Protein AF-0000000066466755 (afdb_homodimer)

Secondary structure (DSSP, 8-state):
--HHHHHHHTTB-------HHHHHHHHHHHHHSHHHHHHHHHHH-HHHHHHHT--GGGHHHHHHHHHHHHHHHHHHHHHHHHHTTS-THHHHHHTTHHHHHHHHH---SS--EE--HHHHHHHHHHHHHHHHHHHH-TTTSTT--HHHHHHHHHHHHHHHHHHHHHTTTHHHHTTS-HHHHHHHHHHHHHHHHHHHHHHHHT--------SSSHHHHHHHHHHHHGGG--HHHHHHHHHHHHHHHHIIIIIHHHHHSSTTTTTS---HHHHHHHHHHHHHHHHTHHHHH---B------SPPPP-PPPSTTHHHHHHHHHHHHHHHHHHHHHHHHHHHHHTT----HHHHHHHHHHHHHHHTTSS----EE-HHHHHHHHHTT--STHHHHHHHHHHHHIIIIIGGGGTT-BHHHHHHHHHHHHHHHHGGGGHHHHHHHH-HHHHHHHHHHHHHHHHS-HHHHHHHHHHHHHHHHHHHHH--EEEEEEEEETTEEEETTTBTTPBPPSSEEEEEES-B-TTTHHHHHHHHHHHHHHHHHHHHHH--SSS----EEEEEE-TT---B-HHHHHHHHHHHHHHHHTTEEEEEES--HHHHHHHHHTT-BSTTSB-GGGEESSHHHHHHHHHHHHHTHHHHHHHTTSS-------/--HHHHHHHTTB-------HHHHHHHHHHHHHSHHHHHHHHHHH-HHHHHHHT--GGGHHHHHHHHHHHHHHHHHHHHHHHHHTTS-THHHHHHTTHHHHHHHHH---SS--EE--HHHHHHHHHHHHHHHHHHHH-TTTSTT--HHHHHHHHHHHHHHHHHHHHHTTTHHHHTTS-HHHHHHHHHHHHHHHHHHHHHHHHT---PPP--SSSHHHHHHHHHHHHGGG--HHHHHHHHHHHHHHHHIIIIIHHHHHSSTTSTTS---HHHHHHHHHHHHHHHHTHHHHH---B------SPPPP-PPPSTTHHHHHHHHHHHHHHHHHHHHHHHHHHHHHTT----HHHHHHHHHHHHHHHTTSS----EE-HHHHHHHHHTT--STHHHHHHHHHHHHIIIIIGGGGTT-BHHHHHHHHHHHHHHHHGGGGHHHHHHHH-HHHHHHHHHHHHHHHHS-HHHHHHHHHHHHHHHHHHHHH--EEEEEEEEETTEEEETTTBTTPBPPSSEEEEEES-B-TTTHHHHHHHHHHHHHHHHHHHHHH--SSS----EEEEEE-TT---B-HHHHHHHHHHHHHHHHTTEEEEEES--HHHHHHHHHTT-BSTTSB-GGGEESSHHHHHHHHHHHHHTHHHHHHHHHSS-------

Foldseek 3Di:
DFPVVVCVVVVPDDDPPDDPVRVVVVLVVCCPDPVNVVVVCCQQWVLVVCVVVPDPVQVVLLLLLLVLLLLQQLLVLQLLCVLLVHGSLQSLLQLFQLLVLCQGQPDFFLFRKGGDNLLSNLNNLLLVVVVVVCVVVCPVCVDDDSLLSQLLLLLLLLVLLQVCLVVVVLVLLPLLDPLLLLLLLQLSLLVLLLVLVCLLQVHDFDDDPDQWLSSVVSNVRCVVCSVVGFPVSNVLLVVLLCQLVVCVVPVQVVQCPPPVRVLRGDSSLSVSLVVQLVVCVVVVCCPPRVFDFSQAFDADFDAFDDRDDVCCVVCVLSSNLSSSSQLSVQVVLSVVVCVVVVHDGDSSSNSNSQSVSSNVSSSGSHGRMHTDNVSSSSSVSSPRDGSSSSNSSSVSSNVCRRPVRGSRRSGGSSSSSSVSSVVSVVSNCSCVCLVVCVVPPVLSNVLSVQLNVQCSGGNSSRSSVSSSVSSVVSVLVVLLDKDKFKWFQQDQQDIDGCVVDVNGHHAPAIEIETQHAQEPSHLVVVLVVVVVSVVVVVVVQVVPPPDDPDSFAAEYEYECQNHPDYDPSSLVSQQVSQVVCVVSRYHYAYECDDPVVVVVNVVVVQEDQPHDYSLRYRHGPNRNSVSRVVCRVPVVPPVVVSVPDPPPPPDD/DFPVVVCVVVVPDDPPPDDPVRVVVVLVVCCPDPVNVVVVCCQQWVLVVCVVVPDPVQVVLLLLLLVLLLLQQLLVLQLLLVLLVHGSLQSLLQLFQLLVLCQGQPDFFLFRKGGDNLLSNLNNLLLVVVVVVCVVVVPVCVDDDSLLSQLLLLLLLLVLLQVCLVVVVLVLLPLLDPLLLLLLLLLSLLVLLLVLVCLLQVHDFDDDNDQWLSSVVSNVRCVVCSVVGQPLSNVLLVVLLCQLVVCVVPVQVVQCPPPVRVLRGDSSLSVSLVVQLVCCVVVVCCVPRVFDFSQAFDADFDAFDDRDDSCCVVCVLSSNLSSSSQLSVQVVLSVVVCVVVVHDGDSSSNSNSQSVSSNVSSSGSHGRMHTDNVSSSSSVSSPRDGSSSSNSSSVSSNVCRHPVRGSRRSGGSSSSSSVSSVVSVVSNCSCVCLVVCVVPPVLSNVLSVQLNVQCSGGNSSVSSVSSSVSSVVSVLVVLLDKDKFKWFQQDVQDIDGCVVDVNGHHAPAIEIETQHAQEPSHLVVVLVVVVVSVVVVVVVQVVPPPDPPDLFAAEYEYECQNHPDYDPSSLVSQQVSQVVCVVSRYHYAYECDDPVVVVVNVVVVQEDQPHDYSLRYRHGPNRNSVSRVVCRVPVCPPVVVSVPDPPPPPDD

Radius of gyration: 36.03 Å; Cα contacts (8 Å, |Δi|>4): 2179; chains: 2; bounding box: 86×99×81 Å

Solvent-accessible surface area (backbone atoms only — not comparable to full-atom values): 65191 Å² total; per-residue (Å²): 93,43,32,68,59,48,35,62,73,38,47,56,42,72,77,76,73,68,51,68,65,54,48,50,49,49,52,51,51,46,41,71,34,74,70,28,42,54,50,45,46,49,64,61,31,30,34,62,53,52,64,72,66,58,57,75,84,48,47,64,35,11,45,52,8,4,48,52,39,26,59,58,41,51,49,50,20,28,23,38,16,46,52,30,71,40,64,38,64,38,17,47,46,24,37,23,48,33,16,43,43,31,43,39,28,33,61,51,41,48,61,37,45,16,66,34,67,62,51,20,43,53,46,23,51,51,44,54,51,51,53,49,50,24,70,75,37,45,84,84,41,70,82,73,46,69,64,47,49,36,10,23,41,8,28,48,19,7,50,51,27,35,51,35,30,74,69,52,44,53,60,71,51,36,43,52,32,69,48,29,51,49,18,45,50,34,35,44,37,53,52,51,48,62,66,32,48,40,50,30,30,49,39,87,73,85,88,77,88,52,72,65,38,38,56,59,53,52,52,51,50,48,65,73,49,54,84,58,46,32,69,57,33,35,50,52,24,50,50,50,41,49,49,53,54,45,38,56,67,60,46,41,58,58,45,47,68,36,81,89,42,47,50,57,79,76,61,56,61,49,49,49,49,52,51,47,19,51,48,25,58,76,66,36,36,46,84,76,59,64,34,60,48,52,68,72,38,75,69,48,79,73,68,76,43,84,50,56,68,88,57,45,85,81,45,45,69,58,22,50,38,46,37,51,51,33,43,48,48,30,48,54,50,37,50,54,51,24,56,74,69,69,51,81,66,54,64,50,44,42,36,33,22,50,8,50,23,20,41,63,29,13,32,29,70,15,55,61,57,23,39,32,66,70,56,18,48,49,20,40,55,35,44,32,73,40,42,57,13,38,42,39,15,17,52,48,37,50,48,42,37,59,65,49,26,63,70,49,15,43,24,45,50,25,55,37,37,38,52,46,46,60,59,37,51,66,47,52,55,56,65,68,48,47,66,54,28,53,50,39,17,56,67,50,34,48,32,20,50,52,12,23,51,45,19,49,41,37,36,65,56,56,12,51,53,42,19,35,49,46,42,39,48,52,53,41,55,55,52,42,60,54,51,73,40,52,40,8,40,68,50,92,86,35,71,42,43,35,80,37,21,71,61,29,37,78,55,98,47,56,33,40,34,47,52,39,45,43,23,58,56,30,38,66,62,51,53,50,49,53,49,54,53,46,55,54,51,51,53,51,49,58,68,68,49,82,74,93,78,78,84,73,61,48,50,40,37,37,40,30,70,36,39,78,54,64,34,60,54,21,52,51,48,52,53,48,51,47,54,56,32,48,75,72,41,30,44,65,31,38,12,33,63,42,70,70,56,53,49,33,36,40,57,58,61,43,46,44,94,92,57,49,47,74,89,28,38,14,64,33,64,55,32,40,54,56,46,47,55,52,49,49,72,44,39,72,60,64,62,55,52,68,71,66,62,69,82,71,79,76,74,131,94,43,34,69,57,48,35,61,73,38,47,56,42,73,76,75,74,66,51,70,65,54,48,49,48,50,53,51,52,46,42,70,34,74,70,27,42,52,50,45,46,48,63,61,30,30,34,61,54,53,64,73,66,58,57,75,83,49,46,62,36,10,45,51,9,4,49,53,38,27,57,58,39,51,49,50,18,28,24,37,15,45,53,30,71,41,65,38,65,37,18,48,46,22,36,24,48,32,16,43,45,32,42,39,28,32,61,50,43,47,60,35,46,16,66,33,67,63,52,20,43,52,45,24,52,50,44,55,53,50,53,50,50,24,71,74,37,45,85,86,41,70,79,72,47,68,63,47,50,35,11,23,42,7,29,50,18,7,49,50,27,37,52,33,31,75,70,52,45,54,60,70,52,36,43,54,32,69,48,28,52,48,18,44,50,33,33,43,36,53,53,51,46,61,67,32,47,39,49,28,29,51,38,86,72,86,89,76,89,52,72,64,37,38,56,59,53,51,52,52,49,48,66,73,48,54,84,58,46,34,68,58,33,35,50,52,24,49,52,49,41,48,49,53,52,44,38,56,69,58,46,40,56,58,44,49,69,36,79,92,40,48,49,55,80,76,60,55,62,49,50,48,51,51,51,46,20,51,48,26,57,76,66,37,37,46,84,74,59,64,35,59,48,54,69,72,38,74,68,50,80,72,69,77,43,83,51,57,68,88,56,45,84,81,44,43,70,58,23,50,40,45,37,51,51,32,44,49,48,30,48,54,49,36,50,54,52,23,56,75,69,68,50,81,66,53,64,50,44,42,36,32,23,52,7,49,24,20,40,64,28,12,32,29,72,16,55,61,55,22,39,31,65,69,56,18,47,50,20,41,55,34,43,31,70,38,40,58,12,39,43,40,16,14,52,49,37,50,49,42,38,59,66,48,25,63,69,50,14,42,24,46,52,24,56,35,37,38,52,46,47,58,60,38,51,65,47,52,55,56,65,66,49,48,67,55,29,53,50,39,17,56,67,52,33,48,31,21,50,54,13,23,51,44,20,48,41,36,36,65,56,59,13,51,54,44,19,35,49,45,42,39,47,50,52,41,58,55,53,42,60,55,51,74,42,52,40,9,41,66,48,93,85,36,71,41,44,36,79,37,20,70,60,28,36,78,55,96,47,55,32,40,35,47,53,40,46,42,22,57,55,28,36,66,62,49,53,50,48,54,50,52,52,46,52,54,52,50,53,52,50,57,69,67,49,84,72,94,79,77,86,73,61,47,48,40,36,37,40,29,70,37,39,78,54,63,34,59,54,21,52,51,47,52,54,48,50,48,55,56,32,49,75,72,42,30,44,66,30,38,13,31,64,42,70,71,55,53,51,32,36,41,58,58,60,41,46,43,94,94,58,48,47,73,88,28,38,13,64,33,63,57,33,39,55,56,46,47,54,52,50,49,70,44,41,71,58,62,63,56,51,68,70,66,61,70,81,72,78,76,72,130

GO terms:
  GO:0097730 non-motile cilium (C, IDA)
  GO:0016323 basolateral plasma membrane (C, IDA)
  GO:0015116 sulfate transmembrane transporter activity (F, IDA)

Organism: Caenorhabditis elegans (NCBI:txid6239)

Nearest PDB structures (foldseek):
  7v75-assembly1_A-2  TM=9.084E-01  e=9.089E-46  Homo sapiens
  8sh3-assembly1_C  TM=8.910E-01  e=5.020E-41  Sus scrofa
  7wl8-assembly1_A  TM=8.763E-01  e=9.442E-41  Mus musculus
  7xuj-assembly1_B  TM=8.787E-01  e=3.650E-39  Homo sapiens
  7xul-assembly1_A  TM=8.651E-01  e=3.995E-39  Homo sapiens

Structure (mmCIF, N/CA/C/O backbone):
data_AF-0000000066466755-model_v1
#
loop_
_entity.id
_entity.type
_entity.pdbx_description
1 polymer 'Anion transporter SULP-2'
#
loop_
_atom_site.group_PDB
_atom_site.id
_atom_site.type_symbol
_atom_site.label_atom_id
_atom_site.label_alt_id
_atom_site.label_comp_id
_atom_site.label_asym_id
_atom_site.label_entity_id
_atom_site.label_seq_id
_atom_site.pdbx_PDB_ins_code
_atom_site.Cartn_x
_atom_site.Cartn_y
_atom_site.Cartn_z
_atom_site.occupancy
_atom_site.B_iso_or_equiv
_atom_site.auth_seq_id
_atom_site.auth_comp_id
_atom_site.auth_asym_id
_atom_site.auth_atom_id
_atom_site.pdbx_PDB_model_num
ATOM 1 N N . MET A 1 1 ? -37.188 -0.025 17.578 1 76.5 1 MET A N 1
ATOM 2 C CA . MET A 1 1 ? -36.438 -0.7 18.609 1 76.5 1 MET A CA 1
ATOM 3 C C . MET A 1 1 ? -34.969 -0.252 18.594 1 76.5 1 MET A C 1
ATOM 5 O O . MET A 1 1 ? -34.344 -0.186 17.516 1 76.5 1 MET A O 1
ATOM 9 N N . LYS A 1 2 ? -34.594 0.162 19.734 1 78.94 2 LYS A N 1
ATOM 10 C CA . LYS A 1 2 ? -33.219 0.621 19.891 1 78.94 2 LYS A CA 1
ATOM 11 C C . LYS A 1 2 ? -32.219 -0.554 19.891 1 78.94 2 LYS A C 1
ATOM 13 O O . LYS A 1 2 ? -32.625 -1.688 20.188 1 78.94 2 LYS A O 1
ATOM 18 N N . GLN A 1 3 ? -31.047 -0.286 19.531 1 81.56 3 GLN A N 1
ATOM 19 C CA . GLN A 1 3 ? -30.031 -1.325 19.406 1 81.56 3 GLN A CA 1
ATOM 20 C C . GLN A 1 3 ? -29.828 -2.057 20.734 1 81.56 3 GLN A C 1
ATOM 22 O O . GLN A 1 3 ? -29.703 -3.283 20.766 1 81.56 3 GLN A O 1
ATOM 27 N N . GLU A 1 4 ? -29.75 -1.317 21.797 1 78.38 4 GLU A N 1
ATOM 28 C CA . GLU A 1 4 ? -29.547 -1.926 23.109 1 78.38 4 GLU A CA 1
ATOM 29 C C . GLU A 1 4 ? -30.688 -2.871 23.469 1 78.38 4 GLU A C 1
ATOM 31 O O . GLU A 1 4 ? -30.453 -3.941 24.031 1 78.38 4 GLU A O 1
ATOM 36 N N . GLU A 1 5 ? -31.891 -2.416 23.234 1 79.75 5 GLU A N 1
ATOM 37 C CA . GLU A 1 5 ? -33.062 -3.246 23.469 1 79.75 5 GLU A CA 1
ATOM 38 C C . GLU A 1 5 ? -33.031 -4.504 22.609 1 79.75 5 GLU A C 1
ATOM 40 O O . GLU A 1 5 ? -33.406 -5.59 23.078 1 79.75 5 GLU A O 1
ATOM 45 N N . TYR A 1 6 ? -32.656 -4.289 21.438 1 84.12 6 TYR A N 1
ATOM 46 C CA . TYR A 1 6 ? -32.562 -5.41 20.516 1 84.12 6 TYR A CA 1
ATOM 47 C C . TYR A 1 6 ? -31.531 -6.43 21.016 1 84.12 6 TYR A C 1
ATOM 49 O O . TYR A 1 6 ? -31.797 -7.637 20.984 1 84.12 6 TYR A O 1
ATOM 57 N N . ASP A 1 7 ? -30.406 -6.016 21.453 1 83.81 7 ASP A N 1
ATOM 58 C CA . ASP A 1 7 ? -29.344 -6.887 21.938 1 83.81 7 ASP A CA 1
ATOM 59 C C . ASP A 1 7 ? -29.781 -7.66 23.188 1 83.81 7 ASP A C 1
ATOM 61 O O . ASP A 1 7 ? -29.438 -8.828 23.344 1 83.81 7 ASP A O 1
ATOM 65 N N . GLN A 1 8 ? -30.484 -6.957 23.953 1 79.44 8 GLN A N 1
ATOM 66 C CA . GLN A 1 8 ? -31 -7.621 25.156 1 79.44 8 GLN A CA 1
ATOM 67 C C . GLN A 1 8 ? -32.062 -8.648 24.797 1 79.44 8 GLN A C 1
ATOM 69 O O . GLN A 1 8 ? -32.062 -9.766 25.328 1 79.44 8 GLN A O 1
ATOM 74 N N . MET A 1 9 ? -32.906 -8.25 23.922 1 77.56 9 MET A N 1
ATOM 75 C CA . MET A 1 9 ? -34.031 -9.102 23.547 1 77.56 9 MET A CA 1
ATOM 76 C C . MET A 1 9 ? -33.562 -10.375 22.859 1 77.56 9 MET A C 1
ATOM 78 O O . MET A 1 9 ? -34.125 -11.453 23.062 1 77.56 9 MET A O 1
ATOM 82 N N . TYR A 1 10 ? -32.562 -10.25 22.156 1 80.19 10 TYR A N 1
ATOM 83 C CA . TYR A 1 10 ? -32.125 -11.406 21.375 1 80.19 10 TYR A CA 1
ATOM 84 C C . TYR A 1 10 ? -30.812 -11.953 21.875 1 80.19 10 TYR A C 1
ATOM 86 O O . TYR A 1 10 ? -30.109 -12.656 21.156 1 80.19 10 TYR A O 1
ATOM 94 N N . SER A 1 11 ? -30.344 -11.664 23.031 1 76.75 11 SER A N 1
ATOM 95 C CA . SER A 1 11 ? -29.234 -12.234 23.781 1 76.75 11 SER A CA 1
ATOM 96 C C . SER A 1 11 ? -27.922 -12.102 23.016 1 76.75 11 SER A C 1
ATOM 98 O O . SER A 1 11 ? -27.266 -13.102 22.719 1 76.75 11 SER A O 1
ATOM 100 N N . PHE A 1 12 ? -27.641 -10.883 22.859 1 82.81 12 PHE A N 1
ATOM 101 C CA . PHE A 1 12 ? -26.359 -10.594 22.219 1 82.81 12 PHE A CA 1
ATOM 102 C C . PHE A 1 12 ? -25.203 -10.914 23.156 1 82.81 12 PHE A C 1
ATOM 104 O O . PHE A 1 12 ? -25.234 -10.547 24.344 1 82.81 12 PHE A O 1
ATOM 111 N N . ASN A 1 13 ? -24.344 -11.922 22.766 1 73.94 13 ASN A N 1
ATOM 112 C CA . ASN A 1 13 ? -23.141 -12.242 23.531 1 73.94 13 ASN A CA 1
ATOM 113 C C . ASN A 1 13 ? -21.891 -12.203 22.656 1 73.94 13 ASN A C 1
ATOM 115 O O . ASN A 1 13 ? -21.812 -12.906 21.641 1 73.94 13 ASN A O 1
ATOM 119 N N . ARG A 1 14 ? -21.203 -11.211 22.891 1 68.06 14 ARG A N 1
ATOM 120 C CA . ARG A 1 14 ? -19.969 -11.172 22.125 1 68.06 14 ARG A CA 1
ATOM 121 C C . ARG A 1 14 ? -18.844 -11.906 22.859 1 68.06 14 ARG A C 1
ATOM 123 O O . ARG A 1 14 ? -18.578 -11.633 24.031 1 68.06 14 ARG A O 1
ATOM 130 N N . GLU A 1 15 ? -18.531 -13.086 22.438 1 59.16 15 GLU A N 1
ATOM 131 C CA . GLU A 1 15 ? -17.422 -13.805 23.047 1 59.16 15 GLU A CA 1
ATOM 132 C C . GLU A 1 15 ? -16.188 -12.906 23.188 1 59.16 15 GLU A C 1
ATOM 134 O O . GLU A 1 15 ? -15.883 -12.117 22.297 1 59.16 15 GLU A O 1
ATOM 139 N N . GLY A 1 16 ? -15.969 -12.508 24.406 1 53.44 16 GLY A N 1
ATOM 140 C CA . GLY A 1 16 ? -14.844 -11.664 24.781 1 53.44 16 GLY A CA 1
ATOM 141 C C . GLY A 1 16 ? -13.57 -12.008 24.031 1 53.44 16 GLY A C 1
ATOM 142 O O . GLY A 1 16 ? -13.242 -13.188 23.859 1 53.44 16 GLY A O 1
ATOM 143 N N . ASN A 1 17 ? -13.188 -11.312 23.062 1 52.94 17 ASN A N 1
ATOM 144 C CA . ASN A 1 17 ? -11.984 -11.461 22.25 1 52.94 17 ASN A CA 1
ATOM 145 C C . ASN A 1 17 ? -10.742 -11.656 23.125 1 52.94 17 ASN A C 1
ATOM 147 O O . ASN A 1 17 ? -10.438 -10.828 23.969 1 52.94 17 ASN A O 1
ATOM 151 N N . GLU A 1 18 ? -10.406 -12.836 23.5 1 54.81 18 GLU A N 1
ATOM 152 C CA . GLU A 1 18 ? -9.07 -12.992 24.078 1 54.81 18 GLU A CA 1
ATOM 153 C C . GLU A 1 18 ? -8.07 -12.086 23.375 1 54.81 18 GLU A C 1
ATOM 155 O O . GLU A 1 18 ? -8.18 -11.852 22.156 1 54.81 18 GLU A O 1
ATOM 160 N N . THR A 1 19 ? -7.414 -11.258 24.109 1 56.84 19 THR A N 1
ATOM 161 C CA . THR A 1 19 ? -6.375 -10.383 23.578 1 56.84 19 THR A CA 1
ATOM 162 C C . THR A 1 19 ? -5.473 -11.141 22.609 1 56.84 19 THR A C 1
ATOM 164 O O . THR A 1 19 ? -5.25 -12.344 22.766 1 56.84 19 THR A O 1
ATOM 167 N N . TRP A 1 20 ? -5.273 -10.641 21.531 1 57.06 20 TRP A N 1
ATOM 168 C CA . TRP A 1 20 ? -4.395 -11.219 20.516 1 57.06 20 TRP A CA 1
ATOM 169 C C . TRP A 1 20 ? -3.164 -11.852 21.172 1 57.06 20 TRP A C 1
ATOM 171 O O . TRP A 1 20 ? -2.758 -12.953 20.797 1 57.06 20 TRP A O 1
ATOM 181 N N . VAL A 1 21 ? -2.641 -11.148 22.219 1 56.88 21 VAL A N 1
ATOM 182 C CA . VAL A 1 21 ? -1.437 -11.625 22.891 1 56.88 21 VAL A CA 1
ATOM 183 C C . VAL A 1 21 ? -1.743 -12.914 23.641 1 56.88 21 VAL A C 1
ATOM 185 O O . VAL A 1 21 ? -0.971 -13.875 23.578 1 56.88 21 VAL A O 1
ATOM 188 N N . LYS A 1 22 ? -2.865 -12.891 24.219 1 60.19 22 LYS A N 1
ATOM 189 C CA . LYS A 1 22 ? -3.199 -14.07 25.016 1 60.19 22 LYS A CA 1
ATOM 190 C C . LYS A 1 22 ? -3.492 -15.273 24.109 1 60.19 22 LYS A C 1
ATOM 192 O O . LYS A 1 22 ? -3.098 -16.391 24.422 1 60.19 22 LYS A O 1
ATOM 197 N N . LYS A 1 23 ? -4.09 -14.898 23.047 1 63.84 23 LYS A N 1
ATOM 198 C CA . LYS A 1 23 ? -4.387 -15.984 22.125 1 63.84 23 LYS A CA 1
ATOM 199 C C . LYS A 1 23 ? -3.105 -16.562 21.531 1 63.84 23 LYS A C 1
ATOM 201 O O . LYS A 1 23 ? -2.979 -17.781 21.406 1 63.84 23 LYS A O 1
ATOM 206 N N . LYS A 1 24 ? -2.213 -15.68 21.266 1 62 24 LYS A N 1
ATOM 207 C CA . LYS A 1 24 ? -0.943 -16.141 20.719 1 62 24 LYS A CA 1
ATOM 208 C C . LYS A 1 24 ? -0.149 -16.922 21.766 1 62 24 LYS A C 1
ATOM 210 O O . LYS A 1 24 ? 0.46 -17.953 21.453 1 62 24 LYS A O 1
ATOM 215 N N . ILE A 1 25 ? -0.161 -16.438 22.969 1 60.25 25 ILE A N 1
ATOM 216 C CA . ILE A 1 25 ? 0.548 -17.094 24.062 1 60.25 25 ILE A CA 1
ATOM 217 C C . ILE A 1 25 ? -0.091 -18.453 24.344 1 60.25 25 ILE A C 1
ATOM 219 O O . ILE A 1 25 ? 0.61 -19.453 24.531 1 60.25 25 ILE A O 1
ATOM 223 N N . ASN A 1 26 ? -1.36 -18.422 24.266 1 63.22 26 ASN A N 1
ATOM 224 C CA . ASN A 1 26 ? -2.043 -19.688 24.531 1 63.22 26 ASN A CA 1
ATOM 225 C C . ASN A 1 26 ? -1.781 -20.703 23.422 1 63.22 26 ASN A C 1
ATOM 227 O O . ASN A 1 26 ? -1.608 -21.891 23.688 1 63.22 26 ASN A O 1
ATOM 231 N N . ASN A 1 27 ? -1.704 -20.125 22.266 1 63.69 27 ASN A N 1
ATOM 232 C CA . ASN A 1 27 ? -1.403 -21 21.141 1 63.69 27 ASN A CA 1
ATOM 233 C C . ASN A 1 27 ? 0.024 -21.531 21.219 1 63.69 27 ASN A C 1
ATOM 235 O O . ASN A 1 27 ? 0.273 -22.703 20.906 1 63.69 27 ASN A O 1
ATOM 239 N N . TYR A 1 28 ? 0.863 -20.641 21.672 1 60.59 28 TYR A N 1
ATOM 240 C CA . TYR A 1 28 ? 2.248 -21.062 21.828 1 60.59 28 TYR A CA 1
ATOM 241 C C . TYR A 1 28 ? 2.377 -22.078 22.953 1 60.59 28 TYR A C 1
ATOM 243 O O . TYR A 1 28 ? 3.158 -23.031 22.859 1 60.59 28 TYR A O 1
ATOM 251 N N . CYS A 1 29 ? 1.654 -21.875 23.984 1 60.56 29 CYS A N 1
ATOM 252 C CA . CYS A 1 29 ? 1.677 -22.812 25.109 1 60.56 29 CYS A CA 1
ATOM 253 C C . CYS A 1 29 ? 1.122 -24.172 24.688 1 60.56 29 CYS A C 1
ATOM 255 O O . CYS A 1 29 ? 1.614 -25.219 25.125 1 60.56 29 CYS A O 1
ATOM 257 N N . THR A 1 30 ? 0.188 -24.141 23.953 1 63.16 30 THR A N 1
ATOM 258 C CA . THR A 1 30 ? -0.344 -25.422 23.453 1 63.16 30 THR A CA 1
ATOM 259 C C . THR A 1 30 ? 0.684 -26.141 22.594 1 63.16 30 THR A C 1
ATOM 261 O O . THR A 1 30 ? 0.718 -27.359 22.547 1 63.16 30 THR A O 1
ATOM 264 N N . PHE A 1 31 ? 1.537 -25.344 22.047 1 63 31 PHE A N 1
ATOM 265 C CA . PHE A 1 31 ? 2.605 -25.906 21.219 1 63 31 PHE A CA 1
ATOM 266 C C . PHE A 1 31 ? 3.602 -26.672 22.078 1 63 31 PHE A C 1
ATOM 268 O O . PHE A 1 31 ? 4.191 -27.656 21.625 1 63 31 PHE A O 1
ATOM 275 N N . LEU A 1 32 ? 3.725 -26.234 23.375 1 61.78 32 LEU A N 1
ATOM 276 C CA . LEU A 1 32 ? 4.73 -26.859 24.234 1 61.78 32 LEU A CA 1
ATOM 277 C C . LEU A 1 32 ? 4.18 -28.109 24.891 1 61.78 32 LEU A C 1
ATOM 279 O O . LEU A 1 32 ? 4.922 -28.859 25.531 1 61.78 32 LEU A O 1
ATOM 283 N N . SER A 1 33 ? 2.996 -28.406 24.641 1 65.19 33 SER A N 1
ATOM 284 C CA . SER A 1 33 ? 2.465 -29.656 25.172 1 65.19 33 SER A CA 1
ATOM 285 C C . SER A 1 33 ? 2.785 -30.828 24.234 1 65.19 33 SER A C 1
ATOM 287 O O . SER A 1 33 ? 3.076 -30.625 23.062 1 65.19 33 SER A O 1
ATOM 289 N N . LYS A 1 34 ? 3.078 -32.094 24.781 1 67.12 34 LYS A N 1
ATOM 290 C CA . LYS A 1 34 ? 3.41 -33.281 24.016 1 67.12 34 LYS A CA 1
ATOM 291 C C . LYS A 1 34 ? 2.467 -33.438 22.828 1 67.12 34 LYS A C 1
ATOM 293 O O . LYS A 1 34 ? 2.904 -33.781 21.719 1 67.12 34 LYS A O 1
ATOM 298 N N . ASP A 1 35 ? 1.254 -33.25 23.031 1 74.44 35 ASP A N 1
ATOM 299 C CA . ASP A 1 35 ? 0.279 -33.375 21.938 1 74.44 35 ASP A CA 1
ATOM 300 C C . ASP A 1 35 ? 0.447 -32.219 20.938 1 74.44 35 ASP A C 1
ATOM 302 O O . ASP A 1 35 ? 0.244 -32.406 19.75 1 74.44 35 ASP A O 1
ATOM 306 N N . GLY A 1 36 ? 0.898 -31.172 21.469 1 73.25 36 GLY A N 1
ATOM 307 C CA . GLY A 1 36 ? 1.131 -30.016 20.609 1 73.25 36 GLY A CA 1
ATOM 308 C C . GLY A 1 36 ? 2.318 -30.188 19.688 1 73.25 36 GLY A C 1
ATOM 309 O O . GLY A 1 36 ? 2.25 -29.844 18.5 1 73.25 36 GLY A O 1
ATOM 310 N N . ILE A 1 37 ? 3.332 -30.875 20.266 1 76.69 37 ILE A N 1
ATOM 311 C CA . ILE A 1 37 ? 4.535 -31.125 19.484 1 76.69 37 ILE A CA 1
ATOM 312 C C . ILE A 1 37 ? 4.227 -32.125 18.375 1 76.69 37 ILE A C 1
ATOM 314 O O . ILE A 1 37 ? 4.695 -31.969 17.234 1 76.69 37 ILE A O 1
ATOM 318 N N . ARG A 1 38 ? 3.531 -33.188 18.688 1 78.75 38 ARG A N 1
ATOM 319 C CA . ARG A 1 38 ? 3.152 -34.156 17.688 1 78.75 38 ARG A CA 1
ATOM 320 C C . ARG A 1 38 ? 2.336 -33.531 16.562 1 78.75 38 ARG A C 1
ATOM 322 O O . ARG A 1 38 ? 2.553 -33.812 15.391 1 78.75 38 ARG A O 1
ATOM 329 N N . LYS A 1 39 ? 1.496 -32.688 16.938 1 79.31 39 LYS A N 1
ATOM 330 C CA . LYS A 1 39 ? 0.658 -32.031 15.938 1 79.31 39 LYS A CA 1
ATOM 331 C C . LYS A 1 39 ? 1.485 -31.094 15.062 1 79.31 39 LYS A C 1
ATOM 333 O O . LYS A 1 39 ? 1.232 -30.969 13.867 1 79.31 39 LYS A O 1
ATOM 338 N N . ILE A 1 40 ? 2.445 -30.578 15.68 1 79.81 40 ILE A N 1
ATOM 339 C CA . ILE A 1 40 ? 3.309 -29.656 14.938 1 79.81 40 ILE A CA 1
ATOM 340 C C . ILE A 1 40 ? 4.164 -30.453 13.945 1 79.81 40 ILE A C 1
ATOM 342 O O . ILE A 1 40 ? 4.34 -30.031 12.797 1 79.81 40 ILE A O 1
ATOM 346 N N . ILE A 1 41 ? 4.637 -31.609 14.414 1 80.62 41 ILE A N 1
ATOM 347 C CA . ILE A 1 41 ? 5.48 -32.406 13.555 1 80.62 41 ILE A CA 1
ATOM 348 C C . 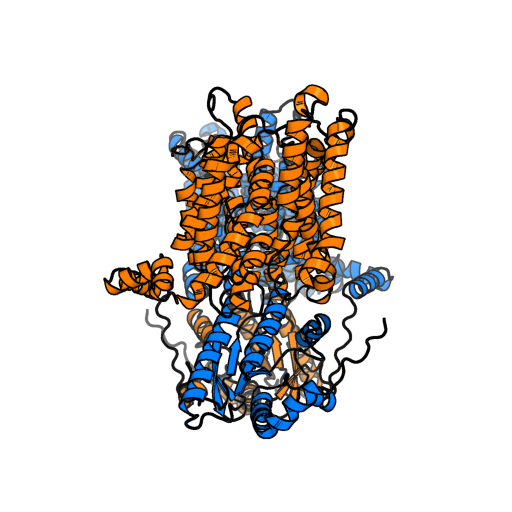ILE A 1 41 ? 4.656 -32.938 12.375 1 80.62 41 ILE A C 1
ATOM 350 O O . ILE A 1 41 ? 5.129 -32.969 11.234 1 80.62 41 ILE A O 1
ATOM 354 N N . LEU A 1 42 ? 3.496 -33.281 12.648 1 80.31 42 LEU A N 1
ATOM 355 C CA . LEU A 1 42 ? 2.635 -33.812 11.594 1 80.31 42 LEU A CA 1
ATOM 356 C C . LEU A 1 42 ? 2.264 -32.719 10.602 1 80.31 42 LEU A C 1
ATOM 358 O O . LEU A 1 42 ? 2.098 -32.969 9.414 1 80.31 42 LEU A O 1
ATOM 362 N N . ARG A 1 43 ? 2.268 -31.547 11.141 1 81.06 43 ARG A N 1
ATOM 363 C CA . ARG A 1 43 ? 1.904 -30.438 10.281 1 81.06 43 ARG A CA 1
ATOM 364 C C . ARG A 1 43 ? 3.107 -29.953 9.477 1 81.06 43 ARG A C 1
ATOM 366 O O . ARG A 1 43 ? 2.969 -29.547 8.32 1 81.06 43 ARG A O 1
ATOM 373 N N . ARG A 1 44 ? 4.262 -30.109 10.133 1 86.62 44 ARG A N 1
ATOM 374 C CA . ARG A 1 44 ? 5.449 -29.531 9.508 1 86.62 44 ARG A CA 1
ATOM 375 C C . ARG A 1 44 ? 6.184 -30.578 8.656 1 86.62 44 ARG A C 1
ATOM 377 O O . ARG A 1 44 ? 7.016 -30.219 7.82 1 86.62 44 ARG A O 1
ATOM 384 N N . VAL A 1 45 ? 5.824 -31.859 8.859 1 90.25 45 VAL A N 1
ATOM 385 C CA . VAL A 1 45 ? 6.395 -32.938 8.047 1 90.25 45 VAL A CA 1
ATOM 386 C C . VAL A 1 45 ? 5.273 -33.75 7.414 1 90.25 45 VAL A C 1
ATOM 388 O O . VAL A 1 45 ? 5.023 -34.875 7.812 1 90.25 45 VAL A O 1
ATOM 391 N N . PRO A 1 46 ? 4.766 -33.25 6.344 1 87.38 46 PRO A N 1
ATOM 392 C CA . PRO A 1 46 ? 3.568 -33.844 5.73 1 87.38 46 PRO A CA 1
ATOM 393 C C . PRO A 1 46 ? 3.799 -35.25 5.23 1 87.38 46 PRO A C 1
ATOM 395 O O . PRO A 1 46 ? 2.84 -36 5.027 1 87.38 46 PRO A O 1
ATOM 398 N N . VAL A 1 47 ? 5.035 -35.688 5.035 1 87.25 47 VAL A N 1
ATOM 399 C CA . VAL A 1 47 ? 5.332 -37 4.531 1 87.25 47 VAL A CA 1
ATOM 400 C C . VAL A 1 47 ? 4.773 -38.062 5.492 1 87.25 47 VAL A C 1
ATOM 402 O O . VAL A 1 47 ? 4.328 -39.125 5.066 1 87.25 47 VAL A O 1
ATOM 405 N N . ILE A 1 48 ? 4.746 -37.75 6.738 1 85.81 48 ILE A N 1
ATOM 406 C CA . ILE A 1 48 ? 4.273 -38.688 7.75 1 85.81 48 ILE A CA 1
ATOM 407 C C . ILE A 1 48 ? 2.773 -38.938 7.578 1 85.81 48 ILE A C 1
ATOM 409 O O . ILE A 1 48 ? 2.293 -40.062 7.723 1 85.81 48 ILE A O 1
ATOM 413 N N . ASP A 1 49 ? 2.1 -37.938 7.191 1 82.31 49 ASP A N 1
ATOM 414 C CA . ASP A 1 49 ? 0.65 -38 7.039 1 82.31 49 ASP A CA 1
ATOM 415 C C . ASP A 1 49 ? 0.274 -38.781 5.777 1 82.31 49 ASP A C 1
ATOM 417 O O . ASP A 1 49 ? -0.54 -39.688 5.828 1 82.31 49 ASP A O 1
ATOM 421 N N . TRP A 1 50 ? 0.878 -38.438 4.629 1 81.75 50 TRP A N 1
ATOM 422 C CA . TRP A 1 50 ? 0.404 -39.062 3.393 1 81.75 50 TRP A CA 1
ATOM 423 C C . TRP A 1 50 ? 0.994 -40.469 3.217 1 81.75 50 TRP A C 1
ATOM 425 O O . TRP A 1 50 ? 0.375 -41.344 2.598 1 81.75 50 TRP A O 1
ATOM 435 N N . ILE A 1 51 ? 2.197 -40.781 3.785 1 84.5 51 ILE A N 1
ATOM 436 C CA . ILE A 1 51 ? 2.748 -42.125 3.691 1 84.5 51 ILE A CA 1
ATOM 437 C C . ILE A 1 51 ? 1.899 -43.094 4.52 1 84.5 51 ILE A C 1
ATOM 439 O O . ILE A 1 51 ? 1.701 -44.25 4.129 1 84.5 51 ILE A O 1
ATOM 443 N N . GLY A 1 52 ? 1.467 -42.562 5.676 1 82.38 52 GLY A N 1
ATOM 444 C CA . GLY A 1 52 ? 0.62 -43.375 6.531 1 82.38 52 GLY A CA 1
ATOM 445 C C . GLY A 1 52 ? -0.727 -43.688 5.91 1 82.38 52 GLY A C 1
ATOM 446 O O . GLY A 1 52 ? -1.29 -44.75 6.148 1 82.38 52 GLY A O 1
ATOM 447 N N . SER A 1 53 ? -1.188 -42.812 5.051 1 83.38 53 SER A N 1
ATOM 448 C CA . SER A 1 53 ? -2.51 -43 4.461 1 83.38 53 SER A CA 1
ATOM 449 C C . SER A 1 53 ? -2.412 -43.375 2.984 1 83.38 53 SER A C 1
ATOM 451 O O . SER A 1 53 ? -3.391 -43.25 2.244 1 83.38 53 SER A O 1
ATOM 453 N N . TYR A 1 54 ? -1.255 -43.844 2.604 1 89 54 TYR A N 1
ATOM 454 C CA . TYR A 1 54 ? -1.046 -44.094 1.184 1 89 54 TYR A CA 1
ATOM 455 C C . TYR A 1 54 ? -1.807 -45.344 0.737 1 89 54 TYR A C 1
ATOM 457 O O . TYR A 1 54 ? -1.738 -46.406 1.39 1 89 54 TYR A O 1
ATOM 465 N N . GLN A 1 55 ? -2.521 -45.219 -0.283 1 88.56 55 GLN A N 1
ATOM 466 C CA . GLN A 1 55 ? -3.242 -46.344 -0.883 1 88.56 55 GLN A CA 1
ATOM 467 C C . GLN A 1 55 ? -2.404 -47.031 -1.965 1 88.56 55 GLN A C 1
ATOM 469 O O . GLN A 1 55 ? -1.99 -46.375 -2.93 1 88.56 55 GLN A O 1
ATOM 474 N N . ILE A 1 56 ? -2.238 -48.25 -1.947 1 88.69 56 ILE A N 1
ATOM 475 C CA . ILE A 1 56 ? -1.38 -49.031 -2.836 1 88.69 56 ILE A CA 1
ATOM 476 C C . ILE A 1 56 ? -1.912 -48.938 -4.266 1 88.69 56 ILE A C 1
ATOM 478 O O . ILE A 1 56 ? -1.145 -49.031 -5.227 1 88.69 56 ILE A O 1
ATOM 482 N N . ASN A 1 57 ? -3.193 -48.688 -4.359 1 87.94 57 ASN A N 1
ATOM 483 C CA . ASN A 1 57 ? -3.82 -48.594 -5.672 1 87.94 57 ASN A CA 1
ATOM 484 C C . ASN A 1 57 ? -3.307 -47.375 -6.449 1 87.94 57 ASN A C 1
ATOM 486 O O . ASN A 1 57 ? -3.406 -47.344 -7.676 1 87.94 57 ASN A O 1
ATOM 490 N N . ASN A 1 58 ? -2.705 -46.469 -5.715 1 91.31 58 ASN A N 1
ATOM 491 C CA . ASN A 1 58 ? -2.207 -45.25 -6.348 1 91.31 58 ASN A CA 1
ATOM 492 C C . ASN A 1 58 ? -0.766 -45.406 -6.82 1 91.31 58 ASN A C 1
ATOM 494 O O . ASN A 1 58 ? -0.239 -44.562 -7.527 1 91.31 58 ASN A O 1
ATOM 498 N N . PHE A 1 59 ? -0.141 -46.531 -6.578 1 93.12 59 PHE A N 1
ATOM 499 C CA . PHE A 1 59 ? 1.283 -46.719 -6.836 1 93.12 59 PHE A CA 1
ATOM 500 C C . PHE A 1 59 ? 1.565 -46.719 -8.328 1 93.12 59 PHE A C 1
ATOM 502 O O . PHE A 1 59 ? 2.502 -46.094 -8.805 1 93.12 59 PHE A O 1
ATOM 509 N N . ALA A 1 60 ? 0.81 -47.438 -9.07 1 92.31 60 ALA A N 1
ATOM 510 C CA . ALA A 1 60 ? 1.022 -47.531 -10.508 1 92.31 60 ALA A CA 1
ATOM 511 C C . ALA A 1 60 ? 0.874 -46.156 -11.18 1 92.31 60 ALA A C 1
ATOM 513 O O . ALA A 1 60 ? 1.686 -45.781 -12.031 1 92.31 60 ALA A O 1
ATOM 514 N N . SER A 1 61 ? -0.12 -45.5 -10.758 1 91.25 61 SER A N 1
ATOM 515 C CA . SER A 1 61 ? -0.379 -44.188 -11.328 1 91.25 61 SER A CA 1
ATOM 516 C C . SER A 1 61 ? 0.73 -43.219 -10.977 1 91.25 61 SER A C 1
ATOM 518 O O . SER A 1 61 ? 1.206 -42.469 -11.836 1 91.25 61 SER A O 1
ATOM 520 N N . ASP A 1 62 ? 1.115 -43.25 -9.766 1 94.12 62 ASP A N 1
ATOM 521 C CA . ASP A 1 62 ? 2.176 -42.344 -9.32 1 94.12 62 ASP A CA 1
ATOM 522 C C . ASP A 1 62 ? 3.51 -42.688 -9.969 1 94.12 62 ASP A C 1
ATOM 524 O O . ASP A 1 62 ? 4.301 -41.812 -10.305 1 94.12 62 ASP A O 1
ATOM 528 N N . PHE A 1 63 ? 3.742 -43.938 -10.164 1 93.94 63 PHE A N 1
ATOM 529 C CA . PHE A 1 63 ? 4.988 -44.406 -10.773 1 93.94 63 PHE A CA 1
ATOM 530 C C . PHE A 1 63 ? 5.059 -44 -12.234 1 93.94 63 PHE A C 1
ATOM 532 O O . PHE A 1 63 ? 6.082 -43.469 -12.688 1 93.94 63 PHE A O 1
ATOM 539 N N . ILE A 1 64 ? 4.039 -44.156 -12.93 1 91.44 64 ILE A N 1
ATOM 540 C CA . ILE A 1 64 ? 3.99 -43.812 -14.344 1 91.44 64 ILE A CA 1
ATOM 541 C C . ILE A 1 64 ? 4.105 -42.281 -14.492 1 91.44 64 ILE A C 1
ATOM 543 O O . ILE A 1 64 ? 4.809 -41.812 -15.375 1 91.44 64 ILE A O 1
ATOM 547 N N . ALA A 1 65 ? 3.396 -41.625 -13.625 1 93 65 ALA A N 1
ATOM 548 C CA . ALA A 1 65 ? 3.463 -40.188 -13.648 1 93 65 ALA A CA 1
ATOM 549 C C . ALA A 1 65 ? 4.879 -39.688 -13.367 1 93 65 ALA A C 1
ATOM 551 O O . ALA A 1 65 ? 5.371 -38.781 -14.031 1 93 65 ALA A O 1
ATOM 552 N N . GLY A 1 66 ? 5.512 -40.281 -12.43 1 93.5 66 GLY A N 1
ATOM 553 C CA . GLY A 1 66 ? 6.879 -39.906 -12.086 1 93.5 66 GLY A CA 1
ATOM 554 C C . GLY A 1 66 ? 7.867 -40.188 -13.203 1 93.5 66 GLY A C 1
ATOM 555 O O . GLY A 1 66 ? 8.75 -39.375 -13.469 1 93.5 66 GLY A O 1
ATOM 556 N N . LEU A 1 67 ? 7.715 -41.281 -13.859 1 91.81 67 LEU A N 1
ATOM 557 C CA . LEU A 1 67 ? 8.594 -41.625 -14.969 1 91.81 67 LEU A CA 1
ATOM 558 C C . LEU A 1 67 ? 8.383 -40.688 -16.156 1 91.81 67 LEU A C 1
ATOM 560 O O . LEU A 1 67 ? 9.344 -40.219 -16.766 1 91.81 67 LEU A O 1
ATOM 564 N N . THR A 1 68 ? 7.141 -40.469 -16.375 1 89.69 68 THR A N 1
ATOM 565 C CA . THR A 1 68 ? 6.812 -39.531 -17.438 1 89.69 68 THR A CA 1
ATOM 566 C C . THR A 1 68 ? 7.387 -38.156 -17.156 1 89.69 68 THR A C 1
ATOM 568 O O . THR A 1 68 ? 7.98 -37.531 -18.031 1 89.69 68 THR A O 1
ATOM 571 N N . MET A 1 69 ? 7.23 -37.781 -15.977 1 89.94 69 MET A N 1
ATOM 572 C CA . MET A 1 69 ? 7.734 -36.5 -15.555 1 89.94 69 MET A CA 1
ATOM 573 C C . MET A 1 69 ? 9.258 -36.438 -15.609 1 89.94 69 MET A C 1
ATOM 575 O O . MET A 1 69 ? 9.844 -35.438 -15.961 1 89.94 69 MET A O 1
ATOM 579 N N . GLY A 1 70 ? 9.867 -37.469 -15.219 1 90.31 70 GLY A N 1
ATOM 580 C CA . GLY A 1 70 ? 11.32 -37.562 -15.297 1 90.31 70 GLY A CA 1
ATOM 581 C C . GLY A 1 70 ? 11.852 -37.406 -16.703 1 90.31 70 GLY A C 1
ATOM 582 O O . GLY A 1 70 ? 12.773 -36.625 -16.953 1 90.31 70 GLY A O 1
ATOM 583 N N . VAL A 1 71 ? 11.258 -38.062 -17.562 1 87.94 71 VAL A N 1
ATOM 584 C CA . VAL A 1 71 ? 11.648 -38 -18.969 1 87.94 71 VAL A CA 1
ATOM 585 C C . VAL A 1 71 ? 11.43 -36.594 -19.516 1 87.94 71 VAL A C 1
ATOM 587 O O . VAL A 1 71 ? 12.266 -36.062 -20.25 1 87.94 71 VAL A O 1
ATOM 590 N N . TYR A 1 72 ? 10.375 -36.062 -19.109 1 86.88 72 TYR A N 1
ATOM 591 C CA . TYR A 1 72 ? 10.016 -34.719 -19.531 1 86.88 72 TYR A CA 1
ATOM 592 C C . TYR A 1 72 ? 10.977 -33.688 -18.953 1 86.88 72 TYR A C 1
ATOM 594 O O . TYR A 1 72 ? 11.312 -32.719 -19.609 1 86.88 72 TYR A O 1
ATOM 602 N N . ASN A 1 73 ? 11.477 -33.969 -17.812 1 91.75 73 ASN A N 1
ATOM 603 C CA . ASN A 1 73 ? 12.234 -32.969 -17.031 1 91.75 73 ASN A CA 1
ATOM 604 C C . ASN A 1 73 ? 13.711 -32.969 -17.438 1 91.75 73 ASN A C 1
ATOM 606 O O . ASN A 1 73 ? 14.406 -31.969 -17.219 1 91.75 73 ASN A O 1
ATOM 610 N N . VAL A 1 74 ? 14.242 -34 -18 1 90.94 74 VAL A N 1
ATOM 611 C CA . VAL A 1 74 ? 15.672 -34.125 -18.266 1 90.94 74 VAL A CA 1
ATOM 612 C C . VAL A 1 74 ? 16.125 -33.031 -19.219 1 90.94 74 VAL A C 1
ATOM 614 O O . VAL A 1 74 ? 17.016 -32.219 -18.906 1 90.94 74 VAL A O 1
ATOM 617 N N . PRO A 1 75 ? 15.484 -32.938 -20.359 1 89.81 75 PRO A N 1
ATOM 618 C CA . PRO A 1 75 ? 15.906 -31.875 -21.281 1 89.81 75 PRO A CA 1
ATOM 619 C C . PRO A 1 75 ? 15.703 -30.469 -20.703 1 89.81 75 PRO A C 1
ATOM 621 O O . PRO A 1 75 ? 16.531 -29.578 -20.906 1 89.81 75 PRO A O 1
ATOM 624 N N . GLN A 1 76 ? 14.641 -30.281 -20 1 89.56 76 GLN A N 1
ATOM 625 C CA . GLN A 1 76 ? 14.344 -28.984 -19.406 1 89.56 76 GLN A CA 1
ATOM 626 C C . GLN A 1 76 ? 15.375 -28.625 -18.344 1 89.56 76 GLN A C 1
ATOM 628 O O . GLN A 1 76 ? 15.812 -27.469 -18.281 1 89.56 76 GLN A O 1
ATOM 633 N N . ALA A 1 77 ? 15.648 -29.594 -17.562 1 93 77 ALA A N 1
ATOM 634 C CA . ALA A 1 77 ? 16.641 -29.359 -16.5 1 93 77 ALA A CA 1
ATOM 635 C C . ALA A 1 77 ? 17.969 -28.922 -17.094 1 93 77 ALA A C 1
ATOM 637 O O . ALA A 1 77 ? 18.578 -27.969 -16.609 1 93 77 ALA A O 1
ATOM 638 N N . MET A 1 78 ? 18.391 -29.531 -18.109 1 91.38 78 MET A N 1
ATOM 639 C CA . MET A 1 78 ? 19.672 -29.219 -18.75 1 91.38 78 MET A CA 1
ATOM 640 C C . MET A 1 78 ? 19.609 -27.844 -19.422 1 91.38 78 MET A C 1
ATOM 642 O O . MET A 1 78 ? 20.531 -27.047 -19.281 1 91.38 78 MET A O 1
ATOM 646 N N . SER A 1 79 ? 18.562 -27.625 -20.062 1 90.69 79 SER A N 1
ATOM 647 C CA . SER A 1 79 ? 18.406 -26.359 -20.781 1 90.69 79 SER A CA 1
ATOM 648 C C . SER A 1 79 ? 18.312 -25.188 -19.828 1 90.69 79 SER A C 1
ATOM 650 O O . SER A 1 79 ? 18.891 -24.125 -20.094 1 90.69 79 SER A O 1
ATOM 652 N N . TYR A 1 80 ? 17.641 -25.344 -18.719 1 91.69 80 TYR A N 1
ATOM 653 C CA . TYR A 1 80 ? 17.469 -24.25 -17.766 1 91.69 80 TYR A CA 1
ATOM 654 C C . TYR A 1 80 ? 18.75 -23.984 -16.984 1 91.69 80 TYR A C 1
ATOM 656 O O . TYR A 1 80 ? 19 -22.859 -16.562 1 91.69 80 TYR A O 1
ATOM 664 N N . SER A 1 81 ? 19.531 -25 -16.891 1 91.75 81 SER A N 1
ATOM 665 C CA . SER A 1 81 ? 20.844 -24.781 -16.297 1 91.75 81 SER A CA 1
ATOM 666 C C . SER A 1 81 ? 21.688 -23.828 -17.141 1 91.75 81 SER A C 1
ATOM 668 O O . SER A 1 81 ? 22.406 -22.984 -16.594 1 91.75 81 SER A O 1
ATOM 670 N N . ILE A 1 82 ? 21.562 -23.984 -18.406 1 88.06 82 ILE A N 1
ATOM 671 C CA . ILE A 1 82 ? 22.281 -23.094 -19.297 1 88.06 82 ILE A CA 1
ATOM 672 C C . ILE A 1 82 ? 21.719 -21.672 -19.172 1 88.06 82 ILE A C 1
ATOM 674 O O . ILE A 1 82 ? 22.453 -20.688 -19.25 1 88.06 82 ILE A O 1
ATOM 678 N N . LEU A 1 83 ? 20.5 -21.625 -18.953 1 87.81 83 LEU A N 1
ATOM 679 C CA . LEU A 1 83 ? 19.859 -20.344 -18.719 1 87.81 83 LEU A CA 1
ATOM 680 C C . LEU A 1 83 ? 20.406 -19.672 -17.469 1 87.81 83 LEU A C 1
ATOM 682 O O . LEU A 1 83 ? 20.469 -18.453 -17.391 1 87.81 83 LEU A O 1
ATOM 686 N N . ALA A 1 84 ? 20.797 -20.469 -16.562 1 91.38 84 ALA A N 1
ATOM 687 C CA . ALA A 1 84 ? 21.375 -19.984 -15.312 1 91.38 84 ALA A CA 1
ATOM 688 C C . ALA A 1 84 ? 22.859 -19.688 -15.477 1 91.38 84 ALA A C 1
ATOM 690 O O . ALA A 1 84 ? 23.531 -19.297 -14.523 1 91.38 84 ALA A O 1
ATOM 691 N N . GLY A 1 85 ? 23.375 -19.922 -16.672 1 87.88 85 GLY A N 1
ATOM 692 C CA . GLY A 1 85 ? 24.781 -19.688 -16.938 1 87.88 85 GLY A CA 1
ATOM 693 C C . GLY A 1 85 ? 25.688 -20.781 -16.406 1 87.88 85 GLY A C 1
ATOM 694 O O . GLY A 1 85 ? 26.875 -20.547 -16.141 1 87.88 85 GLY A O 1
ATOM 695 N N . LEU A 1 86 ? 25.172 -21.969 -16.25 1 90.88 86 LEU A N 1
ATOM 696 C CA . LEU A 1 86 ? 25.906 -23.078 -15.664 1 90.88 86 LEU A CA 1
ATOM 697 C C . LEU A 1 86 ? 25.938 -24.281 -16.609 1 90.88 86 LEU A C 1
ATOM 699 O O . LEU A 1 86 ? 25.109 -24.359 -17.531 1 90.88 86 LEU A O 1
ATOM 703 N N . PRO A 1 87 ? 26.859 -25.156 -16.375 1 90.19 87 PRO A N 1
ATOM 704 C CA . PRO A 1 87 ? 26.828 -26.406 -17.141 1 90.19 87 PRO A CA 1
ATOM 705 C C . PRO A 1 87 ? 25.547 -27.203 -16.906 1 90.19 87 PRO A C 1
ATOM 707 O O . PRO A 1 87 ? 24.984 -27.188 -15.812 1 90.19 87 PRO A O 1
ATOM 710 N N . PRO A 1 88 ? 25.062 -27.922 -17.844 1 90.81 88 PRO A N 1
ATOM 711 C CA . PRO A 1 88 ? 23.781 -28.609 -17.828 1 90.81 88 PRO A CA 1
ATOM 712 C C . PRO A 1 88 ? 23.641 -29.594 -16.656 1 90.81 88 PRO A C 1
ATOM 714 O O . PRO A 1 88 ? 22.531 -29.844 -16.172 1 90.81 88 PRO A O 1
ATOM 717 N N . VAL A 1 89 ? 24.766 -30.109 -16.141 1 90.5 89 VAL A N 1
ATOM 718 C CA . VAL A 1 89 ? 24.719 -31.141 -15.117 1 90.5 89 VAL A CA 1
ATOM 719 C C . VAL A 1 89 ? 24.078 -30.578 -13.852 1 90.5 89 VAL A C 1
ATOM 721 O O . VAL A 1 89 ? 23.406 -31.297 -13.109 1 90.5 89 VAL A O 1
ATOM 724 N N . TYR A 1 90 ? 24.234 -29.344 -13.617 1 92.38 90 TYR A N 1
ATOM 725 C CA . TYR A 1 90 ? 23.703 -28.719 -12.406 1 92.38 90 TYR A CA 1
ATOM 726 C C . TYR A 1 90 ? 22.188 -28.672 -12.445 1 92.38 90 TYR A C 1
ATOM 728 O O . TYR A 1 90 ? 21.531 -28.672 -11.398 1 92.38 90 TYR A O 1
ATOM 736 N N . GLY A 1 91 ? 21.641 -28.594 -13.633 1 93.38 91 GLY A N 1
ATOM 737 C CA . GLY A 1 91 ? 20.188 -28.688 -13.758 1 93.38 91 GLY A CA 1
ATOM 738 C C . GLY A 1 91 ? 19.656 -30.047 -13.359 1 93.38 91 GLY A C 1
ATOM 739 O O . GLY A 1 91 ? 18.547 -30.141 -12.805 1 93.38 91 GLY A O 1
ATOM 740 N N . LEU A 1 92 ? 20.438 -31.031 -13.656 1 92.38 92 LEU A N 1
ATOM 741 C CA . LEU A 1 92 ? 20.047 -32.375 -13.273 1 92.38 92 LEU A CA 1
ATOM 742 C C . LEU A 1 92 ? 20.078 -32.562 -11.758 1 92.38 92 LEU A C 1
ATOM 744 O O . LEU A 1 92 ? 19.172 -33.156 -11.188 1 92.38 92 LEU A O 1
ATOM 748 N N . TYR A 1 93 ? 21.125 -31.953 -11.164 1 94.06 93 TYR A N 1
ATOM 749 C CA . TYR A 1 93 ? 21.188 -32 -9.703 1 94.06 93 TYR A CA 1
ATOM 750 C C . TYR A 1 93 ? 20 -31.297 -9.078 1 94.06 93 TYR A C 1
ATOM 752 O O . TYR A 1 93 ? 19.422 -31.781 -8.102 1 94.06 93 TYR A O 1
ATOM 760 N N . ALA A 1 94 ? 19.625 -30.188 -9.688 1 95 94 ALA A N 1
ATOM 761 C CA . ALA A 1 94 ? 18.516 -29.375 -9.18 1 95 94 ALA A CA 1
ATOM 762 C C . ALA A 1 94 ? 17.188 -30.094 -9.391 1 95 94 ALA A C 1
ATOM 764 O O . ALA A 1 94 ? 16.172 -29.719 -8.781 1 95 94 ALA A O 1
ATOM 765 N N . SER A 1 95 ? 17.188 -31.078 -10.188 1 94.44 95 SER A N 1
ATOM 766 C CA . SER A 1 95 ? 15.977 -31.844 -10.445 1 94.44 95 SER A CA 1
ATOM 767 C C . SER A 1 95 ? 15.969 -33.156 -9.672 1 94.44 95 SER A C 1
ATOM 769 O O . SER A 1 95 ? 15.055 -33.969 -9.828 1 94.44 95 SER A O 1
ATOM 771 N N . PHE A 1 96 ? 16.953 -33.375 -8.898 1 94.31 96 PHE A N 1
ATOM 772 C CA . PHE A 1 96 ? 17.016 -34.594 -8.078 1 94.31 96 PHE A CA 1
ATOM 773 C C . PHE A 1 96 ? 16.797 -34.25 -6.609 1 94.31 96 PHE A C 1
ATOM 775 O O . PHE A 1 96 ? 15.867 -34.75 -5.98 1 94.31 96 PHE A O 1
ATOM 782 N N . PHE A 1 97 ? 17.547 -33.375 -6.027 1 94.44 97 PHE A N 1
ATOM 783 C CA . PHE A 1 97 ? 17.578 -33.156 -4.59 1 94.44 97 PHE A CA 1
ATOM 784 C C . PHE A 1 97 ? 16.312 -32.438 -4.141 1 94.44 97 PHE A C 1
ATOM 786 O O . PHE A 1 97 ? 15.625 -32.875 -3.223 1 94.44 97 PHE A O 1
ATOM 793 N N . PRO A 1 98 ? 15.977 -31.359 -4.836 1 95.12 98 PRO A N 1
ATOM 794 C CA . PRO A 1 98 ? 14.828 -30.578 -4.355 1 95.12 98 PRO A CA 1
ATOM 795 C C . PRO A 1 98 ? 13.531 -31.391 -4.383 1 95.12 98 PRO A C 1
ATOM 797 O O . PRO A 1 98 ? 12.781 -31.391 -3.402 1 95.12 98 PRO A O 1
ATOM 800 N N . PRO A 1 99 ? 13.219 -32.094 -5.508 1 94.19 99 PRO A N 1
ATOM 801 C CA . PRO A 1 99 ? 11.984 -32.875 -5.488 1 94.19 99 PRO A CA 1
ATOM 802 C C . PRO A 1 99 ? 11.969 -33.906 -4.375 1 94.19 99 PRO A C 1
ATOM 804 O O . PRO A 1 99 ? 10.906 -34.188 -3.807 1 94.19 99 PRO A O 1
ATOM 807 N N . PHE A 1 100 ? 13.102 -34.438 -4.113 1 92.25 100 PHE A N 1
ATOM 808 C CA . PHE A 1 100 ? 13.203 -35.406 -3.039 1 92.25 100 PHE A CA 1
ATOM 809 C C . PHE A 1 100 ? 12.883 -34.781 -1.692 1 92.25 100 PHE A C 1
ATOM 811 O O . PHE A 1 100 ? 12.094 -35.312 -0.915 1 92.25 100 PHE A O 1
ATOM 818 N N . LEU A 1 101 ? 13.422 -33.719 -1.426 1 94 101 LEU A N 1
ATOM 819 C CA . LEU A 1 101 ? 13.172 -33 -0.173 1 94 101 LEU A CA 1
ATOM 820 C C . LEU A 1 101 ? 11.75 -32.469 -0.115 1 94 101 LEU A C 1
ATOM 822 O O . LEU A 1 101 ? 11.141 -32.438 0.958 1 94 101 LEU A O 1
ATOM 826 N N . TYR A 1 102 ? 11.242 -32.062 -1.253 1 94.75 102 TYR A N 1
ATOM 827 C CA . TYR A 1 102 ? 9.875 -31.531 -1.295 1 94.75 102 TYR A CA 1
ATOM 828 C C . TYR A 1 102 ? 8.875 -32.625 -0.933 1 94.75 102 TYR A C 1
ATOM 830 O O . TYR A 1 102 ? 7.84 -32.344 -0.317 1 94.75 102 TYR A O 1
ATOM 838 N N . SER A 1 103 ? 9.133 -33.812 -1.304 1 92.75 103 SER A N 1
ATOM 839 C CA . SER A 1 103 ? 8.234 -34.938 -0.988 1 92.75 103 SER A CA 1
ATOM 840 C C . SER A 1 103 ? 8.109 -35.125 0.519 1 92.75 103 SER A C 1
ATOM 842 O O . SER A 1 103 ? 7.102 -35.656 1.001 1 92.75 103 SER A O 1
ATOM 844 N N . ILE A 1 104 ? 9.086 -34.625 1.216 1 92.44 104 ILE A N 1
ATOM 845 C CA . ILE A 1 104 ? 9.086 -34.781 2.668 1 92.44 104 ILE A CA 1
ATOM 846 C C . ILE A 1 104 ? 8.328 -33.625 3.303 1 92.44 104 ILE A C 1
ATOM 848 O O . ILE A 1 104 ? 7.531 -33.812 4.223 1 92.44 104 ILE A O 1
ATOM 852 N N . PHE A 1 105 ? 8.57 -32.438 2.764 1 93.75 105 PHE A N 1
ATOM 853 C CA . PHE A 1 105 ? 8.102 -31.266 3.484 1 93.75 105 PHE A CA 1
ATOM 854 C C . PHE A 1 105 ? 6.934 -30.609 2.756 1 93.75 105 PHE A C 1
ATOM 856 O O . PHE A 1 105 ? 6.211 -29.781 3.332 1 93.75 105 PHE A O 1
ATOM 863 N N . GLY A 1 106 ? 6.734 -30.891 1.529 1 91.38 106 GLY A N 1
ATOM 864 C CA . GLY A 1 106 ? 5.719 -30.219 0.731 1 91.38 106 GLY A CA 1
ATOM 865 C C . GLY A 1 106 ? 4.309 -30.672 1.06 1 91.38 106 GLY A C 1
ATOM 866 O O . GLY A 1 106 ? 4.098 -31.812 1.47 1 91.38 106 GLY A O 1
ATOM 867 N N . SER A 1 107 ? 3.344 -29.75 0.84 1 88.56 107 SER A N 1
ATOM 868 C CA . SER A 1 107 ? 1.952 -30.078 1.133 1 88.56 107 SER A CA 1
ATOM 869 C C . SER A 1 107 ? 1.147 -30.266 -0.149 1 88.56 107 SER A C 1
ATOM 871 O O . SER A 1 107 ? 0.069 -30.859 -0.129 1 88.56 107 SER A O 1
ATOM 873 N N . ALA A 1 108 ? 1.657 -29.812 -1.253 1 89.75 108 ALA A N 1
ATOM 874 C CA . ALA A 1 108 ? 0.948 -29.953 -2.523 1 89.75 108 ALA A CA 1
ATOM 875 C C . ALA A 1 108 ? 1.196 -31.312 -3.148 1 89.75 108 ALA A C 1
ATOM 877 O O . ALA A 1 108 ? 2.346 -31.719 -3.354 1 89.75 108 ALA A O 1
ATOM 878 N N . LYS A 1 109 ? 0.195 -31.922 -3.529 1 89 109 LYS A N 1
ATOM 879 C CA . LYS A 1 109 ? 0.288 -33.312 -3.98 1 89 109 LYS A CA 1
ATOM 880 C C . LYS A 1 109 ? 0.776 -33.375 -5.426 1 89 109 LYS A C 1
ATOM 882 O O . LYS A 1 109 ? 1.43 -34.344 -5.816 1 89 109 LYS A O 1
ATOM 887 N N . HIS A 1 110 ? 0.505 -32.438 -6.188 1 89.75 110 HIS A N 1
ATOM 888 C CA . HIS A 1 110 ? 0.736 -32.531 -7.625 1 89.75 110 HIS A CA 1
ATOM 889 C C . HIS A 1 110 ? 1.889 -31.641 -8.055 1 89.75 110 HIS A C 1
ATOM 891 O O . HIS A 1 110 ? 2.373 -31.734 -9.188 1 89.75 110 HIS A O 1
ATOM 897 N N . SER A 1 111 ? 2.404 -30.812 -7.125 1 91 111 SER A N 1
ATOM 898 C CA . SER A 1 111 ? 3.42 -29.828 -7.492 1 91 111 SER A CA 1
ATOM 899 C C . SER A 1 111 ? 4.75 -30.5 -7.809 1 91 111 SER A C 1
ATOM 901 O O . SER A 1 111 ? 5.199 -31.391 -7.07 1 91 111 SER A O 1
ATOM 903 N N . SER A 1 112 ? 5.289 -30.141 -8.922 1 92.31 112 SER A N 1
ATOM 904 C CA . SER A 1 112 ? 6.621 -30.594 -9.297 1 92.31 112 SER A CA 1
ATOM 905 C C . SER A 1 112 ? 7.664 -29.516 -9.062 1 92.31 112 SER A C 1
ATOM 907 O O . SER A 1 112 ? 7.664 -28.484 -9.734 1 92.31 112 SER A O 1
ATOM 909 N N . ILE A 1 113 ? 8.562 -29.766 -8.125 1 93.44 113 ILE A N 1
ATOM 910 C CA . ILE A 1 113 ? 9.602 -28.797 -7.773 1 93.44 113 ILE A CA 1
ATOM 911 C C . ILE A 1 113 ? 10.875 -29.109 -8.57 1 93.44 113 ILE A C 1
ATOM 913 O O . ILE A 1 113 ? 11.219 -30.266 -8.773 1 93.44 113 ILE A O 1
ATOM 917 N N . GLY A 1 114 ? 11.5 -28.141 -9.062 1 92.94 114 GLY A N 1
ATOM 918 C CA . GLY A 1 114 ? 12.727 -28.25 -9.844 1 92.94 114 GLY A CA 1
ATOM 919 C C . GLY A 1 114 ? 13.164 -26.922 -10.438 1 92.94 114 GLY A C 1
ATOM 920 O O . GLY A 1 114 ? 13.016 -25.875 -9.812 1 92.94 114 GLY A O 1
ATOM 921 N N . VAL A 1 115 ? 13.672 -27.062 -11.609 1 92.19 115 VAL A N 1
ATOM 922 C CA . VAL A 1 115 ? 14.211 -25.891 -12.297 1 92.19 115 VAL A CA 1
ATOM 923 C C . VAL A 1 115 ? 13.07 -25.062 -12.891 1 92.19 115 VAL A C 1
ATOM 925 O O . VAL A 1 115 ? 12.062 -25.609 -13.328 1 92.19 115 VAL A O 1
ATOM 928 N N . PHE A 1 116 ? 13.234 -23.828 -12.82 1 90.06 116 PHE A N 1
ATOM 929 C CA . PHE A 1 116 ? 12.273 -22.875 -13.375 1 90.06 116 PHE A CA 1
ATOM 930 C C . PHE A 1 116 ? 12.984 -21.75 -14.102 1 90.06 116 PHE A C 1
ATOM 932 O O . PHE A 1 116 ? 14 -21.234 -13.625 1 90.06 116 PHE A O 1
ATOM 939 N N . SER A 1 117 ? 12.484 -21.422 -15.211 1 86.75 117 SER A N 1
ATOM 940 C CA . SER A 1 117 ? 13.148 -20.5 -16.141 1 86.75 117 SER A CA 1
ATOM 941 C C . SER A 1 117 ? 13.445 -19.156 -15.477 1 86.75 117 SER A C 1
ATOM 943 O O . SER A 1 117 ? 14.555 -18.641 -15.57 1 86.75 117 SER A O 1
ATOM 945 N N . ILE A 1 118 ?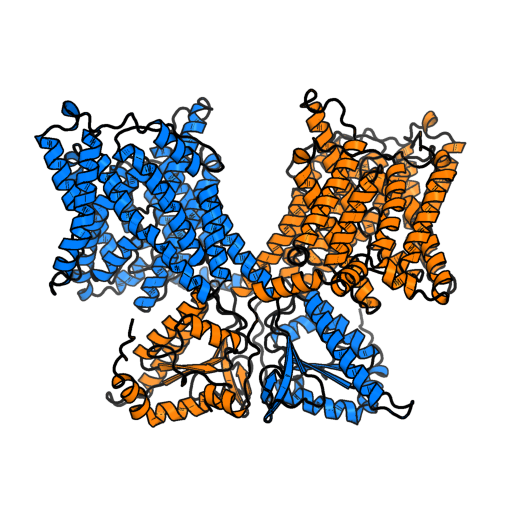 12.477 -18.609 -14.758 1 86.81 118 ILE A N 1
ATOM 946 C CA . ILE A 1 118 ? 12.609 -17.266 -14.203 1 86.81 118 ILE A CA 1
ATOM 947 C C . ILE A 1 118 ? 13.672 -17.25 -13.109 1 86.81 118 ILE A C 1
ATOM 949 O O . ILE A 1 118 ? 14.516 -16.359 -13.055 1 86.81 118 ILE A O 1
ATOM 953 N N . THR A 1 119 ? 13.617 -18.203 -12.281 1 92.06 119 THR A N 1
ATOM 954 C CA . THR A 1 119 ? 14.609 -18.25 -11.211 1 92.06 119 THR A CA 1
ATOM 955 C C . THR A 1 119 ? 16.016 -18.453 -11.781 1 92.06 119 THR A C 1
ATOM 957 O O . THR A 1 119 ? 16.984 -17.938 -11.25 1 92.06 119 THR A O 1
ATOM 960 N N . CYS A 1 120 ? 16.109 -19.172 -12.867 1 93.25 120 CYS A N 1
ATOM 961 C CA . CYS A 1 120 ? 17.391 -19.406 -13.508 1 93.25 120 CYS A CA 1
ATOM 962 C C . CYS A 1 120 ? 17.969 -18.109 -14.07 1 93.25 120 CYS A C 1
ATOM 964 O O . CYS A 1 120 ? 19.156 -17.844 -13.953 1 93.25 120 CYS A O 1
ATOM 966 N N . LEU A 1 121 ? 17.156 -17.391 -14.625 1 88.44 121 LEU A N 1
ATOM 967 C CA . LEU A 1 121 ? 17.594 -16.094 -15.156 1 88.44 121 LEU A CA 1
ATOM 968 C C . LEU A 1 121 ? 18.078 -15.188 -14.031 1 88.44 121 LEU A C 1
ATOM 970 O O . LEU A 1 121 ? 19.062 -14.461 -14.195 1 88.44 121 LEU A O 1
ATOM 974 N N . MET A 1 122 ? 17.328 -15.227 -12.953 1 91.25 122 MET A N 1
ATOM 975 C CA . MET A 1 122 ? 17.703 -14.406 -11.805 1 91.25 122 MET A CA 1
ATOM 976 C C . MET A 1 122 ? 19.047 -14.867 -11.227 1 91.25 122 MET A C 1
ATOM 978 O O . MET A 1 122 ? 19.859 -14.047 -10.789 1 91.25 122 MET A O 1
ATOM 982 N N . VAL A 1 123 ? 19.25 -16.125 -11.273 1 94.5 123 VAL A N 1
ATOM 983 C CA . VAL A 1 123 ? 20.516 -16.703 -10.797 1 94.5 123 VAL A CA 1
ATOM 984 C C . VAL A 1 123 ? 21.656 -16.25 -11.703 1 94.5 123 VAL A C 1
ATOM 986 O O . VAL A 1 123 ? 22.719 -15.844 -11.219 1 94.5 123 VAL A O 1
ATOM 989 N N . ASP A 1 124 ? 21.406 -16.375 -12.953 1 91.25 124 ASP A N 1
ATOM 990 C CA . ASP A 1 124 ? 22.422 -15.961 -13.922 1 91.25 124 ASP A CA 1
ATOM 991 C C . ASP A 1 124 ? 22.844 -14.508 -13.703 1 91.25 124 ASP A C 1
ATOM 993 O O . ASP A 1 124 ? 24.031 -14.195 -13.734 1 91.25 124 ASP A O 1
ATOM 997 N N . LYS A 1 125 ? 21.922 -13.711 -13.492 1 87.44 125 LYS A N 1
ATOM 998 C CA . LYS A 1 125 ? 22.203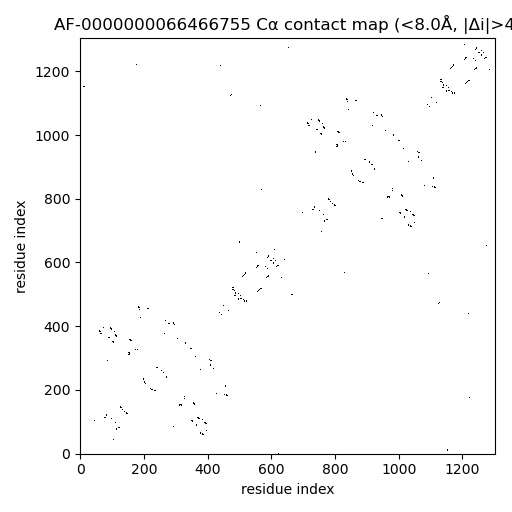 -12.297 -13.273 1 87.44 125 LYS A CA 1
ATOM 999 C C . LYS A 1 125 ? 23.047 -12.094 -12.008 1 87.44 125 LYS A C 1
ATOM 1001 O O . LYS A 1 125 ? 23.953 -11.273 -11.984 1 87.44 125 LYS A O 1
ATOM 1006 N N . CYS A 1 126 ? 22.672 -12.719 -10.977 1 91.88 126 CYS A N 1
ATOM 1007 C CA . CYS A 1 126 ? 23.391 -12.609 -9.719 1 91.88 126 CYS A CA 1
ATOM 1008 C C . CYS A 1 126 ? 24.828 -13.07 -9.875 1 91.88 126 CYS A C 1
ATOM 1010 O O . CYS A 1 126 ? 25.75 -12.43 -9.375 1 91.88 126 CYS A O 1
ATOM 1012 N N . VAL A 1 127 ? 25.031 -14.172 -10.594 1 92.56 127 VAL A N 1
ATOM 1013 C CA . VAL A 1 127 ? 26.359 -14.75 -10.797 1 92.56 127 VAL A CA 1
ATOM 1014 C C . VAL A 1 127 ? 27.219 -13.773 -11.602 1 92.56 127 VAL A C 1
ATOM 1016 O O . VAL A 1 127 ? 28.375 -13.508 -11.234 1 92.56 127 VAL A O 1
ATOM 1019 N N . LYS A 1 128 ? 26.672 -13.266 -12.625 1 88.38 128 LYS A N 1
ATOM 1020 C CA . LYS A 1 128 ? 27.406 -12.328 -13.469 1 88.38 128 LYS A CA 1
ATOM 1021 C C . LYS A 1 128 ? 27.781 -11.07 -12.695 1 88.38 128 LYS A C 1
ATOM 1023 O O . LYS A 1 128 ? 28.891 -10.555 -12.836 1 88.38 128 LYS A O 1
ATOM 1028 N N . LYS A 1 129 ? 26.859 -10.617 -11.922 1 87.25 129 LYS A N 1
ATOM 1029 C CA . LYS A 1 129 ? 27.109 -9.438 -11.094 1 87.25 129 LYS A CA 1
ATOM 1030 C C . LYS A 1 129 ? 28.234 -9.688 -10.102 1 87.25 129 LYS A C 1
ATOM 1032 O O . LYS A 1 129 ? 29.125 -8.844 -9.945 1 87.25 129 LYS A O 1
ATOM 1037 N N . MET A 1 130 ? 28.234 -10.797 -9.461 1 89.25 130 MET A N 1
ATOM 1038 C CA . MET A 1 130 ? 29.219 -11.125 -8.43 1 89.25 130 MET A CA 1
ATOM 1039 C C . MET A 1 130 ? 30.578 -11.383 -9.047 1 89.25 130 MET A C 1
ATOM 1041 O O . MET A 1 130 ? 31.609 -11.047 -8.461 1 89.25 130 MET A O 1
ATOM 1045 N N . LEU A 1 131 ? 30.609 -12.039 -10.18 1 87.94 131 LEU A N 1
ATOM 1046 C CA . LEU A 1 131 ? 31.875 -12.297 -10.859 1 87.94 131 LEU A CA 1
ATOM 1047 C C . LEU A 1 131 ? 32.531 -11 -11.312 1 87.94 131 LEU A C 1
ATOM 1049 O O . LEU A 1 131 ? 33.75 -10.859 -11.25 1 87.94 131 LEU A O 1
ATOM 1053 N N . LYS A 1 132 ? 31.719 -10.117 -11.695 1 84.06 132 LYS A N 1
ATOM 1054 C CA . LYS A 1 132 ? 32.25 -8.805 -12.055 1 84.06 132 LYS A CA 1
ATOM 1055 C C . LYS A 1 132 ? 32.812 -8.078 -10.836 1 84.06 132 LYS A C 1
ATOM 1057 O O . LYS A 1 132 ? 33.844 -7.441 -10.914 1 84.06 132 LYS A O 1
ATOM 1062 N N . PHE A 1 133 ? 32.031 -8.141 -9.828 1 83 133 PHE A N 1
ATOM 1063 C CA . PHE A 1 133 ? 32.469 -7.52 -8.586 1 83 133 PHE A CA 1
ATOM 1064 C C . PHE A 1 133 ? 33.781 -8.117 -8.117 1 83 133 PHE A C 1
ATOM 1066 O O . PHE A 1 133 ? 34.656 -7.402 -7.609 1 83 133 PHE A O 1
ATOM 1073 N N . ARG A 1 134 ? 33.938 -9.375 -8.32 1 81.06 134 ARG A N 1
ATOM 1074 C CA . ARG A 1 134 ? 35.188 -10.062 -7.988 1 81.06 134 ARG A CA 1
ATOM 1075 C C . ARG A 1 134 ? 36.344 -9.547 -8.828 1 81.06 134 ARG A C 1
ATOM 1077 O O . ARG A 1 134 ? 37.469 -9.344 -8.32 1 81.06 134 ARG A O 1
ATOM 1084 N N . ASN A 1 135 ? 36.062 -9.406 -10.07 1 81.31 135 ASN A N 1
ATOM 1085 C CA . ASN A 1 135 ? 37.094 -8.93 -10.977 1 81.31 135 ASN A CA 1
ATOM 1086 C C . ASN A 1 135 ? 37.531 -7.504 -10.633 1 81.31 135 ASN A C 1
ATOM 1088 O O . ASN A 1 135 ? 38.688 -7.125 -10.859 1 81.31 135 ASN A O 1
ATOM 1092 N N . GLU A 1 136 ? 36.625 -6.793 -10.086 1 80.19 136 GLU A N 1
ATOM 1093 C CA . GLU A 1 136 ? 36.906 -5.41 -9.719 1 80.19 136 GLU A CA 1
ATOM 1094 C C . GLU A 1 136 ? 37.594 -5.34 -8.352 1 80.19 136 GLU A C 1
ATOM 1096 O O . GLU A 1 136 ? 38.281 -4.375 -8.047 1 80.19 136 GLU A O 1
ATOM 1101 N N . ASN A 1 137 ? 37.25 -6.367 -7.504 1 82.06 137 ASN A N 1
ATOM 1102 C CA . ASN A 1 137 ? 37.844 -6.441 -6.176 1 82.06 137 ASN A CA 1
ATOM 1103 C C . ASN A 1 137 ? 38.531 -7.785 -5.945 1 82.06 137 ASN A C 1
ATOM 1105 O O . ASN A 1 137 ? 38.156 -8.547 -5.059 1 82.06 137 ASN A O 1
ATOM 1109 N N . PRO A 1 138 ? 39.625 -8.078 -6.613 1 78 138 PRO A N 1
ATOM 1110 C CA . PRO A 1 138 ? 40.281 -9.391 -6.543 1 78 138 PRO A CA 1
ATOM 1111 C C . PRO A 1 138 ? 40.812 -9.711 -5.156 1 78 138 PRO A C 1
ATOM 1113 O O . PRO A 1 138 ? 40.938 -10.875 -4.781 1 78 138 PRO A O 1
ATOM 1116 N N . GLU A 1 139 ? 41.156 -8.781 -4.414 1 73.44 139 GLU A N 1
ATOM 1117 C CA . GLU A 1 139 ? 41.75 -8.984 -3.102 1 73.44 139 GLU A CA 1
ATOM 1118 C C . GLU A 1 139 ? 40.75 -9.555 -2.111 1 73.44 139 GLU A C 1
ATOM 1120 O O . GLU A 1 139 ? 41.062 -10.391 -1.278 1 73.44 139 GLU A O 1
ATOM 1125 N N . LYS A 1 140 ? 39.562 -9.109 -2.158 1 72.38 140 LYS A N 1
ATOM 1126 C CA . LYS A 1 140 ? 38.562 -9.477 -1.182 1 72.38 140 LYS A CA 1
ATOM 1127 C C . LYS A 1 140 ? 37.906 -10.812 -1.539 1 72.38 140 LYS A C 1
ATOM 1129 O O . LYS A 1 140 ? 37.531 -11.586 -0.654 1 72.38 140 LYS A O 1
ATOM 1134 N N . PHE A 1 141 ? 37.875 -11.18 -2.922 1 75.19 141 PHE A N 1
ATOM 1135 C CA . PHE A 1 141 ? 37.094 -12.328 -3.344 1 75.19 141 PHE A CA 1
ATOM 1136 C C . PHE A 1 141 ? 37.875 -13.195 -4.32 1 75.19 141 PHE A C 1
ATOM 1138 O O . PHE A 1 141 ? 37.312 -13.664 -5.324 1 75.19 141 PHE A O 1
ATOM 1145 N N . THR A 1 142 ? 39.156 -13.383 -4.188 1 67.56 142 THR A N 1
ATOM 1146 C CA . THR A 1 142 ? 40.062 -13.984 -5.148 1 67.56 142 THR A CA 1
ATOM 1147 C C . THR A 1 142 ? 39.562 -15.352 -5.598 1 67.56 142 THR A C 1
ATOM 1149 O O . THR A 1 142 ? 39.719 -15.727 -6.762 1 67.56 142 THR A O 1
ATOM 1152 N N . SER A 1 143 ? 38.812 -16.125 -4.812 1 80.31 143 SER A N 1
ATOM 1153 C CA . SER A 1 143 ? 38.625 -17.516 -5.191 1 80.31 143 SER A CA 1
ATOM 1154 C C . SER A 1 143 ? 37.125 -17.859 -5.344 1 80.31 143 SER A C 1
ATOM 1156 O O . SER A 1 143 ? 36.781 -19.047 -5.363 1 80.31 143 SER A O 1
ATOM 1158 N N . VAL A 1 144 ? 36.438 -16.906 -5.738 1 86.38 144 VAL A N 1
ATOM 1159 C CA . VAL A 1 144 ? 35.031 -17.25 -5.766 1 86.38 144 VAL A CA 1
ATOM 1160 C C . VAL A 1 144 ? 34.625 -17.75 -7.156 1 86.38 144 VAL A C 1
ATOM 1162 O O . VAL A 1 144 ? 34.875 -17.062 -8.156 1 86.38 144 VAL A O 1
ATOM 1165 N N . GLN A 1 145 ? 34.125 -19 -7.238 1 88.94 145 GLN A N 1
ATOM 1166 C CA . GLN A 1 145 ? 33.656 -19.594 -8.484 1 88.94 145 GLN A CA 1
ATOM 1167 C C . GLN A 1 145 ? 32.156 -19.469 -8.641 1 88.94 145 GLN A C 1
ATOM 1169 O O . GLN A 1 145 ? 31.438 -19.188 -7.668 1 88.94 145 GLN A O 1
ATOM 1174 N N . ALA A 1 146 ? 31.688 -19.672 -9.844 1 91.56 146 ALA A N 1
ATOM 1175 C CA . ALA A 1 146 ? 30.266 -19.531 -10.172 1 91.56 146 ALA A CA 1
ATOM 1176 C C . ALA A 1 146 ? 29.422 -20.469 -9.328 1 91.56 146 ALA A C 1
ATOM 1178 O O . ALA A 1 146 ? 28.375 -20.078 -8.812 1 91.56 146 ALA A O 1
ATOM 1179 N N . ILE A 1 147 ? 29.938 -21.641 -9.133 1 91.5 147 ILE A N 1
ATOM 1180 C CA . ILE A 1 147 ? 29.156 -22.656 -8.43 1 91.5 147 ILE A CA 1
ATOM 1181 C C . ILE A 1 147 ? 29.047 -22.297 -6.953 1 91.5 147 ILE A C 1
ATOM 1183 O O . ILE A 1 147 ? 28.031 -22.562 -6.312 1 91.5 147 ILE A O 1
ATOM 1187 N N . GLU A 1 148 ? 30.062 -21.672 -6.465 1 93.44 148 GLU A N 1
ATOM 1188 C CA . GLU A 1 148 ? 30.031 -21.25 -5.066 1 93.44 148 GLU A CA 1
ATOM 1189 C C . GLU A 1 148 ? 29.031 -20.125 -4.844 1 93.44 148 GLU A C 1
ATOM 1191 O O . GLU A 1 148 ? 28.375 -20.078 -3.801 1 93.44 148 GLU A O 1
ATOM 1196 N N . ILE A 1 149 ? 28.938 -19.297 -5.836 1 94.94 149 ILE A N 1
ATOM 1197 C CA . ILE A 1 149 ? 27.953 -18.219 -5.766 1 94.94 149 ILE A CA 1
ATOM 1198 C C . ILE A 1 149 ? 26.547 -18.812 -5.793 1 94.94 149 ILE A C 1
ATOM 1200 O O . ILE A 1 149 ? 25.672 -18.391 -5.023 1 94.94 149 ILE A O 1
ATOM 1204 N N . VAL A 1 150 ? 26.438 -19.797 -6.594 1 95.94 150 VAL A N 1
ATOM 1205 C CA . VAL A 1 150 ? 25.125 -20.406 -6.805 1 95.94 150 VAL A CA 1
ATOM 1206 C C . VAL A 1 150 ? 24.688 -21.141 -5.543 1 95.94 150 VAL A C 1
ATOM 1208 O O . VAL A 1 150 ? 23.531 -21.016 -5.109 1 95.94 150 VAL A O 1
ATOM 1211 N N . THR A 1 151 ? 25.578 -21.891 -4.945 1 95.62 151 THR A N 1
ATOM 1212 C CA . THR A 1 151 ? 25.25 -22.625 -3.732 1 95.62 151 THR A CA 1
ATOM 1213 C C . THR A 1 151 ? 25 -21.672 -2.568 1 95.62 151 THR A C 1
ATOM 1215 O O . THR A 1 151 ? 24.125 -21.906 -1.737 1 95.62 151 THR A O 1
ATOM 1218 N N . SER A 1 152 ? 25.75 -20.625 -2.541 1 96.56 152 SER A N 1
ATOM 1219 C CA . SER A 1 152 ? 25.547 -19.609 -1.521 1 96.56 152 SER A CA 1
ATOM 1220 C C . SER A 1 152 ? 24.188 -18.922 -1.684 1 96.56 152 SER A C 1
ATOM 1222 O O . SER A 1 152 ? 23.5 -18.656 -0.698 1 96.56 152 SER A O 1
ATOM 1224 N N . LEU A 1 153 ? 23.891 -18.656 -2.895 1 97.12 153 LEU A N 1
ATOM 1225 C CA . LEU A 1 153 ? 22.594 -18.047 -3.203 1 97.12 153 LEU A CA 1
ATOM 1226 C C . LEU A 1 153 ? 21.453 -18.984 -2.811 1 97.12 153 LEU A C 1
ATOM 1228 O O . LEU A 1 153 ? 20.422 -18.531 -2.301 1 97.12 153 LEU A O 1
ATOM 1232 N N . CYS A 1 154 ? 21.641 -20.188 -3.029 1 97.31 154 CYS A N 1
ATOM 1233 C CA . CYS A 1 154 ? 20.625 -21.203 -2.742 1 97.31 154 CYS A CA 1
ATOM 1234 C C . CYS A 1 154 ? 20.344 -21.281 -1.246 1 97.31 154 CYS A C 1
ATOM 1236 O O . CYS A 1 154 ? 19.188 -21.25 -0.824 1 97.31 154 CYS A O 1
ATOM 1238 N N . ILE A 1 155 ? 21.375 -21.312 -0.485 1 97.56 155 ILE A N 1
ATOM 1239 C CA . ILE A 1 155 ? 21.172 -21.453 0.955 1 97.56 155 ILE A CA 1
ATOM 1240 C C . ILE A 1 155 ? 20.578 -20.156 1.517 1 97.56 155 ILE A C 1
ATOM 1242 O O . ILE A 1 155 ? 19.719 -20.203 2.4 1 97.56 155 ILE A O 1
ATOM 1246 N N . LEU A 1 156 ? 21.094 -19.078 1.044 1 97.69 156 LEU A N 1
ATOM 1247 C CA . LEU A 1 156 ? 20.578 -17.797 1.521 1 97.69 156 LEU A CA 1
ATOM 1248 C C . LEU A 1 156 ? 19.094 -17.656 1.181 1 97.69 156 LEU A C 1
ATOM 1250 O O . LEU A 1 156 ? 18.312 -17.172 2 1 97.69 156 LEU A O 1
ATOM 1254 N N . THR A 1 157 ? 18.719 -18.016 -0.012 1 97.5 157 THR A N 1
ATOM 1255 C CA . THR A 1 157 ? 17.312 -18 -0.413 1 97.5 157 THR A CA 1
ATOM 1256 C C . THR A 1 157 ? 16.484 -18.891 0.507 1 97.5 157 THR A C 1
ATOM 1258 O O . THR A 1 157 ? 15.383 -18.5 0.927 1 97.5 157 THR A O 1
ATOM 1261 N N . GLY A 1 158 ? 17.078 -20 0.824 1 97.69 158 GLY A N 1
ATOM 1262 C CA . GLY A 1 158 ? 16.391 -20.906 1.725 1 97.69 158 GLY A CA 1
ATOM 1263 C C . GLY A 1 158 ? 16.219 -20.359 3.125 1 97.69 158 GLY A C 1
ATOM 1264 O O . GLY A 1 158 ? 15.148 -20.469 3.723 1 97.69 158 GLY A O 1
ATOM 1265 N N . ILE A 1 159 ? 17.234 -19.75 3.598 1 97.5 159 ILE A N 1
ATOM 1266 C CA . ILE A 1 159 ? 17.188 -19.156 4.934 1 97.5 159 ILE A CA 1
ATOM 1267 C C . ILE A 1 159 ? 16.156 -18.031 4.965 1 97.5 159 ILE A C 1
ATOM 1269 O O . ILE A 1 159 ? 15.375 -17.922 5.914 1 97.5 159 ILE A O 1
ATOM 1273 N N . ILE A 1 160 ? 16.219 -17.266 3.959 1 97.06 160 ILE A N 1
ATOM 1274 C CA . ILE A 1 160 ? 15.258 -16.156 3.869 1 97.06 160 ILE A CA 1
ATOM 1275 C C . ILE A 1 160 ? 13.836 -16.703 3.869 1 97.06 160 ILE A C 1
ATOM 1277 O O . ILE A 1 160 ? 12.969 -16.203 4.59 1 97.06 160 ILE A O 1
ATOM 1281 N N . GLN A 1 161 ? 13.609 -17.703 3.158 1 97.31 161 GLN A N 1
ATOM 1282 C CA . GLN A 1 161 ? 12.281 -18.297 3.09 1 97.31 161 GLN A CA 1
ATOM 1283 C C . GLN A 1 161 ? 11.891 -18.906 4.43 1 97.31 161 GLN A C 1
ATOM 1285 O O . GLN A 1 161 ? 10.727 -18.828 4.844 1 97.31 161 GLN A O 1
ATOM 1290 N N . ALA A 1 162 ? 12.844 -19.516 5.07 1 96.44 162 ALA A N 1
ATOM 1291 C CA . ALA A 1 162 ? 12.57 -20.094 6.383 1 96.44 162 ALA A CA 1
ATOM 1292 C C . ALA A 1 162 ? 12.219 -19.016 7.398 1 96.44 162 ALA A C 1
ATOM 1294 O O . ALA A 1 162 ? 11.281 -19.172 8.18 1 96.44 162 ALA A O 1
ATOM 1295 N N . VAL A 1 163 ? 12.953 -17.969 7.32 1 95.69 163 VAL A N 1
ATOM 1296 C CA . VAL A 1 163 ? 12.695 -16.844 8.219 1 95.69 163 VAL A CA 1
ATOM 1297 C C . VAL A 1 163 ? 11.336 -16.234 7.898 1 95.69 163 VAL A C 1
ATOM 1299 O O . VAL A 1 163 ? 10.57 -15.891 8.805 1 95.69 163 VAL A O 1
ATOM 1302 N N . MET A 1 164 ? 11.07 -16.125 6.656 1 94.19 164 MET A N 1
ATOM 1303 C CA . MET A 1 164 ? 9.773 -15.602 6.234 1 94.19 164 MET A CA 1
ATOM 1304 C C . MET A 1 164 ? 8.633 -16.484 6.727 1 94.19 164 MET A C 1
ATOM 1306 O O . MET A 1 164 ? 7.57 -16 7.098 1 94.19 164 MET A O 1
ATOM 1310 N N . ALA A 1 165 ? 8.859 -17.734 6.723 1 93.62 165 ALA A N 1
ATOM 1311 C CA . ALA A 1 165 ? 7.844 -18.688 7.191 1 93.62 165 ALA A CA 1
ATOM 1312 C C . ALA A 1 165 ? 7.602 -18.531 8.688 1 93.62 165 ALA A C 1
ATOM 1314 O O . ALA A 1 165 ? 6.461 -18.594 9.148 1 93.62 165 ALA A O 1
ATOM 1315 N N . ILE A 1 166 ? 8.672 -18.312 9.406 1 91.19 166 ILE A N 1
ATOM 1316 C CA . ILE A 1 166 ? 8.578 -18.156 10.852 1 91.19 166 ILE A CA 1
ATOM 1317 C C . ILE A 1 166 ? 7.789 -16.906 11.188 1 91.19 166 ILE A C 1
ATOM 1319 O O . ILE A 1 166 ? 6.969 -16.906 12.109 1 91.19 166 ILE A O 1
ATOM 1323 N N . PHE A 1 167 ? 7.938 -15.914 10.352 1 88.94 167 PHE A N 1
ATOM 1324 C CA . PHE A 1 167 ? 7.254 -14.648 10.609 1 88.94 167 PHE A CA 1
ATOM 1325 C C . PHE A 1 167 ? 5.926 -14.586 9.867 1 88.94 167 PHE A C 1
ATOM 1327 O O . PHE A 1 167 ? 5.27 -13.547 9.844 1 88.94 167 PHE A O 1
ATOM 1334 N N . ARG A 1 168 ? 5.535 -15.648 9.211 1 88.25 168 ARG A N 1
ATOM 1335 C CA . ARG A 1 168 ? 4.27 -15.781 8.492 1 88.25 168 ARG A CA 1
ATOM 1336 C C . ARG A 1 168 ? 4.145 -14.719 7.406 1 88.25 168 ARG A C 1
ATOM 1338 O O . ARG A 1 168 ? 3.1 -14.078 7.277 1 88.25 168 ARG A O 1
ATOM 1345 N N . CYS A 1 169 ? 5.25 -14.539 6.746 1 88.12 169 CYS A N 1
ATOM 1346 C CA . CYS A 1 169 ? 5.254 -13.594 5.637 1 88.12 169 CYS A CA 1
ATOM 1347 C C . CYS A 1 169 ? 4.5 -14.156 4.438 1 88.12 169 CYS A C 1
ATOM 1349 O O . CYS A 1 169 ? 4.477 -13.547 3.369 1 88.12 169 CYS A O 1
ATOM 1351 N N . ASP A 1 170 ? 3.875 -15.289 4.621 1 85.81 170 ASP A N 1
ATOM 1352 C CA . ASP A 1 170 ? 3.018 -15.82 3.568 1 85.81 170 ASP A CA 1
ATOM 1353 C C . ASP A 1 170 ? 1.825 -14.898 3.312 1 85.81 170 ASP A C 1
ATOM 1355 O O . ASP A 1 170 ? 1.301 -14.852 2.199 1 85.81 170 ASP A O 1
ATOM 1359 N N . LYS A 1 171 ? 1.505 -14.109 4.254 1 84.75 171 LYS A N 1
ATOM 1360 C CA . LYS A 1 171 ? 0.356 -13.211 4.145 1 84.75 171 LYS A CA 1
ATOM 1361 C C . LYS A 1 171 ? 0.658 -12.039 3.215 1 84.75 171 LYS A C 1
ATOM 1363 O O . LYS A 1 171 ? -0.062 -11.812 2.24 1 84.75 171 LYS A O 1
ATOM 1368 N N . PRO A 1 172 ? 1.762 -11.336 3.469 1 83.31 172 PRO A N 1
ATOM 1369 C CA . PRO A 1 172 ? 2.053 -10.242 2.543 1 83.31 172 PRO A CA 1
ATOM 1370 C C . PRO A 1 172 ? 2.383 -10.727 1.134 1 83.31 172 PRO A C 1
ATOM 1372 O O . PRO A 1 172 ? 2.195 -9.992 0.162 1 83.31 172 PRO A O 1
ATOM 1375 N N . MET A 1 173 ? 2.793 -11.969 1.02 1 85.19 173 MET A N 1
ATOM 1376 C CA . MET A 1 173 ? 3.16 -12.492 -0.295 1 85.19 173 MET A CA 1
ATOM 1377 C C . MET A 1 173 ? 1.921 -12.727 -1.151 1 85.19 173 MET A C 1
ATOM 1379 O O . MET A 1 173 ? 2.02 -12.844 -2.375 1 85.19 173 MET A O 1
ATOM 1383 N N . LYS A 1 174 ? 0.801 -12.695 -0.505 1 86 174 LYS A N 1
ATOM 1384 C CA . LYS A 1 174 ? -0.459 -12.883 -1.217 1 86 174 LYS A CA 1
ATOM 1385 C C . LYS A 1 174 ? -0.812 -11.656 -2.053 1 86 174 LYS A C 1
ATOM 1387 O O . LYS A 1 174 ? -1.666 -11.727 -2.939 1 86 174 LYS A O 1
ATOM 1392 N N . PHE A 1 175 ? -0.115 -10.648 -1.846 1 88.38 175 PHE A N 1
ATOM 1393 C CA . PHE A 1 175 ? -0.396 -9.438 -2.609 1 88.38 175 PHE A CA 1
ATOM 1394 C C . PHE A 1 175 ? 0.176 -9.539 -4.016 1 88.38 175 PHE A C 1
ATOM 1396 O O . PHE A 1 175 ? -0.169 -8.742 -4.895 1 88.38 175 PHE A O 1
ATOM 1403 N N . LEU A 1 176 ? 0.997 -10.5 -4.164 1 87.19 176 LEU A N 1
ATOM 1404 C CA . LEU A 1 176 ? 1.428 -10.789 -5.527 1 87.19 176 LEU A CA 1
ATOM 1405 C C . LEU A 1 176 ? 0.409 -11.672 -6.246 1 87.19 176 LEU A C 1
ATOM 1407 O O . LEU A 1 176 ? 0.54 -12.898 -6.258 1 87.19 176 LEU A O 1
ATOM 1411 N N . GLY A 1 177 ? -0.555 -11.047 -6.832 1 86.75 177 GLY A N 1
ATOM 1412 C CA . GLY A 1 177 ? -1.665 -11.75 -7.457 1 86.75 177 GLY A CA 1
ATOM 1413 C C . GLY A 1 177 ? -1.308 -12.352 -8.805 1 86.75 177 GLY A C 1
ATOM 1414 O O . GLY A 1 177 ? -0.183 -12.188 -9.281 1 86.75 177 GLY A O 1
ATOM 1415 N N . ALA A 1 178 ? -2.246 -12.984 -9.398 1 87.06 178 ALA A N 1
ATOM 1416 C CA . ALA A 1 178 ? -2.055 -13.703 -10.664 1 87.06 178 ALA A CA 1
ATOM 1417 C C . ALA A 1 178 ? -1.65 -12.75 -11.781 1 87.06 178 ALA A C 1
ATOM 1419 O O . ALA A 1 178 ? -0.729 -13.031 -12.547 1 87.06 178 ALA A O 1
ATOM 1420 N N . PRO A 1 179 ? -2.248 -11.57 -11.836 1 90.25 179 PRO A N 1
ATOM 1421 C CA . PRO A 1 179 ? -1.848 -10.648 -12.906 1 90.25 179 PRO A CA 1
ATOM 1422 C C . PRO A 1 179 ? -0.391 -10.211 -12.789 1 90.25 179 PRO A C 1
ATOM 1424 O O . PRO A 1 179 ? 0.312 -10.109 -13.797 1 90.25 179 PRO A O 1
ATOM 1427 N N . ALA A 1 180 ? 0.023 -9.961 -11.578 1 90.69 180 ALA A N 1
ATOM 1428 C CA . ALA A 1 180 ? 1.409 -9.547 -11.367 1 90.69 180 ALA A CA 1
ATOM 1429 C C . ALA A 1 180 ? 2.377 -10.664 -11.734 1 90.69 180 ALA A C 1
ATOM 1431 O O . ALA A 1 180 ? 3.406 -10.422 -12.375 1 90.69 180 ALA A O 1
ATOM 1432 N N . ILE A 1 181 ? 2.043 -11.859 -11.352 1 85.56 181 ILE A N 1
ATOM 1433 C CA . ILE A 1 181 ? 2.885 -13.008 -11.664 1 85.56 181 ILE A CA 1
ATOM 1434 C C . ILE A 1 181 ? 2.941 -13.219 -13.172 1 85.56 181 ILE A C 1
ATOM 1436 O O . ILE A 1 181 ? 4.008 -13.5 -13.727 1 85.56 181 ILE A O 1
ATOM 1440 N N . SER A 1 182 ? 1.791 -13.086 -13.805 1 88.5 182 SER A N 1
ATOM 1441 C CA . SER A 1 182 ? 1.724 -13.219 -15.258 1 88.5 182 SER A CA 1
ATOM 1442 C C . SER A 1 182 ? 2.602 -12.18 -15.945 1 88.5 182 SER A C 1
ATOM 1444 O O . SER A 1 182 ? 3.283 -12.484 -16.922 1 88.5 182 SER A O 1
ATOM 1446 N N . ALA A 1 183 ? 2.588 -10.984 -15.445 1 92.25 183 ALA A N 1
ATOM 1447 C CA . ALA A 1 183 ? 3.387 -9.906 -16.031 1 92.25 183 ALA A CA 1
ATOM 1448 C C . ALA A 1 183 ? 4.879 -10.18 -15.852 1 92.25 183 ALA A C 1
ATOM 1450 O O . ALA A 1 183 ? 5.664 -9.969 -16.781 1 92.25 183 ALA A O 1
ATOM 1451 N N . ILE A 1 184 ? 5.25 -10.602 -14.703 1 87.88 184 ILE A N 1
ATOM 1452 C CA . ILE A 1 184 ? 6.648 -10.906 -14.422 1 87.88 184 ILE A CA 1
ATOM 1453 C C . ILE A 1 184 ? 7.117 -12.055 -15.312 1 87.88 184 ILE A C 1
ATOM 1455 O O . ILE A 1 184 ? 8.219 -12.016 -15.859 1 87.88 184 ILE A O 1
ATOM 1459 N N . THR A 1 185 ? 6.273 -13.078 -15.414 1 84.12 185 THR A N 1
ATOM 1460 C CA . THR A 1 185 ? 6.586 -14.219 -16.266 1 84.12 185 THR A CA 1
ATOM 1461 C C . THR A 1 185 ? 6.777 -13.773 -17.719 1 84.12 185 THR A C 1
ATOM 1463 O O . THR A 1 185 ? 7.75 -14.164 -18.375 1 84.12 185 THR A O 1
ATOM 1466 N N . PHE A 1 186 ? 5.898 -12.984 -18.172 1 89.19 186 PHE A N 1
ATOM 1467 C CA . PHE A 1 186 ? 5.984 -12.453 -19.516 1 89.19 186 PHE A CA 1
ATOM 1468 C C . PHE A 1 186 ? 7.293 -11.703 -19.734 1 89.19 186 PHE A C 1
ATOM 1470 O O . PHE A 1 186 ? 8.016 -11.953 -20.688 1 89.19 186 PHE A O 1
ATOM 1477 N N . SER A 1 1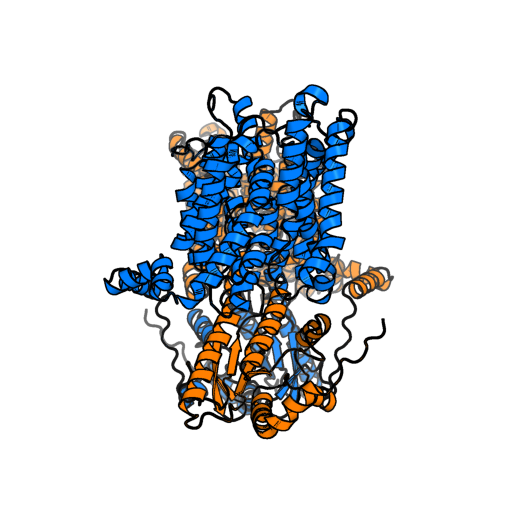87 ? 7.574 -10.773 -18.891 1 90.62 187 SER A N 1
ATOM 1478 C CA . SER A 1 187 ? 8.766 -9.945 -19.016 1 90.62 187 SER A CA 1
ATOM 1479 C C . SER A 1 187 ? 10.039 -10.766 -18.875 1 90.62 187 SER A C 1
ATOM 1481 O O . SER A 1 187 ? 11.016 -10.547 -19.578 1 90.62 187 SER A O 1
ATOM 1483 N N . ALA A 1 188 ? 10.016 -11.695 -17.922 1 84.94 188 ALA A N 1
ATOM 1484 C CA . ALA A 1 188 ? 11.172 -12.57 -17.719 1 84.94 188 ALA A CA 1
ATOM 1485 C C . ALA A 1 188 ? 11.445 -13.414 -18.953 1 84.94 188 ALA A C 1
ATOM 1487 O O . ALA A 1 188 ? 12.602 -13.703 -19.266 1 84.94 188 ALA A O 1
ATOM 1488 N N . CYS A 1 189 ? 10.43 -13.875 -19.609 1 86.69 189 CYS A N 1
ATOM 1489 C CA . CYS A 1 189 ? 10.586 -14.664 -20.828 1 86.69 189 CYS A CA 1
ATOM 1490 C C . CYS A 1 189 ? 11.305 -13.867 -21.906 1 86.69 189 CYS A C 1
ATOM 1492 O O . CYS A 1 189 ? 12.102 -14.422 -22.672 1 86.69 189 CYS A O 1
ATOM 1494 N N . PHE A 1 190 ? 11.07 -12.586 -21.984 1 88.12 190 PHE A N 1
ATOM 1495 C CA . PHE A 1 190 ? 11.789 -11.75 -22.938 1 88.12 190 PHE A CA 1
ATOM 1496 C C . PHE A 1 190 ? 13.273 -11.711 -22.625 1 88.12 190 PHE A C 1
ATOM 1498 O O . PHE A 1 190 ? 14.109 -11.789 -23.531 1 88.12 190 PHE A O 1
ATOM 1505 N N . PHE A 1 191 ? 13.531 -11.625 -21.406 1 86.62 191 PHE A N 1
ATOM 1506 C CA . PHE A 1 191 ? 14.93 -11.68 -21 1 86.62 191 PHE A CA 1
ATOM 1507 C C . PHE A 1 191 ? 15.562 -13.008 -21.391 1 86.62 191 PHE A C 1
ATOM 1509 O O . PHE A 1 191 ? 16.703 -13.039 -21.859 1 86.62 191 PHE A O 1
ATOM 1516 N N . GLY A 1 192 ? 14.82 -14.062 -21.172 1 86.62 192 GLY A N 1
ATOM 1517 C CA . GLY A 1 192 ? 15.312 -15.383 -21.5 1 86.62 192 GLY A CA 1
ATOM 1518 C C . GLY A 1 192 ? 15.57 -15.57 -22.984 1 86.62 192 GLY A C 1
ATOM 1519 O O . GLY A 1 192 ? 16.625 -16.078 -23.375 1 86.62 192 GLY A O 1
ATOM 1520 N N . VAL A 1 193 ? 14.672 -15.086 -23.797 1 89 193 VAL A N 1
ATOM 1521 C CA . VAL A 1 193 ? 14.797 -15.219 -25.234 1 89 193 VAL A CA 1
ATOM 1522 C C . VAL A 1 193 ? 16.016 -14.445 -25.719 1 89 193 VAL A C 1
ATOM 1524 O O . VAL A 1 193 ? 16.828 -14.961 -26.5 1 89 193 VAL A O 1
ATOM 1527 N N . VAL A 1 194 ? 16.156 -13.266 -25.234 1 88.38 194 VAL A N 1
ATOM 1528 C CA . VAL A 1 194 ? 17.25 -12.406 -25.656 1 88.38 194 VAL A CA 1
ATOM 1529 C C . VAL A 1 194 ? 18.578 -13.023 -25.219 1 88.38 194 VAL A C 1
ATOM 1531 O O . VAL A 1 194 ? 19.562 -12.969 -25.953 1 88.38 194 VAL A O 1
ATOM 1534 N N . SER A 1 195 ? 18.578 -13.641 -24.125 1 86.69 195 SER A N 1
ATOM 1535 C CA . SER A 1 195 ? 19.812 -14.227 -23.594 1 86.69 195 SER A CA 1
ATOM 1536 C C . SER A 1 195 ? 20.234 -15.461 -24.375 1 86.69 195 SER A C 1
ATOM 1538 O O . SER A 1 195 ? 21.406 -15.844 -24.375 1 86.69 195 SER A O 1
ATOM 1540 N N . GLN A 1 196 ? 19.281 -16.078 -25.062 1 88.75 196 GLN A N 1
ATOM 1541 C CA . GLN A 1 196 ? 19.562 -17.328 -25.766 1 88.75 196 GLN A CA 1
ATOM 1542 C C . GLN A 1 196 ? 19.938 -17.078 -27.219 1 88.75 196 GLN A C 1
ATOM 1544 O O . GLN A 1 196 ? 20.516 -17.938 -27.875 1 88.75 196 GLN A O 1
ATOM 1549 N N . ILE A 1 197 ? 19.734 -15.914 -27.766 1 91 197 ILE A N 1
ATOM 1550 C CA . ILE A 1 197 ? 19.938 -15.609 -29.188 1 91 197 ILE A CA 1
ATOM 1551 C C . ILE A 1 197 ? 21.406 -15.773 -29.547 1 91 197 ILE A C 1
ATOM 1553 O O . ILE A 1 197 ? 21.734 -16.422 -30.531 1 91 197 ILE A O 1
ATOM 1557 N N . PRO A 1 198 ? 22.344 -15.266 -28.766 1 91.12 198 PRO A N 1
ATOM 1558 C CA . PRO A 1 198 ? 23.75 -15.445 -29.109 1 91.12 198 PRO A CA 1
ATOM 1559 C C . PRO A 1 198 ? 24.172 -16.922 -29.141 1 91.12 198 PRO A C 1
ATOM 1561 O O . PRO A 1 198 ? 24.953 -17.328 -30 1 91.12 198 PRO A O 1
ATOM 1564 N N . LYS A 1 199 ? 23.641 -17.719 -28.297 1 89.44 199 LYS A N 1
ATOM 1565 C CA . LYS A 1 199 ? 23.969 -19.141 -28.25 1 89.44 199 LYS A CA 1
ATOM 1566 C C . LYS A 1 199 ? 23.391 -19.891 -29.438 1 89.44 199 LYS A C 1
ATOM 1568 O O 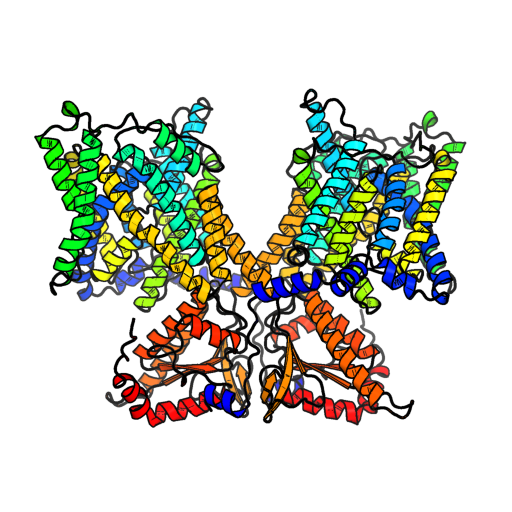. LYS A 1 199 ? 23.969 -20.859 -29.906 1 89.44 199 LYS A O 1
ATOM 1573 N N . LEU A 1 200 ? 22.266 -19.438 -29.875 1 92.25 200 LEU A N 1
ATOM 1574 C CA . LEU A 1 200 ? 21.625 -20.031 -31.047 1 92.25 200 LEU A CA 1
ATOM 1575 C C . LEU A 1 200 ? 22.406 -19.703 -32.312 1 92.25 200 LEU A C 1
ATOM 1577 O O . LEU A 1 200 ? 22.391 -20.484 -33.281 1 92.25 200 LEU A O 1
ATOM 1581 N N . CYS A 1 201 ? 23.062 -18.531 -32.25 1 92.19 201 CYS A N 1
ATOM 1582 C CA . CYS A 1 201 ? 23.797 -18.078 -33.438 1 92.19 201 CYS A CA 1
ATOM 1583 C C . CYS A 1 201 ? 25.266 -18.438 -33.344 1 92.19 201 CYS A C 1
ATOM 1585 O O . CYS A 1 201 ? 26 -18.375 -34.312 1 92.19 201 CYS A O 1
ATOM 1587 N N . GLY A 1 202 ? 25.703 -18.844 -32.188 1 89.56 202 GLY A N 1
ATOM 1588 C CA . GLY A 1 202 ? 27.062 -19.328 -32.031 1 89.56 202 GLY A CA 1
ATOM 1589 C C . GLY A 1 202 ? 28.078 -18.219 -31.797 1 89.56 202 GLY A C 1
ATOM 1590 O O . GLY A 1 202 ? 29.188 -18.281 -32.312 1 89.56 202 GLY A O 1
ATOM 1591 N N . PHE A 1 203 ? 27.641 -17.109 -31.203 1 87 203 PHE A N 1
ATOM 1592 C CA . PHE A 1 203 ? 28.594 -16.047 -30.875 1 87 203 PHE A CA 1
ATOM 1593 C C . PHE A 1 203 ? 28.422 -15.609 -29.422 1 87 203 PHE A C 1
ATOM 1595 O O . PHE A 1 203 ? 27.484 -16.047 -28.75 1 87 203 PHE A O 1
ATOM 1602 N N . SER A 1 204 ? 29.406 -14.922 -28.891 1 83.25 204 SER A N 1
ATOM 1603 C CA . SER A 1 204 ? 29.375 -14.469 -27.5 1 83.25 204 SER A CA 1
ATOM 1604 C C . SER A 1 204 ? 29.25 -12.953 -27.422 1 83.25 204 SER A C 1
ATOM 1606 O O . SER A 1 204 ? 29.75 -12.234 -28.297 1 83.25 204 SER A O 1
ATOM 1608 N N . VAL A 1 205 ? 28.359 -12.523 -26.531 1 81 205 VAL A N 1
ATOM 1609 C CA . VAL A 1 205 ? 28.188 -11.094 -26.312 1 81 205 VAL A CA 1
ATOM 1610 C C . VAL A 1 205 ? 28.734 -10.703 -24.938 1 81 205 VAL A C 1
ATOM 1612 O O . VAL A 1 205 ? 28.641 -11.477 -23.984 1 81 205 VAL A O 1
ATOM 1615 N N . PRO A 1 206 ? 29.312 -9.523 -24.875 1 74.5 206 PRO A N 1
ATOM 1616 C CA . PRO A 1 206 ? 29.844 -9.07 -23.594 1 74.5 206 PRO A CA 1
ATOM 1617 C C . PRO A 1 206 ? 28.75 -8.805 -22.562 1 74.5 206 PRO A C 1
ATOM 1619 O O . PRO A 1 206 ? 27.656 -8.383 -22.922 1 74.5 206 PRO A O 1
ATOM 1622 N N . SER A 1 207 ? 28.969 -9.258 -21.344 1 68.81 207 SER A N 1
ATOM 1623 C CA . SER A 1 207 ? 28 -9.062 -20.266 1 68.81 207 SER A CA 1
ATOM 1624 C C . SER A 1 207 ? 28.016 -7.621 -19.766 1 68.81 207 SER A C 1
ATOM 1626 O O . SER A 1 207 ? 29.094 -7.051 -19.547 1 68.81 207 SER A O 1
ATOM 1628 N N . ARG A 1 208 ? 26.844 -6.844 -19.969 1 65.31 208 ARG A N 1
ATOM 1629 C CA . ARG A 1 208 ? 26.766 -5.484 -19.453 1 65.31 208 ARG A CA 1
ATOM 1630 C C . ARG A 1 208 ? 25.969 -5.438 -18.156 1 65.31 208 ARG A C 1
ATOM 1632 O O . ARG A 1 208 ? 25.047 -6.23 -17.969 1 65.31 208 ARG A O 1
ATOM 1639 N N . ASN A 1 209 ? 26.5 -4.836 -17.109 1 60.72 209 ASN A N 1
ATOM 1640 C CA . ASN A 1 209 ? 25.812 -4.742 -15.828 1 60.72 209 ASN A CA 1
ATOM 1641 C C . ASN A 1 209 ? 25.094 -3.412 -15.68 1 60.72 209 ASN A C 1
ATOM 1643 O O . ASN A 1 209 ? 25.531 -2.539 -14.93 1 60.72 209 ASN A O 1
ATOM 1647 N N . GLU A 1 210 ? 24.375 -3.076 -16.641 1 65.19 210 GLU A N 1
ATOM 1648 C CA . GLU A 1 210 ? 23.672 -1.818 -16.422 1 65.19 210 GLU A CA 1
ATOM 1649 C C . GLU A 1 210 ? 22.344 -2.047 -15.703 1 65.19 210 GLU A C 1
ATOM 1651 O O . GLU A 1 210 ? 21.719 -3.107 -15.844 1 65.19 210 GLU A O 1
ATOM 1656 N N . HIS A 1 211 ? 22.078 -1.205 -14.75 1 64.12 211 HIS A N 1
ATOM 1657 C CA . HIS A 1 211 ? 20.906 -1.309 -13.875 1 64.12 211 HIS A CA 1
ATOM 1658 C C . HIS A 1 211 ? 19.625 -0.985 -14.633 1 64.12 211 HIS A C 1
ATOM 1660 O O . HIS A 1 211 ? 18.609 -1.663 -14.461 1 64.12 211 HIS A O 1
ATOM 1666 N N . TRP A 1 212 ? 19.719 -0.078 -15.547 1 77.12 212 TRP A N 1
ATOM 1667 C CA . TRP A 1 212 ? 18.5 0.348 -16.234 1 77.12 212 TRP A CA 1
ATOM 1668 C C . TRP A 1 212 ? 18.578 0.052 -17.719 1 77.12 212 TRP A C 1
ATOM 1670 O O . TRP A 1 212 ? 19.625 0.249 -18.344 1 77.12 212 TRP A O 1
ATOM 1680 N N . PHE A 1 213 ? 17.562 -0.61 -18.312 1 83.25 213 PHE A N 1
ATOM 1681 C CA . PHE A 1 213 ? 17.391 -0.877 -19.734 1 83.25 213 PHE A CA 1
ATOM 1682 C C . PHE A 1 213 ? 18.406 -1.899 -20.219 1 83.25 213 PHE A C 1
ATOM 1684 O O . PHE A 1 213 ? 18.984 -1.746 -21.297 1 83.25 213 PHE A O 1
ATOM 1691 N N . SER A 1 214 ? 18.75 -2.793 -19.375 1 81.88 214 SER A N 1
ATOM 1692 C CA . SER A 1 214 ? 19.688 -3.854 -19.703 1 81.88 214 SER A CA 1
ATOM 1693 C C . SER A 1 214 ? 19.234 -4.664 -20.906 1 81.88 214 SER A C 1
ATOM 1695 O O . SER A 1 214 ? 20.047 -5.129 -21.703 1 81.88 214 SER A O 1
ATOM 1697 N N . LEU A 1 215 ? 17.969 -4.805 -21.016 1 86.31 215 LEU A N 1
ATOM 1698 C CA . LEU A 1 215 ? 17.406 -5.59 -22.109 1 86.31 215 LEU A CA 1
ATOM 1699 C C . LEU A 1 215 ? 17.672 -4.906 -23.453 1 86.31 215 LEU A C 1
ATOM 1701 O O . LEU A 1 215 ? 18.062 -5.559 -24.422 1 86.31 215 LEU A O 1
ATOM 1705 N N . VAL A 1 216 ? 17.484 -3.617 -23.469 1 86.69 216 VAL A N 1
ATOM 1706 C CA . VAL A 1 216 ? 17.672 -2.861 -24.703 1 86.69 216 VAL A CA 1
ATOM 1707 C C . VAL A 1 216 ? 19.125 -2.896 -25.125 1 86.69 216 VAL A C 1
ATOM 1709 O O . VAL A 1 216 ? 19.438 -3.09 -26.297 1 86.69 216 VAL A O 1
ATOM 1712 N N . HIS A 1 217 ? 19.984 -2.756 -24.219 1 87.19 217 HIS A N 1
ATOM 1713 C CA . HIS A 1 217 ? 21.406 -2.799 -24.5 1 87.19 217 HIS A CA 1
ATOM 1714 C C . HIS A 1 217 ? 21.828 -4.184 -25 1 87.19 217 HIS A C 1
ATOM 1716 O O . HIS A 1 217 ? 22.672 -4.301 -25.875 1 87.19 217 HIS A O 1
ATOM 1722 N N . SER A 1 218 ? 21.266 -5.219 -24.406 1 87.06 218 SER A N 1
ATOM 1723 C CA . SER A 1 218 ? 21.578 -6.578 -24.844 1 87.06 218 SER A CA 1
ATOM 1724 C C . SER A 1 218 ? 21.141 -6.816 -26.281 1 87.06 218 SER A C 1
ATOM 1726 O O . SER A 1 218 ? 21.844 -7.473 -27.047 1 87.06 218 SER A O 1
ATOM 1728 N N . ILE A 1 219 ? 20.016 -6.25 -26.625 1 90.12 219 ILE A N 1
ATOM 1729 C CA . ILE A 1 219 ? 19.516 -6.398 -27.984 1 90.12 219 ILE A CA 1
ATOM 1730 C C . ILE A 1 219 ? 20.406 -5.656 -28.969 1 90.12 219 ILE A C 1
ATOM 1732 O O . ILE A 1 219 ? 20.719 -6.164 -30.047 1 90.12 219 ILE A O 1
ATOM 1736 N N . LEU A 1 220 ? 20.859 -4.492 -28.516 1 88.88 220 LEU A N 1
ATOM 1737 C CA . LEU A 1 220 ? 21.75 -3.715 -29.375 1 88.88 220 LEU A CA 1
ATOM 1738 C C . LEU A 1 220 ? 23.094 -4.434 -29.547 1 88.88 220 LEU A C 1
ATOM 1740 O O . LEU A 1 220 ? 23.641 -4.445 -30.656 1 88.88 220 LEU A O 1
ATOM 1744 N N . ASP A 1 221 ? 23.531 -5.023 -28.516 1 88.81 221 ASP A N 1
ATOM 1745 C CA . ASP A 1 221 ? 24.781 -5.777 -28.594 1 88.81 221 ASP A CA 1
ATOM 1746 C C . ASP A 1 221 ? 24.641 -6.977 -29.531 1 88.81 221 ASP A C 1
ATOM 1748 O O . ASP A 1 221 ? 25.578 -7.32 -30.25 1 88.81 221 ASP A O 1
ATOM 1752 N N . ILE A 1 222 ? 23.594 -7.621 -29.516 1 90.94 222 ILE A N 1
ATOM 1753 C CA . ILE A 1 222 ? 23.344 -8.773 -30.375 1 90.94 222 ILE A CA 1
ATOM 1754 C C . ILE A 1 222 ? 23.328 -8.336 -31.828 1 90.94 222 ILE A C 1
ATOM 1756 O O . ILE A 1 222 ? 23.922 -9 -32.688 1 90.94 222 ILE A O 1
ATOM 1760 N N . PHE A 1 223 ? 22.719 -7.203 -32.031 1 90.5 223 PHE A N 1
ATOM 1761 C CA . PHE A 1 223 ? 22.656 -6.688 -33.406 1 90.5 223 PHE A CA 1
ATOM 1762 C C . PHE A 1 223 ? 24.031 -6.309 -33.906 1 90.5 223 PHE A C 1
ATOM 1764 O O . PHE A 1 223 ? 24.359 -6.508 -35.094 1 90.5 223 PHE A O 1
ATOM 1771 N N . GLU A 1 224 ? 24.859 -5.84 -33.062 1 89.94 224 GLU A N 1
ATOM 1772 C CA . GLU A 1 224 ? 26.203 -5.406 -33.438 1 89.94 224 GLU A CA 1
ATOM 1773 C C . GLU A 1 224 ? 27.109 -6.602 -33.688 1 89.94 224 GLU A C 1
ATOM 1775 O O . GLU A 1 224 ? 28.062 -6.52 -34.469 1 89.94 224 GLU A O 1
ATOM 1780 N N . ASN A 1 225 ? 26.844 -7.727 -33.094 1 90.06 225 ASN A N 1
ATOM 1781 C CA . ASN A 1 225 ? 27.734 -8.875 -33.219 1 90.06 225 ASN A CA 1
ATOM 1782 C C . ASN A 1 225 ? 27.125 -9.977 -34.062 1 90.06 225 ASN A C 1
ATOM 1784 O O . ASN A 1 225 ? 27.672 -11.078 -34.156 1 90.06 225 ASN A O 1
ATOM 1788 N N . CYS A 1 226 ? 26.062 -9.727 -34.656 1 88.25 226 CYS A N 1
ATOM 1789 C CA . CYS A 1 226 ? 25.344 -10.719 -35.438 1 88.25 226 CYS A CA 1
ATOM 1790 C C . CYS A 1 226 ? 26.203 -11.195 -36.625 1 88.25 226 CYS A C 1
ATOM 1792 O O . CYS A 1 226 ? 26.047 -12.328 -37.094 1 88.25 226 CYS A O 1
ATOM 1794 N N . HIS A 1 227 ? 27.219 -10.453 -36.969 1 88.69 227 HIS A N 1
ATOM 1795 C CA . HIS A 1 227 ? 28.094 -10.812 -38.094 1 88.69 227 HIS A CA 1
ATOM 1796 C C . HIS A 1 227 ? 29.062 -11.922 -37.719 1 88.69 227 HIS A C 1
ATOM 1798 O O . HIS A 1 227 ? 29.594 -12.609 -38.594 1 88.69 227 HIS A O 1
ATOM 1804 N N . LYS A 1 228 ? 29.203 -12.211 -36.469 1 89.44 228 LYS A N 1
ATOM 1805 C CA . LYS A 1 228 ? 30.125 -13.242 -36 1 89.44 228 LYS A CA 1
ATOM 1806 C C . LYS A 1 228 ? 29.422 -14.586 -35.844 1 89.44 228 LYS A C 1
ATOM 1808 O O . LYS A 1 228 ? 29.969 -15.523 -35.281 1 89.44 228 LYS A O 1
ATOM 1813 N N . SER A 1 229 ? 28.328 -14.758 -36.5 1 91.88 229 SER A N 1
ATOM 1814 C CA . SER A 1 229 ? 27.531 -15.969 -36.344 1 91.88 229 SER A CA 1
ATOM 1815 C C . SER A 1 229 ? 28.172 -17.141 -37.094 1 91.88 229 SER A C 1
ATOM 1817 O O . SER A 1 229 ? 28.797 -16.953 -38.125 1 91.88 229 SER A O 1
ATOM 1819 N N . ASN A 1 230 ? 28.094 -18.266 -36.438 1 92.94 230 ASN A N 1
ATOM 1820 C CA . ASN A 1 230 ? 28.531 -19.516 -37.031 1 92.94 230 ASN A CA 1
ATOM 1821 C C . ASN A 1 230 ? 27.422 -20.156 -37.875 1 92.94 230 ASN A C 1
ATOM 1823 O O . ASN A 1 230 ? 26.391 -20.547 -37.344 1 92.94 230 ASN A O 1
ATOM 1827 N N . THR A 1 231 ? 27.609 -20.391 -39.094 1 92.44 231 THR A N 1
ATOM 1828 C CA . THR A 1 231 ? 26.594 -20.875 -40.031 1 92.44 231 THR A CA 1
ATOM 1829 C C . THR A 1 231 ? 26.156 -22.281 -39.656 1 92.44 231 THR A C 1
ATOM 1831 O O . THR A 1 231 ? 24.984 -22.625 -39.812 1 92.44 231 THR A O 1
ATOM 1834 N N . ALA A 1 232 ? 27.125 -23.031 -39.219 1 93 232 ALA A N 1
ATOM 1835 C CA . ALA A 1 232 ? 26.781 -24.406 -38.844 1 93 232 ALA A CA 1
ATOM 1836 C C . ALA A 1 232 ? 25.844 -24.422 -37.625 1 93 232 ALA A C 1
ATOM 1838 O O . ALA A 1 232 ? 24.859 -25.156 -37.594 1 93 232 ALA A O 1
ATOM 1839 N N . THR A 1 233 ? 26.203 -23.609 -36.688 1 94.31 233 THR A N 1
ATOM 1840 C CA . THR A 1 233 ? 25.391 -23.516 -35.469 1 94.31 233 THR A CA 1
ATOM 1841 C C . THR A 1 233 ? 23.984 -23 -35.812 1 94.31 233 THR A C 1
ATOM 1843 O O . THR A 1 233 ? 23 -23.484 -35.25 1 94.31 233 THR A O 1
ATOM 1846 N N . LEU A 1 234 ? 23.891 -22.125 -36.719 1 94.38 234 LEU A N 1
ATOM 1847 C CA . LEU A 1 234 ? 22.609 -21.562 -37.125 1 94.38 234 LEU A CA 1
ATOM 1848 C C . LEU A 1 234 ? 21.734 -22.625 -37.781 1 94.38 234 LEU A C 1
ATOM 1850 O O . LEU A 1 234 ? 20.531 -22.672 -37.562 1 94.38 234 LEU A O 1
ATOM 1854 N N . CYS A 1 235 ? 22.359 -23.406 -38.531 1 94.31 235 CYS A N 1
ATOM 1855 C CA . CYS A 1 235 ? 21.641 -24.453 -39.219 1 94.31 235 CYS A CA 1
ATOM 1856 C C . CYS A 1 235 ? 21.141 -25.516 -38.25 1 94.31 235 CYS A C 1
ATOM 1858 O O . CYS A 1 235 ? 20 -25.984 -38.375 1 94.31 235 CYS A O 1
ATOM 1860 N N . ILE A 1 236 ? 22 -25.828 -37.406 1 94.62 236 ILE A N 1
ATOM 1861 C CA . ILE A 1 236 ? 21.625 -26.828 -36.406 1 94.62 236 ILE A CA 1
ATOM 1862 C C . ILE A 1 236 ? 20.484 -26.297 -35.531 1 94.62 236 ILE A C 1
ATOM 1864 O O . ILE A 1 236 ? 19.516 -27.016 -35.281 1 94.62 236 ILE A O 1
ATOM 1868 N N . SER A 1 237 ? 20.609 -25.078 -35.125 1 95.88 237 SER A N 1
ATOM 1869 C CA . SER A 1 237 ? 19.578 -24.453 -34.312 1 95.88 237 SER A CA 1
ATOM 1870 C C . SER A 1 237 ? 18.266 -24.359 -35.062 1 95.88 237 SER A C 1
ATOM 1872 O O . SER A 1 237 ? 17.203 -24.641 -34.5 1 95.88 237 SER A O 1
ATOM 1874 N N . ALA A 1 238 ? 18.297 -23.969 -36.25 1 95.31 238 ALA A N 1
ATOM 1875 C CA . ALA A 1 238 ? 17.094 -23.844 -37.062 1 95.31 238 ALA A CA 1
ATOM 1876 C C . ALA A 1 238 ? 16.422 -25.203 -37.25 1 95.31 238 ALA A C 1
ATOM 1878 O O . ALA A 1 238 ? 15.188 -25.312 -37.188 1 95.31 238 ALA A O 1
ATOM 1879 N N . SER A 1 239 ? 17.266 -26.156 -37.531 1 95.19 239 SER A N 1
ATOM 1880 C CA . SER A 1 239 ? 16.734 -27.5 -37.688 1 95.19 239 SER A CA 1
ATOM 1881 C C . SER A 1 239 ? 16.062 -28.016 -36.406 1 95.19 239 SER A C 1
ATOM 1883 O O . SER A 1 239 ? 15.016 -28.656 -36.469 1 95.19 239 SER A O 1
ATOM 1885 N N . ALA A 1 240 ? 16.734 -27.719 -35.344 1 95.25 240 ALA A N 1
ATOM 1886 C CA . ALA A 1 240 ? 16.172 -28.125 -34.062 1 95.25 240 ALA A CA 1
ATOM 1887 C C . ALA A 1 240 ? 14.844 -27.406 -33.781 1 95.25 240 ALA A C 1
ATOM 1889 O O . ALA A 1 240 ? 13.883 -28.016 -33.312 1 95.25 240 ALA A O 1
ATOM 1890 N N . LEU A 1 241 ? 14.758 -26.125 -34.062 1 94.69 241 LEU A N 1
ATOM 1891 C CA . LEU A 1 241 ? 13.539 -25.344 -33.844 1 94.69 241 LEU A CA 1
ATOM 1892 C C . LEU A 1 241 ? 12.414 -25.859 -34.75 1 94.69 241 LEU A C 1
ATOM 1894 O O . LEU A 1 241 ? 11.266 -25.969 -34.281 1 94.69 241 LEU A O 1
ATOM 1898 N N . VAL A 1 242 ? 12.742 -26.094 -35.938 1 94.06 242 VAL A N 1
ATOM 1899 C CA . VAL A 1 242 ? 11.75 -26.594 -36.875 1 94.06 242 VAL A CA 1
ATOM 1900 C C . VAL A 1 242 ? 11.203 -27.938 -36.375 1 94.06 242 VAL A C 1
ATOM 1902 O O . VAL A 1 242 ? 10 -28.188 -36.469 1 94.06 242 VAL A O 1
ATOM 1905 N N . PHE A 1 243 ? 12.094 -28.766 -35.969 1 93.81 243 PHE A N 1
ATOM 1906 C CA . PHE A 1 243 ? 11.68 -30.062 -35.469 1 93.81 243 PHE A CA 1
ATOM 1907 C C . PHE A 1 243 ? 10.797 -29.922 -34.219 1 93.81 243 PHE A C 1
ATOM 1909 O O . PHE A 1 243 ? 9.758 -30.578 -34.125 1 93.81 243 PHE A O 1
ATOM 1916 N N . LEU A 1 244 ? 11.188 -29.156 -33.281 1 92.81 244 LEU A N 1
ATOM 1917 C CA . LEU A 1 244 ? 10.461 -28.984 -32.031 1 92.81 244 LEU A CA 1
ATOM 1918 C C . LEU A 1 244 ? 9.086 -28.375 -32.281 1 92.81 244 LEU A C 1
ATOM 1920 O O . LEU A 1 244 ? 8.078 -28.875 -31.766 1 92.81 244 LEU A O 1
ATOM 1924 N N . ILE A 1 245 ? 9.047 -27.328 -33.094 1 90.81 245 ILE A N 1
ATOM 1925 C CA . ILE A 1 245 ? 7.781 -26.672 -33.375 1 90.81 245 ILE A CA 1
ATOM 1926 C C . ILE A 1 245 ? 6.922 -27.562 -34.281 1 90.81 245 ILE A C 1
ATOM 1928 O O . ILE A 1 245 ? 5.707 -27.656 -34.062 1 90.81 245 ILE A O 1
ATOM 1932 N N . GLY A 1 246 ? 7.562 -28.172 -35.25 1 89.75 246 GLY A N 1
ATOM 1933 C CA . GLY A 1 246 ? 6.852 -29.094 -36.125 1 89.75 246 GLY A CA 1
ATOM 1934 C C . GLY A 1 246 ? 6.238 -30.266 -35.375 1 89.75 246 GLY A C 1
ATOM 1935 O O . GLY A 1 246 ? 5.105 -30.672 -35.656 1 89.75 246 GLY A O 1
ATOM 1936 N N . SER A 1 247 ? 6.941 -30.828 -34.5 1 88.56 247 SER A N 1
ATOM 1937 C CA . SER A 1 247 ? 6.43 -31.953 -33.719 1 88.56 247 SER A CA 1
ATOM 1938 C C . SER A 1 247 ? 5.238 -31.531 -32.875 1 88.56 247 SER A C 1
ATOM 1940 O O . SER A 1 247 ? 4.309 -32.312 -32.656 1 88.56 247 SER A O 1
ATOM 1942 N N . ARG A 1 248 ? 5.305 -30.391 -32.438 1 84.38 248 ARG A N 1
ATOM 1943 C CA . ARG A 1 248 ? 4.207 -29.859 -31.625 1 84.38 248 ARG A CA 1
ATOM 1944 C C . ARG A 1 248 ? 2.938 -29.719 -32.469 1 84.38 248 ARG A C 1
ATOM 1946 O O . ARG A 1 248 ? 1.841 -30.016 -31.984 1 84.38 248 ARG A O 1
ATOM 1953 N N . ILE A 1 249 ? 3.07 -29.328 -33.656 1 83.44 249 ILE A N 1
ATOM 1954 C CA . ILE A 1 249 ? 1.926 -29.031 -34.5 1 83.44 249 ILE A CA 1
ATOM 1955 C C . ILE A 1 249 ? 1.428 -30.312 -35.188 1 83.44 249 ILE A C 1
ATOM 1957 O O . ILE A 1 249 ? 0.22 -30.531 -35.281 1 83.44 249 ILE A O 1
ATOM 1961 N N . PHE A 1 250 ? 2.311 -31.141 -35.5 1 84.12 250 PHE A N 1
ATOM 1962 C CA . PHE A 1 250 ? 1.92 -32.25 -36.375 1 84.12 250 PHE A CA 1
ATOM 1963 C C . PHE A 1 250 ? 1.868 -33.562 -35.562 1 84.12 250 PHE A C 1
ATOM 1965 O O . PHE A 1 250 ? 0.961 -34.375 -35.75 1 84.12 250 PHE A O 1
ATOM 1972 N N . ILE A 1 251 ? 2.775 -33.75 -34.719 1 82 251 ILE A N 1
ATOM 1973 C CA . ILE A 1 251 ? 2.922 -35.062 -34.094 1 82 251 ILE A CA 1
ATOM 1974 C C . ILE A 1 251 ? 2.084 -35.125 -32.812 1 82 251 ILE A C 1
ATOM 1976 O O . ILE A 1 251 ? 1.427 -36.125 -32.562 1 82 251 ILE A O 1
ATOM 1980 N N . GLU A 1 252 ? 2.129 -34.094 -32.062 1 80.31 252 GLU A N 1
ATOM 1981 C CA . GLU A 1 252 ? 1.461 -34.094 -30.766 1 80.31 252 GLU A CA 1
ATOM 1982 C C . GLU A 1 252 ? -0.039 -34.312 -30.906 1 80.31 252 GLU A C 1
ATOM 1984 O O . GLU A 1 252 ? -0.629 -35.094 -30.156 1 80.31 252 GLU A O 1
ATOM 1989 N N . PRO A 1 253 ? -0.672 -33.594 -31.875 1 77.31 253 PRO A N 1
ATOM 1990 C CA . PRO A 1 253 ? -2.104 -33.875 -32.031 1 77.31 253 PRO A CA 1
ATOM 1991 C C . PRO A 1 253 ? -2.389 -35.312 -32.438 1 77.31 253 PRO A C 1
ATOM 1993 O O . PRO A 1 253 ? -3.416 -35.875 -32.031 1 77.31 253 PRO A O 1
ATOM 1996 N N . PHE A 1 254 ? -1.533 -35.875 -33.125 1 74 254 PHE A N 1
ATOM 1997 C CA . PHE A 1 254 ? -1.699 -37.25 -33.531 1 74 254 PHE A CA 1
ATOM 1998 C C . PHE A 1 254 ? -1.538 -38.188 -32.344 1 74 254 PHE A C 1
ATOM 2000 O O . PHE A 1 254 ? -2.225 -39.219 -32.25 1 74 254 PHE A O 1
ATOM 2007 N N . PHE A 1 255 ? -0.633 -37.875 -31.5 1 71.94 255 PHE A N 1
ATOM 2008 C CA . PHE A 1 255 ? -0.401 -38.656 -30.297 1 71.94 255 PHE A CA 1
ATOM 2009 C C . PHE A 1 255 ? -1.56 -38.531 -29.312 1 71.94 255 PHE A C 1
ATOM 2011 O O . PHE A 1 255 ? -1.922 -39.469 -28.625 1 71.94 255 PHE A O 1
ATOM 2018 N N . LYS A 1 256 ? -2.186 -37.344 -29.203 1 71.19 256 LYS A N 1
ATOM 2019 C CA . LYS A 1 256 ? -3.311 -37.062 -28.312 1 71.19 256 LYS A CA 1
ATOM 2020 C C . LYS A 1 256 ? -4.562 -37.812 -28.75 1 71.19 256 LYS A C 1
ATOM 2022 O O . LYS A 1 256 ? -5.402 -38.156 -27.922 1 71.19 256 LYS A O 1
ATOM 2027 N N . ASN A 1 257 ? -4.762 -37.969 -29.984 1 65.25 257 ASN A N 1
ATOM 2028 C CA . ASN A 1 257 ? -5.934 -38.656 -30.531 1 65.25 257 ASN A CA 1
ATOM 2029 C C . ASN A 1 257 ? -5.883 -40.156 -30.266 1 65.25 257 ASN A C 1
ATOM 2031 O O . ASN A 1 257 ? -6.906 -40.844 -30.328 1 65.25 257 ASN A O 1
ATOM 2035 N N . HIS A 1 258 ? -4.863 -40.625 -29.953 1 62.47 258 HIS A N 1
ATOM 2036 C CA . HIS A 1 258 ? -4.832 -42.031 -29.609 1 62.47 258 HIS A CA 1
ATOM 2037 C C . HIS A 1 258 ? -5.152 -42.25 -28.125 1 62.47 258 HIS A C 1
ATOM 2039 O O . HIS A 1 258 ? -4.602 -41.562 -27.266 1 62.47 258 HIS A O 1
ATOM 2045 N N . LYS A 1 259 ? -6.258 -42.812 -27.734 1 58.44 259 LYS A N 1
ATOM 2046 C CA . LYS A 1 259 ? -6.969 -43 -26.484 1 58.44 259 LYS A CA 1
ATOM 2047 C C . LYS A 1 259 ? -6.004 -43.375 -25.359 1 58.44 259 LYS A C 1
ATOM 2049 O O . LYS A 1 259 ? -6.172 -42.938 -24.219 1 58.44 259 LYS A O 1
ATOM 2054 N N . LYS A 1 260 ? -5.062 -44.312 -25.734 1 55.09 260 LYS A N 1
ATOM 2055 C CA . LYS A 1 260 ? -4.23 -44.938 -24.703 1 55.09 260 LYS A CA 1
ATOM 2056 C C . LYS A 1 260 ? -3.074 -44.031 -24.297 1 55.09 260 LYS A C 1
ATOM 2058 O O . LYS A 1 260 ? -2.496 -44.188 -23.219 1 55.09 260 LYS A O 1
ATOM 2063 N N . LEU A 1 261 ? -2.676 -43.156 -25.188 1 58.91 261 LEU A N 1
ATOM 2064 C CA . LEU A 1 261 ? -1.494 -42.312 -24.969 1 58.91 261 LEU A CA 1
ATOM 2065 C C . LEU A 1 261 ? -1.886 -40.875 -24.703 1 58.91 261 LEU A C 1
ATOM 2067 O O . LEU A 1 261 ? -1.024 -40 -24.656 1 58.91 261 LEU A O 1
ATOM 2071 N N . GLN A 1 262 ? -2.994 -40.594 -24.594 1 59.81 262 GLN A N 1
ATOM 2072 C CA . GLN A 1 262 ? -3.551 -39.25 -24.5 1 59.81 262 GLN A CA 1
ATOM 2073 C C . GLN A 1 262 ? -3.025 -38.5 -23.266 1 59.81 262 GLN A C 1
ATOM 2075 O O . GLN A 1 262 ? -2.891 -37.281 -23.281 1 59.81 262 GLN A O 1
ATOM 2080 N N . SER A 1 263 ? -2.555 -39.281 -22.328 1 66.12 263 SER A N 1
ATOM 2081 C CA . SER A 1 263 ? -2.182 -38.656 -21.078 1 66.12 263 SER A CA 1
ATOM 2082 C C . SER A 1 263 ? -0.682 -38.375 -21.016 1 66.12 263 SER A C 1
ATOM 2084 O O . SER A 1 263 ? -0.205 -37.688 -20.125 1 66.12 263 SER A O 1
ATOM 2086 N N . ILE A 1 264 ? 0.1 -38.906 -22.062 1 69.62 264 ILE A N 1
ATOM 2087 C CA . ILE A 1 264 ? 1.551 -38.75 -22.016 1 69.62 264 ILE A CA 1
ATOM 2088 C C . ILE A 1 264 ? 2.012 -37.812 -23.125 1 69.62 264 ILE A C 1
ATOM 2090 O O . ILE A 1 264 ? 1.739 -38.062 -24.297 1 69.62 264 ILE A O 1
ATOM 2094 N N . PRO A 1 265 ? 2.65 -36.719 -22.734 1 76.56 265 PRO A N 1
ATOM 2095 C CA . PRO A 1 265 ? 3.168 -35.844 -23.766 1 76.56 265 PRO A CA 1
ATOM 2096 C C . PRO A 1 265 ? 4.293 -36.469 -24.578 1 76.56 265 PRO A C 1
ATOM 2098 O O . PRO A 1 265 ? 5.082 -37.25 -24.047 1 76.56 265 PRO A O 1
ATOM 2101 N N . PHE A 1 266 ? 4.281 -36.312 -25.875 1 80.62 266 PHE A N 1
ATOM 2102 C CA . PHE A 1 266 ? 5.355 -36.781 -26.75 1 80.62 266 PHE A CA 1
ATOM 2103 C C . PHE A 1 266 ? 6.684 -36.156 -26.344 1 80.62 266 PHE A C 1
ATOM 2105 O O . PHE A 1 266 ? 6.793 -34.938 -26.234 1 80.62 266 PHE A O 1
ATOM 2112 N N . PRO A 1 267 ? 7.707 -36.938 -25.984 1 84.94 267 PRO A N 1
ATOM 2113 C CA . PRO A 1 267 ? 8.992 -36.406 -25.531 1 84.94 267 PRO A CA 1
ATOM 2114 C C . PRO A 1 267 ? 9.828 -35.844 -26.672 1 84.94 267 PRO A C 1
ATOM 2116 O O . PRO A 1 267 ? 10.922 -36.312 -26.938 1 84.94 267 PRO A O 1
ATOM 2119 N N . LYS A 1 268 ? 9.398 -34.812 -27.297 1 87.38 268 LYS A N 1
ATOM 2120 C CA . LYS A 1 268 ? 10.07 -34.188 -28.453 1 87.38 268 LYS A CA 1
ATOM 2121 C C . LYS A 1 268 ? 11.422 -33.625 -28.047 1 87.38 268 LYS A C 1
ATOM 2123 O O . LYS A 1 268 ? 12.383 -33.688 -28.828 1 87.38 268 LYS A O 1
ATOM 2128 N N . GLU A 1 269 ? 11.539 -33.094 -26.906 1 89.56 269 GLU A N 1
ATOM 2129 C CA . GLU A 1 269 ? 12.789 -32.5 -26.469 1 89.56 269 GLU A CA 1
ATOM 2130 C C . GLU A 1 269 ? 13.875 -33.562 -26.25 1 89.56 269 GLU A C 1
ATOM 2132 O O . GLU A 1 269 ? 15.023 -33.344 -26.641 1 89.56 269 GLU A O 1
ATOM 2137 N N . LEU A 1 270 ? 13.461 -34.656 -25.688 1 88.5 270 LEU A N 1
ATOM 2138 C CA . LEU A 1 270 ? 14.414 -35.75 -25.453 1 88.5 270 LEU A CA 1
ATOM 2139 C C . LEU A 1 270 ? 14.891 -36.344 -26.766 1 88.5 270 LEU A C 1
ATOM 2141 O O . LEU A 1 270 ? 16.078 -36.625 -26.938 1 88.5 270 LEU A O 1
ATOM 2145 N N . ILE A 1 271 ? 14.023 -36.469 -27.641 1 90.81 271 ILE A N 1
ATOM 2146 C CA . ILE A 1 271 ? 14.359 -37 -28.953 1 90.81 271 ILE A CA 1
ATOM 2147 C C . ILE A 1 271 ? 15.328 -36.062 -29.656 1 90.81 271 ILE A C 1
ATOM 2149 O O . ILE A 1 271 ? 16.281 -36.5 -30.297 1 90.81 271 ILE A O 1
ATOM 2153 N N . THR A 1 272 ? 15.008 -34.844 -29.562 1 92.69 272 THR A N 1
ATOM 2154 C CA . THR A 1 272 ? 15.883 -33.844 -30.172 1 92.69 272 THR A CA 1
ATOM 2155 C C . THR A 1 272 ? 17.297 -33.938 -29.609 1 92.69 272 THR A C 1
ATOM 2157 O O . THR A 1 272 ? 18.266 -33.875 -30.344 1 92.69 272 THR A O 1
ATOM 2160 N N . ILE A 1 273 ? 17.422 -34.094 -28.359 1 91.62 273 ILE A N 1
ATOM 2161 C CA . ILE A 1 273 ? 18.719 -34.188 -27.703 1 91.62 273 ILE A CA 1
ATOM 2162 C C . ILE A 1 273 ? 19.453 -35.469 -28.172 1 91.62 273 ILE A C 1
ATOM 2164 O O . ILE A 1 273 ? 20.641 -35.406 -28.516 1 91.62 273 ILE A O 1
ATOM 2168 N N . VAL A 1 274 ? 18.781 -36.562 -28.281 1 91.19 274 VAL A N 1
ATOM 2169 C CA . VAL A 1 274 ? 19.375 -37.844 -28.672 1 91.19 274 VAL A CA 1
ATOM 2170 C C . VAL A 1 274 ? 19.859 -37.75 -30.125 1 91.19 274 VAL A C 1
ATOM 2172 O O . VAL A 1 274 ? 20.984 -38.125 -30.438 1 91.19 274 VAL A O 1
ATOM 2175 N N . ILE A 1 275 ? 19 -37.219 -30.922 1 93.44 275 ILE A N 1
ATOM 2176 C CA . ILE A 1 275 ? 19.328 -37.125 -32.344 1 93.44 275 ILE A CA 1
ATOM 2177 C C . ILE A 1 275 ? 20.516 -36.188 -32.531 1 93.44 275 ILE A C 1
ATOM 2179 O O . ILE A 1 275 ? 21.453 -36.469 -33.281 1 93.44 275 ILE A O 1
ATOM 2183 N N . ALA A 1 276 ? 20.422 -35.094 -31.906 1 94.12 276 ALA A N 1
ATOM 2184 C CA . ALA A 1 276 ? 21.469 -34.094 -32.062 1 94.12 276 ALA A CA 1
ATOM 2185 C C . ALA A 1 276 ? 22.797 -34.562 -31.5 1 94.12 276 ALA A C 1
ATOM 2187 O O . ALA A 1 276 ? 23.859 -34.312 -32.062 1 94.12 276 ALA A O 1
ATOM 2188 N N . THR A 1 277 ? 22.734 -35.219 -30.391 1 92.5 277 THR A N 1
ATOM 2189 C CA . THR A 1 277 ? 23.953 -35.781 -29.766 1 92.5 277 THR A CA 1
ATOM 2190 C C . THR A 1 277 ? 24.578 -36.844 -30.672 1 92.5 277 THR A C 1
ATOM 2192 O O . THR A 1 277 ? 25.797 -36.844 -30.859 1 92.5 277 THR A O 1
ATOM 2195 N N . SER A 1 278 ? 23.766 -37.719 -31.203 1 93.19 278 SER A N 1
ATOM 2196 C CA . SER A 1 278 ? 24.25 -38.75 -32.094 1 93.19 278 SER A CA 1
ATOM 2197 C C . SER A 1 278 ? 24.859 -38.156 -33.375 1 93.19 278 SER A C 1
ATOM 2199 O O . SER A 1 278 ? 25.922 -38.594 -33.812 1 93.19 278 SER A O 1
ATOM 2201 N N . ALA A 1 279 ? 24.172 -37.25 -33.875 1 93.94 279 ALA A N 1
ATOM 2202 C CA . ALA A 1 279 ? 24.672 -36.594 -35.062 1 93.94 279 ALA A CA 1
ATOM 2203 C C . ALA A 1 279 ? 26 -35.875 -34.812 1 93.94 279 ALA A C 1
ATOM 2205 O O . ALA A 1 279 ? 26.922 -35.938 -35.625 1 93.94 279 ALA A O 1
ATOM 2206 N N . SER A 1 280 ? 26.062 -35.219 -33.75 1 93.75 280 SER A N 1
ATOM 2207 C CA . SER A 1 280 ? 27.266 -34.5 -33.375 1 93.75 280 SER A CA 1
ATOM 2208 C C . SER A 1 280 ? 28.438 -35.438 -33.125 1 93.75 280 SER A C 1
ATOM 2210 O O . SER A 1 280 ? 29.578 -35.125 -33.438 1 93.75 280 SER A O 1
ATOM 2212 N N . TYR A 1 281 ? 28.078 -36.562 -32.531 1 90 281 TYR A N 1
ATOM 2213 C CA . TYR A 1 281 ? 29.094 -37.562 -32.25 1 90 281 TYR A CA 1
ATOM 2214 C C . TYR A 1 281 ? 29.641 -38.188 -33.531 1 90 281 TYR A C 1
ATOM 2216 O O . TYR A 1 281 ? 30.859 -38.312 -33.719 1 90 281 TYR A O 1
ATOM 2224 N N . PHE A 1 282 ? 28.828 -38.5 -34.5 1 92.06 282 PHE A N 1
ATOM 2225 C CA . PHE A 1 282 ? 29.234 -39.188 -35.719 1 92.06 282 PHE A CA 1
ATOM 2226 C C . PHE A 1 282 ? 29.844 -38.25 -36.719 1 92.06 282 PHE A C 1
ATOM 2228 O O . PHE A 1 282 ? 30.781 -38.594 -37.438 1 92.06 282 PHE A O 1
ATOM 2235 N N . PHE A 1 283 ? 29.406 -37 -36.75 1 91.81 283 PHE A N 1
ATOM 2236 C CA . PHE A 1 283 ? 29.875 -36.062 -37.75 1 91.81 283 PHE A CA 1
ATOM 2237 C C . PHE A 1 283 ? 30.891 -35.094 -37.156 1 91.81 283 PHE A C 1
ATOM 2239 O O . PHE A 1 283 ? 31.422 -34.219 -37.875 1 91.81 283 PHE A O 1
ATOM 2246 N N . ASP A 1 284 ? 31.188 -35.125 -35.875 1 89.12 284 ASP A N 1
ATOM 2247 C CA . ASP A 1 284 ? 32.188 -34.312 -35.188 1 89.12 284 ASP A CA 1
ATOM 2248 C C . ASP A 1 284 ? 31.938 -32.844 -35.438 1 89.12 284 ASP A C 1
ATOM 2250 O O . ASP A 1 284 ? 32.812 -32.125 -35.938 1 89.12 284 ASP A O 1
ATOM 2254 N N . PHE A 1 285 ? 30.891 -32.406 -35.031 1 89.94 285 PHE A N 1
ATOM 2255 C CA . PHE A 1 285 ? 30.484 -31.016 -35.281 1 89.94 285 PHE A CA 1
ATOM 2256 C C . PHE A 1 285 ? 31.469 -30.047 -34.656 1 89.94 285 PHE A C 1
ATOM 2258 O O . PHE A 1 285 ? 31.672 -28.938 -35.188 1 89.94 285 PHE A O 1
ATOM 2265 N N . GLU A 1 286 ? 32.094 -30.344 -33.562 1 88.62 286 GLU A N 1
ATOM 2266 C CA . GLU A 1 286 ? 32.969 -29.438 -32.875 1 88.62 286 GLU A CA 1
ATOM 2267 C C . GLU A 1 286 ? 34.25 -29.156 -33.688 1 88.62 286 GLU A C 1
ATOM 2269 O O . GLU A 1 286 ? 34.594 -28 -33.906 1 88.62 286 GLU A O 1
ATOM 2274 N N . HIS A 1 287 ? 34.875 -30.141 -34.156 1 87.88 287 HIS A N 1
ATOM 2275 C CA . HIS A 1 287 ? 36.156 -29.984 -34.812 1 87.88 287 HIS A CA 1
ATOM 2276 C C . HIS A 1 287 ? 36 -29.578 -36.281 1 87.88 287 HIS A C 1
ATOM 2278 O O . HIS A 1 287 ? 36.781 -28.797 -36.812 1 87.88 287 HIS A O 1
ATOM 2284 N N . ARG A 1 288 ? 34.969 -30.031 -36.844 1 88.25 288 ARG A N 1
ATOM 2285 C CA . ARG A 1 288 ? 34.781 -29.812 -38.281 1 88.25 288 ARG A CA 1
ATOM 2286 C C . ARG A 1 288 ? 34.094 -28.484 -38.531 1 88.25 288 ARG A C 1
ATOM 2288 O O . ARG A 1 288 ? 34.375 -27.781 -39.5 1 88.25 288 ARG A O 1
ATOM 2295 N N . PHE A 1 289 ? 33.219 -28.125 -37.688 1 89.5 289 PHE A N 1
ATOM 2296 C CA . PHE A 1 289 ? 32.344 -27 -38 1 89.5 289 PHE A CA 1
ATOM 2297 C C . PHE A 1 289 ? 32.438 -25.922 -36.938 1 89.5 289 PHE A C 1
ATOM 2299 O O . PHE A 1 289 ? 31.812 -24.875 -37.062 1 89.5 289 PHE A O 1
ATOM 2306 N N . GLY A 1 290 ? 33.094 -26.156 -35.844 1 88.75 290 GLY A N 1
ATOM 2307 C CA . GLY A 1 290 ? 33.281 -25.172 -34.812 1 88.75 290 GLY A CA 1
ATOM 2308 C C . GLY A 1 290 ? 32.062 -24.984 -33.938 1 88.75 290 GLY A C 1
ATOM 2309 O O . GLY A 1 290 ? 31.844 -23.891 -33.406 1 88.75 290 GLY A O 1
ATOM 2310 N N . VAL A 1 291 ? 31.281 -25.984 -33.906 1 90.62 291 VAL A N 1
ATOM 2311 C CA . VAL A 1 291 ? 30.078 -25.922 -33.094 1 90.62 291 VAL A CA 1
ATOM 2312 C C . VAL A 1 291 ? 30.438 -26.172 -31.609 1 90.62 291 VAL A C 1
ATOM 2314 O O . VAL A 1 291 ? 31.188 -27.094 -31.312 1 90.62 291 VAL A O 1
ATOM 2317 N N . LYS A 1 292 ? 29.953 -25.344 -30.781 1 89.69 292 LYS A N 1
ATOM 2318 C CA . LYS A 1 292 ? 30.234 -25.5 -29.359 1 89.69 292 LYS A CA 1
ATOM 2319 C C . LYS A 1 292 ? 29.438 -26.641 -28.75 1 89.69 292 LYS A C 1
ATOM 2321 O O . LYS A 1 292 ? 28.203 -26.672 -28.844 1 89.69 292 LYS A O 1
ATOM 2326 N N . THR A 1 293 ? 30.094 -27.562 -28.141 1 89.88 293 THR A N 1
ATOM 2327 C CA . THR A 1 293 ? 29.453 -28.688 -27.469 1 89.88 293 THR A CA 1
ATOM 2328 C C . THR A 1 293 ? 29.672 -28.625 -25.969 1 89.88 293 THR A C 1
ATOM 2330 O O . THR A 1 293 ? 30.328 -27.703 -25.469 1 89.88 293 THR A O 1
ATOM 2333 N N . LEU A 1 294 ? 29.094 -29.531 -25.156 1 87.31 294 LEU A N 1
ATOM 2334 C CA . LEU A 1 294 ? 29.141 -29.516 -23.703 1 87.31 294 LEU A CA 1
ATOM 2335 C C . LEU A 1 294 ? 30.5 -30 -23.203 1 87.31 294 LEU A C 1
ATOM 2337 O O . LEU A 1 294 ? 30.922 -29.656 -22.094 1 87.31 294 LEU A O 1
ATOM 2341 N N . HIS A 1 295 ? 31.281 -30.703 -24.016 1 78.06 295 HIS A N 1
ATOM 2342 C CA . HIS A 1 295 ? 32.625 -31.219 -23.797 1 78.06 295 HIS A CA 1
ATOM 2343 C C . HIS A 1 295 ? 32.656 -32.25 -22.672 1 78.06 295 HIS A C 1
ATOM 2345 O O . HIS A 1 295 ? 32.969 -33.438 -22.906 1 78.06 295 HIS A O 1
ATOM 2351 N N . THR A 1 296 ? 32.438 -31.719 -21.328 1 76.5 296 THR A N 1
ATOM 2352 C CA . THR A 1 296 ? 32.5 -32.688 -20.234 1 76.5 296 THR A CA 1
ATOM 2353 C C . THR A 1 296 ? 31.266 -32.562 -19.328 1 76.5 296 THR A C 1
ATOM 2355 O O . THR A 1 296 ? 30.891 -31.469 -18.922 1 76.5 296 THR A O 1
ATOM 2358 N N . VAL A 1 297 ? 30.641 -33.719 -19.234 1 74.94 297 VAL A N 1
ATOM 2359 C CA . VAL A 1 297 ? 29.562 -33.844 -18.25 1 74.94 297 VAL A CA 1
ATOM 2360 C C . VAL A 1 297 ? 29.969 -34.844 -17.172 1 74.94 297 VAL A C 1
ATOM 2362 O O . VAL A 1 297 ? 30.141 -36.031 -17.469 1 74.94 297 VAL A O 1
ATOM 2365 N N . PRO A 1 298 ? 30.297 -34.344 -15.984 1 77.5 298 PRO A N 1
ATOM 2366 C CA . PRO A 1 298 ? 30.766 -35.281 -14.938 1 77.5 298 PRO A CA 1
ATOM 2367 C C . PRO A 1 298 ? 29.734 -36.344 -14.609 1 77.5 298 PRO A C 1
ATOM 2369 O O . PRO A 1 298 ? 28.531 -36.125 -14.719 1 77.5 298 PRO A O 1
ATOM 2372 N N . ARG A 1 299 ? 30.312 -37.531 -14.328 1 79.06 299 ARG A N 1
ATOM 2373 C CA . ARG A 1 299 ? 29.469 -38.625 -13.914 1 79.06 299 ARG A CA 1
ATOM 2374 C C . ARG A 1 299 ? 29.328 -38.688 -12.398 1 79.06 299 ARG A C 1
ATOM 2376 O O . ARG A 1 299 ? 30.297 -38.5 -11.664 1 79.06 299 ARG A O 1
ATOM 2383 N N . GLY A 1 300 ? 28.109 -38.812 -12 1 83 300 GLY A N 1
ATOM 2384 C CA . GLY A 1 300 ? 27.891 -39.031 -10.578 1 83 300 GLY A CA 1
ATOM 2385 C C . GLY A 1 300 ? 27.391 -37.812 -9.844 1 83 300 GLY A C 1
ATOM 2386 O O . GLY A 1 300 ? 27.062 -36.781 -10.469 1 83 300 GLY A O 1
ATOM 2387 N N . PHE A 1 301 ? 27.328 -37.969 -8.531 1 87 301 PHE A N 1
ATOM 2388 C CA . PHE A 1 301 ? 26.781 -36.938 -7.656 1 87 301 PHE A CA 1
ATOM 2389 C C . PHE A 1 301 ? 27.891 -36 -7.176 1 87 301 PHE A C 1
ATOM 2391 O O . PHE A 1 301 ? 29.031 -36.406 -7.004 1 87 301 PHE A O 1
ATOM 2398 N N . PRO A 1 302 ? 27.531 -34.781 -7.094 1 86.69 302 PRO A N 1
ATOM 2399 C CA . PRO A 1 302 ? 28.531 -33.844 -6.555 1 86.69 302 PRO A CA 1
ATOM 2400 C C . PRO A 1 302 ? 28.828 -34.094 -5.078 1 86.69 302 PRO A C 1
ATOM 2402 O O . PRO A 1 302 ? 27.969 -34.594 -4.344 1 86.69 302 PRO A O 1
ATOM 2405 N N . TYR A 1 303 ? 29.953 -33.812 -4.691 1 88.31 303 TYR A N 1
ATOM 2406 C CA . TYR A 1 303 ? 30.328 -33.875 -3.283 1 88.31 303 TYR A CA 1
ATOM 2407 C C . TYR A 1 303 ? 29.719 -32.75 -2.488 1 88.31 303 TYR A C 1
ATOM 2409 O O . TYR A 1 303 ? 29.625 -31.609 -2.977 1 88.31 303 TYR A O 1
ATOM 2417 N N . PRO A 1 304 ? 29.219 -33.156 -1.338 1 92.12 304 PRO A N 1
ATOM 2418 C CA . PRO A 1 304 ? 28.656 -32.062 -0.502 1 92.12 304 PRO A CA 1
ATOM 2419 C C . PRO A 1 304 ? 29.703 -31.031 -0.108 1 92.12 304 PRO A C 1
ATOM 2421 O O . PRO A 1 304 ? 30.859 -31.375 0.132 1 92.12 304 PRO A O 1
ATOM 2424 N N . ASP A 1 305 ? 29.344 -29.828 -0.219 1 91.62 305 ASP A N 1
ATOM 2425 C CA . ASP A 1 305 ? 30.219 -28.719 0.155 1 91.62 305 ASP A CA 1
ATOM 2426 C C . ASP A 1 305 ? 29.438 -27.641 0.921 1 91.62 305 ASP A C 1
ATOM 2428 O O . ASP A 1 305 ? 28.219 -27.516 0.753 1 91.62 305 ASP A O 1
ATOM 2432 N N . VAL A 1 306 ? 30.188 -26.984 1.794 1 93.06 306 VAL A N 1
ATOM 2433 C CA . VAL A 1 306 ? 29.531 -25.938 2.576 1 93.06 306 VAL A CA 1
ATOM 2434 C C . VAL A 1 306 ? 29.562 -24.625 1.798 1 93.06 306 VAL A C 1
ATOM 2436 O O . VAL A 1 306 ? 30.625 -24.141 1.391 1 93.06 306 VAL A O 1
ATOM 2439 N N . PRO A 1 307 ? 28.422 -24.125 1.552 1 94.56 307 PRO A N 1
ATOM 2440 C CA . PRO A 1 307 ? 28.359 -22.875 0.796 1 94.56 307 PRO A CA 1
ATOM 2441 C C . PRO A 1 307 ? 29.031 -21.703 1.525 1 94.56 307 PRO A C 1
ATOM 2443 O O . PRO A 1 307 ? 28.984 -21.641 2.756 1 94.56 307 PRO A O 1
ATOM 2446 N N . ARG A 1 308 ? 29.516 -20.812 0.822 1 92.62 308 ARG A N 1
ATOM 2447 C CA . ARG A 1 308 ? 30.219 -19.656 1.349 1 92.62 308 ARG A CA 1
ATOM 2448 C C . ARG A 1 308 ? 29.25 -18.656 1.966 1 92.62 308 ARG A C 1
ATOM 2450 O O . ARG A 1 308 ? 28.203 -18.375 1.396 1 92.62 308 ARG A O 1
ATOM 2457 N N . ILE A 1 309 ? 29.656 -18.062 3.121 1 93.56 309 ILE A N 1
ATOM 2458 C CA . ILE A 1 309 ? 28.797 -17.141 3.85 1 93.56 309 ILE A CA 1
ATOM 2459 C C . ILE A 1 309 ? 29.297 -15.711 3.674 1 93.56 309 ILE A C 1
ATOM 2461 O O . ILE A 1 309 ? 28.547 -14.75 3.832 1 93.56 309 ILE A O 1
ATOM 2465 N N . ASP A 1 310 ? 30.5 -15.484 3.256 1 91 310 ASP A N 1
ATOM 2466 C CA . ASP A 1 310 ? 31.156 -14.18 3.203 1 91 310 ASP A CA 1
ATOM 2467 C C . ASP A 1 310 ? 30.531 -13.297 2.121 1 91 310 ASP A C 1
ATOM 2469 O O . ASP A 1 310 ? 30.641 -12.07 2.178 1 91 310 ASP A O 1
ATOM 2473 N N . ILE A 1 311 ? 29.875 -13.945 1.183 1 93.25 311 ILE A N 1
ATOM 2474 C CA . ILE A 1 311 ? 29.391 -13.148 0.062 1 93.25 311 ILE A CA 1
ATOM 2475 C C . ILE A 1 311 ? 27.922 -12.789 0.292 1 93.25 311 ILE A C 1
ATOM 2477 O O . ILE A 1 311 ? 27.312 -12.102 -0.526 1 93.25 311 ILE A O 1
ATOM 2481 N N . TRP A 1 312 ? 27.297 -13.102 1.365 1 94.75 312 TRP A N 1
ATOM 2482 C CA . TRP A 1 312 ? 25.875 -12.961 1.65 1 94.75 312 TRP A CA 1
ATOM 2483 C C . TRP A 1 312 ? 25.453 -11.5 1.553 1 94.75 312 TRP A C 1
ATOM 2485 O O . TRP A 1 312 ? 24.406 -11.188 0.978 1 94.75 312 TRP A O 1
ATOM 2495 N N . PRO A 1 313 ? 26.25 -10.547 2.053 1 92 313 PRO A N 1
ATOM 2496 C CA . PRO A 1 313 ? 25.812 -9.156 1.988 1 92 313 PRO A CA 1
ATOM 2497 C C . PRO A 1 313 ? 25.703 -8.633 0.556 1 92 313 PRO A C 1
ATOM 2499 O O . PRO A 1 313 ? 24.922 -7.727 0.282 1 92 313 PRO A O 1
ATOM 2502 N N . TYR A 1 314 ? 26.438 -9.242 -0.288 1 90.25 314 TYR A N 1
ATOM 2503 C CA . TYR A 1 314 ? 26.484 -8.75 -1.659 1 90.25 314 TYR A CA 1
ATOM 2504 C C . TYR A 1 314 ? 25.391 -9.383 -2.508 1 90.25 314 TYR A C 1
ATOM 2506 O O . TYR A 1 314 ? 25.016 -8.844 -3.553 1 90.25 314 TYR A O 1
ATOM 2514 N N . ILE A 1 315 ? 24.875 -10.516 -2.059 1 94.06 315 ILE A N 1
ATOM 2515 C CA . ILE A 1 315 ? 23.891 -11.211 -2.893 1 94.06 315 ILE A CA 1
ATOM 2516 C C . ILE A 1 315 ? 22.547 -11.242 -2.182 1 94.06 315 ILE A C 1
ATOM 2518 O O . ILE A 1 315 ? 21.609 -11.914 -2.639 1 94.06 315 ILE A O 1
ATOM 2522 N N . PHE A 1 316 ? 22.328 -10.539 -1.133 1 94.06 316 PHE A N 1
ATOM 2523 C CA . PHE A 1 316 ? 21.125 -10.594 -0.301 1 94.06 316 PHE A CA 1
ATOM 2524 C C . PHE A 1 316 ? 19.906 -10.141 -1.084 1 94.06 316 PHE A C 1
ATOM 2526 O O . PHE A 1 316 ? 18.844 -10.773 -1.013 1 94.06 316 PHE A O 1
ATOM 2533 N N . GLN A 1 317 ? 20.031 -9.078 -1.805 1 89.12 317 GLN A N 1
ATOM 2534 C CA . GLN A 1 317 ? 18.906 -8.547 -2.557 1 89.12 317 GLN A CA 1
ATOM 2535 C C . GLN A 1 317 ? 18.438 -9.539 -3.615 1 89.12 317 GLN A C 1
ATOM 2537 O O . GLN A 1 317 ? 17.234 -9.703 -3.828 1 89.12 317 GLN A O 1
ATOM 2542 N N . ASP A 1 318 ? 19.359 -10.156 -4.25 1 92 318 ASP A N 1
ATOM 2543 C CA . ASP A 1 318 ? 19.016 -11.164 -5.25 1 92 318 ASP A CA 1
ATOM 2544 C C . ASP A 1 318 ? 18.344 -12.367 -4.609 1 92 318 ASP A C 1
ATOM 2546 O O . ASP A 1 318 ? 17.344 -12.875 -5.129 1 92 318 ASP A O 1
ATOM 2550 N N . ALA A 1 319 ? 18.922 -12.734 -3.492 1 96.25 319 ALA A N 1
ATOM 2551 C CA . ALA A 1 319 ? 18.359 -13.883 -2.787 1 96.25 319 ALA A CA 1
ATOM 2552 C C . ALA A 1 319 ? 16.922 -13.609 -2.344 1 96.25 319 ALA A C 1
ATOM 2554 O O . ALA A 1 319 ? 16.062 -14.484 -2.436 1 96.25 319 ALA A O 1
ATOM 2555 N N . LEU A 1 320 ? 16.672 -12.438 -1.929 1 93.56 320 LEU A N 1
ATOM 2556 C CA . LEU A 1 320 ? 15.336 -12.055 -1.478 1 93.56 320 LEU A CA 1
ATOM 2557 C C . LEU A 1 320 ? 14.336 -12.086 -2.633 1 93.56 320 LEU A C 1
ATOM 2559 O O . LEU A 1 320 ? 13.227 -12.602 -2.486 1 93.56 320 LEU A O 1
ATOM 2563 N N . SER A 1 321 ? 14.734 -11.578 -3.699 1 90.38 321 SER A N 1
ATOM 2564 C CA . SER A 1 321 ? 13.859 -11.531 -4.867 1 90.38 321 SER A CA 1
ATOM 2565 C C . SER A 1 321 ? 13.539 -12.93 -5.371 1 90.38 321 SER A C 1
ATOM 2567 O O . SER A 1 321 ? 12.391 -13.219 -5.727 1 90.38 321 SER A O 1
ATOM 2569 N N . ILE A 1 322 ? 14.539 -13.789 -5.367 1 94.81 322 ILE A N 1
ATOM 2570 C CA . ILE A 1 322 ? 14.344 -15.164 -5.812 1 94.81 322 ILE A CA 1
ATOM 2571 C C . ILE A 1 322 ? 13.406 -15.891 -4.844 1 94.81 322 ILE A C 1
ATOM 2573 O O . ILE A 1 322 ? 12.523 -16.641 -5.266 1 94.81 322 ILE A O 1
ATOM 2577 N N . ALA A 1 323 ? 13.625 -15.602 -3.574 1 95.69 323 ALA A N 1
ATOM 2578 C CA . ALA A 1 323 ? 12.797 -16.234 -2.549 1 95.69 323 ALA A CA 1
ATOM 2579 C C . ALA A 1 323 ? 11.32 -15.898 -2.754 1 95.69 323 ALA A C 1
ATOM 2581 O O . ALA A 1 323 ? 10.469 -16.781 -2.689 1 95.69 323 ALA A O 1
ATOM 2582 N N . VAL A 1 324 ? 11.062 -14.719 -3.078 1 91.38 324 VAL A N 1
ATOM 2583 C CA . VAL A 1 324 ? 9.688 -14.242 -3.211 1 91.38 324 VAL A CA 1
ATOM 2584 C C . VAL A 1 324 ? 9.07 -14.805 -4.492 1 91.38 324 VAL A C 1
ATOM 2586 O O . VAL A 1 324 ? 7.949 -15.32 -4.473 1 91.38 324 VAL A O 1
ATOM 2589 N N . VAL A 1 325 ? 9.773 -14.766 -5.535 1 88.06 325 VAL A N 1
ATOM 2590 C CA . VAL A 1 325 ? 9.266 -15.211 -6.828 1 88.06 325 VAL A CA 1
ATOM 2591 C C . VAL A 1 325 ? 9.023 -16.719 -6.801 1 88.06 325 VAL A C 1
ATOM 2593 O O . VAL A 1 325 ? 7.988 -17.203 -7.266 1 88.06 325 VAL A O 1
ATOM 2596 N N . ALA A 1 326 ? 10.031 -17.375 -6.277 1 93.69 326 ALA A N 1
ATOM 2597 C CA . ALA A 1 326 ? 9.922 -18.828 -6.199 1 93.69 326 ALA A CA 1
ATOM 2598 C C . ALA A 1 326 ? 8.695 -19.25 -5.391 1 93.69 326 ALA A C 1
ATOM 2600 O O . ALA A 1 326 ? 7.969 -20.172 -5.777 1 93.69 326 ALA A O 1
ATOM 2601 N N . TYR A 1 327 ? 8.453 -18.531 -4.379 1 93.62 327 TYR A N 1
ATOM 2602 C CA . TYR A 1 327 ? 7.293 -18.844 -3.547 1 93.62 327 TYR A CA 1
ATOM 2603 C C . TYR A 1 327 ? 5.996 -18.516 -4.27 1 93.62 327 TYR A C 1
ATOM 2605 O O . TYR A 1 327 ? 5.051 -19.312 -4.258 1 93.62 327 TYR A O 1
ATOM 2613 N N . ALA A 1 328 ? 5.945 -17.391 -4.805 1 85.88 328 ALA A N 1
ATOM 2614 C CA . ALA A 1 328 ? 4.723 -16.922 -5.457 1 85.88 328 ALA A CA 1
ATOM 2615 C C . ALA A 1 328 ? 4.305 -17.875 -6.574 1 85.88 328 ALA A C 1
ATOM 2617 O O . ALA A 1 328 ? 3.125 -18.219 -6.691 1 85.88 328 ALA A O 1
ATOM 2618 N N . VAL A 1 329 ? 5.219 -18.344 -7.32 1 85.62 329 VAL A N 1
ATOM 2619 C CA . VAL A 1 329 ? 4.926 -19.234 -8.438 1 85.62 329 VAL A CA 1
ATOM 2620 C C . VAL A 1 329 ? 4.5 -20.609 -7.898 1 85.62 329 VAL A C 1
ATOM 2622 O O . VAL A 1 329 ? 3.537 -21.203 -8.391 1 85.62 329 VAL A O 1
ATOM 2625 N N . THR A 1 330 ? 5.254 -21.016 -6.926 1 91.75 330 THR A N 1
ATOM 2626 C CA . THR A 1 330 ? 4.934 -22.312 -6.332 1 91.75 330 THR A CA 1
ATOM 2627 C C . THR A 1 330 ? 3.527 -22.297 -5.738 1 91.75 330 THR A C 1
ATOM 2629 O O . THR A 1 330 ? 2.766 -23.25 -5.918 1 91.75 330 THR A O 1
ATOM 2632 N N . MET A 1 331 ? 3.199 -21.25 -5.129 1 87 331 MET A N 1
ATOM 2633 C CA . MET A 1 331 ? 1.889 -21.141 -4.492 1 87 331 MET A CA 1
ATOM 2634 C C . MET A 1 331 ? 0.783 -21.031 -5.535 1 87 331 MET A C 1
ATOM 2636 O O . MET A 1 331 ? -0.29 -21.609 -5.371 1 87 331 MET A O 1
ATOM 2640 N N . ALA A 1 332 ? 1.016 -20.328 -6.543 1 77.12 332 ALA A N 1
ATOM 2641 C CA . ALA A 1 332 ? 0.029 -20.172 -7.609 1 77.12 332 ALA A CA 1
ATOM 2642 C C . ALA A 1 332 ? -0.3 -21.5 -8.258 1 77.12 332 ALA A C 1
ATOM 2644 O O . ALA A 1 332 ? -1.471 -21.828 -8.469 1 77.12 332 ALA A O 1
ATOM 2645 N N . MET A 1 333 ? 0.685 -22.297 -8.461 1 81.56 333 MET A N 1
ATOM 2646 C CA . MET A 1 333 ? 0.492 -23.609 -9.086 1 81.56 333 MET A CA 1
ATOM 2647 C C . MET A 1 333 ? -0.154 -24.578 -8.109 1 81.56 333 MET A C 1
ATOM 2649 O O . MET A 1 333 ? -1.066 -25.328 -8.477 1 81.56 333 MET A O 1
ATOM 2653 N N . GLY A 1 334 ? 0.384 -24.5 -6.945 1 82.38 334 GLY A N 1
ATOM 2654 C CA . GLY A 1 334 ? -0.196 -25.359 -5.93 1 82.38 334 GLY A CA 1
ATOM 2655 C C . GLY A 1 334 ? -1.676 -25.109 -5.703 1 82.38 334 GLY A C 1
ATOM 2656 O O . GLY A 1 334 ? -2.465 -26.047 -5.625 1 82.38 334 GLY A O 1
ATOM 2657 N N . GLN A 1 335 ? -2.012 -23.938 -5.672 1 76.62 335 GLN A N 1
ATOM 2658 C CA . GLN A 1 335 ? -3.4 -23.578 -5.418 1 76.62 335 GLN A CA 1
ATOM 2659 C C . GLN A 1 335 ? -4.293 -23.969 -6.594 1 76.62 335 GLN A C 1
ATOM 2661 O O . GLN A 1 335 ? -5.441 -24.375 -6.402 1 76.62 335 GLN A O 1
ATOM 2666 N N . GLU A 1 336 ? -3.812 -23.812 -7.762 1 72.12 336 GLU A N 1
ATOM 2667 C CA . GLU A 1 336 ? -4.574 -24.156 -8.961 1 72.12 336 GLU A CA 1
ATOM 2668 C C . GLU A 1 336 ? -4.969 -25.625 -8.961 1 72.12 336 GLU A C 1
ATOM 2670 O O . GLU A 1 336 ? -6.133 -25.969 -9.195 1 72.12 336 GLU A O 1
ATOM 2675 N N . PHE A 1 337 ? -4.043 -26.422 -8.641 1 80.75 337 PHE A N 1
ATOM 2676 C CA . PHE A 1 337 ? -4.312 -27.844 -8.734 1 80.75 337 PHE A CA 1
ATOM 2677 C C . PHE A 1 337 ? -4.98 -28.359 -7.457 1 80.75 337 PHE A C 1
ATOM 2679 O O . PHE A 1 337 ? -5.711 -29.344 -7.484 1 80.75 337 PHE A O 1
ATOM 2686 N N . ALA A 1 338 ? -4.699 -27.656 -6.344 1 80.62 338 ALA A N 1
ATOM 2687 C CA . ALA A 1 338 ? -5.426 -27.984 -5.121 1 80.62 338 ALA A CA 1
ATOM 2688 C C . ALA A 1 338 ? -6.922 -27.734 -5.289 1 80.62 338 ALA A C 1
ATOM 2690 O O . ALA A 1 338 ? -7.746 -28.516 -4.812 1 80.62 338 ALA A O 1
ATOM 2691 N N . THR A 1 339 ? -7.164 -26.781 -5.91 1 68.75 339 THR A N 1
ATOM 2692 C CA . THR A 1 339 ? -8.555 -26.438 -6.188 1 68.75 339 THR A CA 1
ATOM 2693 C C . THR A 1 339 ? -9.188 -27.453 -7.133 1 68.75 339 THR A C 1
ATOM 2695 O O . THR A 1 339 ? -10.305 -27.922 -6.898 1 68.75 339 THR A O 1
ATOM 2698 N N . LYS A 1 340 ? -8.492 -27.781 -8.156 1 71.94 340 LYS A N 1
ATOM 2699 C CA . LYS A 1 340 ? -8.969 -28.734 -9.148 1 71.94 340 LYS A CA 1
ATOM 2700 C C . LYS A 1 340 ? -9.266 -30.094 -8.5 1 71.94 340 LYS A C 1
ATOM 2702 O O . LYS A 1 340 ? -10.234 -30.766 -8.867 1 71.94 340 LYS A O 1
ATOM 2707 N N . HIS A 1 341 ? -8.477 -30.406 -7.621 1 79.69 341 HIS A N 1
ATOM 2708 C CA . HIS A 1 341 ? -8.609 -31.734 -7.016 1 79.69 341 HIS A CA 1
ATOM 2709 C C . HIS A 1 341 ? -9.234 -31.641 -5.629 1 79.69 341 HIS A C 1
ATOM 2711 O O . HIS A 1 341 ? -9.219 -32.625 -4.875 1 79.69 341 HIS A O 1
ATOM 2717 N N . ARG A 1 342 ? -9.57 -30.5 -5.164 1 73.5 342 ARG A N 1
ATOM 2718 C CA . ARG A 1 342 ? -10.414 -30.25 -4.004 1 73.5 342 ARG A CA 1
ATOM 2719 C C . ARG A 1 342 ? -9.68 -30.578 -2.709 1 73.5 342 ARG A C 1
ATOM 2721 O O . ARG A 1 342 ? -10.203 -31.312 -1.863 1 73.5 342 ARG A O 1
ATOM 2728 N N . TYR A 1 343 ? -8.539 -30.141 -2.619 1 77.88 343 TYR A N 1
ATOM 2729 C CA . TYR A 1 343 ? -7.832 -30.234 -1.345 1 77.88 343 TYR A CA 1
ATOM 2730 C C . TYR A 1 343 ? -7.215 -28.891 -0.971 1 77.88 343 TYR A C 1
ATOM 2732 O O . TYR A 1 343 ? -7.277 -27.938 -1.749 1 77.88 343 TYR A O 1
ATOM 2740 N N . ARG A 1 344 ? -6.77 -28.812 0.241 1 79.94 344 ARG A N 1
ATOM 2741 C CA . ARG A 1 344 ? -6.25 -27.547 0.733 1 79.94 344 ARG A CA 1
ATOM 2742 C C . ARG A 1 344 ? -4.734 -27.594 0.888 1 79.94 344 ARG A C 1
ATOM 2744 O O . ARG A 1 344 ? -4.172 -28.641 1.206 1 79.94 344 ARG A O 1
ATOM 2751 N N . ILE A 1 345 ? -4.152 -26.531 0.557 1 85.38 345 ILE A N 1
ATOM 2752 C CA . ILE A 1 345 ? -2.713 -26.391 0.749 1 85.38 345 ILE A CA 1
ATOM 2753 C C . ILE A 1 345 ? -2.434 -25.375 1.845 1 85.38 345 ILE A C 1
ATOM 2755 O O . ILE A 1 345 ? -3.162 -24.391 1.983 1 85.38 345 ILE A O 1
ATOM 2759 N N . ASP A 1 346 ? -1.496 -25.625 2.584 1 87.5 346 ASP A N 1
ATOM 2760 C CA . ASP A 1 346 ? -1.047 -24.688 3.604 1 87.5 346 ASP A CA 1
ATOM 2761 C C . ASP A 1 346 ? 0.04 -23.766 3.059 1 87.5 346 ASP A C 1
ATOM 2763 O O . ASP A 1 346 ? 1.178 -24.188 2.85 1 87.5 346 ASP A O 1
ATOM 2767 N N . SER A 1 347 ? -0.314 -22.578 2.965 1 88.69 347 SER A N 1
ATOM 2768 C CA . SER A 1 347 ? 0.593 -21.609 2.342 1 88.69 347 SER A CA 1
ATOM 2769 C C . SER A 1 347 ? 1.881 -21.469 3.146 1 88.69 347 SER A C 1
ATOM 2771 O O . SER A 1 347 ? 2.967 -21.344 2.574 1 88.69 347 SER A O 1
ATOM 2773 N N . ASN A 1 348 ? 1.782 -21.438 4.473 1 91.12 348 ASN A N 1
ATOM 2774 C CA . ASN A 1 348 ? 2.977 -21.297 5.297 1 91.12 348 ASN A CA 1
ATOM 2775 C C . ASN A 1 348 ? 3.861 -22.531 5.23 1 91.12 348 ASN A C 1
ATOM 2777 O O . ASN A 1 348 ? 5.086 -22.438 5.305 1 91.12 348 ASN A O 1
ATOM 2781 N N . GLN A 1 349 ? 3.262 -23.656 5.125 1 92.12 349 GLN A N 1
ATOM 2782 C CA . GLN A 1 349 ? 4.02 -24.891 5 1 92.12 349 GLN A CA 1
ATOM 2783 C C . GLN A 1 349 ? 4.773 -24.953 3.676 1 92.12 349 GLN A C 1
ATOM 2785 O O . GLN A 1 349 ? 5.902 -25.453 3.617 1 92.12 349 GLN A O 1
ATOM 2790 N N . GLU A 1 350 ? 4.148 -24.5 2.709 1 93.44 350 GLU A N 1
ATOM 2791 C CA . GLU A 1 350 ? 4.82 -24.453 1.413 1 93.44 350 GLU A CA 1
ATOM 2792 C C . GLU A 1 350 ? 6.039 -23.547 1.444 1 93.44 350 GLU A C 1
ATOM 2794 O O . GLU A 1 350 ? 7.07 -23.859 0.846 1 93.44 350 GLU A O 1
ATOM 2799 N N . LEU A 1 351 ? 5.832 -22.406 2.105 1 94.38 351 LEU A N 1
ATOM 2800 C CA . LEU A 1 351 ? 6.945 -21.469 2.25 1 94.38 351 LEU A CA 1
ATOM 2801 C C . LEU A 1 351 ? 8.094 -22.109 3.027 1 94.38 351 LEU A C 1
ATOM 2803 O O . LEU A 1 351 ? 9.258 -22 2.641 1 94.38 351 LEU A O 1
ATOM 2807 N N . LEU A 1 352 ? 7.801 -22.812 4.055 1 95.12 352 LEU A N 1
ATOM 2808 C CA . LEU A 1 352 ? 8.797 -23.5 4.867 1 95.12 352 LEU A CA 1
ATOM 2809 C C . LEU A 1 352 ? 9.445 -24.641 4.082 1 95.12 352 LEU A C 1
ATOM 2811 O O . LEU A 1 352 ? 10.648 -24.859 4.184 1 95.12 352 LEU A O 1
ATOM 2815 N N . ALA A 1 353 ? 8.641 -25.328 3.393 1 95.38 353 ALA A N 1
ATOM 2816 C CA . ALA A 1 353 ? 9.148 -26.422 2.568 1 95.38 353 ALA A CA 1
ATOM 2817 C C . ALA A 1 353 ? 10.18 -25.922 1.561 1 95.38 353 ALA A C 1
ATOM 2819 O O . ALA A 1 353 ? 11.242 -26.516 1.399 1 95.38 353 ALA A O 1
ATOM 2820 N N . LEU A 1 354 ? 9.891 -24.828 0.917 1 96.19 354 LEU A N 1
ATOM 2821 C CA . LEU A 1 354 ? 10.836 -24.25 -0.036 1 96.19 354 LEU A CA 1
ATOM 2822 C C . LEU A 1 354 ? 12.133 -23.844 0.66 1 96.19 354 LEU A C 1
ATOM 2824 O O . LEU A 1 354 ? 13.219 -24 0.1 1 96.19 354 LEU A O 1
ATOM 2828 N N . GLY A 1 355 ? 11.961 -23.266 1.836 1 96.81 355 GLY A N 1
ATOM 2829 C CA . GLY A 1 355 ? 13.141 -22.922 2.607 1 96.81 355 GLY A CA 1
ATOM 2830 C C . GLY A 1 355 ? 14.031 -24.109 2.912 1 96.81 355 GLY A C 1
ATOM 2831 O O . GLY A 1 355 ? 15.234 -24.078 2.658 1 96.81 355 GLY A O 1
ATOM 2832 N N . PHE A 1 356 ? 13.461 -25.172 3.332 1 96 356 PHE A N 1
ATOM 2833 C CA . PHE A 1 356 ? 14.203 -26.375 3.693 1 96 356 PHE A CA 1
ATOM 2834 C C . PHE A 1 356 ? 14.805 -27.047 2.457 1 96 356 PHE A C 1
ATOM 2836 O O . PHE A 1 356 ? 15.906 -27.594 2.51 1 96 356 PHE A O 1
ATOM 2843 N N . ILE A 1 357 ? 14.07 -27.031 1.411 1 96.25 357 ILE A N 1
ATOM 2844 C CA . ILE A 1 357 ? 14.531 -27.609 0.154 1 96.25 357 ILE A CA 1
ATOM 2845 C C . ILE A 1 357 ? 15.797 -26.891 -0.312 1 96.25 357 ILE A C 1
ATOM 2847 O O . ILE A 1 357 ? 16.781 -27.531 -0.673 1 96.25 357 ILE A O 1
ATOM 2851 N N . ASN A 1 358 ? 15.734 -25.594 -0.264 1 97.31 358 ASN A N 1
ATOM 2852 C CA . ASN A 1 358 ? 16.891 -24.828 -0.719 1 97.31 358 ASN A CA 1
ATOM 2853 C C . ASN A 1 358 ? 18.062 -24.938 0.25 1 97.31 358 ASN A C 1
ATOM 2855 O O . ASN A 1 358 ? 19.203 -25.031 -0.174 1 97.31 358 ASN A O 1
ATOM 2859 N N . ILE A 1 359 ? 17.781 -24.969 1.54 1 96.75 359 ILE A N 1
ATOM 2860 C CA . ILE A 1 359 ? 18.828 -25.125 2.529 1 96.75 359 ILE A CA 1
ATOM 2861 C C . ILE A 1 359 ? 19.484 -26.5 2.369 1 96.75 359 ILE A C 1
ATOM 2863 O O . ILE A 1 359 ? 20.703 -26.609 2.281 1 96.75 359 ILE A O 1
ATOM 2867 N N . GLY A 1 360 ? 18.766 -27.5 2.299 1 95.56 360 GLY A N 1
ATOM 2868 C CA . GLY A 1 360 ? 19.266 -28.859 2.184 1 95.56 360 GLY A CA 1
ATOM 2869 C C . GLY A 1 360 ? 20 -29.109 0.875 1 95.56 360 GLY A C 1
ATOM 2870 O O . GLY A 1 360 ? 21.016 -29.797 0.851 1 95.56 360 GLY A O 1
ATOM 2871 N N . SER A 1 361 ? 19.469 -28.609 -0.201 1 95.69 361 SER A N 1
ATOM 2872 C CA . SER A 1 361 ? 20.031 -28.859 -1.523 1 95.69 361 SER A CA 1
ATOM 2873 C C . SER A 1 361 ? 21.281 -28.031 -1.765 1 95.69 361 SER A C 1
ATOM 2875 O O . SER A 1 361 ? 22.109 -28.375 -2.617 1 95.69 361 SER A O 1
ATOM 2877 N N . SER A 1 362 ? 21.391 -26.938 -0.984 1 96 362 SER A N 1
ATOM 2878 C CA . SER A 1 362 ? 22.484 -26.016 -1.203 1 96 362 SER A CA 1
ATOM 2879 C C . SER A 1 362 ? 23.828 -26.672 -0.896 1 96 362 SER A C 1
ATOM 2881 O O . SER A 1 362 ? 24.875 -26.188 -1.343 1 96 362 SER A O 1
ATOM 2883 N N . PHE A 1 363 ? 23.797 -27.734 -0.171 1 95.44 363 PHE A N 1
ATOM 2884 C CA . PHE A 1 363 ? 25.031 -28.438 0.14 1 95.44 363 PHE A CA 1
ATOM 2885 C C . PHE A 1 363 ? 25.516 -29.25 -1.061 1 95.44 363 PHE A C 1
ATOM 2887 O O . PHE A 1 363 ? 26.656 -29.719 -1.084 1 95.44 363 PHE A O 1
ATOM 2894 N N . PHE A 1 364 ? 24.516 -29.203 -1.958 1 91.06 364 PHE A N 1
ATOM 2895 C CA . PHE A 1 364 ? 24.828 -29.844 -3.23 1 91.06 364 PHE A CA 1
ATOM 2896 C C . PHE A 1 364 ? 24.781 -28.828 -4.371 1 91.06 364 PHE A C 1
ATOM 2898 O O . PHE A 1 364 ? 24.359 -27.688 -4.176 1 91.06 364 PHE A O 1
ATOM 2905 N N . SER A 1 365 ? 25.688 -28.875 -5.348 1 92.31 365 SER A N 1
ATOM 2906 C CA . SER A 1 365 ? 25.828 -27.938 -6.457 1 92.31 365 SER A CA 1
ATOM 2907 C C . SER A 1 365 ? 24.469 -27.672 -7.125 1 92.31 365 SER A C 1
ATOM 2909 O O . SER A 1 365 ? 24.281 -27.984 -8.305 1 92.31 365 SER A O 1
ATOM 2911 N N . VAL A 1 366 ? 23.5 -27.078 -6.246 1 94.44 366 VAL A N 1
ATOM 2912 C CA . VAL A 1 366 ? 22.141 -26.844 -6.719 1 94.44 366 VAL A CA 1
ATOM 2913 C C . VAL A 1 366 ? 21.781 -25.375 -6.574 1 94.44 366 VAL A C 1
ATOM 2915 O O . VAL A 1 366 ? 22.172 -24.719 -5.598 1 94.44 366 VAL A O 1
ATOM 2918 N N . PHE A 1 367 ? 21.172 -24.828 -7.562 1 94.38 367 PHE A N 1
ATOM 2919 C CA . PHE A 1 367 ? 20.672 -23.469 -7.492 1 94.38 367 PHE A CA 1
ATOM 2920 C C . PHE A 1 367 ? 19.219 -23.453 -7.012 1 94.38 367 PHE A C 1
ATOM 2922 O O . PHE A 1 367 ? 18.594 -24.5 -6.902 1 94.38 367 PHE A O 1
ATOM 2929 N N . PRO A 1 368 ? 18.688 -22.312 -6.621 1 95 368 PRO A N 1
ATOM 2930 C CA . PRO A 1 368 ? 17.328 -22.234 -6.078 1 95 368 PRO A CA 1
ATOM 2931 C C . PRO A 1 368 ? 16.281 -22.766 -7.047 1 95 368 PRO A C 1
ATOM 2933 O O . PRO A 1 368 ? 16.375 -22.547 -8.258 1 95 368 PRO A O 1
ATOM 2936 N N . THR A 1 369 ? 15.344 -23.453 -6.445 1 93.88 369 THR A N 1
ATOM 2937 C CA . THR A 1 369 ? 14.352 -24.125 -7.273 1 93.88 369 THR A CA 1
ATOM 2938 C C . THR A 1 369 ? 12.938 -23.656 -6.918 1 93.88 369 THR A C 1
ATOM 2940 O O . THR A 1 369 ? 12.742 -22.969 -5.918 1 93.88 369 THR A O 1
ATOM 2943 N N . SER A 1 370 ? 12.039 -23.906 -7.785 1 92.38 370 SER A N 1
ATOM 2944 C CA . SER A 1 370 ? 10.617 -23.594 -7.613 1 92.38 370 SER A CA 1
ATOM 2945 C C . SER A 1 370 ? 9.742 -24.562 -8.406 1 92.38 370 SER A C 1
ATOM 2947 O O . SER A 1 370 ? 10.258 -25.469 -9.078 1 92.38 370 SER A O 1
ATOM 2949 N N . ALA A 1 371 ? 8.477 -24.391 -8.242 1 90.94 371 ALA A N 1
ATOM 2950 C CA . ALA A 1 371 ? 7.535 -25.188 -9.039 1 90.94 371 ALA A CA 1
ATOM 2951 C C . ALA A 1 371 ? 7.414 -24.641 -10.453 1 90.94 371 ALA A C 1
ATOM 2953 O O . ALA A 1 371 ? 7.777 -23.484 -10.711 1 90.94 371 ALA A O 1
ATOM 2954 N N . SER A 1 372 ? 7.055 -25.547 -11.336 1 86.44 372 SER A N 1
ATOM 2955 C CA . SER A 1 372 ? 6.812 -25.172 -12.734 1 86.44 372 SER A CA 1
ATOM 2956 C C . SER A 1 372 ? 5.422 -25.609 -13.18 1 86.44 372 SER A C 1
ATOM 2958 O O . SER A 1 372 ? 4.957 -26.688 -12.836 1 86.44 372 SER A O 1
ATOM 2960 N N . PHE A 1 373 ? 4.793 -24.75 -13.906 1 76.75 373 PHE A N 1
ATOM 2961 C CA . PHE A 1 373 ? 3.439 -25.047 -14.367 1 76.75 373 PHE A CA 1
ATOM 2962 C C . PHE A 1 373 ? 3.441 -26.219 -15.336 1 76.75 373 PHE A C 1
ATOM 2964 O O . PHE A 1 373 ? 2.617 -27.125 -15.219 1 76.75 373 PHE A O 1
ATOM 2971 N N . SER A 1 374 ? 4.363 -26.188 -16.297 1 77.38 374 SER A N 1
ATOM 2972 C CA . SER A 1 374 ? 4.41 -27.219 -17.328 1 77.38 374 SER A CA 1
ATOM 2973 C C . SER A 1 374 ? 4.664 -28.594 -16.719 1 77.38 374 SER A C 1
ATOM 2975 O O . SER A 1 374 ? 3.951 -29.547 -17.031 1 77.38 374 SER A O 1
ATOM 2977 N N . ARG A 1 375 ? 5.605 -28.656 -15.836 1 87.5 375 ARG A N 1
ATOM 2978 C CA . ARG A 1 375 ? 5.93 -29.938 -15.227 1 87.5 375 ARG A CA 1
ATOM 2979 C C . ARG A 1 375 ? 4.805 -30.406 -14.312 1 87.5 375 ARG A C 1
ATOM 2981 O O . ARG A 1 375 ? 4.484 -31.609 -14.273 1 87.5 375 ARG A O 1
ATOM 2988 N N . THR A 1 376 ? 4.215 -29.5 -13.594 1 88.75 376 THR A N 1
ATOM 2989 C CA . THR A 1 376 ? 3.119 -29.859 -12.703 1 88.75 376 THR A CA 1
ATOM 2990 C C . THR A 1 376 ? 1.911 -30.344 -13.5 1 88.75 376 THR A C 1
ATOM 2992 O O . THR A 1 376 ? 1.235 -31.297 -13.094 1 88.75 376 THR A O 1
ATOM 2995 N N . LEU A 1 377 ? 1.681 -29.719 -14.602 1 82.12 377 LEU A N 1
ATOM 2996 C CA . LEU A 1 377 ? 0.585 -30.125 -15.477 1 82.12 377 LEU A CA 1
ATOM 2997 C C . LEU A 1 377 ? 0.821 -31.531 -16.031 1 82.12 377 LEU A C 1
ATOM 2999 O O . LEU A 1 377 ? -0.102 -32.344 -16.078 1 82.12 377 LEU A O 1
ATOM 3003 N N . VAL A 1 378 ? 2.006 -31.75 -16.484 1 84.31 378 VAL A N 1
ATOM 3004 C CA . VAL A 1 378 ? 2.352 -33.062 -17 1 84.31 378 VAL A CA 1
ATOM 3005 C C . VAL A 1 378 ? 2.217 -34.125 -15.891 1 84.31 378 VAL A C 1
ATOM 3007 O O . VAL A 1 378 ? 1.706 -35.219 -16.125 1 84.31 378 VAL A O 1
ATOM 3010 N N . ASN A 1 379 ? 2.693 -33.781 -14.727 1 90.81 379 ASN A N 1
ATOM 3011 C CA . ASN A 1 379 ? 2.58 -34.688 -13.578 1 90.81 379 ASN A CA 1
ATOM 3012 C C . ASN A 1 379 ? 1.124 -35.031 -13.273 1 90.81 379 ASN A C 1
ATOM 3014 O O . ASN A 1 379 ? 0.782 -36.188 -13.086 1 90.81 379 ASN A O 1
ATOM 3018 N N . GLU A 1 380 ? 0.285 -34.062 -13.289 1 88.38 380 GLU A N 1
ATOM 3019 C CA . GLU A 1 380 ? -1.134 -34.219 -12.992 1 88.38 380 GLU A CA 1
ATOM 3020 C C . GLU A 1 380 ? -1.84 -35 -14.102 1 88.38 380 GLU A C 1
ATOM 3022 O O . GLU A 1 380 ? -2.623 -35.906 -13.828 1 88.38 380 GLU A O 1
ATOM 3027 N N . ARG A 1 381 ? -1.58 -34.656 -15.297 1 83 381 ARG A N 1
ATOM 3028 C CA . ARG A 1 381 ? -2.238 -35.281 -16.438 1 83 381 ARG A CA 1
ATOM 3029 C C . ARG A 1 381 ? -1.832 -36.75 -16.562 1 83 381 ARG A C 1
ATOM 3031 O O . ARG A 1 381 ? -2.598 -37.562 -17.078 1 83 381 ARG A O 1
ATOM 3038 N N . SER A 1 382 ? -0.667 -36.969 -16.109 1 88.75 382 SER A N 1
ATOM 3039 C CA . SER A 1 382 ? -0.175 -38.344 -16.172 1 88.75 382 SER A CA 1
ATOM 3040 C C . SER A 1 382 ? -0.767 -39.219 -15.047 1 88.75 382 SER A C 1
ATOM 3042 O O . SER A 1 382 ? -0.492 -40.406 -14.961 1 88.75 382 SER A O 1
ATOM 3044 N N . GLY A 1 383 ? -1.471 -38.469 -14.125 1 86.75 383 GLY A N 1
ATOM 3045 C CA . GLY A 1 383 ? -2.246 -39.219 -13.156 1 86.75 383 GLY A CA 1
ATOM 3046 C C . GLY A 1 383 ? -1.649 -39.188 -11.758 1 86.75 383 GLY A C 1
ATOM 3047 O O . GLY A 1 383 ? -1.976 -40.031 -10.914 1 86.75 383 GLY A O 1
ATOM 3048 N N . ALA A 1 384 ? -0.822 -38.344 -11.5 1 92 384 ALA A N 1
ATOM 3049 C CA . ALA A 1 384 ? -0.203 -38.25 -10.18 1 92 384 ALA A CA 1
ATOM 3050 C C . ALA A 1 384 ? -1.251 -38 -9.094 1 92 384 ALA A C 1
ATOM 3052 O O . ALA A 1 384 ? -2.166 -37.219 -9.273 1 92 384 ALA A O 1
ATOM 3053 N N . LYS A 1 385 ? -1.125 -38.719 -7.996 1 89.69 385 LYS A N 1
ATOM 3054 C CA . LYS A 1 385 ? -2.084 -38.594 -6.902 1 89.69 385 LYS A CA 1
ATOM 3055 C C . LYS A 1 385 ? -1.394 -38.156 -5.617 1 89.69 385 LYS A C 1
ATOM 3057 O O . LYS A 1 385 ? -2.029 -37.562 -4.734 1 89.69 385 LYS A O 1
ATOM 3062 N N . THR A 1 386 ? -0.171 -38.531 -5.523 1 91.06 386 THR A N 1
ATOM 3063 C CA . THR A 1 386 ? 0.596 -38.188 -4.336 1 91.06 386 THR A CA 1
ATOM 3064 C C . THR A 1 386 ? 2.004 -37.719 -4.723 1 91.06 386 THR A C 1
ATOM 3066 O O . THR A 1 386 ? 2.359 -37.719 -5.902 1 91.06 386 THR A O 1
ATOM 3069 N N . GLN A 1 387 ? 2.814 -37.375 -3.713 1 91.19 387 GLN A N 1
ATOM 3070 C CA . GLN A 1 387 ? 4.168 -36.875 -3.953 1 91.19 387 GLN A CA 1
ATOM 3071 C C . GLN A 1 387 ? 5.125 -38.031 -4.258 1 91.19 387 GLN A C 1
ATOM 3073 O O . GLN A 1 387 ? 6.309 -37.812 -4.516 1 91.19 387 GLN A O 1
ATOM 3078 N N . LEU A 1 388 ? 4.609 -39.219 -4.32 1 92.19 388 LEU A N 1
ATOM 3079 C CA . LEU A 1 388 ? 5.438 -40.344 -4.73 1 92.19 388 LEU A CA 1
ATOM 3080 C C . LEU A 1 388 ? 5.895 -40.156 -6.18 1 92.19 388 LEU A C 1
ATOM 3082 O O . LEU A 1 388 ? 6.961 -40.656 -6.555 1 92.19 388 LEU A O 1
ATOM 3086 N N . SER A 1 389 ? 5.117 -39.531 -6.949 1 92.56 389 SER A N 1
ATOM 3087 C CA . SER A 1 389 ? 5.531 -39.25 -8.32 1 92.56 389 SER A CA 1
ATOM 3088 C C . SER A 1 389 ? 6.812 -38.406 -8.336 1 92.56 389 SER A C 1
ATOM 3090 O O . SER A 1 389 ? 7.672 -38.625 -9.195 1 92.56 389 SER A O 1
ATOM 3092 N N . GLY A 1 390 ? 6.938 -37.5 -7.402 1 92.25 390 GLY A N 1
ATOM 3093 C CA . GLY A 1 390 ? 8.148 -36.719 -7.293 1 92.25 390 GLY A CA 1
ATOM 3094 C C . GLY A 1 390 ? 9.375 -37.531 -6.938 1 92.25 390 GLY A C 1
ATOM 3095 O O . GLY A 1 390 ? 10.453 -37.312 -7.477 1 92.25 390 GLY A O 1
ATOM 3096 N N . ILE A 1 391 ? 9.18 -38.5 -6.09 1 93.94 391 ILE A N 1
ATOM 3097 C CA . ILE A 1 391 ? 10.266 -39.375 -5.684 1 93.94 391 ILE A CA 1
ATOM 3098 C C . ILE A 1 391 ? 10.695 -40.25 -6.867 1 93.94 391 ILE A C 1
ATOM 3100 O O . ILE A 1 391 ? 11.891 -40.438 -7.105 1 93.94 391 ILE A O 1
ATOM 3104 N N . THR A 1 392 ? 9.727 -40.75 -7.547 1 94.88 392 THR A N 1
ATOM 3105 C CA . THR A 1 392 ? 10.016 -41.562 -8.711 1 94.88 392 THR A CA 1
ATOM 3106 C C . THR A 1 392 ? 10.766 -40.75 -9.773 1 94.88 392 THR A C 1
ATOM 3108 O O . THR A 1 392 ? 11.719 -41.25 -10.383 1 94.88 392 THR A O 1
ATOM 3111 N N . SER A 1 393 ? 10.305 -39.594 -9.984 1 94.19 393 SER A N 1
ATOM 3112 C CA . SER A 1 393 ? 10.984 -38.719 -10.938 1 94.19 393 SER A CA 1
ATOM 3113 C C . SER A 1 393 ? 12.422 -38.438 -10.508 1 94.19 393 SER A C 1
ATOM 3115 O O . SER A 1 393 ? 13.336 -38.438 -11.336 1 94.19 393 SER A O 1
ATOM 3117 N N . ALA A 1 394 ? 12.602 -38.219 -9.227 1 94.25 394 ALA A N 1
ATOM 3118 C CA . ALA A 1 394 ? 13.938 -37.969 -8.688 1 94.25 394 ALA A CA 1
ATOM 3119 C C . ALA A 1 394 ? 14.828 -39.219 -8.883 1 94.25 394 ALA A C 1
ATOM 3121 O O . ALA A 1 394 ? 16.016 -39.094 -9.203 1 94.25 394 ALA A O 1
ATOM 3122 N N . CYS A 1 395 ? 14.312 -40.344 -8.719 1 94.25 395 CYS A N 1
ATOM 3123 C CA . CYS A 1 395 ? 15.07 -41.562 -8.914 1 94.25 395 CYS A CA 1
ATOM 3124 C C . CYS A 1 395 ? 15.469 -41.75 -10.375 1 94.25 395 CYS A C 1
ATOM 3126 O O . CYS A 1 395 ? 16.578 -42.188 -10.672 1 94.25 395 CYS A O 1
ATOM 3128 N N . PHE A 1 396 ? 14.562 -41.438 -11.172 1 93.44 396 PHE A N 1
ATOM 3129 C CA . PHE A 1 396 ? 14.891 -41.469 -12.594 1 93.44 396 PHE A CA 1
ATOM 3130 C C . PHE A 1 396 ? 16.016 -40.5 -12.922 1 93.44 396 PHE A C 1
ATOM 3132 O O . PHE A 1 396 ? 16.922 -40.844 -13.688 1 93.44 396 PHE A O 1
ATOM 3139 N N . MET A 1 397 ? 15.945 -39.344 -12.375 1 93.06 397 MET A N 1
ATOM 3140 C CA . MET A 1 397 ? 17 -38.344 -12.586 1 93.06 397 MET A CA 1
ATOM 3141 C C . MET A 1 397 ? 18.344 -38.875 -12.078 1 93.06 397 MET A C 1
ATOM 3143 O O . MET A 1 397 ? 19.375 -38.594 -12.68 1 93.06 397 MET A O 1
ATOM 3147 N N . ALA A 1 398 ? 18.297 -39.562 -10.969 1 92.94 398 ALA A N 1
ATOM 3148 C CA . ALA A 1 398 ? 19.516 -40.156 -10.43 1 92.94 398 ALA A CA 1
ATOM 3149 C C . ALA A 1 398 ? 20.125 -41.156 -11.414 1 92.94 398 ALA A C 1
ATOM 3151 O O . ALA A 1 398 ? 21.359 -41.219 -11.562 1 92.94 398 ALA A O 1
ATOM 3152 N N . LEU A 1 399 ? 19.312 -41.812 -12.07 1 91 399 LEU A N 1
ATOM 3153 C CA . LEU A 1 399 ? 19.781 -42.75 -13.078 1 91 399 LEU A CA 1
ATOM 3154 C C . LEU A 1 399 ? 20.422 -42.031 -14.25 1 91 399 LEU A C 1
ATOM 3156 O O . LEU A 1 399 ? 21.453 -42.5 -14.773 1 91 399 LEU A O 1
ATOM 3160 N N . VAL A 1 400 ? 19.828 -41 -14.594 1 89.81 400 VAL A N 1
ATOM 3161 C CA . VAL A 1 400 ? 20.359 -40.219 -15.703 1 89.81 400 VAL A CA 1
ATOM 3162 C C . VAL A 1 400 ? 21.719 -39.625 -15.312 1 89.81 400 VAL A C 1
ATOM 3164 O O . VAL A 1 400 ? 22.672 -39.688 -16.109 1 89.81 400 VAL A O 1
ATOM 3167 N N . ILE A 1 401 ? 21.875 -39.125 -14.164 1 90.5 401 ILE A N 1
ATOM 3168 C CA . ILE A 1 401 ? 23.094 -38.531 -13.672 1 90.5 401 ILE A CA 1
ATOM 3169 C C . ILE A 1 401 ? 24.219 -39.562 -13.625 1 90.5 401 ILE A C 1
ATOM 3171 O O . ILE A 1 401 ? 25.359 -39.25 -13.961 1 90.5 401 ILE A O 1
ATOM 3175 N N . THR A 1 402 ? 23.938 -40.781 -13.281 1 89.81 402 THR A N 1
ATOM 3176 C CA . THR A 1 402 ? 24.984 -41.781 -13.047 1 89.81 402 THR A CA 1
ATOM 3177 C C . THR A 1 402 ? 25.297 -42.562 -14.328 1 89.81 402 THR A C 1
ATOM 3179 O O . THR A 1 402 ? 26.422 -43.062 -14.492 1 89.81 402 THR A O 1
ATOM 3182 N N . THR A 1 403 ? 24.406 -42.594 -15.312 1 88 403 THR A N 1
ATOM 3183 C CA . THR A 1 403 ? 24.625 -43.469 -16.453 1 88 403 THR A CA 1
ATOM 3184 C C . THR A 1 403 ? 24.719 -42.688 -17.75 1 88 403 THR A C 1
ATOM 3186 O O . THR A 1 403 ? 25.578 -42.938 -18.594 1 88 403 THR A O 1
ATOM 3189 N N . ILE A 1 404 ? 23.938 -41.719 -17.969 1 83.62 404 ILE A N 1
ATOM 3190 C CA . ILE A 1 404 ? 23.766 -41.062 -19.266 1 83.62 404 ILE A CA 1
ATOM 3191 C C . ILE A 1 404 ? 24.688 -39.875 -19.359 1 83.62 404 ILE A C 1
ATOM 3193 O O . ILE A 1 404 ? 25.047 -39.438 -20.469 1 83.62 404 ILE A O 1
ATOM 3197 N N . GLY A 1 405 ? 25.234 -39.375 -18.359 1 77.5 405 GLY A N 1
ATOM 3198 C CA . GLY A 1 405 ? 26.016 -38.125 -18.297 1 77.5 405 GLY A CA 1
ATOM 3199 C C . GLY A 1 405 ? 27.125 -38.094 -19.328 1 77.5 405 GLY A C 1
ATOM 3200 O O . GLY A 1 405 ? 27.141 -37.188 -20.172 1 77.5 405 GLY A O 1
ATOM 3201 N N . PRO A 1 406 ? 27.938 -39.031 -19.438 1 79.25 406 PRO A N 1
ATOM 3202 C CA . PRO A 1 406 ? 29.094 -38.969 -20.328 1 79.25 406 PRO A CA 1
ATOM 3203 C C . PRO A 1 406 ? 28.688 -39 -21.812 1 79.25 406 PRO A C 1
ATOM 3205 O O . PRO A 1 406 ? 29.406 -38.469 -22.656 1 79.25 406 PRO A O 1
ATOM 3208 N N . TYR A 1 407 ? 27.547 -39.469 -22.062 1 83.62 407 TYR A N 1
ATOM 3209 C CA . TYR A 1 407 ? 27.109 -39.594 -23.453 1 83.62 407 TYR A CA 1
ATOM 3210 C C . TYR A 1 407 ? 26.578 -38.281 -23.969 1 83.62 407 TYR A C 1
ATOM 3212 O O . TYR A 1 407 ? 26.391 -38.094 -25.172 1 83.62 407 TYR A O 1
ATOM 3220 N N . LEU A 1 408 ? 26.422 -37.344 -23.125 1 86.38 408 LEU A N 1
ATOM 3221 C CA . LEU A 1 408 ? 25.859 -36.062 -23.516 1 86.38 408 LEU A CA 1
ATOM 3222 C C . LEU A 1 408 ? 26.969 -35.031 -23.781 1 86.38 408 LEU A C 1
ATOM 3224 O O . LEU A 1 408 ? 26.703 -33.875 -24.094 1 86.38 408 LEU A O 1
ATOM 3228 N N . ALA A 1 409 ? 28.172 -35.406 -23.781 1 85.94 409 ALA A N 1
ATOM 3229 C CA . ALA A 1 409 ? 29.328 -34.531 -23.969 1 85.94 409 ALA A CA 1
ATOM 3230 C C . ALA A 1 409 ? 29.328 -33.906 -25.359 1 85.94 409 ALA A C 1
ATOM 3232 O O . ALA A 1 409 ? 29.766 -32.781 -25.547 1 85.94 409 ALA A O 1
ATOM 3233 N N . SER A 1 410 ? 28.797 -34.656 -26.344 1 89.56 410 SER A N 1
ATOM 3234 C CA . SER A 1 410 ? 28.844 -34.219 -27.719 1 89.56 410 SER A CA 1
ATOM 3235 C C . SER A 1 410 ? 27.609 -33.375 -28.078 1 89.56 410 SER A C 1
ATOM 3237 O O . SER A 1 410 ? 27.469 -32.938 -29.219 1 89.56 410 SER A O 1
ATOM 3239 N N . LEU A 1 411 ? 26.844 -33.125 -27.156 1 92.06 411 LEU A N 1
ATOM 3240 C CA . LEU A 1 411 ? 25.609 -32.375 -27.406 1 92.06 411 LEU A CA 1
ATOM 3241 C C . LEU A 1 411 ? 25.922 -30.906 -27.688 1 92.06 411 LEU A C 1
ATOM 3243 O O . LEU A 1 411 ? 26.578 -30.25 -26.891 1 92.06 411 LEU A O 1
ATOM 3247 N N . PRO A 1 412 ? 25.531 -30.453 -28.859 1 92.62 412 PRO A N 1
ATOM 3248 C CA . PRO A 1 412 ? 25.703 -29.031 -29.125 1 92.62 412 PRO A CA 1
ATOM 3249 C C . PRO A 1 412 ? 24.906 -28.141 -28.188 1 92.62 412 PRO A C 1
ATOM 3251 O O . PRO A 1 412 ? 23.719 -28.391 -27.953 1 92.62 412 PRO A O 1
ATOM 3254 N N . SER A 1 413 ? 25.5 -27.125 -27.703 1 91.25 413 SER A N 1
ATOM 3255 C CA . SER A 1 413 ? 24.875 -26.234 -26.734 1 91.25 413 SER A CA 1
ATOM 3256 C C . SER A 1 413 ? 23.672 -25.5 -27.344 1 91.25 413 SER A C 1
ATOM 3258 O O . SER A 1 413 ? 22.734 -25.156 -26.641 1 91.25 413 SER A O 1
ATOM 3260 N N . CYS A 1 414 ? 23.656 -25.297 -28.594 1 93.75 414 CYS A N 1
ATOM 3261 C CA . CYS A 1 414 ? 22.594 -24.578 -29.266 1 93.75 414 CYS A CA 1
ATOM 3262 C C . CYS A 1 414 ? 21.281 -25.344 -29.203 1 93.75 414 CYS A C 1
ATOM 3264 O O . CYS A 1 414 ? 20.203 -24.766 -29.297 1 93.75 414 CYS A O 1
ATOM 3266 N N . ILE A 1 415 ? 21.391 -26.656 -29.047 1 93.94 415 ILE A N 1
ATOM 3267 C CA . ILE A 1 415 ? 20.188 -27.484 -28.953 1 93.94 415 ILE A CA 1
ATOM 3268 C C . ILE A 1 415 ? 19.438 -27.156 -27.656 1 93.94 415 ILE A C 1
ATOM 3270 O O . ILE A 1 415 ? 18.219 -27.031 -27.656 1 93.94 415 ILE A O 1
ATOM 3274 N N . LEU A 1 416 ? 20.141 -27.016 -26.625 1 90.31 416 LEU A N 1
ATOM 3275 C CA . LEU A 1 416 ? 19.531 -26.672 -25.344 1 90.31 416 LEU A CA 1
ATOM 3276 C C . LEU A 1 416 ? 18.906 -25.281 -25.391 1 90.31 416 LEU A C 1
ATOM 3278 O O . LEU A 1 416 ? 17.828 -25.062 -24.828 1 90.31 416 LEU A O 1
ATOM 3282 N N . SER A 1 417 ? 19.547 -24.391 -26.047 1 92.06 417 SER A N 1
ATOM 3283 C CA . SER A 1 417 ? 19 -23.047 -26.219 1 92.06 417 SER A CA 1
ATOM 3284 C C . SER A 1 417 ? 17.719 -23.078 -27.031 1 92.06 417 SER A C 1
ATOM 3286 O O . SER A 1 417 ? 16.766 -22.344 -26.75 1 92.06 417 SER A O 1
ATOM 3288 N N . ALA A 1 418 ? 17.719 -23.906 -28.016 1 93.19 418 ALA A N 1
ATOM 3289 C CA . ALA A 1 418 ? 16.516 -24.047 -28.828 1 93.19 418 ALA A CA 1
ATOM 3290 C C . ALA A 1 418 ? 15.344 -24.578 -28.016 1 93.19 418 ALA A C 1
ATOM 3292 O O . ALA A 1 418 ? 14.211 -24.109 -28.172 1 93.19 418 ALA A O 1
ATOM 3293 N N . ILE A 1 419 ? 15.648 -25.453 -27.203 1 89.69 419 ILE A N 1
ATOM 3294 C CA . ILE A 1 419 ? 14.617 -26 -26.344 1 89.69 419 ILE A CA 1
ATOM 3295 C C . ILE A 1 419 ? 14.07 -24.922 -25.422 1 89.69 419 ILE A C 1
ATOM 3297 O O . ILE A 1 419 ? 12.852 -24.797 -25.25 1 89.69 419 ILE A O 1
ATOM 3301 N N . VAL A 1 420 ? 14.891 -24.094 -24.906 1 87.62 420 VAL A N 1
ATOM 3302 C CA . VAL A 1 420 ? 14.492 -23.016 -24.016 1 87.62 420 VAL A CA 1
ATOM 3303 C C . VAL A 1 420 ? 13.555 -22.062 -24.734 1 87.62 420 VAL A C 1
ATOM 3305 O O . VAL A 1 420 ? 12.523 -21.656 -24.188 1 87.62 420 VAL A O 1
ATOM 3308 N N . ILE A 1 421 ? 13.883 -21.75 -25.922 1 89.31 421 ILE A N 1
ATOM 3309 C CA . ILE A 1 421 ? 13.102 -20.781 -26.688 1 89.31 421 ILE A CA 1
ATOM 3310 C C . ILE A 1 421 ? 11.688 -21.312 -26.906 1 89.31 421 ILE A C 1
ATOM 3312 O O . ILE A 1 421 ? 10.719 -20.562 -26.797 1 89.31 421 ILE A O 1
ATOM 3316 N N . VAL A 1 422 ? 11.594 -22.562 -27.188 1 86.94 422 VAL A N 1
ATOM 3317 C CA . VAL A 1 422 ? 10.289 -23.156 -27.469 1 86.94 422 VAL A CA 1
ATOM 3318 C C . VAL A 1 422 ? 9.453 -23.172 -26.188 1 86.94 422 VAL A C 1
ATOM 3320 O O . VAL A 1 422 ? 8.242 -22.906 -26.234 1 86.94 422 VAL A O 1
ATOM 3323 N N . VAL A 1 423 ? 10.055 -23.453 -25.141 1 78.81 423 VAL A N 1
ATOM 3324 C CA . VAL A 1 423 ? 9.344 -23.5 -23.875 1 78.81 423 VAL A CA 1
ATOM 3325 C C . VAL A 1 423 ? 8.906 -22.094 -23.484 1 78.81 423 VAL A C 1
ATOM 3327 O O . VAL A 1 423 ? 7.793 -21.906 -22.984 1 78.81 423 VAL A O 1
ATOM 3330 N N . LEU A 1 424 ? 9.734 -21.109 -23.703 1 82.81 424 LEU A N 1
ATOM 3331 C CA . LEU A 1 424 ? 9.445 -19.734 -23.312 1 82.81 424 LEU A CA 1
ATOM 3332 C C . LEU A 1 424 ? 8.344 -19.141 -24.188 1 82.81 424 LEU A C 1
ATOM 3334 O O . LEU A 1 424 ? 7.629 -18.234 -23.766 1 82.81 424 LEU A O 1
ATOM 3338 N N . GLU A 1 425 ? 8.234 -19.672 -25.391 1 83.38 425 GLU A N 1
ATOM 3339 C CA . GLU A 1 425 ? 7.219 -19.172 -26.297 1 83.38 425 GLU A CA 1
ATOM 3340 C C . GLU A 1 425 ? 5.816 -19.359 -25.719 1 83.38 425 GLU A C 1
ATOM 3342 O O . GLU A 1 425 ? 4.965 -18.469 -25.859 1 83.38 425 GLU A O 1
ATOM 3347 N N . SER A 1 426 ? 5.586 -20.438 -25.078 1 77.81 426 SER A N 1
ATOM 3348 C CA . SER A 1 426 ? 4.273 -20.703 -24.5 1 77.81 426 SER A CA 1
ATOM 3349 C C . SER A 1 426 ? 3.969 -19.734 -23.359 1 77.81 426 SER A C 1
ATOM 3351 O O . SER A 1 426 ? 2.811 -19.375 -23.141 1 77.81 426 SER A O 1
ATOM 3353 N N . MET A 1 427 ? 4.984 -19.281 -22.766 1 78.56 427 MET A N 1
ATOM 3354 C CA . MET A 1 427 ? 4.805 -18.375 -21.625 1 78.56 427 MET A CA 1
ATOM 3355 C C . MET A 1 427 ? 4.594 -16.938 -22.109 1 78.56 427 MET A C 1
ATOM 3357 O O . MET A 1 427 ? 3.926 -16.156 -21.438 1 78.56 427 MET A O 1
ATOM 3361 N N . LEU A 1 428 ? 5.066 -16.641 -23.281 1 83.12 428 LEU A N 1
ATOM 3362 C CA . LEU A 1 428 ? 4.879 -15.32 -23.859 1 83.12 428 LEU A CA 1
ATOM 3363 C C . LEU A 1 428 ? 3.424 -15.102 -24.25 1 83.12 428 LEU A C 1
ATOM 3365 O O . LEU A 1 428 ? 2.953 -13.961 -24.297 1 83.12 428 LEU A O 1
ATOM 3369 N N . ARG A 1 429 ? 2.703 -16.188 -24.391 1 79.06 429 ARG A N 1
ATOM 3370 C CA . ARG A 1 429 ? 1.295 -16.109 -24.766 1 79.06 429 ARG A CA 1
ATOM 3371 C C . ARG A 1 429 ? 0.439 -15.664 -23.594 1 79.06 429 ARG A C 1
ATOM 3373 O O . ARG A 1 429 ? -0.737 -15.336 -23.75 1 79.06 429 ARG A O 1
ATOM 3380 N N . LYS A 1 430 ? 1.02 -15.531 -22.484 1 78.12 430 LYS A N 1
ATOM 3381 C CA . LYS A 1 430 ? 0.294 -15.078 -21.297 1 78.12 430 LYS A CA 1
ATOM 3382 C C . LYS A 1 430 ? -0.186 -13.641 -21.453 1 78.12 430 LYS A C 1
ATOM 3384 O O . LYS A 1 430 ? -1.086 -13.195 -20.75 1 78.12 430 LYS A O 1
ATOM 3389 N N . CYS A 1 431 ? 0.364 -12.891 -22.406 1 83.88 431 CYS A N 1
ATOM 3390 C CA . CYS A 1 431 ? -0.069 -11.516 -22.656 1 83.88 431 CYS A CA 1
ATOM 3391 C C . CYS A 1 431 ? -1.485 -11.484 -23.219 1 83.88 431 CYS A C 1
ATOM 3393 O O . CYS A 1 431 ? -2.139 -10.445 -23.219 1 83.88 431 CYS A O 1
ATOM 3395 N N . THR A 1 432 ? -2.047 -12.688 -23.594 1 86.38 432 THR A N 1
ATOM 3396 C CA . THR A 1 432 ? -3.383 -12.766 -24.172 1 86.38 432 THR A CA 1
ATOM 3397 C C . THR A 1 432 ? -4.449 -12.578 -23.109 1 86.38 432 THR A C 1
ATOM 3399 O O . THR A 1 432 ? -5.633 -12.43 -23.406 1 86.38 432 THR A O 1
ATOM 3402 N N . VAL A 1 433 ? -4.039 -12.523 -21.922 1 87.94 433 VAL A N 1
ATOM 3403 C CA . VAL A 1 433 ? -4.988 -12.359 -20.828 1 87.94 433 VAL A CA 1
ATOM 3404 C C . VAL A 1 433 ? -5.41 -10.898 -20.734 1 87.94 433 VAL A C 1
ATOM 3406 O O . VAL A 1 433 ? -6.43 -10.578 -20.125 1 87.94 433 VAL A O 1
ATOM 3409 N N . LEU A 1 434 ? -4.672 -9.969 -21.375 1 91.88 434 LEU A N 1
ATOM 3410 C CA . LEU A 1 434 ? -4.816 -8.531 -21.188 1 91.88 434 LEU A CA 1
ATOM 3411 C C . LEU A 1 434 ? -6.207 -8.07 -21.609 1 91.88 434 LEU A C 1
ATOM 3413 O O . LEU A 1 434 ? -6.859 -7.316 -20.875 1 91.88 434 LEU A O 1
ATOM 3417 N N . PRO A 1 435 ? -6.727 -8.609 -22.75 1 90.75 435 PRO A N 1
ATOM 3418 C CA . PRO A 1 435 ? -8.078 -8.172 -23.094 1 90.75 435 PRO A CA 1
ATOM 3419 C C . PRO A 1 435 ? -9.133 -8.656 -22.094 1 90.75 435 PRO A C 1
ATOM 3421 O O . PRO A 1 435 ? -10.102 -7.949 -21.828 1 90.75 435 PRO A O 1
ATOM 3424 N N . GLY A 1 436 ? -8.938 -9.797 -21.609 1 89.12 436 GLY A N 1
ATOM 3425 C CA . GLY A 1 436 ? -9.836 -10.297 -20.578 1 89.12 436 GLY A CA 1
ATOM 3426 C C . GLY A 1 436 ? -9.773 -9.492 -19.297 1 89.12 436 GLY A C 1
ATOM 3427 O O . GLY A 1 436 ? -10.805 -9.227 -18.672 1 89.12 436 GLY A O 1
ATOM 3428 N N . LEU A 1 437 ? -8.578 -9.102 -18.953 1 91.69 437 LEU A N 1
ATOM 3429 C CA . LEU A 1 437 ? -8.406 -8.297 -17.75 1 91.69 437 LEU A CA 1
ATOM 3430 C C . LEU A 1 437 ? -9.055 -6.922 -17.906 1 91.69 437 LEU A C 1
ATOM 3432 O O . LEU A 1 437 ? -9.648 -6.398 -16.969 1 91.69 437 LEU A O 1
ATOM 3436 N N . TRP A 1 438 ? -8.93 -6.391 -19.109 1 90.06 438 TRP A N 1
ATOM 3437 C CA . TRP A 1 438 ? -9.508 -5.078 -19.375 1 90.06 438 TRP A CA 1
ATOM 3438 C C . TRP A 1 438 ? -11.031 -5.117 -19.25 1 90.06 438 TRP A C 1
ATOM 3440 O O . TRP A 1 438 ? -11.641 -4.152 -18.781 1 90.06 438 TRP A O 1
ATOM 3450 N N . ARG A 1 439 ? -11.586 -6.258 -19.562 1 86.75 439 ARG A N 1
ATOM 3451 C CA . ARG A 1 439 ? -13.039 -6.406 -19.5 1 86.75 439 ARG A CA 1
ATOM 3452 C C . ARG A 1 439 ? -13.5 -6.676 -18.078 1 86.75 439 ARG A C 1
ATOM 3454 O O . ARG A 1 439 ? -14.562 -6.195 -17.656 1 86.75 439 ARG A O 1
ATOM 3461 N N . CYS A 1 440 ? -12.68 -7.316 -17.375 1 87.25 440 CYS A N 1
ATOM 3462 C CA . CYS A 1 440 ? -13.117 -7.781 -16.062 1 87.25 440 CYS A CA 1
ATOM 3463 C C . CYS A 1 440 ? -12.688 -6.816 -14.977 1 87.25 440 CYS A C 1
ATOM 3465 O O . CYS A 1 440 ? -13.438 -6.559 -14.031 1 87.25 440 CYS A O 1
ATOM 3467 N N . SER A 1 441 ? -11.461 -6.398 -15.047 1 90.88 441 SER A N 1
ATOM 3468 C CA . SER A 1 441 ? -10.922 -5.539 -13.992 1 90.88 441 SER A CA 1
ATOM 3469 C C . SER A 1 441 ? -9.836 -4.617 -14.531 1 90.88 441 SER A C 1
ATOM 3471 O O . SER A 1 441 ? -8.688 -5.039 -14.703 1 90.88 441 SER A O 1
ATOM 3473 N N . LYS A 1 442 ? -10.094 -3.408 -14.625 1 90.25 442 LYS A N 1
ATOM 3474 C CA . LYS A 1 442 ? -9.148 -2.43 -15.156 1 90.25 442 LYS A CA 1
ATOM 3475 C C . LYS A 1 442 ? -7.957 -2.25 -14.219 1 90.25 442 LYS A C 1
ATOM 3477 O O . LYS A 1 442 ? -6.844 -1.975 -14.664 1 90.25 442 LYS A O 1
ATOM 3482 N N . HIS A 1 443 ? -8.219 -2.393 -12.984 1 91.69 443 HIS A N 1
ATOM 3483 C CA . HIS A 1 443 ? -7.129 -2.293 -12.023 1 91.69 443 HIS A CA 1
ATOM 3484 C C . HIS A 1 443 ? -6.105 -3.408 -12.227 1 91.69 443 HIS A C 1
ATOM 3486 O O . HIS A 1 443 ? -4.898 -3.166 -12.18 1 91.69 443 HIS A O 1
ATOM 3492 N N . ASP A 1 444 ? -6.613 -4.617 -12.477 1 93.44 444 ASP A N 1
ATOM 3493 C CA . ASP A 1 444 ? -5.711 -5.734 -12.727 1 93.44 444 ASP A CA 1
ATOM 3494 C C . ASP A 1 444 ? -4.945 -5.543 -14.031 1 93.44 444 ASP A C 1
ATOM 3496 O O . ASP A 1 444 ? -3.795 -5.965 -14.148 1 93.44 444 ASP A O 1
ATOM 3500 N N . PHE A 1 445 ? -5.613 -4.934 -14.969 1 94.62 445 PHE A N 1
ATOM 3501 C CA . PHE A 1 445 ? -4.965 -4.609 -16.234 1 94.62 445 PHE A CA 1
ATOM 3502 C C . PHE A 1 445 ? -3.758 -3.705 -16.016 1 94.62 445 PHE A C 1
ATOM 3504 O O . PHE A 1 445 ? -2.678 -3.955 -16.547 1 94.62 445 PHE A O 1
ATOM 3511 N N . TRP A 1 446 ? -3.906 -2.77 -15.203 1 93.06 446 TRP A N 1
ATOM 3512 C CA . TRP A 1 446 ? -2.826 -1.822 -14.953 1 93.06 446 TRP A CA 1
ATOM 3513 C C . TRP A 1 446 ? -1.736 -2.457 -14.094 1 93.06 446 TRP A C 1
ATOM 3515 O O . TRP A 1 446 ? -0.554 -2.143 -14.25 1 93.06 446 TRP A O 1
ATOM 3525 N N . ILE A 1 447 ? -2.123 -3.318 -13.156 1 94.69 447 ILE A N 1
ATOM 3526 C CA . ILE A 1 447 ? -1.12 -4.059 -12.398 1 94.69 447 ILE A CA 1
ATOM 3527 C C . ILE A 1 447 ? -0.224 -4.84 -13.352 1 94.69 447 ILE A C 1
ATOM 3529 O O . ILE A 1 447 ? 1.003 -4.812 -13.227 1 94.69 447 ILE A O 1
ATOM 3533 N N . TRP A 1 448 ? -0.882 -5.445 -14.344 1 94.56 448 TRP A N 1
ATOM 3534 C CA . TRP A 1 448 ? -0.148 -6.242 -15.32 1 94.56 448 TRP A CA 1
ATOM 3535 C C . TRP A 1 448 ? 0.789 -5.367 -16.141 1 94.56 448 TRP A C 1
ATOM 3537 O O . TRP A 1 448 ? 1.978 -5.672 -16.281 1 94.56 448 TRP A O 1
ATOM 3547 N N . ILE A 1 449 ? 0.373 -4.238 -16.609 1 95.88 449 ILE A N 1
ATOM 3548 C CA . ILE A 1 449 ? 1.126 -3.375 -17.5 1 95.88 449 ILE A CA 1
ATOM 3549 C C . ILE A 1 449 ? 2.291 -2.736 -16.75 1 95.88 449 ILE A C 1
ATOM 3551 O O . ILE A 1 449 ? 3.428 -2.75 -17.234 1 95.88 449 ILE A O 1
ATOM 3555 N N . ILE A 1 450 ? 2.023 -2.203 -15.609 1 95.62 450 ILE A N 1
ATOM 3556 C CA . ILE A 1 450 ? 3.053 -1.506 -14.844 1 95.62 450 ILE A CA 1
ATOM 3557 C C . ILE A 1 450 ? 4.137 -2.494 -14.422 1 95.62 450 ILE A C 1
ATOM 3559 O O . ILE A 1 450 ? 5.328 -2.203 -14.531 1 95.62 450 ILE A O 1
ATOM 3563 N N . THR A 1 451 ? 3.717 -3.631 -13.953 1 93.94 451 THR A N 1
ATOM 3564 C CA . THR A 1 451 ? 4.672 -4.652 -13.547 1 93.94 451 THR A CA 1
ATOM 3565 C C . THR A 1 451 ? 5.531 -5.094 -14.727 1 93.94 451 THR A C 1
ATOM 3567 O O . THR A 1 451 ? 6.754 -5.219 -14.602 1 93.94 451 THR A O 1
ATOM 3570 N N . ALA A 1 452 ? 4.922 -5.266 -15.852 1 94.69 452 ALA A N 1
ATOM 3571 C CA . ALA A 1 452 ? 5.641 -5.699 -17.047 1 94.69 452 ALA A CA 1
ATOM 3572 C C . ALA A 1 452 ? 6.629 -4.633 -17.516 1 94.69 452 ALA A C 1
ATOM 3574 O O . ALA A 1 452 ? 7.789 -4.934 -17.797 1 94.69 452 ALA A O 1
ATOM 3575 N N . VAL A 1 453 ? 6.203 -3.42 -17.516 1 95.25 453 VAL A N 1
ATOM 3576 C CA . VAL A 1 453 ? 7.02 -2.318 -18.016 1 95.25 453 VAL A CA 1
ATOM 3577 C C . VAL A 1 453 ? 8.211 -2.1 -17.094 1 95.25 453 VAL A C 1
ATOM 3579 O O . VAL A 1 453 ? 9.336 -1.908 -17.547 1 95.25 453 VAL A O 1
ATOM 3582 N N . VAL A 1 454 ? 7.961 -2.129 -15.82 1 93.81 454 VAL A N 1
ATOM 3583 C CA . VAL A 1 454 ? 9.047 -1.93 -14.859 1 93.81 454 VAL A CA 1
ATOM 3584 C C . VAL A 1 454 ? 10.031 -3.092 -14.945 1 93.81 454 VAL A C 1
ATOM 3586 O O . VAL A 1 454 ? 11.242 -2.891 -14.875 1 93.81 454 VAL A O 1
ATOM 3589 N N . THR A 1 455 ? 9.523 -4.281 -15.07 1 90.88 455 THR A N 1
ATOM 3590 C CA . THR A 1 455 ? 10.398 -5.445 -15.188 1 90.88 455 THR A CA 1
ATOM 3591 C C . THR A 1 455 ? 11.242 -5.363 -16.453 1 90.88 455 THR A C 1
ATOM 3593 O O . THR A 1 455 ? 12.453 -5.586 -16.422 1 90.88 455 THR A O 1
ATOM 3596 N N . LEU A 1 456 ? 10.68 -4.957 -17.562 1 92.25 456 LEU A N 1
ATOM 3597 C CA . LEU A 1 456 ? 11.375 -4.879 -18.844 1 92.25 456 LEU A CA 1
ATOM 3598 C C . LEU A 1 456 ? 12.391 -3.746 -18.844 1 92.25 456 LEU A C 1
ATOM 3600 O O . LEU A 1 456 ? 13.43 -3.84 -19.5 1 92.25 456 LEU A O 1
ATOM 3604 N N . SER A 1 457 ? 12.086 -2.719 -18.078 1 92.25 457 SER A N 1
ATOM 3605 C CA . SER A 1 457 ? 12.953 -1.547 -18.078 1 92.25 457 SER A CA 1
ATOM 3606 C C . SER A 1 457 ? 14.07 -1.686 -17.047 1 92.25 457 SER A C 1
ATOM 3608 O O . SER A 1 457 ? 15.086 -0.996 -17.125 1 92.25 457 SER A O 1
ATOM 3610 N N . SER A 1 458 ? 13.898 -2.498 -16.109 1 89.06 458 SER A N 1
ATOM 3611 C CA . SER A 1 458 ? 14.898 -2.662 -15.07 1 89.06 458 SER A CA 1
ATOM 3612 C C . SER A 1 458 ? 15.312 -4.121 -14.93 1 89.06 458 SER A C 1
ATOM 3614 O O . SER A 1 458 ? 16.047 -4.648 -15.766 1 89.06 458 SER A O 1
ATOM 3616 N N . ASP A 1 459 ? 14.836 -4.812 -13.875 1 85.75 459 ASP A N 1
ATOM 3617 C CA . ASP A 1 459 ? 15.125 -6.219 -13.609 1 85.75 459 ASP A CA 1
ATOM 3618 C C . ASP A 1 459 ? 13.922 -6.918 -12.984 1 85.75 459 ASP A C 1
ATOM 3620 O O . ASP A 1 459 ? 12.945 -6.27 -12.617 1 85.75 459 ASP A O 1
ATOM 3624 N N . ILE A 1 460 ? 14.086 -8.188 -12.914 1 85.38 460 ILE A N 1
ATOM 3625 C CA . ILE A 1 460 ? 12.992 -9.023 -12.414 1 85.38 460 ILE A CA 1
ATOM 3626 C C . ILE A 1 460 ? 12.727 -8.695 -10.945 1 85.38 460 ILE A C 1
ATOM 3628 O O . ILE A 1 460 ? 11.57 -8.617 -10.523 1 85.38 460 ILE A O 1
ATOM 3632 N N . ALA A 1 461 ? 13.812 -8.477 -10.211 1 84.62 461 ALA A N 1
ATOM 3633 C CA . ALA A 1 461 ? 13.664 -8.172 -8.789 1 84.62 461 ALA A CA 1
ATOM 3634 C C . ALA A 1 461 ? 12.844 -6.902 -8.586 1 84.62 461 ALA A C 1
ATOM 3636 O O . ALA A 1 461 ? 11.93 -6.867 -7.75 1 84.62 461 ALA A O 1
ATOM 3637 N N . GLN A 1 462 ? 13.133 -5.875 -9.375 1 88.5 462 GLN A N 1
ATOM 3638 C CA . GLN A 1 462 ? 12.383 -4.625 -9.297 1 88.5 462 GLN A CA 1
ATOM 3639 C C . GLN A 1 462 ? 10.953 -4.809 -9.789 1 88.5 462 GLN A C 1
ATOM 3641 O O . GLN A 1 462 ? 10.031 -4.16 -9.297 1 88.5 462 GLN A O 1
ATOM 3646 N N . GLY A 1 463 ? 10.828 -5.684 -10.734 1 89.44 463 GLY A N 1
ATOM 3647 C CA . GLY A 1 463 ? 9.492 -5.988 -11.219 1 89.44 463 GLY A CA 1
ATOM 3648 C C . GLY A 1 463 ? 8.602 -6.598 -10.148 1 89.44 463 GLY A C 1
ATOM 3649 O O . GLY A 1 463 ? 7.426 -6.234 -10.031 1 89.44 463 GLY A O 1
ATOM 3650 N N . VAL A 1 464 ? 9.148 -7.445 -9.383 1 87.38 464 VAL A N 1
ATOM 3651 C CA . VAL A 1 464 ? 8.406 -8.078 -8.297 1 87.38 464 VAL A CA 1
ATOM 3652 C C . VAL A 1 464 ? 7.984 -7.031 -7.273 1 87.38 464 VAL A C 1
ATOM 3654 O O . VAL A 1 464 ? 6.82 -6.988 -6.867 1 87.38 464 VAL A O 1
ATOM 3657 N N . ALA A 1 465 ? 8.891 -6.223 -6.922 1 88.69 465 ALA A N 1
ATOM 3658 C CA . ALA A 1 465 ? 8.586 -5.152 -5.977 1 88.69 465 ALA A CA 1
ATOM 3659 C C . ALA A 1 465 ? 7.492 -4.238 -6.516 1 88.69 465 ALA A C 1
ATOM 3661 O O . ALA A 1 465 ? 6.566 -3.871 -5.789 1 88.69 465 ALA A O 1
ATOM 3662 N N . ALA A 1 466 ? 7.602 -3.953 -7.754 1 92.31 466 ALA A N 1
ATOM 3663 C CA . ALA A 1 466 ? 6.617 -3.086 -8.391 1 92.31 466 ALA A CA 1
ATOM 3664 C C . ALA A 1 466 ? 5.246 -3.754 -8.438 1 92.31 466 ALA A C 1
ATOM 3666 O O . ALA A 1 466 ? 4.219 -3.09 -8.258 1 92.31 466 ALA A O 1
ATOM 3667 N N . GLY A 1 467 ? 5.297 -4.984 -8.734 1 92.56 467 GLY A N 1
ATOM 3668 C CA . GLY A 1 467 ? 4.039 -5.711 -8.75 1 92.56 467 GLY A CA 1
ATOM 3669 C C . GLY A 1 467 ? 3.326 -5.695 -7.406 1 92.56 467 GLY A C 1
ATOM 3670 O O . GLY A 1 467 ? 2.127 -5.418 -7.34 1 92.56 467 GLY A O 1
ATOM 3671 N N . ILE A 1 468 ? 4.016 -5.934 -6.344 1 90.19 468 ILE A N 1
ATOM 3672 C CA . ILE A 1 468 ? 3.453 -5.941 -5 1 90.19 468 ILE A CA 1
ATOM 3673 C C . ILE A 1 468 ? 2.967 -4.539 -4.637 1 90.19 468 ILE A C 1
ATOM 3675 O O . ILE A 1 468 ? 1.842 -4.367 -4.164 1 90.19 468 ILE A O 1
ATOM 3679 N N . PHE A 1 469 ? 3.773 -3.566 -4.953 1 90.94 469 PHE A N 1
ATOM 3680 C CA . PHE A 1 469 ? 3.445 -2.188 -4.605 1 90.94 469 PHE A CA 1
ATOM 3681 C C . PHE A 1 469 ? 2.213 -1.717 -5.367 1 90.94 469 PHE A C 1
ATOM 3683 O O . PHE A 1 469 ? 1.336 -1.064 -4.797 1 90.94 469 PHE A O 1
ATOM 3690 N N . THR A 1 470 ? 2.186 -2.023 -6.609 1 92.88 470 THR A N 1
ATOM 3691 C CA . THR A 1 470 ? 1.048 -1.599 -7.418 1 92.88 470 THR A CA 1
ATOM 3692 C C . THR A 1 470 ? -0.236 -2.271 -6.938 1 92.88 470 THR A C 1
ATOM 3694 O O . THR A 1 470 ? -1.3 -1.648 -6.918 1 92.88 470 THR A O 1
ATOM 3697 N N . ALA A 1 471 ? -0.106 -3.506 -6.605 1 93.12 471 ALA A N 1
ATOM 3698 C CA . ALA A 1 471 ? -1.269 -4.227 -6.094 1 93.12 471 ALA A CA 1
ATOM 3699 C C . ALA A 1 471 ? -1.784 -3.588 -4.809 1 93.12 471 ALA A C 1
ATOM 3701 O O . ALA A 1 471 ? -2.984 -3.336 -4.668 1 93.12 471 ALA A O 1
ATOM 3702 N N . ILE A 1 472 ? -0.908 -3.32 -3.906 1 91.88 472 ILE A N 1
ATOM 3703 C CA . ILE A 1 472 ? -1.269 -2.707 -2.633 1 91.88 472 ILE A CA 1
ATOM 3704 C C . ILE A 1 472 ? -1.851 -1.315 -2.877 1 91.88 472 ILE A C 1
ATOM 3706 O O . ILE A 1 472 ? -2.848 -0.937 -2.258 1 91.88 472 ILE A O 1
ATOM 3710 N N . PHE A 1 473 ? -1.244 -0.631 -3.768 1 91 473 PHE A N 1
ATOM 3711 C CA . PHE A 1 473 ? -1.678 0.724 -4.086 1 91 473 PHE A CA 1
ATOM 3712 C C . PHE A 1 473 ? -3.086 0.72 -4.668 1 91 473 PHE A C 1
ATOM 3714 O O . PHE A 1 473 ? -3.873 1.634 -4.41 1 91 473 PHE A O 1
ATOM 3721 N N . THR A 1 474 ? -3.387 -0.263 -5.453 1 90.44 474 THR A N 1
ATOM 3722 C CA . THR A 1 474 ? -4.719 -0.357 -6.039 1 90.44 474 THR A CA 1
ATOM 3723 C C . THR A 1 474 ? -5.777 -0.56 -4.957 1 90.44 474 THR A C 1
ATOM 3725 O O . THR A 1 474 ? -6.879 -0.015 -5.051 1 90.44 474 THR A O 1
ATOM 3728 N N . ILE A 1 475 ? -5.477 -1.309 -3.971 1 90.31 475 ILE A N 1
ATOM 3729 C CA . ILE A 1 475 ? -6.398 -1.509 -2.857 1 90.31 475 ILE A CA 1
ATOM 3730 C C . ILE A 1 475 ? -6.637 -0.182 -2.141 1 90.31 475 ILE A C 1
ATOM 3732 O O . ILE A 1 475 ? -7.777 0.16 -1.814 1 90.31 475 ILE A O 1
ATOM 3736 N N . ALA A 1 476 ? -5.586 0.531 -2.006 1 89.94 476 ALA A N 1
ATOM 3737 C CA . ALA A 1 476 ? -5.664 1.801 -1.289 1 89.94 476 ALA A CA 1
ATOM 3738 C C . ALA A 1 476 ? -6.48 2.824 -2.072 1 89.94 476 ALA A C 1
ATOM 3740 O O . ALA A 1 476 ? -7.289 3.553 -1.496 1 89.94 476 ALA A O 1
ATOM 3741 N N . ILE A 1 477 ? -6.297 2.896 -3.33 1 87.06 477 ILE A N 1
ATOM 3742 C CA . ILE A 1 477 ? -6.977 3.896 -4.148 1 87.06 477 ILE A CA 1
ATOM 3743 C C . ILE A 1 477 ? -8.469 3.586 -4.203 1 87.06 477 ILE A C 1
ATOM 3745 O O . ILE A 1 477 ? -9.297 4.5 -4.246 1 87.06 477 ILE A O 1
ATOM 3749 N N . GLN A 1 478 ? -8.797 2.338 -4.188 1 86.56 478 GLN A N 1
ATOM 3750 C CA . GLN A 1 478 ? -10.203 1.954 -4.199 1 86.56 478 GLN A CA 1
ATOM 3751 C C . GLN A 1 478 ? -10.891 2.32 -2.885 1 86.56 478 GLN A C 1
ATOM 3753 O O . GLN A 1 478 ? -12.086 2.602 -2.859 1 86.56 478 GLN A O 1
ATOM 3758 N N . SER A 1 479 ? -10.164 2.299 -1.891 1 86.38 479 SER A N 1
ATOM 3759 C CA . SER A 1 479 ? -10.711 2.676 -0.591 1 86.38 479 SER A CA 1
ATOM 3760 C C . SER A 1 479 ? -10.977 4.176 -0.519 1 86.38 479 SER A C 1
ATOM 3762 O O . SER A 1 479 ? -11.773 4.629 0.311 1 86.38 479 SER A O 1
ATOM 3764 N N . GLN A 1 480 ? -10.344 4.945 -1.362 1 85.62 480 GLN A N 1
ATOM 3765 C CA . GLN A 1 480 ? -10.508 6.395 -1.378 1 85.62 480 GLN A CA 1
ATOM 3766 C C . GLN A 1 480 ? -11.773 6.801 -2.123 1 85.62 480 GLN A C 1
ATOM 3768 O O . GLN A 1 480 ? -12.273 7.914 -1.955 1 85.62 480 GLN A O 1
ATOM 3773 N N . GLN A 1 481 ? -12.32 5.848 -2.914 1 82.69 481 GLN A N 1
ATOM 3774 C CA . GLN A 1 481 ? -13.461 6.191 -3.758 1 82.69 481 GLN A CA 1
ATOM 3775 C C . GLN A 1 481 ? -14.719 5.449 -3.312 1 82.69 481 GLN A C 1
ATOM 3777 O O . GLN A 1 481 ? -15.234 4.602 -4.039 1 82.69 481 GLN A O 1
ATOM 3782 N N . PRO A 1 482 ? -15.242 5.973 -2.205 1 86 482 PRO A N 1
ATOM 3783 C CA . PRO A 1 482 ? -16.469 5.324 -1.743 1 86 482 PRO A CA 1
ATOM 3784 C C . PRO A 1 482 ? -17.688 5.707 -2.58 1 86 482 PRO A C 1
ATOM 3786 O O . PRO A 1 482 ? -17.734 6.793 -3.166 1 86 482 PRO A O 1
ATOM 3789 N N . THR A 1 483 ? -18.562 4.816 -2.723 1 87.44 483 THR A N 1
ATOM 3790 C CA . THR A 1 483 ? -19.859 5.109 -3.338 1 87.44 483 THR A CA 1
ATOM 3791 C C . THR A 1 483 ? -20.859 5.57 -2.287 1 87.44 483 THR A C 1
ATOM 3793 O O . THR A 1 483 ? -21.047 4.906 -1.267 1 87.44 483 THR A O 1
ATOM 3796 N N . ILE A 1 484 ? -21.359 6.734 -2.514 1 91.12 484 ILE A N 1
ATOM 3797 C CA . ILE A 1 484 ? -22.375 7.289 -1.619 1 91.12 484 ILE A CA 1
ATOM 3798 C C . ILE A 1 484 ? -23.719 7.363 -2.342 1 91.12 484 ILE A C 1
ATOM 3800 O O . ILE A 1 484 ? -23.812 7.922 -3.439 1 91.12 484 ILE A O 1
ATOM 3804 N N . LYS A 1 485 ? -24.734 6.734 -1.759 1 91.88 485 LYS A N 1
ATOM 3805 C CA . LYS A 1 485 ? -26.047 6.688 -2.393 1 91.88 485 LYS A CA 1
ATOM 3806 C C . LYS A 1 485 ? -27.141 7.145 -1.428 1 91.88 485 LYS A C 1
ATOM 3808 O O . LYS A 1 485 ? -27.062 6.906 -0.222 1 91.88 485 LYS A O 1
ATOM 3813 N N . LEU A 1 486 ? -28.078 7.797 -1.989 1 93.44 486 LEU A N 1
ATOM 3814 C CA . LEU A 1 486 ? -29.297 8.133 -1.264 1 93.44 486 LEU A CA 1
ATOM 3815 C C . LEU A 1 486 ? -30.359 7.051 -1.451 1 93.44 486 LEU A C 1
ATOM 3817 O O . LEU A 1 486 ? -30.656 6.664 -2.582 1 93.44 486 LEU A O 1
ATOM 3821 N N . LEU A 1 487 ? -30.812 6.566 -0.309 1 94.38 487 LEU A N 1
ATOM 3822 C CA . LEU A 1 487 ? -31.719 5.434 -0.373 1 94.38 487 LEU A CA 1
ATOM 3823 C C . LEU A 1 487 ? -33.156 5.898 -0.296 1 94.38 487 LEU A C 1
ATOM 3825 O O . LEU A 1 487 ? -33.469 6.91 0.347 1 94.38 487 LEU A O 1
ATOM 3829 N N . GLY A 1 488 ? -33.969 5.234 -1.063 1 93.19 488 GLY A N 1
ATOM 3830 C CA . GLY A 1 488 ? -35.438 5.359 -0.992 1 93.19 488 GLY A CA 1
ATOM 3831 C C . GLY A 1 488 ? -36.125 4.059 -0.637 1 93.19 488 GLY A C 1
ATOM 3832 O O . GLY A 1 488 ? -35.5 3.006 -0.58 1 93.19 488 GLY A O 1
ATOM 3833 N N . GLN A 1 489 ? -37.375 4.156 -0.334 1 93.06 489 GLN A N 1
ATOM 3834 C CA . GLN A 1 489 ? -38.125 2.971 0.093 1 93.06 489 GLN A CA 1
ATOM 3835 C C . GLN A 1 489 ? -38.969 2.416 -1.043 1 93.06 489 GLN A C 1
ATOM 3837 O O . GLN A 1 489 ? -39.688 3.166 -1.718 1 93.06 489 GLN A O 1
ATOM 3842 N N . ILE A 1 490 ? -38.812 1.166 -1.309 1 88 490 ILE A N 1
ATOM 3843 C CA . ILE A 1 490 ? -39.656 0.485 -2.307 1 88 490 ILE A CA 1
ATOM 3844 C C . ILE A 1 490 ? -40.781 -0.265 -1.617 1 88 490 ILE A C 1
ATOM 3846 O O . ILE A 1 490 ? -41.938 -0.112 -1.987 1 88 490 ILE A O 1
ATOM 3850 N N . ARG A 1 491 ? -40.375 -1.159 -0.693 1 82.06 491 ARG A N 1
ATOM 3851 C CA . ARG A 1 491 ? -41.25 -1.912 0.183 1 82.06 491 ARG A CA 1
ATOM 3852 C C . ARG A 1 491 ? -40.844 -1.752 1.645 1 82.06 491 ARG A C 1
ATOM 3854 O O . ARG A 1 491 ? -39.812 -1.179 1.944 1 82.06 491 ARG A O 1
ATOM 3861 N N . PRO A 1 492 ? -41.75 -2.201 2.5 1 81.06 492 PRO A N 1
ATOM 3862 C CA . PRO A 1 492 ? -41.344 -2.139 3.904 1 81.06 492 PRO A CA 1
ATOM 3863 C C . PRO A 1 492 ? -40.062 -2.922 4.176 1 81.06 492 PRO A C 1
ATOM 3865 O O . PRO A 1 492 ? -39.938 -4.07 3.75 1 81.06 492 PRO A O 1
ATOM 3868 N N . ASN A 1 493 ? -39.094 -2.318 4.711 1 84 493 ASN A N 1
ATOM 3869 C CA . ASN A 1 493 ? -37.812 -2.906 5.086 1 84 493 ASN A CA 1
ATOM 3870 C C . ASN A 1 493 ? -36.906 -3.107 3.871 1 84 493 ASN A C 1
ATOM 3872 O O . ASN A 1 493 ? -36.031 -3.963 3.887 1 84 493 ASN A O 1
ATOM 3876 N N . ASP A 1 494 ? -37.344 -2.445 2.791 1 88.12 494 ASP A N 1
ATOM 3877 C CA . ASP A 1 494 ? -36.531 -2.545 1.57 1 88.12 494 ASP A CA 1
ATOM 3878 C C . ASP A 1 494 ? -36.156 -1.163 1.057 1 88.12 494 ASP A C 1
ATOM 3880 O O . ASP A 1 494 ? -37 -0.425 0.536 1 88.12 494 ASP A O 1
ATOM 3884 N N . PHE A 1 495 ? -34.938 -0.9 1.23 1 91.56 495 PHE A N 1
ATOM 3885 C CA . PHE A 1 495 ? -34.406 0.41 0.86 1 91.56 495 PHE A CA 1
ATOM 3886 C C . PHE A 1 495 ? -33.375 0.284 -0.241 1 91.56 495 PHE A C 1
ATOM 3888 O O . PHE A 1 495 ? -32.406 -0.494 -0.118 1 91.56 495 PHE A O 1
ATOM 3895 N N . ARG A 1 496 ? -33.562 1.02 -1.317 1 90.81 496 ARG A N 1
ATOM 3896 C CA . ARG A 1 496 ? -32.688 0.946 -2.477 1 90.81 496 ARG A CA 1
ATOM 3897 C C . ARG A 1 496 ? -32.281 2.34 -2.951 1 90.81 496 ARG A C 1
ATOM 3899 O O . ARG A 1 496 ? -32.938 3.326 -2.621 1 90.81 496 ARG A O 1
ATOM 3906 N N . PRO A 1 497 ? -31.188 2.4 -3.676 1 89.94 497 PRO A N 1
ATOM 3907 C CA . PRO A 1 497 ? -30.75 3.703 -4.188 1 89.94 497 PRO A CA 1
ATOM 3908 C C . PRO A 1 497 ? -31.766 4.328 -5.145 1 89.94 497 PRO A C 1
ATOM 3910 O O . PRO A 1 497 ? -32.219 3.676 -6.094 1 89.94 497 PRO A O 1
ATOM 3913 N N . MET A 1 498 ? -31.969 5.527 -4.895 1 89.25 498 MET A N 1
ATOM 3914 C CA . MET A 1 498 ? -33 6.234 -5.668 1 89.25 498 MET A CA 1
ATOM 3915 C C . MET A 1 498 ? -32.5 6.48 -7.098 1 89.25 498 MET A C 1
ATOM 3917 O O . MET A 1 498 ? -33.312 6.566 -8.023 1 89.25 498 MET A O 1
ATOM 3921 N N . ASN A 1 499 ? -31.25 6.512 -7.27 1 85.31 499 ASN A N 1
ATOM 3922 C CA . ASN A 1 499 ? -30.703 6.754 -8.602 1 85.31 499 ASN A CA 1
ATOM 3923 C C . ASN A 1 499 ? -30.812 5.516 -9.484 1 85.31 499 ASN A C 1
ATOM 3925 O O . ASN A 1 499 ? -30.766 5.621 -10.711 1 85.31 499 ASN A O 1
ATOM 3929 N N . HIS A 1 500 ? -30.984 4.363 -8.898 1 86 500 HIS A N 1
ATOM 3930 C CA . HIS A 1 500 ? -31.047 3.123 -9.664 1 86 500 HIS A CA 1
ATOM 3931 C C . HIS A 1 500 ? -32.5 2.656 -9.828 1 86 500 HIS A C 1
ATOM 3933 O O . HIS A 1 500 ? -32.844 2.049 -10.844 1 86 500 HIS A O 1
ATOM 3939 N N . TYR A 1 501 ? -33.219 2.906 -8.852 1 88.56 501 TYR A N 1
ATOM 3940 C CA . TYR A 1 501 ? -34.625 2.479 -8.867 1 88.56 501 TYR A CA 1
ATOM 3941 C C . TYR A 1 501 ? -35.562 3.682 -8.867 1 88.56 501 TYR A C 1
ATOM 3943 O O . TYR A 1 501 ? -35.719 4.348 -7.844 1 88.56 501 TYR A O 1
ATOM 3951 N N . SER A 1 502 ? -36.25 3.867 -9.859 1 85.19 502 SER A N 1
ATOM 3952 C CA . SER A 1 502 ? -37.094 5.039 -10.023 1 85.19 502 SER A CA 1
ATOM 3953 C C . SER A 1 502 ? -38.344 4.957 -9.125 1 85.19 502 SER A C 1
ATOM 3955 O O . SER A 1 502 ? -38.906 5.984 -8.773 1 85.19 502 SER A O 1
ATOM 3957 N N . LEU A 1 503 ? -38.625 3.768 -8.711 1 85.12 503 LEU A N 1
ATOM 3958 C CA . LEU A 1 503 ? -39.844 3.607 -7.914 1 85.12 503 LEU A CA 1
ATOM 3959 C C . LEU A 1 503 ? -39.531 3.689 -6.422 1 85.12 503 LEU A C 1
ATOM 3961 O O . LEU A 1 503 ? -40.438 3.625 -5.59 1 85.12 503 LEU A O 1
ATOM 3965 N N . ALA A 1 504 ? -38.312 3.891 -6.172 1 89.56 504 ALA A N 1
ATOM 3966 C CA . ALA A 1 504 ? -37.969 4.121 -4.773 1 89.56 504 ALA A CA 1
ATOM 3967 C C . ALA A 1 504 ? -38.438 5.492 -4.309 1 89.56 504 ALA A C 1
ATOM 3969 O O . ALA A 1 504 ? -38.031 6.52 -4.855 1 89.56 504 ALA A O 1
ATOM 3970 N N . LYS A 1 505 ? -39.25 5.465 -3.301 1 90 505 LYS A N 1
ATOM 3971 C CA . LYS A 1 505 ? -39.844 6.707 -2.811 1 90 505 LYS A CA 1
ATOM 3972 C C . LYS A 1 505 ? -38.969 7.328 -1.714 1 90 505 LYS A C 1
ATOM 3974 O O . LYS A 1 505 ? -38.438 6.617 -0.869 1 90 505 LYS A O 1
ATOM 3979 N N . GLU A 1 506 ? -38.906 8.555 -1.811 1 89.56 506 GLU A N 1
ATOM 3980 C CA . GLU A 1 506 ? -38.156 9.289 -0.8 1 89.56 506 GLU A CA 1
ATOM 3981 C C . GLU A 1 506 ? -38.812 9.172 0.574 1 89.56 506 GLU A C 1
ATOM 3983 O O . GLU A 1 506 ? -40.031 9.211 0.689 1 89.56 506 GLU A O 1
ATOM 3988 N N . THR A 1 507 ? -38.031 8.922 1.542 1 90.88 507 THR A N 1
ATOM 3989 C CA . THR A 1 507 ? -38.531 8.797 2.91 1 90.88 507 THR A CA 1
ATOM 3990 C C . THR A 1 507 ? -38.562 10.164 3.592 1 90.88 507 THR A C 1
ATOM 3992 O O . THR A 1 507 ? -38.094 11.156 3.049 1 90.88 507 THR A O 1
ATOM 3995 N N . SER A 1 508 ? -39.219 10.156 4.781 1 87.19 508 SER A N 1
ATOM 3996 C CA . SER A 1 508 ? -39.344 11.391 5.543 1 87.19 508 SER A CA 1
ATOM 3997 C C . SER A 1 508 ? -37.969 11.953 5.918 1 87.19 508 SER A C 1
ATOM 3999 O O . SER A 1 508 ? -37.812 13.172 6.043 1 87.19 508 SER A O 1
ATOM 4001 N N . PHE A 1 509 ? -37.188 11.031 6.18 1 91.81 509 PHE A N 1
ATOM 4002 C CA . PHE A 1 509 ? -35.812 11.414 6.535 1 91.81 509 PHE A CA 1
ATOM 4003 C C . PHE A 1 509 ? -34.812 10.852 5.531 1 91.81 509 PHE A C 1
ATOM 4005 O O . PHE A 1 509 ? -35 9.742 5.02 1 91.81 509 PHE A O 1
ATOM 4012 N N . ARG A 1 510 ? -33.812 11.633 5.289 1 93.25 510 ARG A N 1
ATOM 4013 C CA . ARG A 1 510 ? -32.812 11.219 4.309 1 93.25 510 ARG A CA 1
ATOM 4014 C C . ARG A 1 510 ? -31.969 10.055 4.828 1 93.25 510 ARG A C 1
ATOM 4016 O O . ARG A 1 510 ? -31.562 10.047 5.984 1 93.25 510 ARG A O 1
ATOM 4023 N N . ILE A 1 511 ? -31.812 9.047 3.986 1 95.31 511 ILE A N 1
ATOM 4024 C CA . ILE A 1 511 ? -31.016 7.871 4.301 1 95.31 511 ILE A CA 1
ATOM 4025 C C . ILE A 1 511 ? -29.781 7.832 3.396 1 95.31 511 ILE A C 1
ATOM 4027 O O . ILE A 1 511 ? -29.906 7.758 2.172 1 95.31 511 ILE A O 1
ATOM 4031 N N . ILE A 1 512 ? -28.641 7.941 4.016 1 95.31 512 ILE A N 1
ATOM 4032 C CA . ILE A 1 512 ? -27.375 7.957 3.275 1 95.31 512 ILE A CA 1
ATOM 4033 C C . ILE A 1 512 ? -26.641 6.637 3.482 1 95.31 512 ILE A C 1
ATOM 4035 O O . ILE A 1 512 ? -26.453 6.195 4.617 1 95.31 512 ILE A O 1
ATOM 4039 N N . ARG A 1 513 ? -26.328 6.004 2.453 1 93.94 513 ARG A N 1
ATOM 4040 C CA . ARG A 1 513 ? -25.5 4.801 2.52 1 93.94 513 ARG A CA 1
ATOM 4041 C C . ARG A 1 513 ? -24.078 5.086 2.066 1 93.94 513 ARG A C 1
ATOM 4043 O O . ARG A 1 513 ? -23.859 5.559 0.95 1 93.94 513 ARG A O 1
ATOM 4050 N N . PHE A 1 514 ? -23.172 4.895 2.92 1 92.12 514 PHE A N 1
ATOM 4051 C CA . PHE A 1 514 ? -21.75 5.055 2.641 1 92.12 514 PHE A CA 1
ATOM 4052 C C . PHE A 1 514 ? -21.078 3.701 2.463 1 92.12 514 PHE A C 1
ATOM 4054 O O . PHE A 1 514 ? -20.859 2.98 3.438 1 92.12 514 PHE A O 1
ATOM 4061 N N . ASP A 1 515 ? -20.656 3.375 1.168 1 90.44 515 ASP A N 1
ATOM 4062 C CA . ASP A 1 515 ? -20.156 2.041 0.85 1 90.44 515 ASP A CA 1
ATOM 4063 C C . ASP A 1 515 ? -18.625 1.991 0.933 1 90.44 515 ASP A C 1
ATOM 4065 O O . ASP A 1 515 ? -17.953 1.856 -0.088 1 90.44 515 ASP A O 1
ATOM 4069 N N . ALA A 1 516 ? -18.094 2.041 2.049 1 89.75 516 ALA A N 1
ATOM 4070 C CA . ALA A 1 516 ? -16.672 1.911 2.342 1 89.75 516 ALA A CA 1
ATOM 4071 C C . ALA A 1 516 ? -16.406 2.029 3.84 1 89.75 516 ALA A C 1
ATOM 4073 O O . ALA A 1 516 ? -17.219 2.613 4.574 1 89.75 516 ALA A O 1
ATOM 4074 N N . PRO A 1 517 ? -15.344 1.385 4.246 1 90.44 517 PRO A N 1
ATOM 4075 C CA . PRO A 1 517 ? -14.961 1.677 5.629 1 90.44 517 PRO A CA 1
ATOM 4076 C C . PRO A 1 517 ? -14.562 3.137 5.832 1 90.44 517 PRO A C 1
ATOM 4078 O O . PRO A 1 517 ? -13.93 3.736 4.957 1 90.44 517 PRO A O 1
ATOM 4081 N N . LEU A 1 518 ? -15 3.695 6.852 1 92.56 518 LEU A N 1
ATOM 4082 C CA . LEU A 1 518 ? -14.688 5.094 7.133 1 92.56 518 LEU A CA 1
ATOM 4083 C C . LEU A 1 518 ? -13.281 5.23 7.711 1 92.56 518 LEU A C 1
ATOM 4085 O O . LEU A 1 518 ? -13.055 4.938 8.883 1 92.56 518 LEU A O 1
ATOM 4089 N N . ILE A 1 519 ? -12.375 5.656 6.871 1 92.38 519 ILE A N 1
ATOM 4090 C CA . ILE A 1 519 ? -10.977 5.738 7.273 1 92.38 519 ILE A CA 1
ATOM 4091 C C . ILE A 1 519 ? -10.383 7.062 6.793 1 92.38 519 ILE A C 1
ATOM 4093 O O . ILE A 1 519 ? -11.07 7.867 6.164 1 92.38 519 ILE A O 1
ATOM 4097 N N . PHE A 1 520 ? -9.18 7.277 7.062 1 88.12 520 PHE A N 1
ATOM 4098 C CA . PHE A 1 520 ? -8.484 8.531 6.785 1 88.12 520 PHE A CA 1
ATOM 4099 C C . PHE A 1 520 ? -8.523 8.859 5.297 1 88.12 520 PHE A C 1
ATOM 4101 O O . PHE A 1 520 ? -8.547 10.023 4.914 1 88.12 520 PHE A O 1
ATOM 4108 N N . ALA A 1 521 ? -8.617 7.832 4.457 1 87.06 521 ALA A N 1
ATOM 4109 C CA . ALA A 1 521 ? -8.516 8.008 3.01 1 87.06 521 ALA A CA 1
ATOM 4110 C C . ALA A 1 521 ? -9.797 8.602 2.438 1 87.06 521 ALA A C 1
ATOM 4112 O O . ALA A 1 521 ? -9.789 9.188 1.352 1 87.06 521 ALA A O 1
ATOM 4113 N N . ASN A 1 522 ? -10.938 8.492 3.158 1 90.81 522 ASN A N 1
ATOM 4114 C CA . ASN A 1 522 ? -12.195 8.914 2.549 1 90.81 522 ASN A CA 1
ATOM 4115 C C . ASN A 1 522 ? -13.023 9.766 3.502 1 90.81 522 ASN A C 1
ATOM 4117 O O . ASN A 1 522 ? -14.203 10.023 3.246 1 90.81 522 ASN A O 1
ATOM 4121 N N . VAL A 1 523 ? -12.5 10.195 4.598 1 89.06 523 VAL A N 1
ATOM 4122 C CA . VAL A 1 523 ? -13.203 10.961 5.621 1 89.06 523 VAL A CA 1
ATOM 4123 C C . VAL A 1 523 ? -13.711 12.273 5.031 1 89.06 523 VAL A C 1
ATOM 4125 O O . VAL A 1 523 ? -14.828 12.711 5.328 1 89.06 523 VAL A O 1
ATOM 4128 N N . GLU A 1 524 ? -12.93 12.914 4.23 1 84.19 524 GLU A N 1
ATOM 4129 C CA . GLU A 1 524 ? -13.32 14.203 3.654 1 84.19 524 GLU A CA 1
ATOM 4130 C C . GLU A 1 524 ? -14.539 14.055 2.748 1 84.19 524 GLU A C 1
ATOM 4132 O O . GLU A 1 524 ? -15.445 14.891 2.783 1 84.19 524 GLU A O 1
ATOM 4137 N N . LYS A 1 525 ? -14.516 13.031 2 1 86.81 525 LYS A N 1
ATOM 4138 C CA . LYS A 1 525 ? -15.648 12.773 1.114 1 86.81 525 LYS A CA 1
ATOM 4139 C C . LYS A 1 525 ? -16.906 12.477 1.912 1 86.81 525 LYS A C 1
ATOM 4141 O O . LYS A 1 525 ? -18.016 12.891 1.529 1 86.81 525 LYS A O 1
ATOM 4146 N N . PHE A 1 526 ? -16.734 11.797 2.965 1 91.44 526 PHE A N 1
ATOM 4147 C CA . PHE A 1 526 ? -17.844 11.477 3.857 1 91.44 526 PHE A CA 1
ATOM 4148 C C . PHE A 1 526 ? -18.453 12.75 4.441 1 91.44 526 PHE A C 1
ATOM 4150 O O . PHE A 1 526 ? -19.672 12.953 4.371 1 91.44 526 PHE A O 1
ATOM 4157 N N . LEU A 1 527 ? -17.609 13.578 4.961 1 88.38 527 LEU A N 1
ATOM 4158 C CA . LEU A 1 527 ? -18.062 14.82 5.586 1 88.38 527 LEU A CA 1
ATOM 4159 C C . LEU A 1 527 ? -18.75 15.727 4.562 1 88.38 527 LEU A C 1
ATOM 4161 O O . LEU A 1 527 ? -19.812 16.266 4.828 1 88.38 527 LEU A O 1
ATOM 4165 N N . ASP A 1 528 ? -18.156 15.727 3.434 1 85.06 528 ASP A N 1
ATOM 4166 C CA . ASP A 1 528 ? -18.688 16.578 2.383 1 85.06 528 ASP A CA 1
ATOM 4167 C C . ASP A 1 528 ? -20.078 16.109 1.943 1 85.06 528 ASP A C 1
ATOM 4169 O O . ASP A 1 528 ? -20.984 16.922 1.736 1 85.06 528 ASP A O 1
ATOM 4173 N N . ASN A 1 529 ? -20.266 14.875 1.863 1 88.38 529 ASN A N 1
ATOM 4174 C CA . ASN A 1 529 ? -21.547 14.32 1.395 1 88.38 529 ASN A CA 1
ATOM 4175 C C . ASN A 1 529 ? -22.641 14.492 2.436 1 88.38 529 ASN A C 1
ATOM 4177 O O . ASN A 1 529 ? -23.797 14.781 2.09 1 88.38 529 ASN A O 1
ATOM 4181 N N . VAL A 1 530 ? -22.297 14.242 3.639 1 90 530 VAL A N 1
ATOM 4182 C CA . VAL A 1 530 ? -23.281 14.414 4.695 1 90 530 VAL A CA 1
ATOM 4183 C C . VAL A 1 530 ? -23.688 15.891 4.781 1 90 530 VAL A C 1
ATOM 4185 O O . VAL A 1 530 ? -24.875 16.203 4.922 1 90 530 VAL A O 1
ATOM 4188 N N . ARG A 1 531 ? -22.75 16.781 4.621 1 86.44 531 ARG A N 1
ATOM 4189 C CA . ARG A 1 531 ? -23.016 18.203 4.664 1 86.44 531 ARG A CA 1
ATOM 4190 C C . ARG A 1 531 ? -23.906 18.641 3.496 1 86.44 531 ARG A C 1
ATOM 4192 O O . ARG A 1 531 ? -24.797 19.453 3.658 1 86.44 531 ARG A O 1
ATOM 4199 N N . ASP A 1 532 ? -23.609 18.031 2.365 1 86.25 532 ASP A N 1
ATOM 4200 C CA . ASP A 1 532 ? -24.438 18.328 1.194 1 86.25 532 ASP A CA 1
ATOM 4201 C C . ASP A 1 532 ? -25.875 17.875 1.414 1 86.25 532 ASP A C 1
ATOM 4203 O O . ASP A 1 532 ? -26.812 18.562 1.027 1 86.25 532 ASP A O 1
ATOM 4207 N N . SER A 1 533 ? -26.031 16.734 2.041 1 86.12 533 SER A N 1
ATOM 4208 C CA . SER A 1 533 ? -27.359 16.219 2.32 1 86.12 533 SER A CA 1
ATOM 4209 C C . SER A 1 533 ? -28.078 17.062 3.355 1 86.12 533 SER A C 1
ATOM 4211 O O . SER A 1 533 ? -29.297 17.219 3.295 1 86.12 533 SER A O 1
ATOM 4213 N N . THR A 1 534 ? -27.359 17.609 4.254 1 85.5 534 THR A N 1
ATOM 4214 C CA . THR A 1 534 ? -27.906 18.484 5.293 1 85.5 534 THR A CA 1
ATOM 4215 C C . THR A 1 534 ? -28.406 19.797 4.691 1 85.5 534 THR A C 1
ATOM 4217 O O . THR A 1 534 ? -29.453 20.312 5.09 1 85.5 534 THR A O 1
ATOM 4220 N N . SER A 1 535 ? -27.594 20.297 3.797 1 80.75 535 SER A N 1
ATOM 4221 C CA . SER A 1 535 ? -27.984 21.547 3.152 1 80.75 535 SER A CA 1
ATOM 4222 C C . SER A 1 535 ? -29.297 21.391 2.385 1 80.75 535 SER A C 1
ATOM 4224 O O . SER A 1 535 ? -30.125 22.297 2.383 1 80.75 535 SER A O 1
ATOM 4226 N N . ALA A 1 536 ? -29.484 20.234 1.892 1 75.56 536 ALA A N 1
ATOM 4227 C CA . ALA A 1 536 ? -30.719 19.953 1.166 1 75.56 536 ALA A CA 1
ATOM 4228 C C . ALA A 1 536 ? -31.906 19.828 2.123 1 75.56 536 ALA A C 1
ATOM 4230 O O . ALA A 1 536 ? -33 20.281 1.812 1 75.56 536 ALA A O 1
ATOM 4231 N N . THR A 1 537 ? -31.641 19.266 3.246 1 76.31 537 THR A N 1
ATOM 4232 C CA . THR A 1 537 ? -32.688 19.094 4.262 1 76.31 537 THR A CA 1
ATOM 4233 C C . THR A 1 537 ? -33.062 20.438 4.871 1 76.31 537 THR A C 1
ATOM 4235 O O . THR A 1 537 ? -34.25 20.688 5.105 1 76.31 537 THR A O 1
ATOM 4238 N N . THR A 1 538 ? -32.125 21.25 5.117 1 73.81 538 THR A N 1
ATOM 4239 C CA . THR A 1 538 ? -32.375 22.562 5.699 1 73.81 538 THR A CA 1
ATOM 4240 C C . THR A 1 538 ? -33.125 23.453 4.715 1 73.81 538 THR A C 1
ATOM 4242 O O . THR A 1 538 ? -34.031 24.203 5.109 1 73.81 538 THR A O 1
ATOM 4245 N N . LYS A 1 539 ? -32.875 23.359 3.508 1 71.88 539 LYS A N 1
ATOM 4246 C CA . LYS A 1 539 ? -33.594 24.125 2.49 1 71.88 539 LYS A CA 1
ATOM 4247 C C . LYS A 1 539 ? -35.062 23.703 2.4 1 71.88 539 LYS A C 1
ATOM 4249 O O . LYS A 1 539 ? -35.938 24.547 2.248 1 71.88 539 LYS A O 1
ATOM 4254 N N . LYS A 1 540 ? -35.25 22.438 2.641 1 63.69 540 LYS A N 1
ATOM 4255 C CA . LYS A 1 540 ? -36.594 21.906 2.574 1 63.69 540 LYS A CA 1
ATOM 4256 C C . LYS A 1 540 ? -37.406 22.328 3.787 1 63.69 540 LYS A C 1
ATOM 4258 O O . LYS A 1 540 ? -38.625 22.594 3.666 1 63.69 540 LYS A O 1
ATOM 4263 N N . ARG A 1 541 ? -36.719 22.406 4.84 1 68.31 541 ARG A N 1
ATOM 4264 C CA . ARG A 1 541 ? -37.344 22.844 6.086 1 68.31 541 ARG A CA 1
ATOM 4265 C C . ARG A 1 541 ? -37.719 24.312 6.031 1 68.31 541 ARG A C 1
ATOM 4267 O O . ARG A 1 541 ? -38.812 24.703 6.504 1 68.31 541 ARG A O 1
ATOM 4274 N N . SER A 1 542 ? -36.781 25.047 5.52 1 64.38 542 SER A N 1
ATOM 4275 C CA . SER A 1 542 ? -37.031 26.484 5.438 1 64.38 542 SER A CA 1
ATOM 4276 C C . SER A 1 542 ? -38.125 26.812 4.457 1 64.38 542 SER A C 1
ATOM 4278 O O . SER A 1 542 ? -38.875 27.797 4.633 1 64.38 542 SER A O 1
ATOM 4280 N N . ALA A 1 543 ? -38.344 26.094 3.439 1 62.59 543 ALA A N 1
ATOM 4281 C CA . ALA A 1 543 ? -39.375 26.312 2.439 1 62.59 543 ALA A CA 1
ATOM 4282 C C . ALA A 1 543 ? -40.75 25.969 2.998 1 62.59 543 ALA A C 1
ATOM 4284 O O . ALA A 1 543 ? -41.75 26.531 2.58 1 62.59 543 ALA A O 1
ATOM 4285 N N . SER A 1 544 ? -40.781 24.859 3.768 1 56.69 544 SER A N 1
ATOM 4286 C CA . SER A 1 544 ? -42.031 24.406 4.309 1 56.69 544 SER A CA 1
ATOM 4287 C C . SER A 1 544 ? -42.5 25.281 5.469 1 56.69 544 SER A C 1
ATOM 4289 O O . SER A 1 544 ? -43.656 25.203 5.906 1 56.69 544 SER A O 1
ATOM 4291 N N . CYS A 1 545 ? -41.562 25.859 6.219 1 48.59 545 CYS A N 1
ATOM 4292 C CA . CYS A 1 545 ? -41.969 26.594 7.406 1 48.59 545 CYS A CA 1
ATOM 4293 C C . CYS A 1 545 ? -42.406 28.016 7.043 1 48.59 545 CYS A C 1
ATOM 4295 O O . CYS A 1 545 ? -41.562 28.844 6.672 1 48.59 545 CYS A O 1
ATOM 4297 N N . ASP A 1 546 ? -43.562 28.266 6.5 1 43.72 546 ASP A N 1
ATOM 4298 C CA . ASP A 1 546 ? -44.156 29.609 6.465 1 43.72 546 ASP A CA 1
ATOM 4299 C C . ASP A 1 546 ? -43.781 30.391 7.73 1 43.72 546 ASP A C 1
ATOM 4301 O O . ASP A 1 546 ? -43.875 31.625 7.754 1 43.72 546 ASP A O 1
ATOM 4305 N N . SER A 1 547 ? -44.375 30.062 9.148 1 41.91 547 SER A N 1
ATOM 4306 C CA . SER A 1 547 ? -44.312 30.812 10.391 1 41.91 547 SER A CA 1
ATOM 4307 C C . SER A 1 547 ? -43 30.641 11.109 1 41.91 547 SER A C 1
ATOM 4309 O O . SER A 1 547 ? -42.375 29.562 11.039 1 41.91 547 SER A O 1
ATOM 4311 N N . GLN A 1 548 ? -42.188 31.75 11.508 1 42.47 548 GLN A N 1
ATOM 4312 C CA . GLN A 1 548 ? -40.938 32.062 12.148 1 42.47 548 GLN A CA 1
ATOM 4313 C C . GLN A 1 548 ? -40.562 31.047 13.227 1 42.47 548 GLN A C 1
ATOM 4315 O O . GLN A 1 548 ? -39.406 30.922 13.617 1 42.47 548 GLN A O 1
ATOM 4320 N N . GLU A 1 549 ? -41.406 30.641 14.25 1 44.72 549 GLU A N 1
ATOM 4321 C CA . GLU A 1 549 ? -41.188 30.203 15.625 1 44.72 549 GLU A CA 1
ATOM 4322 C C . GLU A 1 549 ? -40.594 28.812 15.68 1 44.72 549 GLU A C 1
ATOM 4324 O O . GLU A 1 549 ? -39.781 28.516 16.578 1 44.72 549 GLU A O 1
ATOM 4329 N N . ASP A 1 550 ? -41.125 27.547 15.344 1 48.06 550 ASP A N 1
ATOM 4330 C CA . ASP A 1 550 ? -40.875 26.203 15.875 1 48.06 550 ASP A CA 1
ATOM 4331 C C . ASP A 1 550 ? -39.875 25.469 15 1 48.06 550 ASP A C 1
ATOM 4333 O O . ASP A 1 550 ? -40.25 24.828 14.016 1 48.06 550 ASP A O 1
ATOM 4337 N N . ILE A 1 551 ? -38.75 25.906 14.836 1 54.38 551 ILE A N 1
ATOM 4338 C CA . ILE A 1 551 ? -37.719 25.219 14.078 1 54.38 551 ILE A CA 1
ATOM 4339 C C . ILE A 1 551 ? -37.719 23.734 14.438 1 54.38 551 ILE A C 1
ATOM 4341 O O . ILE A 1 551 ? -37.406 23.375 15.578 1 54.38 551 ILE A O 1
ATOM 4345 N N . GLU A 1 552 ? -38.344 22.719 13.727 1 66.25 552 GLU A N 1
ATOM 4346 C CA . GLU A 1 552 ? -38.625 21.297 13.922 1 66.25 552 GLU A CA 1
ATOM 4347 C C . GLU A 1 552 ? -37.375 20.453 13.703 1 66.25 552 GLU A C 1
ATOM 4349 O O . GLU A 1 552 ? -36.531 20.781 12.859 1 66.25 552 GLU A O 1
ATOM 4354 N N . TRP A 1 553 ? -36.906 19.703 14.656 1 79.5 553 TRP A N 1
ATOM 4355 C CA . TRP A 1 553 ? -35.844 18.703 14.594 1 79.5 553 TRP A CA 1
ATOM 4356 C C . TRP A 1 553 ? -36.031 17.797 13.391 1 79.5 553 TRP A C 1
ATOM 4358 O O . TRP A 1 553 ? -37.156 17.516 12.977 1 79.5 553 TRP A O 1
ATOM 4368 N N . SER A 1 554 ? -35.031 17.594 12.633 1 88.44 554 SER A N 1
ATOM 4369 C CA . SER A 1 554 ? -35 16.609 11.57 1 88.44 554 SER A CA 1
ATOM 4370 C C . SER A 1 554 ? -33.969 15.523 11.844 1 88.44 554 SER A C 1
ATOM 4372 O O . SER A 1 554 ? -33.312 15.516 12.906 1 88.44 554 SER A O 1
ATOM 4374 N N . ALA A 1 555 ? -33.906 14.516 11.031 1 91.56 555 ALA A N 1
ATOM 4375 C CA . ALA A 1 555 ? -32.969 13.43 11.25 1 91.56 555 ALA A CA 1
ATOM 4376 C C . ALA A 1 555 ? -32.344 12.984 9.93 1 91.56 555 ALA A C 1
ATOM 4378 O O . ALA A 1 555 ? -32.938 13.164 8.859 1 91.56 555 ALA A O 1
ATOM 4379 N N . ILE A 1 556 ? -31.156 12.594 10 1 94.19 556 ILE A N 1
ATOM 4380 C CA . ILE A 1 556 ? -30.438 11.922 8.914 1 94.19 556 ILE A CA 1
ATOM 4381 C C . ILE A 1 556 ? -30.031 10.523 9.352 1 94.19 556 ILE A C 1
ATOM 4383 O O . ILE A 1 556 ? -29.484 10.336 10.438 1 94.19 556 ILE A O 1
ATOM 4387 N N . ILE A 1 557 ? -30.344 9.539 8.539 1 95.38 557 ILE A N 1
ATOM 4388 C CA . ILE A 1 557 ? -30.031 8.148 8.859 1 95.38 557 ILE A CA 1
ATOM 4389 C C . ILE A 1 557 ? -28.844 7.676 8.031 1 95.38 557 ILE A C 1
ATOM 4391 O O . ILE A 1 557 ? -28.859 7.789 6.801 1 95.38 557 ILE A O 1
ATOM 4395 N N . LEU A 1 558 ? -27.844 7.242 8.727 1 95.81 558 LEU A N 1
ATOM 4396 C CA . LEU A 1 558 ? -26.656 6.691 8.07 1 95.81 558 LEU A CA 1
ATOM 4397 C C . LEU A 1 558 ? -26.703 5.164 8.086 1 95.81 558 LEU A C 1
ATOM 4399 O O . LEU A 1 558 ? -26.75 4.551 9.148 1 95.81 558 LEU A O 1
ATOM 4403 N N . ASP A 1 559 ? -26.719 4.566 6.891 1 95.12 559 ASP A N 1
ATOM 4404 C CA . ASP A 1 559 ? -26.609 3.115 6.781 1 95.12 559 ASP A CA 1
ATOM 4405 C C . ASP A 1 559 ? -25.156 2.66 6.801 1 95.12 559 ASP A C 1
ATOM 4407 O O . ASP A 1 559 ? -24.422 2.871 5.832 1 95.12 559 ASP A O 1
ATOM 4411 N N . CYS A 1 560 ? -24.781 1.935 7.867 1 93.62 560 CYS A N 1
ATOM 4412 C CA . CYS A 1 560 ? -23.391 1.588 8.086 1 93.62 560 CYS A CA 1
ATOM 4413 C C . CYS A 1 560 ? -23.141 0.103 7.84 1 93.62 560 CYS A C 1
ATOM 4415 O O . CYS A 1 560 ? -22.219 -0.482 8.406 1 93.62 560 CYS A O 1
ATOM 4417 N N . HIS A 1 561 ? -23.922 -0.533 7.02 1 89.31 561 HIS A N 1
ATOM 4418 C CA . HIS A 1 561 ? -23.828 -1.979 6.855 1 89.31 561 HIS A CA 1
ATOM 4419 C C . HIS A 1 561 ? -22.5 -2.371 6.203 1 89.31 561 HIS A C 1
ATOM 4421 O O . HIS A 1 561 ? -22.016 -3.484 6.406 1 89.31 561 HIS A O 1
ATOM 4427 N N . THR A 1 562 ? -21.891 -1.442 5.445 1 89.06 562 THR A N 1
ATOM 4428 C CA . THR A 1 562 ? -20.656 -1.77 4.73 1 89.06 562 THR A CA 1
ATOM 4429 C C . THR A 1 562 ? -19.438 -1.354 5.539 1 89.06 562 THR A C 1
ATOM 4431 O O . THR A 1 562 ? -18.297 -1.541 5.098 1 89.06 562 THR A O 1
ATOM 4434 N N . TRP A 1 563 ? -19.672 -0.775 6.738 1 91.06 563 TRP A N 1
ATOM 4435 C CA . TRP A 1 563 ? -18.562 -0.356 7.574 1 91.06 563 TRP A CA 1
ATOM 4436 C C . TRP A 1 563 ? -17.953 -1.548 8.305 1 91.06 563 TRP A C 1
ATOM 4438 O O . TRP A 1 563 ? -18.5 -2.016 9.305 1 91.06 563 TRP A O 1
ATOM 4448 N N . ILE A 1 564 ? -16.844 -1.992 7.812 1 88.25 564 ILE A N 1
ATOM 4449 C CA . ILE A 1 564 ? -16.25 -3.197 8.375 1 88.25 564 ILE A CA 1
ATOM 4450 C C . ILE A 1 564 ? -15.195 -2.816 9.406 1 88.25 564 ILE A C 1
ATOM 4452 O O . ILE A 1 564 ? -14.953 -3.555 10.367 1 88.25 564 ILE A O 1
ATOM 4456 N N . TYR A 1 565 ? -14.578 -1.728 9.273 1 88.69 565 TYR A N 1
ATOM 4457 C CA . TYR A 1 565 ? -13.602 -1.191 10.211 1 88.69 565 TYR A CA 1
ATOM 4458 C C . TYR A 1 565 ? -13.492 0.323 10.078 1 88.69 565 TYR A C 1
ATOM 4460 O O . TYR A 1 565 ? -14.016 0.909 9.133 1 88.69 565 TYR A O 1
ATOM 4468 N N . THR A 1 566 ? -12.969 0.942 11.078 1 91.88 566 THR A N 1
ATOM 4469 C CA . THR A 1 566 ? -12.75 2.383 11.078 1 91.88 566 THR A CA 1
ATOM 4470 C C . THR A 1 566 ? -11.422 2.729 11.742 1 91.88 566 THR A C 1
ATOM 4472 O O . THR A 1 566 ? -10.75 1.853 12.297 1 91.88 566 THR A O 1
ATOM 4475 N N . ASP A 1 567 ? -10.938 3.832 11.477 1 92.12 567 ASP A N 1
ATOM 4476 C CA . ASP A 1 567 ? -9.703 4.285 12.117 1 92.12 567 ASP A CA 1
ATOM 4477 C C . ASP A 1 567 ? -9.953 5.535 12.961 1 92.12 567 ASP A C 1
ATOM 4479 O O . ASP A 1 567 ? -11.109 5.902 13.211 1 92.12 567 ASP A O 1
ATOM 4483 N N . SER A 1 568 ? -8.898 6.109 13.492 1 91.75 568 SER A N 1
ATOM 4484 C CA . SER A 1 568 ? -9.031 7.242 14.398 1 91.75 568 SER A CA 1
ATOM 4485 C C . SER A 1 568 ? -9.633 8.453 13.688 1 91.75 568 SER A C 1
ATOM 4487 O O . SER A 1 568 ? -10.461 9.164 14.266 1 91.75 568 SER A O 1
ATOM 4489 N N . MET A 1 569 ? -9.25 8.672 12.484 1 89 569 MET A N 1
ATOM 4490 C CA . MET A 1 569 ? -9.781 9.812 11.742 1 89 569 MET A CA 1
ATOM 4491 C C . MET A 1 569 ? -11.25 9.602 11.406 1 89 569 MET A C 1
ATOM 4493 O O . MET A 1 569 ? -12.023 10.562 11.359 1 89 569 MET A O 1
ATOM 4497 N N . GLY A 1 570 ? -11.578 8.305 11.141 1 92.44 570 GLY A N 1
ATOM 4498 C CA . GLY A 1 570 ? -12.992 8.008 10.953 1 92.44 570 GLY A CA 1
ATOM 4499 C C . GLY A 1 570 ? -13.828 8.289 12.188 1 92.44 570 GLY A C 1
ATOM 4500 O O . GLY A 1 570 ? -14.922 8.852 12.078 1 92.44 570 GLY A O 1
ATOM 4501 N N . ILE A 1 571 ? -13.367 7.926 13.281 1 92.19 571 ILE A N 1
ATOM 4502 C CA . ILE A 1 571 ? -14.055 8.156 14.555 1 92.19 571 ILE A CA 1
ATOM 4503 C C . ILE A 1 571 ? -14.195 9.664 14.789 1 92.19 571 ILE A C 1
ATOM 4505 O O . ILE A 1 571 ? -15.266 10.141 15.172 1 92.19 571 ILE A O 1
ATOM 4509 N N . ALA A 1 572 ? -13.141 10.344 14.57 1 88.12 572 ALA A N 1
ATOM 4510 C CA . ALA A 1 572 ? -13.164 11.797 14.742 1 88.12 572 ALA A CA 1
ATOM 4511 C C . ALA A 1 572 ? -14.164 12.445 13.789 1 88.12 572 ALA A C 1
ATOM 4513 O O . ALA A 1 572 ? -14.812 13.43 14.148 1 88.12 572 ALA A O 1
ATOM 4514 N N . ALA A 1 573 ? -14.266 11.945 12.609 1 90 573 ALA A N 1
ATOM 4515 C CA . ALA A 1 573 ? -15.203 12.469 11.625 1 90 573 ALA A CA 1
ATOM 4516 C C . ALA A 1 573 ? -16.641 12.281 12.07 1 90 573 ALA A C 1
ATOM 4518 O O . ALA A 1 573 ? -17.484 13.172 11.891 1 90 573 ALA A O 1
ATOM 4519 N N . VAL A 1 574 ? -16.922 11.109 12.625 1 92.56 574 VAL A N 1
ATOM 4520 C CA . VAL A 1 574 ? -18.266 10.82 13.125 1 92.56 574 VAL A CA 1
ATOM 4521 C C . VAL A 1 574 ? -18.609 11.766 14.273 1 92.56 574 VAL A C 1
ATOM 4523 O O . VAL A 1 574 ? -19.719 12.305 14.336 1 92.56 574 VAL A O 1
ATOM 4526 N N . LYS A 1 575 ? -17.672 11.938 15.148 1 89.56 575 LYS A N 1
ATOM 4527 C CA . LYS A 1 575 ? -17.875 12.867 16.25 1 89.56 575 LYS A CA 1
ATOM 4528 C C . LYS A 1 575 ? -18.125 14.281 15.75 1 89.56 575 LYS A C 1
ATOM 4530 O O . LYS A 1 575 ? -19.047 14.961 16.219 1 89.56 575 LYS A O 1
ATOM 4535 N N . GLN A 1 576 ? -17.375 14.656 14.852 1 86.94 576 GLN A N 1
ATOM 4536 C CA . GLN A 1 576 ? -17.469 16 14.289 1 86.94 576 GLN A CA 1
ATOM 4537 C C . GLN A 1 576 ? -18.812 16.234 13.617 1 86.94 576 GLN A C 1
ATOM 4539 O O . GLN A 1 576 ? -19.453 17.266 13.844 1 86.94 576 GLN A O 1
ATOM 4544 N N . ILE A 1 577 ? -19.203 15.336 12.812 1 89.94 577 ILE A N 1
ATOM 4545 C CA . ILE A 1 577 ? -20.453 15.5 12.062 1 89.94 577 ILE A CA 1
ATOM 4546 C C . ILE A 1 577 ? -21.641 15.469 13.031 1 89.94 577 ILE A C 1
ATOM 4548 O O . ILE A 1 577 ? -22.625 16.188 12.828 1 89.94 577 ILE A O 1
ATOM 4552 N N . ASN A 1 578 ? -21.562 14.617 14 1 90.94 578 ASN A N 1
ATOM 4553 C CA . ASN A 1 578 ? -22.609 14.562 15.008 1 90.94 578 ASN A CA 1
ATOM 4554 C C . ASN A 1 578 ? -22.781 15.898 15.719 1 90.94 578 ASN A C 1
ATOM 4556 O O . ASN A 1 578 ? -23.891 16.359 15.938 1 90.94 578 ASN A O 1
ATOM 4560 N N . GLU A 1 579 ? -21.703 16.516 16.078 1 86.5 579 GLU A N 1
ATOM 4561 C CA . GLU A 1 579 ? -21.719 17.812 16.766 1 86.5 579 GLU A CA 1
ATOM 4562 C C . GLU A 1 579 ? -22.234 18.906 15.844 1 86.5 579 GLU A C 1
ATOM 4564 O O . GLU A 1 579 ? -23.031 19.75 16.266 1 86.5 579 GLU A O 1
ATOM 4569 N N . GLU A 1 580 ? -21.859 18.875 14.633 1 85.25 580 GLU A N 1
ATOM 4570 C CA . GLU A 1 580 ? -22.297 19.875 13.648 1 85.25 580 GLU A CA 1
ATOM 4571 C C . GLU A 1 580 ? -23.797 19.781 13.414 1 85.25 580 GLU A C 1
ATOM 4573 O O . GLU A 1 580 ? -24.484 20.812 13.336 1 85.25 580 GLU A O 1
ATOM 4578 N N . LEU A 1 581 ? -24.234 18.594 13.273 1 88.44 581 LEU A N 1
ATOM 4579 C CA . LEU A 1 581 ? -25.641 18.391 12.992 1 88.44 581 LEU A CA 1
ATOM 4580 C C . LEU A 1 581 ? -26.5 18.75 14.195 1 88.44 581 LEU A C 1
ATOM 4582 O O . LEU A 1 581 ? -27.594 19.297 14.047 1 88.44 581 LEU A O 1
ATOM 4586 N N . ARG A 1 582 ? -26 18.469 15.297 1 85.31 582 ARG A N 1
ATOM 4587 C CA . ARG A 1 582 ? -26.719 18.797 16.516 1 85.31 582 ARG A CA 1
ATOM 4588 C C . ARG A 1 582 ? -26.891 20.312 16.656 1 85.31 582 ARG A C 1
ATOM 4590 O O . ARG A 1 582 ? -27.906 20.781 17.172 1 85.31 582 ARG A O 1
ATOM 4597 N N . GLN A 1 583 ? -25.953 21.031 16.234 1 83 583 GLN A N 1
ATOM 4598 C CA . GLN A 1 583 ? -26 22.484 16.312 1 83 583 GLN A CA 1
ATOM 4599 C C . GLN A 1 583 ? -27.094 23.062 15.43 1 83 583 GLN A C 1
ATOM 4601 O O . GLN A 1 583 ? -27.656 24.125 15.727 1 83 583 GLN A O 1
ATOM 4606 N N . ILE A 1 584 ? -27.469 22.375 14.406 1 82.81 584 ILE A N 1
ATOM 4607 C CA . ILE A 1 584 ? -28.516 22.859 13.508 1 82.81 584 ILE A CA 1
ATOM 4608 C C . ILE A 1 584 ? -29.797 22.047 13.727 1 82.81 584 ILE A C 1
ATOM 4610 O O . ILE A 1 584 ? -30.641 21.984 12.836 1 82.81 584 ILE A O 1
ATOM 4614 N N . ARG A 1 585 ? -29.844 21.219 14.742 1 85.31 585 ARG A N 1
ATOM 4615 C CA . ARG A 1 585 ? -31.016 20.484 15.203 1 85.31 585 ARG A CA 1
ATOM 4616 C C . ARG A 1 585 ? -31.359 19.344 14.242 1 85.31 585 ARG A C 1
ATOM 4618 O O . ARG A 1 585 ? -32.531 19.188 13.859 1 85.31 585 ARG A O 1
ATOM 4625 N N . ILE A 1 586 ? -30.422 18.703 13.781 1 89.62 586 ILE A N 1
ATOM 4626 C CA . ILE A 1 586 ? -30.578 17.469 13.008 1 89.62 586 ILE A CA 1
ATOM 4627 C C . ILE A 1 586 ? -29.953 16.297 13.773 1 89.62 586 ILE A C 1
ATOM 4629 O O . ILE A 1 586 ? -28.812 16.375 14.234 1 89.62 586 ILE A O 1
ATOM 4633 N N . LEU A 1 587 ? -30.703 15.273 13.922 1 89.75 587 LEU A N 1
ATOM 4634 C CA . LEU A 1 587 ? -30.219 14.078 14.617 1 89.75 587 LEU A CA 1
ATOM 4635 C C . LEU A 1 587 ? -29.562 13.109 13.641 1 89.75 587 LEU A C 1
ATOM 4637 O O . LEU A 1 587 ? -30.125 12.82 12.578 1 89.75 587 LEU A O 1
ATOM 4641 N N . LEU A 1 588 ? -28.406 12.727 14.055 1 93.06 588 LEU A N 1
ATOM 4642 C CA . LEU A 1 588 ? -27.734 11.695 13.281 1 93.06 588 LEU A CA 1
ATOM 4643 C C . LEU A 1 588 ? -28.047 10.312 13.828 1 93.06 588 LEU A C 1
ATOM 4645 O O . LEU A 1 588 ? -27.781 10.031 15 1 93.06 588 LEU A O 1
ATOM 4649 N N . LEU A 1 589 ? -28.656 9.492 13.07 1 94.19 589 LEU A N 1
ATOM 4650 C CA . LEU A 1 589 ? -29.016 8.141 13.477 1 94.19 589 LEU A CA 1
ATOM 4651 C C . LEU A 1 589 ? -28.188 7.105 12.719 1 94.19 589 LEU A C 1
ATOM 4653 O O . LEU A 1 589 ? -28 7.23 11.5 1 94.19 589 LEU A O 1
ATOM 4657 N N . PHE A 1 590 ? -27.688 6.125 13.43 1 94.75 590 PHE A N 1
ATOM 4658 C CA . PHE A 1 590 ? -26.891 5.062 12.828 1 94.75 590 PHE A CA 1
ATOM 4659 C C . PHE A 1 590 ? -27.703 3.783 12.703 1 94.75 590 PHE A C 1
ATOM 4661 O O . PHE A 1 590 ? -28.312 3.324 13.68 1 94.75 590 PHE A O 1
ATOM 4668 N N . ALA A 1 591 ? -27.734 3.281 11.516 1 94.81 591 ALA A N 1
ATOM 4669 C CA . ALA A 1 591 ? -28.375 1.995 11.273 1 94.81 591 ALA A CA 1
ATOM 4670 C C . ALA A 1 591 ? -27.359 0.941 10.844 1 94.81 591 ALA A C 1
ATOM 4672 O O . ALA A 1 591 ? -26.438 1.233 10.078 1 94.81 591 ALA A O 1
ATOM 4673 N N . ASN A 1 592 ? -27.438 -0.294 11.352 1 92.31 592 ASN A N 1
ATOM 4674 C CA . ASN A 1 592 ? -26.641 -1.443 10.961 1 92.31 592 ASN A CA 1
ATOM 4675 C C . ASN A 1 592 ? -25.172 -1.248 11.328 1 92.31 592 ASN A C 1
ATOM 4677 O O . ASN A 1 592 ? -24.281 -1.598 10.547 1 92.31 592 ASN A O 1
ATOM 4681 N N . LEU A 1 593 ? -24.969 -0.565 12.461 1 91.31 593 LEU A N 1
ATOM 4682 C CA . LEU A 1 593 ? -23.609 -0.413 12.945 1 91.31 593 LEU A CA 1
ATOM 4683 C C . LEU A 1 593 ? -23.109 -1.703 13.586 1 91.31 593 LEU A C 1
ATOM 4685 O O . LEU A 1 593 ? -23.719 -2.201 14.539 1 91.31 593 LEU A O 1
ATOM 4689 N N . LYS A 1 594 ? -22.109 -2.223 13.07 1 89.62 594 LYS A N 1
ATOM 4690 C CA . LYS A 1 594 ? -21.594 -3.506 13.523 1 89.62 594 LYS A CA 1
ATOM 4691 C C . LYS A 1 594 ? -21.141 -3.426 14.977 1 89.62 594 LYS A C 1
ATOM 4693 O O . LYS A 1 594 ? -20.719 -2.363 15.445 1 89.62 594 LYS A O 1
ATOM 4698 N N . SER A 1 595 ? -21.109 -4.562 15.648 1 87.56 595 SER A N 1
ATOM 4699 C CA . SER A 1 595 ? -20.766 -4.629 17.078 1 87.56 595 SER A CA 1
ATOM 4700 C C . SER A 1 595 ? -19.312 -4.238 17.312 1 87.56 595 SER A C 1
ATOM 4702 O O . SER A 1 595 ? -19 -3.604 18.328 1 87.56 595 SER A O 1
ATOM 4704 N N . SER A 1 596 ? -18.484 -4.625 16.422 1 87.31 596 SER A N 1
ATOM 4705 C CA . SER A 1 596 ? -17.078 -4.301 16.562 1 87.31 596 SER A CA 1
ATOM 4706 C C . SER A 1 596 ? -16.844 -2.795 16.531 1 87.31 596 SER A C 1
ATOM 4708 O O . SER A 1 596 ? -16.016 -2.271 17.281 1 87.31 596 SER A O 1
ATOM 4710 N N . LEU A 1 597 ? -17.578 -2.07 15.75 1 90.44 597 LEU A N 1
ATOM 4711 C CA . LEU A 1 597 ? -17.438 -0.623 15.633 1 90.44 597 LEU A CA 1
ATOM 4712 C C . LEU A 1 597 ? -18.031 0.079 16.844 1 90.44 597 LEU A C 1
ATOM 4714 O O . LEU A 1 597 ? -17.5 1.087 17.312 1 90.44 597 LEU A O 1
ATOM 4718 N N . ARG A 1 598 ? -19.156 -0.489 17.328 1 88.81 598 ARG A N 1
ATOM 4719 C CA . ARG A 1 598 ? -19.766 0.088 18.531 1 88.81 598 ARG A CA 1
ATOM 4720 C C . ARG A 1 598 ? -18.812 0.015 19.719 1 88.81 598 ARG A C 1
ATOM 4722 O O . ARG A 1 598 ? -18.734 0.959 20.5 1 88.81 598 ARG A O 1
ATOM 4729 N N . ARG A 1 599 ? -18.156 -1.079 19.766 1 86.5 599 ARG A N 1
ATOM 4730 C CA . ARG A 1 599 ? -17.156 -1.239 20.828 1 86.5 599 ARG A CA 1
ATOM 4731 C C . ARG A 1 599 ? -16 -0.258 20.656 1 86.5 599 ARG A C 1
ATOM 4733 O O . ARG A 1 599 ? -15.531 0.332 21.641 1 86.5 599 ARG A O 1
ATOM 4740 N N . GLN A 1 600 ? -15.594 -0.144 19.484 1 89.06 600 GLN A N 1
ATOM 4741 C CA . GLN A 1 600 ? -14.5 0.778 19.188 1 89.06 600 GLN A CA 1
ATOM 4742 C C . GLN A 1 600 ? -14.891 2.215 19.531 1 89.06 600 GLN A C 1
ATOM 4744 O O . GLN A 1 600 ? -14.086 2.965 20.094 1 89.06 600 GLN A O 1
ATOM 4749 N N . TYR A 1 601 ? -16.094 2.584 19.156 1 90.31 601 TYR A N 1
ATOM 4750 C CA . TYR A 1 601 ? -16.594 3.924 19.453 1 90.31 601 TYR A CA 1
ATOM 4751 C C . TYR A 1 601 ? -16.703 4.156 20.953 1 90.31 601 TYR A C 1
ATOM 4753 O O . TYR A 1 601 ? -16.406 5.25 21.438 1 90.31 601 TYR A O 1
ATOM 4761 N N . GLY A 1 602 ? -17.141 3.088 21.625 1 87.75 602 GLY A N 1
ATOM 4762 C CA . GLY A 1 602 ? -17.172 3.158 23.078 1 87.75 602 GLY A CA 1
ATOM 4763 C C . GLY A 1 602 ? -15.812 3.352 23.703 1 87.75 602 GLY A C 1
ATOM 4764 O O . GLY A 1 602 ? -15.641 4.195 24.594 1 87.75 602 GLY A O 1
ATOM 4765 N N . ASN A 1 603 ? -14.852 2.631 23.203 1 86.75 603 ASN A N 1
ATOM 4766 C CA . ASN A 1 603 ? -13.484 2.721 23.719 1 86.75 603 ASN A CA 1
ATOM 4767 C C . ASN A 1 603 ? -12.859 4.082 23.406 1 86.75 603 ASN A C 1
ATOM 4769 O O . ASN A 1 603 ? -11.969 4.535 24.125 1 86.75 603 ASN A O 1
ATOM 4773 N N . ALA A 1 604 ? -13.375 4.703 22.391 1 88.25 604 ALA A N 1
ATOM 4774 C CA . ALA A 1 604 ? -12.867 6.016 22 1 88.25 604 ALA A CA 1
ATOM 4775 C C . ALA A 1 604 ? -13.562 7.125 22.781 1 88.25 604 ALA A C 1
ATOM 4777 O O . ALA A 1 604 ? -13.203 8.297 22.672 1 88.25 604 ALA A O 1
ATOM 4778 N N . GLY A 1 605 ? -14.586 6.773 23.531 1 84.75 605 GLY A N 1
ATOM 4779 C CA . GLY A 1 605 ? -15.32 7.754 24.328 1 84.75 605 GLY A CA 1
ATOM 4780 C C . GLY A 1 605 ? -16.406 8.453 23.531 1 84.75 605 GLY A C 1
ATOM 4781 O O . GLY A 1 605 ? -16.906 9.5 23.953 1 84.75 605 GLY A O 1
ATOM 4782 N N . LEU A 1 606 ? -16.719 7.898 22.406 1 86.75 606 LEU A N 1
ATOM 4783 C CA . LEU A 1 606 ? -17.719 8.531 21.547 1 86.75 606 LEU A CA 1
ATOM 4784 C C . LEU A 1 606 ? -19.125 8.172 22 1 86.75 606 LEU A C 1
ATOM 4786 O O . LEU A 1 606 ? -20.094 8.859 21.656 1 86.75 606 LEU A O 1
ATOM 4790 N N . ILE A 1 607 ? -19.172 6.926 22.641 1 83.94 607 ILE A N 1
ATOM 4791 C CA . ILE A 1 607 ? -20.484 6.5 23.109 1 83.94 607 ILE A CA 1
ATOM 4792 C C . ILE A 1 607 ? -20.641 6.832 24.594 1 83.94 607 ILE A C 1
ATOM 4794 O O . ILE A 1 607 ? -19.766 6.488 25.406 1 83.94 607 ILE A O 1
ATOM 4798 N N . GLY A 1 608 ? -21.516 7.602 24.953 1 70.62 608 GLY A N 1
ATOM 4799 C CA . GLY A 1 608 ? -21.75 7.965 26.344 1 70.62 608 GLY A CA 1
ATOM 4800 C C . GLY A 1 608 ? -22.375 9.336 26.516 1 70.62 608 GLY A C 1
ATOM 4801 O O . GLY A 1 608 ? -22.938 9.883 25.562 1 70.62 608 GLY A O 1
ATOM 4802 N N . GLU A 1 609 ? -22.234 9.836 27.719 1 59.59 609 GLU A N 1
ATOM 4803 C CA . GLU A 1 609 ? -22.891 11.086 28.078 1 59.59 609 GLU A CA 1
ATOM 4804 C C . GLU A 1 609 ? -22.297 12.266 27.312 1 59.59 609 GLU A C 1
ATOM 4806 O O . GLU A 1 609 ? -21.094 12.5 27.359 1 59.59 609 GLU A O 1
ATOM 4811 N N . GLY A 1 610 ? -23.062 12.961 26.344 1 58.44 610 GLY A N 1
ATOM 4812 C CA . GLY A 1 610 ? -22.703 14.188 25.656 1 58.44 610 GLY A CA 1
ATOM 4813 C C . GLY A 1 610 ? -22.266 13.953 24.219 1 58.44 610 GLY A C 1
ATOM 4814 O O . GLY A 1 610 ? -22.094 14.906 23.453 1 58.44 610 GLY A O 1
ATOM 4815 N N . ASN A 1 611 ? -22.062 12.656 23.828 1 78.5 611 ASN A N 1
ATOM 4816 C CA . ASN A 1 611 ? -21.672 12.398 22.438 1 78.5 611 ASN A CA 1
ATOM 4817 C C . ASN A 1 611 ? -22.75 11.609 21.703 1 78.5 611 ASN A C 1
ATOM 4819 O O . ASN A 1 611 ? -23.891 12.062 21.578 1 78.5 611 ASN A O 1
ATOM 4823 N N . ILE A 1 612 ? -22.484 10.43 21.25 1 82.81 612 ILE A N 1
ATOM 4824 C CA . ILE A 1 612 ? -23.469 9.586 20.562 1 82.81 612 ILE A CA 1
ATOM 4825 C C . ILE A 1 612 ? -24.234 8.75 21.578 1 82.81 612 ILE A C 1
ATOM 4827 O O . ILE A 1 612 ? -23.625 7.965 22.328 1 82.81 612 ILE A O 1
ATOM 4831 N N . GLY A 1 613 ? -25.484 9.133 21.797 1 78.25 613 GLY A N 1
ATOM 4832 C CA . GLY A 1 613 ? -26.312 8.453 22.797 1 78.25 613 GLY A CA 1
ATOM 4833 C C . GLY A 1 613 ? -26.828 7.105 22.328 1 78.25 613 GLY A C 1
ATOM 4834 O O . GLY A 1 613 ? -26.672 6.75 21.156 1 78.25 613 GLY A O 1
ATOM 4835 N N . ARG A 1 614 ? -27.391 6.414 23.234 1 76.06 614 ARG A N 1
ATOM 4836 C CA . ARG A 1 614 ? -27.969 5.098 22.969 1 76.06 614 ARG A CA 1
ATOM 4837 C C . ARG A 1 614 ? -29.156 5.203 22.031 1 76.06 614 ARG A C 1
ATOM 4839 O O . ARG A 1 614 ? -29.5 4.234 21.344 1 76.06 614 ARG A O 1
ATOM 4846 N N . ASN A 1 615 ? -29.703 6.367 21.922 1 80.69 615 ASN A N 1
ATOM 4847 C CA . ASN A 1 615 ? -30.891 6.59 21.094 1 80.69 615 ASN A CA 1
ATOM 4848 C C . ASN A 1 615 ? -30.516 6.93 19.656 1 80.69 615 ASN A C 1
ATOM 4850 O O . ASN A 1 615 ? -31.391 7.266 18.859 1 80.69 615 ASN A O 1
ATOM 4854 N N . GLN A 1 616 ? -29.312 6.785 19.375 1 89.81 616 GLN A N 1
ATOM 4855 C CA . GLN A 1 616 ? -28.906 7.137 18.016 1 89.81 616 GLN A CA 1
ATOM 4856 C C . GLN A 1 616 ? -28.453 5.906 17.25 1 89.81 616 GLN A C 1
ATOM 4858 O O . GLN A 1 616 ? -28.078 6.004 16.078 1 89.81 616 GLN A O 1
ATOM 4863 N N . MET A 1 617 ? -28.516 4.699 17.844 1 91.88 617 MET A N 1
ATOM 4864 C CA . MET A 1 617 ? -28.078 3.469 17.203 1 91.88 617 MET A CA 1
ATOM 4865 C C . MET A 1 617 ? -29.234 2.488 17.047 1 91.88 617 MET A C 1
ATOM 4867 O O . MET A 1 617 ? -29.906 2.152 18.031 1 91.88 617 MET A O 1
ATOM 4871 N N . TYR A 1 618 ? -29.406 1.978 15.844 1 92.44 618 TYR A N 1
ATOM 4872 C CA . TYR A 1 618 ? -30.531 1.103 15.547 1 92.44 618 TYR A CA 1
ATOM 4873 C C . TYR A 1 618 ? -30.078 -0.12 14.758 1 92.44 618 TYR A C 1
ATOM 4875 O O . TYR A 1 618 ? -29.109 -0.052 13.992 1 92.44 618 TYR A O 1
ATOM 4883 N N . PRO A 1 619 ? -30.719 -1.203 14.891 1 89.69 619 PRO A N 1
ATOM 4884 C CA . PRO A 1 619 ? -30.312 -2.438 14.211 1 89.69 619 PRO A CA 1
ATOM 4885 C C . PRO A 1 619 ? -30.594 -2.406 12.711 1 89.69 619 PRO A C 1
ATOM 4887 O O . PRO A 1 619 ? -29.906 -3.082 11.938 1 89.69 619 PRO A O 1
ATOM 4890 N N . SER A 1 620 ? -31.703 -1.686 12.32 1 90.81 620 SER A N 1
ATOM 4891 C CA . SER A 1 620 ? -32.062 -1.636 10.906 1 90.81 620 SER A CA 1
ATOM 4892 C C . SER A 1 620 ? -32.5 -0.228 10.492 1 90.81 620 SER A C 1
ATOM 4894 O O . SER A 1 620 ? -32.719 0.634 11.344 1 90.81 620 SER A O 1
ATOM 4896 N N . ILE A 1 621 ? -32.531 -0.044 9.188 1 93 621 ILE A N 1
ATOM 4897 C CA . ILE A 1 621 ? -32.969 1.247 8.648 1 93 621 ILE A CA 1
ATOM 4898 C C . ILE A 1 621 ? -34.406 1.532 9.039 1 93 621 ILE A C 1
ATOM 4900 O O . ILE A 1 621 ? -34.75 2.664 9.391 1 93 621 ILE A O 1
ATOM 4904 N N . GLN A 1 622 ? -35.219 0.466 9.023 1 90.44 622 GLN A N 1
ATOM 4905 C CA . GLN A 1 622 ? -36.625 0.621 9.367 1 90.44 622 GLN A CA 1
ATOM 4906 C C . GLN A 1 622 ? -36.781 1.046 10.828 1 90.44 622 GLN A C 1
ATOM 4908 O O . GLN A 1 622 ? -37.594 1.917 11.133 1 90.44 622 GLN A O 1
ATOM 4913 N N . ASP A 1 623 ? -36.031 0.439 11.688 1 90.06 623 ASP A N 1
ATOM 4914 C CA . ASP A 1 623 ? -36.062 0.805 13.102 1 90.06 623 ASP A CA 1
ATOM 4915 C C . ASP A 1 623 ? -35.656 2.264 13.297 1 90.06 623 ASP A C 1
ATOM 4917 O O . ASP A 1 623 ? -36.25 2.961 14.141 1 90.06 623 ASP A O 1
ATOM 4921 N N . ALA A 1 624 ? -34.688 2.668 12.555 1 92.38 624 ALA A N 1
ATOM 4922 C CA . ALA A 1 624 ? -34.188 4.047 12.641 1 92.38 624 ALA A CA 1
ATOM 4923 C C . ALA A 1 624 ? -35.25 5.027 12.156 1 92.38 624 ALA A C 1
ATOM 4925 O O . ALA A 1 624 ? -35.469 6.082 12.758 1 92.38 624 ALA A O 1
ATOM 4926 N N . LEU A 1 625 ? -35.906 4.672 11.055 1 91.88 625 LEU A N 1
ATOM 4927 C CA . LEU A 1 625 ? -36.969 5.516 10.477 1 91.88 625 LEU A CA 1
ATOM 4928 C C . LEU A 1 625 ? -38.125 5.672 11.445 1 91.88 625 LEU A C 1
ATOM 4930 O O . LEU A 1 625 ? -38.625 6.781 11.656 1 91.88 625 LEU A O 1
ATOM 4934 N N . ASP A 1 626 ? -38.531 4.551 12.008 1 89.38 626 ASP A N 1
ATOM 4935 C CA . ASP A 1 626 ? -39.656 4.562 12.938 1 89.38 626 ASP A CA 1
ATOM 4936 C C . ASP A 1 626 ? -39.312 5.371 14.195 1 89.38 626 ASP A C 1
ATOM 4938 O O . ASP A 1 626 ? -40.156 6.137 14.688 1 89.38 626 ASP A O 1
ATOM 4942 N N . SER A 1 627 ? -38.156 5.191 14.641 1 88.75 627 SER A N 1
ATOM 4943 C CA . SER A 1 627 ? -37.75 5.891 15.852 1 88.75 627 SER A CA 1
ATOM 4944 C C . SER A 1 627 ? -37.562 7.383 15.594 1 88.75 627 SER A C 1
ATOM 4946 O O . SER A 1 627 ? -37.781 8.203 16.484 1 88.75 627 SER A O 1
ATOM 4948 N N . ALA A 1 628 ? -37.062 7.68 14.406 1 89.69 628 ALA A N 1
ATOM 4949 C CA . ALA A 1 628 ? -36.906 9.086 14.047 1 89.69 628 ALA A CA 1
ATOM 4950 C C . ALA A 1 628 ? -38.219 9.828 14.117 1 89.69 628 ALA A C 1
ATOM 4952 O O . ALA A 1 628 ? -38.281 10.969 14.586 1 89.69 628 ALA A O 1
ATOM 4953 N N . HIS A 1 629 ? -39.281 9.188 13.672 1 87.25 629 HIS A N 1
ATOM 4954 C CA . HIS A 1 629 ? -40.625 9.781 13.734 1 87.25 629 HIS A CA 1
ATOM 4955 C C . HIS A 1 629 ? -41.062 10.023 15.172 1 87.25 629 HIS A C 1
ATOM 4957 O O . HIS A 1 629 ? -41.625 11.062 15.492 1 87.25 629 HIS A O 1
ATOM 4963 N N . GLU A 1 630 ? -40.656 9.078 15.953 1 84.44 630 GLU A N 1
ATOM 4964 C CA . GLU A 1 630 ? -41.062 9.172 17.359 1 84.44 630 GLU A CA 1
ATOM 4965 C C . GLU A 1 630 ? -40.25 10.25 18.078 1 84.44 630 GLU A C 1
ATOM 4967 O O . GLU A 1 630 ? -40.781 10.984 18.906 1 84.44 630 GLU A O 1
ATOM 4972 N N . LEU A 1 631 ? -39 10.32 17.781 1 82.38 631 LEU A N 1
ATOM 4973 C CA . LEU A 1 631 ? -38.094 11.273 18.438 1 82.38 631 LEU A CA 1
ATOM 4974 C C . LEU A 1 631 ? -38.469 12.703 18.062 1 82.38 631 LEU A C 1
ATOM 4976 O O . LEU A 1 631 ? -38.406 13.602 18.906 1 82.38 631 LEU A O 1
ATOM 4980 N N . ILE A 1 632 ? -38.781 12.883 16.844 1 80 632 ILE A N 1
ATOM 4981 C CA . ILE A 1 632 ? -39.062 14.227 16.359 1 80 632 ILE A CA 1
ATOM 4982 C C . ILE A 1 632 ? -40.438 14.672 16.875 1 80 632 ILE A C 1
ATOM 4984 O O . ILE A 1 632 ? -40.625 15.844 17.203 1 80 632 ILE A O 1
ATOM 4988 N N . LYS A 1 633 ? -41.312 13.664 16.922 1 74.75 633 LYS A N 1
ATOM 4989 C CA . LYS A 1 633 ? -42.625 13.984 17.438 1 74.75 633 LYS A CA 1
ATOM 4990 C C . LYS A 1 633 ? -42.562 14.359 18.922 1 74.75 633 LYS A C 1
ATOM 4992 O O . LYS A 1 633 ? -43.25 15.281 19.359 1 74.75 633 LYS A O 1
ATOM 4997 N N . ASN A 1 634 ? -41.688 13.641 19.641 1 67.88 634 ASN A N 1
ATOM 4998 C CA . ASN A 1 634 ? -41.594 13.875 21.078 1 67.88 634 ASN A CA 1
ATOM 4999 C C . ASN A 1 634 ? -40.469 14.852 21.406 1 67.88 634 ASN A C 1
ATOM 5001 O O . ASN A 1 634 ? -39.844 14.734 22.469 1 67.88 634 ASN A O 1
ATOM 5005 N N . HIS A 1 635 ? -40 15.641 20.625 1 61.38 635 HIS A N 1
ATOM 5006 C CA . HIS A 1 635 ? -38.781 16.453 20.672 1 61.38 635 HIS A CA 1
ATOM 5007 C C . HIS A 1 635 ? -38.688 17.203 21.984 1 61.38 635 HIS A C 1
ATOM 5009 O O . HIS A 1 635 ? -37.562 17.438 22.484 1 61.38 635 HIS A O 1
ATOM 5015 N N . LYS A 1 636 ? -39.719 17.672 22.625 1 51.91 636 LYS A N 1
ATOM 5016 C CA . LYS A 1 636 ? -39.594 18.344 23.922 1 51.91 636 LYS A CA 1
ATOM 5017 C C . LYS A 1 636 ? -38.938 17.453 24.953 1 51.91 636 LYS A C 1
ATOM 5019 O O . LYS A 1 636 ? -38.156 17.922 25.781 1 51.91 636 LYS A O 1
ATOM 5024 N N . MET A 1 637 ? -39.219 16.25 25.016 1 45.66 637 MET A N 1
ATOM 5025 C CA . MET A 1 637 ? -38.781 15.336 26.062 1 45.66 637 MET A CA 1
ATOM 5026 C C . MET A 1 637 ? -37.312 14.945 25.859 1 45.66 637 MET A C 1
ATOM 5028 O O . MET A 1 637 ? -36.562 14.797 26.812 1 45.66 637 MET A O 1
ATOM 5032 N N . PHE A 1 638 ? -36.906 14.594 24.688 1 49.16 638 PHE A N 1
ATOM 5033 C CA . PHE A 1 638 ? -35.594 14 24.438 1 49.16 638 PHE A CA 1
ATOM 5034 C C . PHE A 1 638 ? -34.5 15.023 24.641 1 49.16 638 PHE A C 1
ATOM 5036 O O . PHE A 1 638 ? -33.469 14.719 25.219 1 49.16 638 PHE A O 1
ATOM 5043 N N . PHE A 1 639 ? -34.719 16.219 24.172 1 51.44 639 PHE A N 1
ATOM 5044 C CA . PHE A 1 639 ? -33.625 17.188 24.219 1 51.44 639 PHE A CA 1
ATOM 5045 C C . PHE A 1 639 ? -33.656 17.969 25.531 1 51.44 639 PHE A C 1
ATOM 5047 O O . PHE A 1 639 ? -32.625 18.5 25.969 1 51.44 639 PHE A O 1
ATOM 5054 N N . ASP A 1 640 ? -34.781 18.047 26.219 1 47.47 640 ASP A N 1
ATOM 5055 C CA . ASP A 1 640 ? -34.812 18.656 27.547 1 47.47 640 ASP A CA 1
ATOM 5056 C C . ASP A 1 640 ? -34.156 17.75 28.594 1 47.47 640 ASP A C 1
ATOM 5058 O O . ASP A 1 640 ? -33.625 18.219 29.594 1 47.47 640 ASP A O 1
ATOM 5062 N N . CYS A 1 641 ? -34.25 16.469 28.453 1 41.22 641 CYS A N 1
ATOM 5063 C CA . CYS A 1 641 ? -33.656 15.578 29.438 1 41.22 641 CYS A CA 1
ATOM 5064 C C . CYS A 1 641 ? -32.125 15.594 29.344 1 41.22 641 CYS A C 1
ATOM 5066 O O . CYS A 1 641 ? -31.453 15.242 30.312 1 41.22 641 CYS A O 1
ATOM 5068 N N . GLU A 1 642 ? -31.547 15.703 28.266 1 43.25 642 GLU A N 1
ATOM 5069 C CA . GLU A 1 642 ? -30.094 15.703 28.219 1 43.25 642 GLU A CA 1
ATOM 5070 C C . GLU A 1 642 ? -29.516 16.953 28.875 1 43.25 642 GLU A C 1
ATOM 5072 O O . GLU A 1 642 ? -28.344 16.969 29.234 1 43.25 642 GLU A O 1
ATOM 5077 N N . LYS A 1 643 ? -30.094 18.094 29.141 1 42.75 643 LYS A N 1
ATOM 5078 C CA . LYS A 1 643 ? -29.641 19.234 29.922 1 42.75 643 LYS A CA 1
ATOM 5079 C C . LYS A 1 643 ? -29.625 18.922 31.406 1 42.75 643 LYS A C 1
ATOM 5081 O O . LYS A 1 643 ? -28.891 19.547 32.188 1 42.75 643 LYS A O 1
ATOM 5086 N N . SER A 1 644 ? -30.531 18.172 32 1 38.88 644 SER A N 1
ATOM 5087 C CA . SER A 1 644 ? -30.688 18.047 33.438 1 38.88 644 SER A CA 1
ATOM 5088 C C . SER A 1 644 ? -29.75 16.984 34 1 38.88 644 SER A C 1
ATOM 5090 O O . SER A 1 644 ? -29.75 16.719 35.219 1 38.88 644 SER A O 1
ATOM 5092 N N . MET A 1 645 ? -29.141 16.125 33.312 1 35.38 645 MET A N 1
ATOM 5093 C CA . MET A 1 645 ? -28.328 15.219 34.125 1 35.38 645 MET A CA 1
ATOM 5094 C C . MET A 1 645 ? -27 15.867 34.5 1 35.38 645 MET A C 1
ATOM 5096 O O . MET A 1 645 ? -26.266 16.328 33.625 1 35.38 645 MET A O 1
ATOM 5100 N N . PRO A 1 646 ? -26.859 16.281 35.75 1 35.34 646 PRO A N 1
ATOM 5101 C CA . PRO A 1 646 ? -25.609 16.828 36.281 1 35.34 646 PRO A CA 1
ATOM 5102 C C . PRO A 1 646 ? -24.391 15.961 35.969 1 35.34 646 PRO A C 1
ATOM 5104 O O . PRO A 1 646 ? -24.531 14.75 35.781 1 35.34 646 PRO A O 1
ATOM 5107 N N . PRO A 1 647 ? -23.328 16.578 35.469 1 34.91 647 PRO A N 1
ATOM 5108 C CA . PRO A 1 647 ? -22.094 15.797 35.312 1 34.91 647 PRO A CA 1
ATOM 5109 C C . PRO A 1 647 ? -21.797 14.914 36.531 1 34.91 647 PRO A C 1
ATOM 5111 O O . PRO A 1 647 ? -21.812 15.398 37.656 1 34.91 647 PRO A O 1
ATOM 5114 N N . GLU A 1 648 ? -22.203 13.703 36.531 1 30.34 648 GLU A N 1
ATOM 5115 C CA . GLU A 1 648 ? -21.781 12.867 37.656 1 30.34 648 GLU A CA 1
ATOM 5116 C C . GLU A 1 648 ? -20.281 13.016 37.906 1 30.34 648 GLU A C 1
ATOM 5118 O O . GLU A 1 648 ? -19.484 13.062 36.969 1 30.34 648 GLU A O 1
ATOM 5123 N N . LYS A 1 649 ? -19.922 13.352 39.125 1 34.88 649 LYS A N 1
ATOM 5124 C CA . LYS A 1 649 ? -18.594 13.461 39.719 1 34.88 649 LYS A CA 1
ATOM 5125 C C . LYS A 1 649 ? -17.75 12.234 39.406 1 34.88 649 LYS A C 1
ATOM 5127 O O . LYS A 1 649 ? -18.047 11.133 39.844 1 34.88 649 LYS A O 1
ATOM 5132 N N . ILE A 1 650 ? -17.203 12.094 38.219 1 25.2 650 ILE A N 1
ATOM 5133 C CA . ILE A 1 650 ? -16.156 11.078 38.156 1 25.2 650 ILE A CA 1
ATOM 5134 C C . ILE A 1 650 ? -15.203 11.273 39.344 1 25.2 650 ILE A C 1
ATOM 5136 O O . ILE A 1 650 ? -14.586 12.328 39.469 1 25.2 650 ILE A O 1
ATOM 5140 N N . VAL A 1 651 ? -15.422 10.602 40.375 1 25.06 651 VAL A N 1
ATOM 5141 C CA . VAL A 1 651 ? -14.391 10.398 41.406 1 25.06 651 VAL A CA 1
ATOM 5142 C C . VAL A 1 651 ? -13.07 10.023 40.719 1 25.06 651 VAL A C 1
ATOM 5144 O O . VAL A 1 651 ? -13.039 9.133 39.875 1 25.06 651 VAL A O 1
ATOM 5147 N N . PRO A 1 652 ? -11.953 10.836 41.094 1 22.59 652 PRO A N 1
ATOM 5148 C CA . PRO A 1 652 ? -10.617 10.422 40.656 1 22.59 652 PRO A CA 1
ATOM 5149 C C . PRO A 1 652 ? -10.289 8.984 41.031 1 22.59 652 PRO A C 1
ATOM 5151 O O . PRO A 1 652 ? -10.727 8.508 42.094 1 22.59 652 PRO A O 1
ATOM 5154 N N . MET B 1 1 ? -38.531 -13.781 -5.371 1 76.31 1 MET B N 1
ATOM 5155 C CA . MET B 1 1 ? -38.438 -12.953 -6.566 1 76.31 1 MET B CA 1
ATOM 5156 C C . MET B 1 1 ? -36.969 -12.883 -7.027 1 76.31 1 MET B C 1
ATOM 5158 O O . MET B 1 1 ? -36.062 -12.672 -6.215 1 76.31 1 MET B O 1
ATOM 5162 N N . LYS B 1 2 ? -36.844 -13.219 -8.258 1 78.75 2 LYS B N 1
ATOM 5163 C CA . LYS B 1 2 ? -35.531 -13.188 -8.867 1 78.75 2 LYS B CA 1
ATOM 5164 C C . LYS B 1 2 ? -35.062 -11.758 -9.094 1 78.75 2 LYS B C 1
ATOM 5166 O O . LYS B 1 2 ? -35.875 -10.844 -9.188 1 78.75 2 LYS B O 1
ATOM 5171 N N . GLN B 1 3 ? -33.812 -11.578 -9.141 1 81.75 3 GLN B N 1
ATOM 5172 C CA . GLN B 1 3 ? -33.219 -10.25 -9.289 1 81.75 3 GLN B CA 1
ATOM 5173 C C . GLN B 1 3 ? -33.719 -9.57 -10.562 1 81.75 3 GLN B C 1
ATOM 5175 O O . GLN B 1 3 ? -34.031 -8.375 -10.555 1 81.75 3 GLN B O 1
ATOM 5180 N N . GLU B 1 4 ? -33.719 -10.297 -11.641 1 78.62 4 GLU B N 1
ATOM 5181 C CA . GLU B 1 4 ? -34.125 -9.727 -12.914 1 78.62 4 GLU B CA 1
ATOM 5182 C C . GLU B 1 4 ? -35.594 -9.25 -12.844 1 78.62 4 GLU B C 1
ATOM 5184 O O . GLU B 1 4 ? -35.938 -8.195 -13.391 1 78.62 4 GLU B O 1
ATOM 5189 N N . GLU B 1 5 ? -36.438 -10.062 -12.266 1 79.75 5 GLU B N 1
ATOM 5190 C CA . GLU B 1 5 ? -37.844 -9.695 -12.078 1 79.75 5 GLU B CA 1
ATOM 5191 C C . GLU B 1 5 ? -37.969 -8.461 -11.195 1 79.75 5 GLU B C 1
ATOM 5193 O O . GLU B 1 5 ? -38.812 -7.586 -11.461 1 79.75 5 GLU B O 1
ATOM 5198 N N . TYR B 1 6 ? -37.188 -8.469 -10.227 1 84.25 6 TYR B N 1
ATOM 5199 C CA . TYR B 1 6 ? -37.188 -7.328 -9.32 1 84.25 6 TYR B CA 1
ATOM 5200 C C . TYR B 1 6 ? -36.781 -6.051 -10.047 1 84.25 6 TYR B C 1
ATOM 5202 O O . TYR B 1 6 ? -37.406 -5.004 -9.875 1 84.25 6 TYR B O 1
ATOM 5210 N N . ASP B 1 7 ? -35.781 -6.078 -10.844 1 84 7 ASP B N 1
ATOM 5211 C CA . ASP B 1 7 ? -35.281 -4.926 -11.578 1 84 7 ASP B CA 1
ATOM 5212 C C . ASP B 1 7 ? -36.312 -4.414 -12.57 1 84 7 ASP B C 1
ATOM 5214 O O . ASP B 1 7 ? -36.469 -3.203 -12.766 1 84 7 ASP B O 1
ATOM 5218 N N . GLN B 1 8 ? -36.938 -5.348 -13.133 1 79.62 8 GLN B N 1
ATOM 5219 C CA . GLN B 1 8 ? -38 -4.961 -14.07 1 79.62 8 GLN B CA 1
ATOM 5220 C C . GLN B 1 8 ? -39.188 -4.336 -13.344 1 79.62 8 GLN B C 1
ATOM 5222 O O . GLN B 1 8 ? -39.719 -3.318 -13.773 1 79.62 8 GLN B O 1
ATOM 5227 N N . MET B 1 9 ? -39.531 -4.957 -12.266 1 77.69 9 MET B N 1
ATOM 5228 C CA . MET B 1 9 ? -40.719 -4.52 -11.5 1 77.69 9 MET B CA 1
ATOM 5229 C C . MET B 1 9 ? -40.5 -3.121 -10.938 1 77.69 9 MET B C 1
ATOM 5231 O O . MET B 1 9 ? -41.406 -2.316 -10.883 1 77.69 9 MET B O 1
ATOM 5235 N N . TYR B 1 10 ? -39.344 -2.857 -10.578 1 80.5 10 TYR B N 1
ATOM 5236 C CA . TYR B 1 10 ? -39.125 -1.587 -9.898 1 80.5 10 TYR B CA 1
ATOM 5237 C C . TYR B 1 10 ? -38.281 -0.645 -10.766 1 80.5 10 TYR B C 1
ATOM 5239 O O . TYR B 1 10 ? -37.656 0.296 -10.258 1 80.5 10 TYR B O 1
ATOM 5247 N N . SER B 1 11 ? -38.125 -0.824 -12.023 1 77.06 11 SER B N 1
ATOM 5248 C CA . SER B 1 11 ? -37.562 0.048 -13.047 1 77.06 11 SER B CA 1
ATOM 5249 C C . SER B 1 11 ? -36.094 0.404 -12.734 1 77.06 11 SER B C 1
ATOM 5251 O O . SER B 1 11 ? -35.75 1.581 -12.602 1 77.06 11 SER B O 1
ATOM 5253 N N . PHE B 1 12 ? -35.406 -0.631 -12.75 1 82.94 12 PHE B N 1
ATOM 5254 C CA . PHE B 1 12 ? -33.969 -0.443 -12.555 1 82.94 12 PHE B CA 1
ATOM 5255 C C . PHE B 1 12 ? -33.344 0.196 -13.789 1 82.94 12 PHE B C 1
ATOM 5257 O O . PHE B 1 12 ? -33.625 -0.221 -14.914 1 82.94 12 PHE B O 1
ATOM 5264 N N . ASN B 1 13 ? -32.781 1.464 -13.617 1 74.38 13 ASN B N 1
ATOM 5265 C CA . ASN B 1 13 ? -32.062 2.131 -14.695 1 74.38 13 ASN B CA 1
ATOM 5266 C C . ASN B 1 13 ? -30.672 2.561 -14.258 1 74.38 13 ASN B C 1
ATOM 5268 O O . ASN B 1 13 ? -30.531 3.277 -13.266 1 74.38 13 ASN B O 1
ATOM 5272 N N . ARG B 1 14 ? -29.812 1.863 -14.758 1 68.25 14 ARG B N 1
ATOM 5273 C CA . ARG B 1 14 ? -28.453 2.291 -14.414 1 68.25 14 ARG B CA 1
ATOM 5274 C C . ARG B 1 14 ? -27.938 3.322 -15.414 1 68.25 14 ARG B C 1
ATOM 5276 O O . ARG B 1 14 ? -27.969 3.096 -16.625 1 68.25 14 ARG B O 1
ATOM 5283 N N . GLU B 1 15 ? -27.938 4.562 -15.039 1 59.28 15 GLU B N 1
ATOM 5284 C CA . GLU B 1 15 ? -27.359 5.59 -15.898 1 59.28 15 GLU B CA 1
ATOM 5285 C C . GLU B 1 15 ? -26 5.148 -16.453 1 59.28 15 GLU B C 1
ATOM 5287 O O . GLU B 1 15 ? -25.203 4.555 -15.75 1 59.28 15 GLU B O 1
ATOM 5292 N N . GLY B 1 16 ? -26.031 4.773 -17.719 1 53.34 16 GLY B N 1
ATOM 5293 C CA . GLY B 1 16 ? -24.859 4.332 -18.453 1 53.34 16 GLY B CA 1
ATOM 5294 C C . GLY B 1 16 ? -23.609 5.109 -18.094 1 53.34 16 GLY B C 1
ATOM 5295 O O . GLY B 1 16 ? -23.656 6.328 -17.938 1 53.34 16 GLY B O 1
ATOM 5296 N N . ASN B 1 17 ? -22.719 4.594 -17.344 1 52.72 17 ASN B N 1
ATOM 5297 C CA . ASN B 1 17 ? -21.438 5.16 -16.969 1 52.72 17 ASN B CA 1
ATOM 5298 C C . ASN B 1 17 ? -20.703 5.746 -18.172 1 52.72 17 ASN B C 1
ATOM 5300 O O . ASN B 1 17 ? -20.422 5.043 -19.141 1 52.72 17 ASN B O 1
ATOM 5304 N N . GLU B 1 18 ? -20.953 6.965 -18.578 1 54.38 18 GLU B N 1
ATOM 5305 C CA . GLU B 1 18 ? -20.016 7.547 -19.531 1 54.38 18 GLU B CA 1
ATOM 5306 C C . GLU B 1 18 ? -18.578 7.094 -19.25 1 54.38 18 GLU B C 1
ATOM 5308 O O . GLU B 1 18 ? -18.203 6.898 -18.094 1 54.38 18 GLU B O 1
ATOM 5313 N N . THR B 1 19 ? -17.969 6.516 -20.203 1 56.66 19 THR B N 1
ATOM 5314 C CA . THR B 1 19 ? -16.578 6.09 -20.094 1 56.66 19 THR B CA 1
ATOM 5315 C C . THR B 1 19 ? -15.734 7.164 -19.406 1 56.66 19 THR B C 1
ATOM 5317 O O . THR B 1 19 ? -16 8.359 -19.531 1 56.66 19 THR B O 1
ATOM 5320 N N . TRP B 1 20 ? -15.062 6.816 -18.469 1 56.66 20 TRP B N 1
ATOM 5321 C CA . TRP B 1 20 ? -14.172 7.719 -17.75 1 56.66 20 TRP B CA 1
ATOM 5322 C C . TRP B 1 20 ? -13.492 8.695 -18.703 1 56.66 20 TRP B C 1
ATOM 5324 O O . TRP B 1 20 ? -13.398 9.891 -18.422 1 56.66 20 TRP B O 1
ATOM 5334 N N . VAL B 1 21 ? -13.125 8.172 -19.906 1 56.56 21 VAL B N 1
ATOM 5335 C CA . VAL B 1 21 ? -12.438 8.992 -20.891 1 56.56 21 VAL B CA 1
ATOM 5336 C C . VAL B 1 21 ? -13.383 10.062 -21.422 1 56.56 21 VAL B C 1
ATOM 5338 O O . VAL B 1 21 ? -13.008 11.227 -21.562 1 56.56 21 VAL B O 1
ATOM 5341 N N . LYS B 1 22 ? -14.547 9.609 -21.641 1 59.88 22 LYS B N 1
ATOM 5342 C CA . LYS B 1 22 ? -15.492 10.555 -22.219 1 59.88 22 LYS B CA 1
ATOM 5343 C C . LYS B 1 22 ? -15.875 11.633 -21.203 1 59.88 22 LYS B C 1
ATOM 5345 O O . LYS B 1 22 ? -16 12.805 -21.547 1 59.88 22 LYS B O 1
ATOM 5350 N N . LYS B 1 23 ? -15.953 11.156 -20.016 1 63.53 23 LYS B N 1
ATOM 5351 C CA . LYS B 1 23 ? -16.281 12.125 -18.969 1 63.53 23 LYS B CA 1
ATOM 5352 C C . LYS B 1 23 ? -15.172 13.148 -18.797 1 63.53 23 LYS B C 1
ATOM 5354 O O . LYS B 1 23 ? -15.43 14.344 -18.641 1 63.53 23 LYS B O 1
ATOM 5359 N N . LYS B 1 24 ? -13.984 12.617 -18.875 1 61.62 24 LYS B N 1
ATOM 5360 C CA . LYS B 1 24 ? -12.844 13.516 -18.734 1 61.62 24 LYS B CA 1
ATOM 5361 C C . LYS B 1 24 ? -12.734 14.461 -19.922 1 61.62 24 LYS B C 1
ATOM 5363 O O . LYS B 1 24 ? -12.438 15.641 -19.75 1 61.62 24 LYS B O 1
ATOM 5368 N N . ILE B 1 25 ? -12.961 13.938 -21.094 1 59.59 25 ILE B N 1
ATOM 5369 C CA . ILE B 1 25 ? -12.898 14.734 -22.312 1 59.59 25 ILE B CA 1
ATOM 5370 C C . ILE B 1 25 ? -14.008 15.773 -22.297 1 59.59 25 ILE B C 1
ATOM 5372 O O . ILE B 1 25 ? -13.781 16.938 -22.641 1 59.59 25 ILE B O 1
ATOM 5376 N N . ASN B 1 26 ? -15.094 15.32 -21.844 1 63 26 ASN B N 1
ATOM 5377 C CA . ASN B 1 26 ? -16.203 16.266 -21.797 1 63 26 ASN B CA 1
ATOM 5378 C C . ASN B 1 26 ? -15.969 17.359 -20.766 1 63 26 ASN B C 1
ATOM 5380 O O . ASN B 1 26 ? -16.312 18.531 -21.016 1 63 26 ASN B O 1
ATOM 5384 N N . ASN B 1 27 ? -15.359 16.906 -19.734 1 63.41 27 ASN B N 1
ATOM 5385 C CA . ASN B 1 27 ? -15.047 17.906 -18.719 1 63.41 27 ASN B CA 1
ATOM 5386 C C . ASN B 1 27 ? -13.984 18.891 -19.203 1 63.41 27 ASN B C 1
ATOM 5388 O O . ASN B 1 27 ? -14.055 20.078 -18.922 1 63.41 27 ASN B O 1
ATOM 5392 N N . TYR B 1 28 ? -13.07 18.312 -19.953 1 60.34 28 TYR B N 1
ATOM 5393 C CA . TYR B 1 28 ? -12.031 19.172 -20.516 1 60.34 28 TYR B CA 1
ATOM 5394 C C . TYR B 1 28 ? -12.617 20.109 -21.562 1 60.34 28 TYR B C 1
ATOM 5396 O O . TYR B 1 28 ? -12.219 21.266 -21.656 1 60.34 28 TYR B O 1
ATOM 5404 N N . CYS B 1 29 ? -13.508 19.609 -22.328 1 60.12 29 CYS B N 1
ATOM 5405 C CA . CYS B 1 29 ? -14.156 20.438 -23.344 1 60.12 29 CYS B CA 1
ATOM 5406 C C . CYS B 1 29 ? -14.977 21.547 -22.703 1 60.12 29 CYS B C 1
ATOM 5408 O O . CYS B 1 29 ? -15.031 22.656 -23.219 1 60.12 29 CYS B O 1
ATOM 5410 N N . THR B 1 30 ? -15.578 21.25 -21.719 1 63 30 THR B N 1
ATOM 5411 C CA . THR B 1 30 ? -16.328 22.281 -21.016 1 63 30 THR B CA 1
ATOM 5412 C C . THR B 1 30 ? -15.383 23.359 -20.469 1 63 30 THR B C 1
ATOM 5414 O O . THR B 1 30 ? -15.758 24.531 -20.375 1 63 30 THR B O 1
ATOM 5417 N N . PHE B 1 31 ? -14.203 22.938 -20.266 1 62.88 31 PHE B N 1
ATOM 5418 C CA . PHE B 1 31 ? -13.188 23.859 -19.781 1 62.88 31 PHE B CA 1
ATOM 5419 C C . PHE B 1 31 ? -12.828 24.875 -20.859 1 62.88 31 PHE B C 1
ATOM 5421 O O . PHE B 1 31 ? -12.484 26.016 -20.562 1 62.88 31 PHE B O 1
ATOM 5428 N N . LEU B 1 32 ? -12.977 24.422 -22.156 1 61.81 32 LEU B N 1
ATOM 5429 C CA . LEU B 1 32 ? -12.562 25.297 -23.25 1 61.81 32 LEU B CA 1
ATOM 5430 C C . LEU B 1 32 ? -13.688 26.25 -23.625 1 61.81 32 LEU B C 1
ATOM 5432 O O . LEU B 1 32 ? -13.477 27.172 -24.422 1 61.81 32 LEU B O 1
ATOM 5436 N N . SER B 1 33 ? -14.758 26.141 -23.031 1 65.25 33 SER B N 1
ATOM 5437 C CA . SER B 1 33 ? -15.82 27.109 -23.281 1 65.25 33 SER B CA 1
ATOM 5438 C C . SER B 1 33 ? -15.641 28.375 -22.438 1 65.25 33 SER B C 1
ATOM 5440 O O . SER B 1 33 ? -14.945 28.344 -21.422 1 65.25 33 SER B O 1
ATOM 5442 N N . LYS B 1 34 ? -15.984 29.625 -22.984 1 67.38 34 LYS B N 1
ATOM 5443 C CA . LYS B 1 34 ? -15.859 30.906 -22.281 1 67.38 34 LYS B CA 1
ATOM 5444 C C . LYS B 1 34 ? -16.375 30.812 -20.859 1 67.38 34 LYS B C 1
ATOM 5446 O O . LYS B 1 34 ? -15.758 31.328 -19.922 1 67.38 34 LYS B O 1
ATOM 5451 N N . ASP B 1 35 ? -17.453 30.219 -20.688 1 74.44 35 ASP B N 1
ATOM 5452 C CA . ASP B 1 35 ? -18.016 30.047 -19.344 1 74.44 35 ASP B CA 1
ATOM 5453 C C . ASP B 1 35 ? -17.156 29.078 -18.516 1 74.44 35 ASP B C 1
ATOM 5455 O O . ASP B 1 35 ? -17.031 29.25 -17.312 1 74.44 35 ASP B O 1
ATOM 5459 N N . GLY B 1 36 ? -16.562 28.234 -19.234 1 73.06 36 GLY B N 1
ATOM 5460 C CA . GLY B 1 36 ? -15.695 27.281 -18.562 1 73.06 36 GLY B CA 1
ATOM 5461 C C . GLY B 1 36 ? -14.414 27.906 -18.031 1 73.06 36 GLY B C 1
ATOM 5462 O O . GLY B 1 36 ? -13.984 27.609 -16.922 1 73.06 36 GLY B O 1
ATOM 5463 N N . ILE B 1 37 ? -13.938 28.844 -18.859 1 76.62 37 ILE B N 1
ATOM 5464 C CA . ILE B 1 37 ? -12.711 29.531 -18.484 1 76.62 37 ILE B CA 1
ATOM 5465 C C . ILE B 1 37 ? -12.977 30.422 -17.266 1 76.62 37 ILE B C 1
ATOM 5467 O O . ILE B 1 37 ? -12.156 30.484 -16.359 1 76.62 37 ILE B O 1
ATOM 5471 N N . ARG B 1 38 ? -14.062 31.141 -17.297 1 78.62 38 ARG B N 1
ATOM 5472 C CA . ARG B 1 38 ? -14.414 31.984 -16.156 1 78.62 38 ARG B CA 1
ATOM 5473 C C . ARG B 1 38 ? -14.562 31.172 -14.891 1 78.62 38 ARG B C 1
ATOM 5475 O O . ARG B 1 38 ? -14.102 31.578 -13.82 1 78.62 38 ARG B O 1
ATOM 5482 N N . LYS B 1 39 ? -15.141 30.094 -15.016 1 79.25 39 LYS B N 1
ATOM 5483 C CA . LYS B 1 39 ? -15.352 29.234 -13.852 1 79.25 39 LYS B CA 1
ATOM 5484 C C . LYS B 1 39 ? -14.023 28.688 -13.336 1 79.25 39 LYS B C 1
ATOM 5486 O O . LYS B 1 39 ? -13.828 28.547 -12.125 1 79.25 39 LYS B O 1
ATOM 5491 N N . ILE B 1 40 ? -13.195 28.5 -14.258 1 79.75 40 ILE B N 1
ATOM 5492 C CA . ILE B 1 40 ? -11.883 27.969 -13.875 1 79.75 40 ILE B CA 1
ATOM 5493 C C . ILE B 1 40 ? -11.086 29.062 -13.156 1 79.75 40 ILE B C 1
ATOM 5495 O O . ILE B 1 40 ? -10.422 28.797 -12.156 1 79.75 40 ILE B O 1
ATOM 5499 N N . ILE B 1 41 ? -11.203 30.281 -13.672 1 80.56 41 ILE B N 1
ATOM 5500 C CA . ILE B 1 41 ? -10.461 31.375 -13.07 1 80.56 41 ILE B CA 1
ATOM 5501 C C . ILE B 1 41 ? -10.992 31.656 -11.664 1 80.56 41 ILE B C 1
ATOM 5503 O O . ILE B 1 41 ? -10.219 31.891 -10.734 1 80.56 41 ILE B O 1
ATOM 5507 N N . LEU B 1 42 ? -12.234 31.578 -11.547 1 80.25 42 LEU B N 1
ATOM 5508 C CA . LEU B 1 42 ? -12.836 31.828 -10.242 1 80.25 42 LEU B CA 1
ATOM 5509 C C . LEU B 1 42 ? -12.484 30.719 -9.258 1 80.25 42 LEU B C 1
ATOM 5511 O O . LEU B 1 42 ? -12.344 30.969 -8.055 1 80.25 42 LEU B O 1
ATOM 5515 N N . ARG B 1 43 ? -12.266 29.609 -9.836 1 81.19 43 ARG B N 1
ATOM 5516 C CA . ARG B 1 43 ? -11.938 28.484 -8.969 1 81.19 43 ARG B CA 1
ATOM 5517 C C . ARG B 1 43 ? -10.453 28.484 -8.617 1 81.19 43 ARG B C 1
ATOM 5519 O O . ARG B 1 43 ? -10.078 28.125 -7.496 1 81.19 43 ARG B O 1
ATOM 5526 N N . ARG B 1 44 ? -9.688 28.984 -9.586 1 86.62 44 ARG B N 1
ATOM 5527 C CA . ARG B 1 44 ? -8.242 28.875 -9.398 1 86.62 44 ARG B CA 1
ATOM 5528 C C . ARG B 1 44 ? -7.676 30.141 -8.766 1 86.62 44 ARG B C 1
ATOM 5530 O O . ARG B 1 44 ? -6.555 30.141 -8.25 1 86.62 44 ARG B O 1
ATOM 5537 N N . VAL B 1 45 ? -8.492 31.219 -8.766 1 90.19 45 VAL B N 1
ATOM 5538 C CA . VAL B 1 45 ? -8.094 32.469 -8.117 1 90.19 45 VAL B CA 1
ATOM 5539 C C . VAL B 1 45 ? -9.164 32.906 -7.109 1 90.19 45 VAL B C 1
ATOM 5541 O O . VAL B 1 45 ? -9.898 33.875 -7.34 1 90.19 45 VAL B O 1
ATOM 5544 N N . PRO B 1 46 ? -9.102 32.281 -5.961 1 87.56 46 PRO B N 1
ATOM 5545 C CA . PRO B 1 46 ? -10.164 32.469 -4.969 1 87.56 46 PRO B CA 1
ATOM 5546 C C . PRO B 1 46 ? -10.289 33.906 -4.484 1 87.56 46 PRO B C 1
ATOM 5548 O O . PRO B 1 46 ? -11.328 34.281 -3.939 1 87.56 46 PRO B O 1
ATOM 5551 N N . VAL B 1 47 ? -9.281 34.75 -4.668 1 87.19 47 VAL B N 1
ATOM 5552 C CA . VAL B 1 47 ? -9.312 36.125 -4.203 1 87.19 47 VAL B CA 1
ATOM 5553 C C . VAL B 1 47 ? -10.469 36.875 -4.875 1 87.19 47 VAL B C 1
ATOM 5555 O O . VAL B 1 47 ? -11.086 37.75 -4.266 1 87.19 47 VAL B O 1
ATOM 5558 N N . ILE B 1 48 ? -10.781 36.5 -6.062 1 86 48 ILE B N 1
ATOM 5559 C CA . ILE B 1 48 ? -11.844 37.156 -6.816 1 86 48 ILE B CA 1
ATOM 5560 C C . ILE B 1 48 ? -13.195 36.906 -6.16 1 86 48 ILE B C 1
ATOM 5562 O O . ILE B 1 48 ? -14.047 37.781 -6.086 1 86 48 ILE B O 1
ATOM 5566 N N . ASP B 1 49 ? -13.328 35.75 -5.641 1 82.38 49 ASP B N 1
ATOM 5567 C CA . ASP B 1 49 ? -14.594 35.344 -5.027 1 82.38 49 ASP B CA 1
ATOM 5568 C C . ASP B 1 49 ? -14.789 36 -3.668 1 82.38 49 ASP B C 1
ATOM 5570 O O . ASP B 1 49 ? -15.836 36.594 -3.404 1 82.38 49 ASP B O 1
ATOM 5574 N N . TRP B 1 50 ? -13.773 35.969 -2.797 1 81.62 50 TRP B N 1
ATOM 5575 C CA . TRP B 1 50 ? -14.008 36.438 -1.441 1 81.62 50 TRP B CA 1
ATOM 5576 C C . TRP B 1 50 ? -13.898 37.969 -1.383 1 81.62 50 TRP B C 1
ATOM 5578 O O . TRP B 1 50 ? -14.547 38.594 -0.55 1 81.62 50 TRP B O 1
ATOM 5588 N N . ILE B 1 51 ? -13.133 38.656 -2.287 1 84.62 51 ILE B N 1
ATOM 5589 C CA . ILE B 1 51 ? -13.07 40.125 -2.293 1 84.62 51 ILE B CA 1
ATOM 5590 C C . ILE B 1 51 ? -14.414 40.688 -2.746 1 84.62 51 ILE B C 1
ATOM 5592 O O . ILE B 1 51 ? -14.852 41.719 -2.246 1 84.62 51 ILE B O 1
ATOM 5596 N N . GLY B 1 52 ? -14.984 39.969 -3.73 1 82.56 52 GLY B N 1
ATOM 5597 C CA . GLY B 1 52 ? -16.281 40.406 -4.223 1 82.56 52 GLY B CA 1
ATOM 5598 C C . GLY B 1 52 ? -17.391 40.281 -3.189 1 82.56 52 GLY B C 1
ATOM 5599 O O . GLY B 1 52 ? -18.328 41.062 -3.172 1 82.56 52 GLY B O 1
ATOM 5600 N N . SER B 1 53 ? -17.234 39.344 -2.289 1 83.38 53 SER B N 1
ATOM 5601 C CA . SER B 1 53 ? -18.281 39.094 -1.303 1 83.38 53 SER B CA 1
ATOM 5602 C C . SER B 1 53 ? -17.844 39.531 0.088 1 83.38 53 SER B C 1
ATOM 5604 O O . SER B 1 53 ? -18.438 39.125 1.09 1 83.38 53 SER B O 1
ATOM 5606 N N . TYR B 1 54 ? -16.859 40.406 0.112 1 89 54 TYR B N 1
ATOM 5607 C CA . TYR B 1 54 ? -16.312 40.812 1.406 1 89 54 TYR B CA 1
ATOM 5608 C C . TYR B 1 54 ? -17.266 41.719 2.143 1 89 54 TYR B C 1
ATOM 5610 O O . TYR B 1 54 ? -17.766 42.688 1.562 1 89 54 TYR B O 1
ATOM 5618 N N . GLN B 1 55 ? -17.547 41.438 3.324 1 88.69 55 GLN B N 1
ATOM 5619 C CA . GLN B 1 55 ? -18.375 42.281 4.184 1 88.69 55 GLN B CA 1
ATOM 5620 C C . GLN B 1 55 ? -17.516 43.25 4.988 1 88.69 55 GLN B C 1
ATOM 5622 O O . GLN B 1 55 ? -16.625 42.844 5.734 1 88.69 55 GLN B O 1
ATOM 5627 N N . ILE B 1 56 ? -17.797 44.469 4.988 1 88.81 56 ILE B N 1
ATOM 5628 C CA . ILE B 1 56 ? -17.016 45.531 5.605 1 88.81 56 ILE B CA 1
ATOM 5629 C C . ILE B 1 56 ? -17.016 45.344 7.125 1 88.81 56 ILE B C 1
ATOM 5631 O O . ILE B 1 56 ? -16.062 45.75 7.801 1 88.81 56 ILE B O 1
ATOM 5635 N N . ASN B 1 57 ? -18.047 44.688 7.594 1 87.94 57 ASN B N 1
ATOM 5636 C CA . ASN B 1 57 ? -18.156 44.438 9.031 1 87.94 57 ASN B CA 1
ATOM 5637 C C . ASN B 1 57 ? -17.047 43.531 9.531 1 87.94 57 ASN B C 1
ATOM 5639 O O . ASN B 1 57 ? -16.734 43.531 10.719 1 87.94 57 ASN B O 1
ATOM 5643 N N . ASN B 1 58 ? -16.438 42.844 8.594 1 91.31 58 ASN B N 1
ATOM 5644 C CA . ASN B 1 58 ? -15.383 41.875 8.961 1 91.31 58 ASN B CA 1
ATOM 5645 C C . ASN B 1 58 ? -14.008 42.562 8.961 1 91.31 58 ASN B C 1
ATOM 5647 O O . ASN B 1 58 ? -13.031 41.969 9.414 1 91.31 58 ASN B O 1
ATOM 5651 N N . PHE B 1 59 ? -13.914 43.812 8.602 1 93.06 59 PHE B N 1
ATOM 5652 C CA . PHE B 1 59 ? -12.625 44.469 8.406 1 93.06 59 PHE B CA 1
ATOM 5653 C C . PHE B 1 59 ? -11.914 44.656 9.734 1 93.06 59 PHE B C 1
ATOM 5655 O O . PHE B 1 59 ? -10.711 44.406 9.852 1 93.06 59 PHE B O 1
ATOM 5662 N N . ALA B 1 60 ? -12.594 45.094 10.711 1 92.25 60 ALA B N 1
ATOM 5663 C CA . ALA B 1 60 ? -11.984 45.344 12.016 1 92.25 60 ALA B CA 1
ATOM 5664 C C . ALA B 1 60 ? -11.445 44.062 12.617 1 92.25 60 ALA B C 1
ATOM 5666 O O . ALA B 1 60 ? -10.328 44.031 13.141 1 92.25 60 ALA B O 1
ATOM 5667 N N . SER B 1 61 ? -12.227 43.094 12.484 1 91.12 61 SER B N 1
ATOM 5668 C CA . SER B 1 61 ? -11.828 41.781 13.023 1 91.12 61 SER B CA 1
ATOM 5669 C C . SER B 1 61 ? -10.625 41.219 12.281 1 91.12 61 SER B C 1
ATOM 5671 O O . SER B 1 61 ? -9.68 40.719 12.906 1 91.12 61 SER B O 1
ATOM 5673 N N . ASP B 1 62 ? -10.672 41.312 11.023 1 94 62 ASP B N 1
ATOM 5674 C CA . ASP B 1 62 ? -9.562 40.812 10.211 1 94 62 ASP B CA 1
ATOM 5675 C C . ASP B 1 62 ? -8.297 41.625 10.43 1 94 62 ASP B C 1
ATOM 5677 O O . ASP B 1 62 ? -7.191 41.094 10.438 1 94 62 ASP B O 1
ATOM 5681 N N . PHE B 1 63 ? -8.469 42.906 10.609 1 93.81 63 PHE B N 1
ATOM 5682 C CA . PHE B 1 63 ? -7.328 43.781 10.82 1 93.81 63 PHE B CA 1
ATOM 5683 C C . PHE B 1 63 ? -6.664 43.5 12.156 1 93.81 63 PHE B C 1
ATOM 5685 O O . PHE B 1 63 ? -5.438 43.375 12.242 1 93.81 63 PHE B O 1
ATOM 5692 N N . ILE B 1 64 ? -7.406 43.344 13.148 1 91.31 64 ILE B N 1
ATOM 5693 C CA . ILE B 1 64 ? -6.883 43.062 14.484 1 91.31 64 ILE B CA 1
ATOM 5694 C C . ILE B 1 64 ? -6.219 41.688 14.5 1 91.31 64 ILE B C 1
ATOM 5696 O O . ILE B 1 64 ? -5.148 41.5 15.086 1 91.31 64 ILE B O 1
ATOM 5700 N N . ALA B 1 65 ? -6.891 40.781 13.859 1 92.81 65 ALA B N 1
ATOM 5701 C CA . ALA B 1 65 ? -6.332 39.438 13.766 1 92.81 65 ALA B CA 1
ATOM 5702 C C . ALA B 1 65 ? -4.996 39.438 13.031 1 92.81 65 ALA B C 1
ATOM 5704 O O . ALA B 1 65 ? -4.043 38.781 13.453 1 92.81 65 ALA B O 1
ATOM 5705 N N . GLY B 1 66 ? -4.938 40.156 11.984 1 93.31 66 GLY B N 1
ATOM 5706 C CA . GLY B 1 66 ? -3.709 40.281 11.211 1 93.31 66 GLY B CA 1
ATOM 5707 C C . GLY B 1 66 ? -2.572 40.938 11.977 1 93.31 66 GLY B C 1
ATOM 5708 O O . GLY B 1 66 ? -1.428 40.469 11.898 1 93.31 66 GLY B O 1
ATOM 5709 N N . LEU B 1 67 ? -2.873 41.938 12.703 1 91.69 67 LEU B N 1
ATOM 5710 C CA . LEU B 1 67 ? -1.865 42.625 13.5 1 91.69 67 LEU B CA 1
ATOM 5711 C C . LEU B 1 67 ? -1.363 41.719 14.633 1 91.69 67 LEU B C 1
ATOM 5713 O O . LEU B 1 67 ? -0.159 41.688 14.891 1 91.69 67 LEU B O 1
ATOM 5717 N N . THR B 1 68 ? -2.312 41.094 15.219 1 89.38 68 THR B N 1
ATOM 5718 C CA . THR B 1 68 ? -1.952 40.188 16.281 1 89.38 68 THR B CA 1
ATOM 5719 C C . THR B 1 68 ? -1.062 39.062 15.758 1 89.38 68 THR B C 1
ATOM 5721 O O . THR B 1 68 ? -0.047 38.719 16.375 1 89.38 68 THR B O 1
ATOM 5724 N N . MET B 1 69 ? -1.443 38.625 14.664 1 89.56 69 MET B N 1
ATOM 5725 C CA . MET B 1 69 ? -0.684 37.531 14.039 1 89.56 69 MET B CA 1
ATOM 5726 C C . MET B 1 69 ? 0.698 38.031 13.609 1 89.56 69 MET B C 1
ATOM 5728 O O . MET B 1 69 ? 1.677 37.281 13.703 1 89.56 69 MET B O 1
ATOM 5732 N N . GLY B 1 70 ? 0.76 39.188 13.109 1 90.06 70 GLY B N 1
ATOM 5733 C CA . GLY B 1 70 ? 2.043 39.75 12.734 1 90.06 70 GLY B CA 1
ATOM 5734 C C . GLY B 1 70 ? 3.012 39.875 13.891 1 90.06 70 GLY B C 1
ATOM 5735 O O . GLY B 1 70 ? 4.172 39.469 13.789 1 90.06 70 GLY B O 1
ATOM 5736 N N . VAL B 1 71 ? 2.521 40.312 14.938 1 87.69 71 VAL B N 1
ATOM 5737 C CA . VAL B 1 71 ? 3.332 40.5 16.141 1 87.69 71 VAL B CA 1
ATOM 5738 C C . VAL B 1 71 ? 3.793 39.125 16.641 1 87.69 71 VAL B C 1
ATOM 5740 O O . VAL B 1 71 ? 4.945 38.969 17.047 1 87.69 71 VAL B O 1
ATOM 5743 N N . TYR B 1 72 ? 2.91 38.25 16.547 1 86.44 72 TYR B N 1
ATOM 5744 C CA . TYR B 1 72 ? 3.186 36.875 16.984 1 86.44 72 TYR B CA 1
ATOM 5745 C C . TYR B 1 72 ? 4.211 36.219 16.078 1 86.44 72 TYR B C 1
ATOM 5747 O O . TYR B 1 72 ? 5.051 35.438 16.531 1 86.44 72 TYR B O 1
ATOM 5755 N N . ASN B 1 73 ? 4.199 36.562 14.844 1 91.62 73 ASN B N 1
ATOM 5756 C CA . ASN B 1 73 ? 4.961 35.875 13.812 1 91.62 73 ASN B CA 1
ATOM 5757 C C . ASN B 1 73 ? 6.395 36.375 13.727 1 91.62 73 ASN B C 1
ATOM 5759 O O . ASN B 1 73 ? 7.285 35.656 13.258 1 91.62 73 ASN B O 1
ATOM 5763 N N . VAL B 1 74 ? 6.688 37.562 14.156 1 90.75 74 VAL B N 1
ATOM 5764 C CA . VAL B 1 74 ? 7.992 38.188 13.961 1 90.75 74 VAL B CA 1
ATOM 5765 C C . VAL B 1 74 ? 9.07 37.375 14.672 1 90.75 74 VAL B C 1
ATOM 5767 O O . VAL B 1 74 ? 10.031 36.906 14.039 1 90.75 74 VAL B O 1
ATOM 5770 N N . PRO B 1 75 ? 8.898 37.125 15.945 1 89.62 75 PRO B N 1
ATOM 5771 C CA . PRO B 1 75 ? 9.93 36.312 16.625 1 89.62 75 PRO B CA 1
ATOM 5772 C C . PRO B 1 75 ? 10.039 34.906 16.062 1 89.62 75 PRO B C 1
ATOM 5774 O O . PRO B 1 75 ? 11.148 34.375 15.938 1 89.62 75 PRO B O 1
ATOM 5777 N N . GLN B 1 76 ? 8.938 34.312 15.711 1 89.38 76 GLN B N 1
ATOM 5778 C CA . GLN B 1 76 ? 8.93 32.969 15.172 1 89.38 76 GLN B CA 1
ATOM 5779 C C . GLN B 1 76 ? 9.641 32.906 13.82 1 89.38 76 GLN B C 1
ATOM 5781 O O . GLN B 1 76 ? 10.391 31.984 13.547 1 89.38 76 GLN B O 1
ATOM 5786 N N . ALA B 1 77 ? 9.305 33.875 13.039 1 92.81 77 ALA B N 1
ATOM 5787 C CA . ALA B 1 77 ? 9.922 33.969 11.719 1 92.81 77 ALA B CA 1
ATOM 5788 C C . ALA B 1 77 ? 11.445 34.031 11.828 1 92.81 77 ALA B C 1
ATOM 5790 O O . ALA B 1 77 ? 12.156 33.312 11.109 1 92.81 77 ALA B O 1
ATOM 5791 N N . MET B 1 78 ? 11.93 34.812 12.703 1 91.12 78 MET B N 1
ATOM 5792 C CA . MET B 1 78 ? 13.367 34.969 12.891 1 91.12 78 MET B CA 1
ATOM 5793 C C . MET B 1 78 ? 13.992 33.719 13.469 1 91.12 78 MET B C 1
ATOM 5795 O O . MET B 1 78 ? 15.047 33.281 13.008 1 91.12 78 MET B O 1
ATOM 5799 N N . SER B 1 79 ? 13.336 33.156 14.391 1 90.38 79 SER B N 1
ATOM 5800 C CA . SER B 1 79 ? 13.859 31.969 15.047 1 90.38 79 SER B CA 1
ATOM 5801 C C . SER B 1 79 ? 13.883 30.781 14.094 1 90.38 79 SER B C 1
ATOM 5803 O O . SER B 1 79 ? 14.828 29.984 14.102 1 90.38 79 SER B O 1
ATOM 5805 N N . TYR B 1 80 ? 12.891 30.625 13.258 1 91.31 80 TYR B N 1
ATOM 5806 C CA . TYR B 1 80 ? 12.797 29.5 12.352 1 91.31 80 TYR B CA 1
ATOM 5807 C C . TYR B 1 80 ? 13.781 29.641 11.195 1 91.31 80 TYR B C 1
ATOM 5809 O O . TYR B 1 80 ? 14.25 28.641 10.641 1 91.31 80 TYR B O 1
ATOM 5817 N N . SER B 1 81 ? 14.094 30.875 10.93 1 91.62 81 SER B N 1
ATOM 5818 C CA . SER B 1 81 ? 15.148 31.078 9.938 1 91.62 81 SER B CA 1
ATOM 5819 C C . SER B 1 81 ? 16.484 30.5 10.414 1 91.62 81 SER B C 1
ATOM 5821 O O . SER B 1 81 ? 17.234 29.938 9.625 1 91.62 81 SER B O 1
ATOM 5823 N N . ILE B 1 82 ? 16.719 30.688 11.648 1 87.81 82 ILE B N 1
ATOM 5824 C CA . ILE B 1 82 ? 17.938 30.141 12.234 1 87.81 82 ILE B CA 1
ATOM 5825 C C . ILE B 1 82 ? 17.875 28.609 12.195 1 87.81 82 ILE B C 1
ATOM 5827 O O . ILE B 1 82 ? 18.906 27.953 11.984 1 87.81 82 ILE B O 1
ATOM 5831 N N . LEU B 1 83 ? 16.75 28.141 12.375 1 87.56 83 LEU B N 1
ATOM 5832 C CA . LEU B 1 83 ? 16.547 26.703 12.281 1 87.56 83 LEU B CA 1
ATOM 5833 C C . LEU B 1 83 ? 16.859 26.188 10.883 1 87.56 83 LEU B C 1
ATOM 5835 O O . LEU B 1 83 ? 17.312 25.062 10.711 1 87.56 83 LEU B O 1
ATOM 5839 N N . ALA B 1 84 ? 16.656 27.031 9.945 1 91.25 84 ALA B N 1
ATOM 5840 C CA . ALA B 1 84 ? 16.938 26.703 8.555 1 91.25 84 ALA B CA 1
ATOM 5841 C C . ALA B 1 84 ? 18.406 26.938 8.227 1 91.25 84 ALA B C 1
ATOM 5843 O O . ALA B 1 84 ? 18.844 26.719 7.09 1 91.25 84 ALA B O 1
ATOM 5844 N N . GLY B 1 85 ? 19.156 27.391 9.211 1 87.75 85 GLY B N 1
ATOM 5845 C CA . GLY B 1 85 ? 20.578 27.672 9.008 1 87.75 85 GLY B CA 1
ATOM 5846 C C . GLY B 1 85 ? 20.844 28.969 8.289 1 87.75 85 GLY B C 1
ATOM 5847 O O . GLY B 1 85 ? 21.875 29.141 7.641 1 87.75 85 GLY B O 1
ATOM 5848 N N . LEU B 1 86 ? 19.922 29.906 8.367 1 90.75 86 LEU B N 1
ATOM 5849 C CA . LEU B 1 86 ? 20.031 31.172 7.645 1 90.75 86 LEU B CA 1
ATOM 5850 C C . LEU B 1 86 ? 19.938 32.344 8.602 1 90.75 86 LEU B C 1
ATOM 5852 O O . LEU B 1 86 ? 19.469 32.219 9.734 1 90.75 86 LEU B O 1
ATOM 5856 N N . PRO B 1 87 ? 20.375 33.5 8.133 1 90 87 PRO B N 1
ATOM 5857 C CA . PRO B 1 87 ? 20.156 34.688 8.945 1 90 87 PRO B CA 1
ATOM 5858 C C . PRO B 1 87 ? 18.688 35 9.172 1 90 87 PRO B C 1
ATOM 5860 O O . PRO B 1 87 ? 17.844 34.719 8.305 1 90 87 PRO B O 1
ATOM 5863 N N . PRO B 1 88 ? 18.297 35.531 10.25 1 90.69 88 PRO B N 1
ATOM 5864 C CA . PRO B 1 88 ? 16.922 35.75 10.68 1 90.69 88 PRO B CA 1
ATOM 5865 C C . PRO B 1 88 ? 16.094 36.562 9.664 1 90.69 88 PRO B C 1
ATOM 5867 O O . PRO B 1 88 ? 14.883 36.375 9.578 1 90.69 88 PRO B O 1
ATOM 5870 N N . VAL B 1 89 ? 16.766 37.406 8.867 1 90.31 89 VAL B N 1
ATOM 5871 C CA . VAL B 1 89 ? 16.047 38.281 7.957 1 90.31 89 VAL B CA 1
ATOM 5872 C C . VAL B 1 89 ? 15.281 37.469 6.926 1 90.31 89 VAL B C 1
ATOM 5874 O O . VAL B 1 89 ? 14.203 37.875 6.48 1 90.31 89 VAL B O 1
ATOM 5877 N N . TYR B 1 90 ? 15.766 36.344 6.594 1 92.25 90 TYR B N 1
ATOM 5878 C CA . TYR B 1 90 ? 15.125 35.531 5.574 1 92.25 90 TYR B CA 1
ATOM 5879 C C . TYR B 1 90 ? 13.805 34.969 6.082 1 92.25 90 TYR B C 1
ATOM 5881 O O . TYR B 1 90 ? 12.898 34.688 5.293 1 92.25 90 TYR B O 1
ATOM 5889 N N . GLY B 1 91 ? 13.719 34.75 7.379 1 93.25 91 GLY B N 1
ATOM 5890 C CA . GLY B 1 91 ? 12.445 34.375 7.961 1 93.25 91 GLY B CA 1
ATOM 5891 C C . GLY B 1 91 ? 11.375 35.438 7.832 1 93.25 91 GLY B C 1
ATOM 5892 O O . GLY B 1 91 ? 10.195 35.125 7.664 1 93.25 91 GLY B O 1
ATOM 5893 N N . LEU B 1 92 ? 11.844 36.656 7.914 1 92.25 92 LEU B N 1
ATOM 5894 C CA . LEU B 1 92 ? 10.914 37.781 7.754 1 92.25 92 LEU B CA 1
ATOM 5895 C C . LEU B 1 92 ? 10.406 37.844 6.32 1 92.25 92 LEU B C 1
ATOM 5897 O O . LEU B 1 92 ? 9.219 38.094 6.09 1 92.25 92 LEU B O 1
ATOM 5901 N N . TYR B 1 93 ? 11.336 37.625 5.379 1 94 93 TYR B N 1
ATOM 5902 C CA . TYR B 1 93 ? 10.914 37.594 3.982 1 94 93 TYR B CA 1
ATOM 5903 C C . TYR B 1 93 ? 9.906 36.5 3.725 1 94 93 TYR B C 1
ATOM 5905 O O . TYR B 1 93 ? 8.93 36.688 2.996 1 94 93 TYR B O 1
ATOM 5913 N N . ALA B 1 94 ? 10.148 35.375 4.359 1 94.94 94 ALA B N 1
ATOM 5914 C CA . ALA B 1 94 ? 9.281 34.188 4.18 1 94.94 94 ALA B CA 1
ATOM 5915 C C . ALA B 1 94 ? 7.926 34.406 4.844 1 94.94 94 ALA B C 1
ATOM 5917 O O . ALA B 1 94 ? 6.969 33.688 4.57 1 94.94 94 ALA B O 1
ATOM 5918 N N . SER B 1 95 ? 7.844 35.406 5.652 1 94.38 95 SER B N 1
ATOM 5919 C CA . SER B 1 95 ? 6.59 35.719 6.324 1 94.38 95 SER B CA 1
ATOM 5920 C C . SER B 1 95 ? 5.891 36.906 5.668 1 94.38 95 SER B C 1
ATOM 5922 O O . SER B 1 95 ? 4.855 37.375 6.152 1 94.38 95 SER B O 1
ATOM 5924 N N . PHE B 1 96 ? 6.445 37.406 4.637 1 94.25 96 PHE B N 1
ATOM 5925 C CA . PHE B 1 96 ? 5.828 38.531 3.908 1 94.25 96 PHE B CA 1
ATOM 5926 C C . PHE B 1 96 ? 5.285 38.031 2.566 1 94.25 96 PHE B C 1
ATOM 5928 O O . PHE B 1 96 ? 4.09 38.156 2.299 1 94.25 96 PHE B O 1
ATOM 5935 N N . PHE B 1 97 ? 6.07 37.438 1.737 1 94.44 97 PHE B N 1
ATOM 5936 C CA . PHE B 1 97 ? 5.719 37.156 0.354 1 94.44 97 PHE B CA 1
ATOM 5937 C C . PHE B 1 97 ? 4.707 36.031 0.285 1 94.44 97 PHE B C 1
ATOM 5939 O O . PHE B 1 97 ? 3.656 36.156 -0.343 1 94.44 97 PHE B O 1
ATOM 5946 N N . PRO B 1 98 ? 4.996 34.938 0.979 1 95.12 98 PRO B N 1
ATOM 5947 C CA . PRO B 1 98 ? 4.086 33.781 0.844 1 95.12 98 PRO B CA 1
ATOM 5948 C C . PRO B 1 98 ? 2.672 34.094 1.326 1 95.12 98 PRO B C 1
ATOM 5950 O O . PRO B 1 98 ? 1.697 33.781 0.634 1 95.12 98 PRO B O 1
ATOM 5953 N N . PRO B 1 99 ? 2.52 34.719 2.533 1 94.19 99 PRO B N 1
ATOM 5954 C CA . PRO B 1 99 ? 1.153 35.031 2.951 1 94.19 99 PRO B CA 1
ATOM 5955 C C . PRO B 1 99 ? 0.434 35.938 1.965 1 94.19 99 PRO B C 1
ATOM 5957 O O . PRO B 1 99 ? -0.779 35.844 1.774 1 94.19 99 PRO B O 1
ATOM 5960 N N . PHE B 1 100 ? 1.181 36.812 1.393 1 92.38 100 PHE B N 1
ATOM 5961 C CA . PHE B 1 100 ? 0.604 37.719 0.404 1 92.38 100 PHE B CA 1
ATOM 5962 C C . PHE B 1 100 ? 0.104 36.938 -0.811 1 92.38 100 PHE B C 1
ATOM 5964 O O . PHE B 1 100 ? -1.021 37.156 -1.267 1 92.38 100 PHE B O 1
ATOM 5971 N N . LEU B 1 101 ? 0.858 36.094 -1.297 1 94.12 101 LEU B N 1
ATOM 5972 C CA . LEU B 1 101 ? 0.486 35.281 -2.451 1 94.12 101 LEU B CA 1
ATOM 5973 C C . LEU B 1 101 ? -0.618 34.312 -2.09 1 94.12 101 LEU B C 1
ATOM 5975 O O . LEU B 1 101 ? -1.479 34 -2.92 1 94.12 101 LEU B O 1
ATOM 5979 N N . TYR B 1 102 ? -0.569 33.781 -0.88 1 94.75 102 TYR B N 1
ATOM 5980 C CA . TYR B 1 102 ? -1.59 32.844 -0.444 1 94.75 102 TYR B CA 1
ATOM 5981 C C . TYR B 1 102 ? -2.965 33.5 -0.407 1 94.75 102 TYR B C 1
ATOM 5983 O O . TYR B 1 102 ? -3.977 32.844 -0.682 1 94.75 102 TYR B O 1
ATOM 5991 N N . SER B 1 103 ? -3.021 34.75 -0.065 1 92.75 103 SER B N 1
ATOM 5992 C CA . SER B 1 103 ? -4.293 35.469 -0.015 1 92.75 103 SER B CA 1
ATOM 5993 C C . SER B 1 103 ? -4.945 35.531 -1.392 1 92.75 103 SER B C 1
ATOM 5995 O O . SER B 1 103 ? -6.168 35.625 -1.501 1 92.75 103 SER B O 1
ATOM 5997 N N . ILE B 1 104 ? -4.133 35.344 -2.393 1 92.62 104 ILE B N 1
ATOM 5998 C CA . ILE B 1 104 ? -4.641 35.406 -3.76 1 92.62 104 ILE B CA 1
ATOM 5999 C C . ILE B 1 104 ? -5.121 34.031 -4.191 1 92.62 104 ILE B C 1
ATOM 6001 O O . ILE B 1 104 ? -6.184 33.906 -4.809 1 92.62 104 ILE B O 1
ATOM 6005 N N . PHE B 1 105 ? -4.344 33.031 -3.816 1 93.75 105 PHE B N 1
ATOM 6006 C CA . PHE B 1 105 ? -4.594 31.719 -4.422 1 93.75 105 PHE B CA 1
ATOM 6007 C C . PHE B 1 105 ? -5.176 30.75 -3.4 1 93.75 105 PHE B C 1
ATOM 6009 O O . PHE B 1 105 ? -5.723 29.719 -3.766 1 93.75 105 PHE B O 1
ATOM 6016 N N . GLY B 1 106 ? -5.047 31.016 -2.164 1 91.31 106 GLY B N 1
ATOM 6017 C CA . GLY B 1 106 ? -5.465 30.094 -1.128 1 91.31 106 GLY B CA 1
ATOM 6018 C C . GLY B 1 106 ? -6.973 30.016 -0.966 1 91.31 106 GLY B C 1
ATOM 6019 O O . GLY B 1 106 ? -7.676 31 -1.216 1 91.31 106 GLY B O 1
ATOM 6020 N N . SER B 1 107 ? -7.445 28.844 -0.514 1 88.62 107 SER B N 1
ATOM 6021 C CA . SER B 1 107 ? -8.883 28.656 -0.333 1 88.62 107 SER B CA 1
ATOM 6022 C C . SER B 1 107 ? -9.25 28.625 1.146 1 88.62 107 SER B C 1
ATOM 6024 O O . SER B 1 107 ? -10.414 28.812 1.501 1 88.62 107 SER B O 1
ATOM 6026 N N . ALA B 1 108 ? -8.297 28.438 1.997 1 89.75 108 ALA B N 1
ATOM 6027 C CA . ALA B 1 108 ? -8.57 28.391 3.432 1 89.75 108 ALA B CA 1
ATOM 6028 C C . ALA B 1 108 ? -8.617 29.797 4.027 1 89.75 108 ALA B C 1
ATOM 6030 O O . ALA B 1 108 ? -7.676 30.578 3.875 1 89.75 108 ALA B O 1
ATOM 6031 N N . LYS B 1 109 ? -9.594 30.047 4.742 1 88.94 109 LYS B N 1
ATOM 6032 C CA . LYS B 1 109 ? -9.844 31.391 5.227 1 88.94 109 LYS B CA 1
ATOM 6033 C C . LYS B 1 109 ? -8.977 31.719 6.445 1 88.94 109 LYS B C 1
ATOM 6035 O O . LYS B 1 109 ? -8.609 32.875 6.668 1 88.94 109 LYS B O 1
ATOM 6040 N N . HIS B 1 110 ? -8.656 30.766 7.188 1 89.62 110 HIS B N 1
ATOM 6041 C CA . HIS B 1 110 ? -8.031 31.016 8.484 1 89.62 110 HIS B CA 1
ATOM 6042 C C . HIS B 1 110 ? -6.566 30.578 8.477 1 89.62 110 HIS B C 1
ATOM 6044 O O . HIS B 1 110 ? -5.812 30.906 9.398 1 89.62 110 HIS B O 1
ATOM 6050 N N . SER B 1 111 ? -6.125 29.938 7.383 1 90.88 111 SER B N 1
ATOM 6051 C CA . SER B 1 111 ? -4.777 29.391 7.355 1 90.88 111 SER B CA 1
ATOM 6052 C C . SER B 1 111 ? -3.725 30.484 7.277 1 90.88 111 SER B C 1
ATOM 6054 O O . SER B 1 111 ? -3.859 31.422 6.492 1 90.88 111 SER B O 1
ATOM 6056 N N . SER B 1 112 ? -2.777 30.391 8.148 1 92.19 112 SER B N 1
ATOM 6057 C CA . SER B 1 112 ? -1.63 31.297 8.109 1 92.19 112 SER B CA 1
ATOM 6058 C C . SER B 1 112 ? -0.413 30.609 7.492 1 92.19 112 SER B C 1
ATOM 6060 O O . SER B 1 112 ? 0.147 29.688 8.07 1 92.19 112 SER B O 1
ATOM 6062 N N . ILE B 1 113 ? -0.002 31.094 6.344 1 93.38 113 ILE B N 1
ATOM 6063 C CA . ILE B 1 113 ? 1.135 30.531 5.625 1 93.38 113 ILE B CA 1
ATOM 6064 C C . ILE B 1 113 ? 2.406 31.297 5.996 1 93.38 113 ILE B C 1
ATOM 6066 O O . ILE B 1 113 ? 2.383 32.531 6.156 1 93.38 113 ILE B O 1
ATOM 6070 N N . GLY B 1 114 ? 3.449 30.641 6.215 1 92.88 114 GLY B N 1
ATOM 6071 C CA . GLY B 1 114 ? 4.742 31.188 6.57 1 92.88 114 GLY B CA 1
ATOM 6072 C C . GLY B 1 114 ? 5.773 30.141 6.926 1 92.88 114 GLY B C 1
ATOM 6073 O O . GLY B 1 114 ? 5.801 29.062 6.32 1 92.88 114 GLY B O 1
ATOM 6074 N N . VAL B 1 115 ? 6.547 30.5 7.875 1 92.12 115 VAL B N 1
ATOM 6075 C CA . VAL B 1 115 ? 7.641 29.625 8.289 1 92.12 115 VAL B CA 1
ATOM 6076 C C . VAL B 1 115 ? 7.098 28.5 9.156 1 92.12 115 VAL B C 1
ATOM 6078 O O . VAL B 1 115 ? 6.156 28.688 9.93 1 92.12 115 VAL B O 1
ATOM 6081 N N . PHE B 1 116 ? 7.629 27.391 8.969 1 90 116 PHE B N 1
ATOM 6082 C CA . PHE B 1 116 ? 7.273 26.203 9.734 1 90 116 PHE B CA 1
ATOM 6083 C C . PHE B 1 116 ? 8.516 25.422 10.141 1 90 116 PHE B C 1
ATOM 6085 O O . PHE B 1 116 ? 9.438 25.25 9.336 1 90 116 PHE B O 1
ATOM 6092 N N . SER B 1 117 ? 8.547 25.016 11.328 1 86.56 117 SER B N 1
ATOM 6093 C CA . SER B 1 117 ? 9.734 24.438 11.945 1 86.56 117 SER B CA 1
ATOM 6094 C C . SER B 1 117 ? 10.242 23.234 11.156 1 86.56 117 SER B C 1
ATOM 6096 O O . SER B 1 117 ? 11.438 23.125 10.875 1 86.56 117 SER B O 1
ATOM 6098 N N . ILE B 1 118 ? 9.359 22.328 10.742 1 86.5 118 ILE B N 1
ATOM 6099 C CA . ILE B 1 118 ? 9.758 21.078 10.102 1 86.5 118 ILE B CA 1
ATOM 6100 C C . ILE B 1 118 ? 10.352 21.375 8.727 1 86.5 118 ILE B C 1
ATOM 6102 O O . ILE B 1 118 ? 11.391 20.812 8.367 1 86.5 118 ILE B O 1
ATOM 6106 N N . THR B 1 119 ? 9.727 22.203 8.016 1 91.88 119 THR B N 1
ATOM 6107 C CA . THR B 1 119 ? 10.25 22.531 6.695 1 91.88 119 THR B CA 1
ATOM 6108 C C . THR B 1 119 ? 11.602 23.234 6.809 1 91.88 119 THR B C 1
ATOM 6110 O O . THR B 1 119 ? 12.477 23.047 5.961 1 91.88 119 THR B O 1
ATOM 6113 N N . CYS B 1 120 ? 11.773 24 7.848 1 93.06 120 CYS B N 1
ATOM 6114 C CA . CYS B 1 120 ? 13.039 24.688 8.062 1 93.06 120 CYS B CA 1
ATOM 6115 C C . CYS B 1 120 ? 14.164 23.703 8.344 1 93.06 120 CYS B C 1
ATOM 6117 O O . CYS B 1 120 ? 15.281 23.859 7.844 1 93.06 120 CYS B O 1
ATOM 6119 N N . LEU B 1 121 ? 13.875 22.766 9.086 1 88.12 121 LEU B N 1
ATOM 6120 C CA . LEU B 1 121 ? 14.859 21.734 9.375 1 88.12 121 LEU B CA 1
ATOM 6121 C C . LEU B 1 121 ? 15.242 20.984 8.102 1 88.12 121 LEU B C 1
ATOM 6123 O O . LEU B 1 121 ? 16.422 20.656 7.902 1 88.12 121 LEU B O 1
ATOM 6127 N N . MET B 1 122 ? 14.234 20.719 7.324 1 90.94 122 MET B N 1
ATOM 6128 C CA . MET B 1 122 ? 14.484 20.016 6.066 1 90.94 122 MET B CA 1
ATOM 6129 C C . MET B 1 122 ? 15.328 20.875 5.125 1 90.94 122 MET B C 1
ATOM 6131 O O . MET B 1 122 ? 16.188 20.344 4.41 1 90.94 122 MET B O 1
ATOM 6135 N N . VAL B 1 123 ? 15.094 22.125 5.172 1 94.38 123 VAL B N 1
ATOM 6136 C CA . VAL B 1 123 ? 15.867 23.062 4.359 1 94.38 123 VAL B CA 1
ATOM 6137 C C . VAL B 1 123 ? 17.328 23.078 4.828 1 94.38 123 VAL B C 1
ATOM 6139 O O . VAL B 1 123 ? 18.25 23.031 4.012 1 94.38 123 VAL B O 1
ATOM 6142 N N . ASP B 1 124 ? 17.453 23.172 6.094 1 91 124 ASP B N 1
ATOM 6143 C CA . ASP B 1 124 ? 18.797 23.188 6.676 1 91 124 ASP B CA 1
ATOM 6144 C C . ASP B 1 124 ? 19.594 21.969 6.25 1 91 124 ASP B C 1
ATOM 6146 O O . ASP B 1 124 ? 20.766 22.062 5.891 1 91 124 ASP B O 1
ATOM 6150 N N . LYS B 1 125 ? 19 20.891 6.297 1 87.19 125 LYS B N 1
ATOM 6151 C CA . LYS B 1 125 ? 19.656 19.641 5.914 1 87.19 125 LYS B CA 1
ATOM 6152 C C . LYS B 1 125 ? 20.062 19.656 4.445 1 87.19 125 LYS B C 1
ATOM 6154 O O . LYS B 1 125 ? 21.156 19.203 4.09 1 87.19 125 LYS B O 1
ATOM 6159 N N . CYS B 1 126 ? 19.203 20.062 3.621 1 91.56 126 CYS B N 1
ATOM 6160 C CA . CYS B 1 126 ? 19.484 20.141 2.191 1 91.56 126 CYS B CA 1
ATOM 6161 C C . CYS B 1 126 ? 20.656 21.078 1.917 1 91.56 126 CYS B C 1
ATOM 6163 O O . CYS B 1 126 ? 21.531 20.766 1.115 1 91.56 126 CYS B O 1
ATOM 6165 N N . VAL B 1 127 ? 20.672 22.219 2.602 1 92.44 127 VAL B N 1
ATOM 6166 C CA . VAL B 1 127 ? 21.719 23.219 2.408 1 92.44 127 VAL B CA 1
ATOM 6167 C C . VAL B 1 127 ? 23.062 22.656 2.84 1 92.44 127 VAL B C 1
ATOM 6169 O O . VAL B 1 127 ? 24.062 22.766 2.115 1 92.44 127 VAL B O 1
ATOM 6172 N N . LYS B 1 128 ? 23.078 22.047 3.963 1 88.19 128 LYS B N 1
ATOM 6173 C CA . LYS B 1 128 ? 24.312 21.469 4.473 1 88.19 128 LYS B CA 1
ATOM 6174 C C . LYS B 1 128 ? 24.828 20.359 3.547 1 88.19 128 LYS B C 1
ATOM 6176 O O . LYS B 1 128 ? 26.031 20.266 3.305 1 88.19 128 LYS B O 1
ATOM 6181 N N . LYS B 1 129 ? 23.938 19.578 3.07 1 87 129 LYS B N 1
ATOM 6182 C CA . LYS B 1 129 ? 24.281 18.516 2.143 1 87 129 LYS B CA 1
ATOM 6183 C C . LYS B 1 129 ? 24.891 19.078 0.858 1 87 129 LYS B C 1
ATOM 6185 O O . LYS B 1 129 ? 25.906 18.578 0.378 1 87 129 LYS B O 1
ATOM 6190 N N . MET B 1 130 ? 24.312 20.078 0.311 1 89.12 130 MET B N 1
ATOM 6191 C CA . MET B 1 130 ? 24.734 20.672 -0.954 1 89.12 130 MET B CA 1
ATOM 6192 C C . MET B 1 130 ? 26.062 21.406 -0.783 1 89.12 130 MET B C 1
ATOM 6194 O O . MET B 1 130 ? 26.891 21.422 -1.69 1 89.12 130 MET B O 1
ATOM 6198 N N . LEU B 1 131 ? 26.203 22.094 0.321 1 87.75 131 LEU B N 1
ATOM 6199 C CA . LEU B 1 131 ? 27.453 22.812 0.581 1 87.75 131 LEU B CA 1
ATOM 6200 C C . LEU B 1 131 ? 28.609 21.844 0.725 1 87.75 131 LEU B C 1
ATOM 6202 O O . LEU B 1 131 ? 29.719 22.125 0.273 1 87.75 131 LEU B O 1
ATOM 6206 N N . LYS B 1 132 ? 28.328 20.766 1.279 1 83.94 132 LYS B N 1
ATOM 6207 C CA . LYS B 1 132 ? 29.359 19.719 1.38 1 83.94 132 LYS B CA 1
ATOM 6208 C C . LYS B 1 132 ? 29.719 19.172 0.005 1 83.94 132 LYS B C 1
ATOM 6210 O O . LYS B 1 132 ? 30.891 18.922 -0.292 1 83.94 132 LYS B O 1
ATOM 6215 N N . PHE B 1 133 ? 28.703 18.891 -0.703 1 82.75 133 PHE B N 1
ATOM 6216 C CA . PHE B 1 133 ? 28.906 18.391 -2.059 1 82.75 133 PHE B CA 1
ATOM 6217 C C . PHE B 1 133 ? 29.719 19.375 -2.881 1 82.75 133 PHE B C 1
ATOM 6219 O O . PHE B 1 133 ? 30.562 18.969 -3.68 1 82.75 133 PHE B O 1
ATOM 6226 N N . ARG B 1 134 ? 29.5 20.625 -2.658 1 80.88 134 ARG B N 1
ATOM 6227 C CA . ARG B 1 134 ? 30.25 21.688 -3.328 1 80.88 134 ARG B CA 1
ATOM 6228 C C . ARG B 1 134 ? 31.719 21.641 -2.928 1 80.88 134 ARG B C 1
ATOM 6230 O O . ARG B 1 134 ? 32.594 21.797 -3.773 1 80.88 134 ARG B O 1
ATOM 6237 N N . ASN B 1 135 ? 31.906 21.484 -1.67 1 81.12 135 ASN B N 1
ATOM 6238 C CA . ASN B 1 135 ? 33.281 21.438 -1.167 1 81.12 135 ASN B CA 1
ATOM 6239 C C . ASN B 1 135 ? 34.031 20.234 -1.705 1 81.12 135 ASN B C 1
ATOM 6241 O O . ASN B 1 135 ? 35.25 20.281 -1.878 1 81.12 135 ASN B O 1
ATOM 6245 N N . GLU B 1 136 ? 33.312 19.234 -1.99 1 80.06 136 GLU B N 1
ATOM 6246 C CA . GLU B 1 136 ? 33.906 18.016 -2.518 1 80.06 136 GLU B CA 1
ATOM 6247 C C . GLU B 1 136 ? 34.094 18.094 -4.031 1 80.06 136 GLU B C 1
ATOM 6249 O O . GLU B 1 136 ? 34.938 17.406 -4.598 1 80.06 136 GLU B O 1
ATOM 6254 N N . ASN B 1 137 ? 33.188 18.891 -4.668 1 82 137 ASN B N 1
ATOM 6255 C CA . ASN B 1 137 ? 33.281 19.094 -6.113 1 82 137 ASN B CA 1
ATOM 6256 C C . ASN B 1 137 ? 33.344 20.578 -6.465 1 82 137 ASN B C 1
ATOM 6258 O O . ASN B 1 137 ? 32.469 21.109 -7.129 1 82 137 ASN B O 1
ATOM 6262 N N . PRO B 1 138 ? 34.406 21.266 -6.148 1 77.88 138 PRO B N 1
ATOM 6263 C CA . PRO B 1 138 ? 34.5 22.703 -6.336 1 77.88 138 PRO B CA 1
ATOM 6264 C C . PRO B 1 138 ? 34.469 23.125 -7.805 1 77.88 138 PRO B C 1
ATOM 6266 O O . PRO B 1 138 ? 34.031 24.234 -8.125 1 77.88 138 PRO B O 1
ATOM 6269 N N . GLU B 1 139 ? 34.844 22.328 -8.656 1 73.81 139 GLU B N 1
ATOM 6270 C CA . GLU B 1 139 ? 34.875 22.656 -10.078 1 73.81 139 GLU B CA 1
ATOM 6271 C C . GLU B 1 139 ? 33.469 22.797 -10.664 1 73.81 139 GLU B C 1
ATOM 6273 O O . GLU B 1 139 ? 33.219 23.656 -11.5 1 73.81 139 GLU B O 1
ATOM 6278 N N . LYS B 1 140 ? 32.625 21.969 -10.281 1 72.88 140 LYS B N 1
ATOM 6279 C CA . LYS B 1 140 ? 31.281 21.922 -10.867 1 72.88 140 LYS B CA 1
ATOM 6280 C C . LYS B 1 140 ? 30.375 22.969 -10.242 1 72.88 140 LYS B C 1
ATOM 6282 O O . LYS B 1 140 ? 29.5 23.516 -10.914 1 72.88 140 LYS B O 1
ATOM 6287 N N . PHE B 1 141 ? 30.641 23.359 -8.891 1 74.75 141 PHE B N 1
ATOM 6288 C CA . PHE B 1 141 ? 29.688 24.188 -8.172 1 74.75 141 PHE B CA 1
ATOM 6289 C C . PHE B 1 141 ? 30.391 25.328 -7.441 1 74.75 141 PHE B C 1
ATOM 6291 O O . PHE B 1 141 ? 30.047 25.641 -6.293 1 74.75 141 PHE B O 1
ATOM 6298 N N . THR B 1 142 ? 31.438 25.938 -7.945 1 67.62 142 THR B N 1
ATOM 6299 C CA . THR B 1 142 ? 32.344 26.875 -7.281 1 67.62 142 THR B CA 1
ATOM 6300 C C . THR B 1 142 ? 31.562 28 -6.633 1 67.62 142 THR B C 1
ATOM 6302 O O . THR B 1 142 ? 31.922 28.484 -5.555 1 67.62 142 THR B O 1
ATOM 6305 N N . SER B 1 143 ? 30.391 28.422 -7.102 1 80.12 143 SER B N 1
ATOM 6306 C CA . SER B 1 143 ? 29.859 29.703 -6.617 1 80.12 143 SER B CA 1
ATOM 6307 C C . SER B 1 143 ? 28.484 29.531 -5.984 1 80.12 143 SER B C 1
ATOM 6309 O O . SER B 1 143 ? 27.766 30.5 -5.777 1 80.12 143 SER B O 1
ATOM 6311 N N . VAL B 1 144 ? 28.328 28.406 -5.441 1 86.25 144 VAL B N 1
ATOM 6312 C CA . VAL B 1 144 ? 26.953 28.25 -4.949 1 86.25 144 VAL B CA 1
ATOM 6313 C C . VAL B 1 144 ? 26.891 28.656 -3.48 1 86.25 144 VAL B C 1
ATOM 6315 O O . VAL B 1 144 ? 27.641 28.156 -2.65 1 86.25 144 VAL B O 1
ATOM 6318 N N . GLN B 1 145 ? 26.031 29.656 -3.168 1 88.75 145 GLN B N 1
ATOM 6319 C CA . GLN B 1 145 ? 25.812 30.141 -1.807 1 88.75 145 GLN B CA 1
ATOM 6320 C C . GLN B 1 145 ? 24.578 29.516 -1.191 1 88.75 145 GLN B C 1
ATOM 6322 O O . GLN B 1 145 ? 23.734 28.953 -1.906 1 88.75 145 GLN B O 1
ATOM 6327 N N . ALA B 1 146 ? 24.469 29.609 0.108 1 91.38 146 ALA B N 1
ATOM 6328 C CA . ALA B 1 146 ? 23.359 29.016 0.855 1 91.38 146 ALA B CA 1
ATOM 6329 C C . ALA B 1 146 ? 22.031 29.562 0.383 1 91.38 146 ALA B C 1
ATOM 6331 O O . ALA B 1 146 ? 21.062 28.812 0.205 1 91.38 146 ALA B O 1
ATOM 6332 N N . ILE B 1 147 ? 22.016 30.828 0.103 1 91.44 147 ILE B N 1
ATOM 6333 C CA . ILE B 1 147 ? 20.766 31.469 -0.258 1 91.44 147 ILE B CA 1
ATOM 6334 C C . ILE B 1 147 ? 20.312 31.016 -1.646 1 91.44 147 ILE B C 1
ATOM 6336 O O . ILE B 1 147 ? 19.125 30.875 -1.913 1 91.44 147 ILE B O 1
ATOM 6340 N N . GLU B 1 148 ? 21.281 30.734 -2.473 1 93.38 148 GLU B N 1
ATOM 6341 C CA . GLU B 1 148 ? 20.969 30.266 -3.812 1 93.38 148 GLU B CA 1
ATOM 6342 C C . GLU B 1 148 ? 20.375 28.859 -3.768 1 93.38 148 GLU B C 1
ATOM 6344 O O . GLU B 1 148 ? 19.484 28.516 -4.555 1 93.38 148 GLU B O 1
ATOM 6349 N N . ILE B 1 149 ? 20.906 28.094 -2.848 1 94.88 149 ILE B N 1
ATOM 6350 C CA . ILE B 1 149 ? 20.375 26.75 -2.664 1 94.88 149 ILE B CA 1
ATOM 6351 C C . ILE B 1 149 ? 18.938 26.812 -2.164 1 94.88 149 ILE B C 1
ATOM 6353 O O . ILE B 1 149 ? 18.062 26.078 -2.637 1 94.88 149 ILE B O 1
ATOM 6357 N N . VAL B 1 150 ? 18.75 27.75 -1.312 1 95.88 150 VAL B N 1
ATOM 6358 C CA . VAL B 1 150 ? 17.453 27.891 -0.663 1 95.88 150 VAL B CA 1
ATOM 6359 C C . VAL B 1 150 ? 16.406 28.359 -1.679 1 95.88 150 VAL B C 1
ATOM 6361 O O . VAL B 1 150 ? 15.297 27.828 -1.733 1 95.88 150 VAL B O 1
ATOM 6364 N N . THR B 1 151 ? 16.766 29.328 -2.484 1 95.56 151 THR B N 1
ATOM 6365 C CA . THR B 1 151 ? 15.82 29.844 -3.482 1 95.56 151 THR B CA 1
ATOM 6366 C C . THR B 1 151 ? 15.562 28.797 -4.562 1 95.56 151 THR B C 1
ATOM 6368 O O . THR B 1 151 ? 14.445 28.672 -5.059 1 95.56 151 THR B O 1
ATOM 6371 N N . SER B 1 152 ? 16.578 28.078 -4.887 1 96.5 152 SER B N 1
ATOM 6372 C CA . SER B 1 152 ? 16.422 27 -5.848 1 96.5 152 SER B CA 1
ATOM 6373 C C . SER B 1 152 ? 15.508 25.906 -5.309 1 96.5 152 SER B C 1
ATOM 6375 O O . SER B 1 152 ? 14.688 25.344 -6.043 1 96.5 152 SER B O 1
ATOM 6377 N N . LEU B 1 153 ? 15.727 25.609 -4.078 1 97.12 153 LEU B N 1
ATOM 6378 C CA . LEU B 1 153 ? 14.883 24.609 -3.414 1 97.12 153 LEU B CA 1
ATOM 6379 C C . LEU B 1 153 ? 13.43 25.078 -3.373 1 97.12 153 LEU B C 1
ATOM 6381 O O . LEU B 1 153 ? 12.508 24.281 -3.559 1 97.12 153 LEU B O 1
ATOM 6385 N N . CYS B 1 154 ? 13.242 26.281 -3.158 1 97.31 154 CYS B N 1
ATOM 6386 C CA . CYS B 1 154 ? 11.906 26.875 -3.055 1 97.31 154 CYS B CA 1
ATOM 6387 C C . CYS B 1 154 ? 11.164 26.766 -4.379 1 97.31 154 CYS B C 1
ATOM 6389 O O . CYS B 1 154 ? 10.016 26.328 -4.418 1 97.31 154 CYS B O 1
ATOM 6391 N N . ILE B 1 155 ? 11.82 27.125 -5.422 1 97.5 155 ILE B N 1
ATOM 6392 C CA . ILE B 1 155 ? 11.148 27.094 -6.719 1 97.5 155 ILE B CA 1
ATOM 6393 C C . ILE B 1 155 ? 10.883 25.656 -7.137 1 97.5 155 ILE B C 1
ATOM 6395 O O . ILE B 1 155 ? 9.828 25.344 -7.703 1 97.5 155 ILE B O 1
ATOM 6399 N N . LEU B 1 156 ? 11.852 24.844 -6.91 1 97.69 156 LEU B N 1
ATOM 6400 C CA . LEU B 1 156 ? 11.68 23.438 -7.273 1 97.69 156 LEU B CA 1
ATOM 6401 C C . LEU B 1 156 ? 10.523 22.812 -6.496 1 97.69 156 LEU B C 1
ATOM 6403 O O . LEU B 1 156 ? 9.734 22.047 -7.051 1 97.69 156 LEU B O 1
ATOM 6407 N N . THR B 1 157 ? 10.438 23.094 -5.227 1 97.5 157 THR B N 1
ATOM 6408 C CA . THR B 1 157 ? 9.328 22.625 -4.406 1 97.5 157 THR B CA 1
ATOM 6409 C C . THR B 1 157 ? 8 23.109 -4.965 1 97.5 157 THR B C 1
ATOM 6411 O O . THR B 1 157 ? 7.031 22.344 -5.039 1 97.5 157 THR B O 1
ATOM 6414 N N . GLY B 1 158 ? 8.039 24.344 -5.387 1 97.69 158 GLY B N 1
ATOM 6415 C CA . GLY B 1 158 ? 6.836 24.922 -5.969 1 97.69 158 GLY B CA 1
ATOM 6416 C C . GLY B 1 158 ? 6.438 24.266 -7.277 1 97.69 158 GLY B C 1
ATOM 6417 O O . GLY B 1 158 ? 5.258 23.969 -7.5 1 97.69 158 GLY B O 1
ATOM 6418 N N . ILE B 1 159 ? 7.391 24.016 -8.078 1 97.5 159 ILE B N 1
ATOM 6419 C CA . ILE B 1 159 ? 7.125 23.375 -9.359 1 97.5 159 ILE B CA 1
ATOM 6420 C C . ILE B 1 159 ? 6.598 21.953 -9.133 1 97.5 159 ILE B C 1
ATOM 6422 O O . ILE B 1 159 ? 5.645 21.531 -9.789 1 97.5 159 ILE B O 1
ATOM 6426 N N . ILE B 1 160 ? 7.227 21.312 -8.242 1 97.06 160 ILE B N 1
ATOM 6427 C CA . ILE B 1 160 ? 6.785 19.953 -7.922 1 97.06 160 ILE B CA 1
ATOM 6428 C C . ILE B 1 160 ? 5.336 19.984 -7.441 1 97.06 160 ILE B C 1
ATOM 6430 O O . ILE B 1 160 ? 4.508 19.188 -7.883 1 97.06 160 ILE B O 1
ATOM 6434 N N . GLN B 1 161 ? 5.023 20.875 -6.641 1 97.25 161 GLN B N 1
ATOM 6435 C CA . GLN B 1 161 ? 3.66 20.984 -6.129 1 97.25 161 GLN B CA 1
ATOM 6436 C C . GLN B 1 161 ? 2.682 21.359 -7.238 1 97.25 161 GLN B C 1
ATOM 6438 O O . GLN B 1 161 ? 1.555 20.875 -7.27 1 97.25 161 GLN B O 1
ATOM 6443 N N . ALA B 1 162 ? 3.127 22.234 -8.102 1 96.38 162 ALA B N 1
ATOM 6444 C CA . ALA B 1 162 ? 2.275 22.609 -9.227 1 96.38 162 ALA B CA 1
ATOM 6445 C C . ALA B 1 162 ? 2.014 21.422 -10.141 1 96.38 162 ALA B C 1
ATOM 6447 O O . ALA B 1 162 ? 0.881 21.203 -10.578 1 96.38 162 ALA B O 1
ATOM 6448 N N . VAL B 1 163 ? 3.047 20.688 -10.367 1 95.69 163 VAL B N 1
ATOM 6449 C CA . VAL B 1 163 ? 2.912 19.5 -11.203 1 95.69 163 VAL B CA 1
ATOM 6450 C C . VAL B 1 163 ? 2.018 18.469 -10.508 1 95.69 163 VAL B C 1
ATOM 6452 O O . VAL B 1 163 ? 1.17 17.844 -11.141 1 95.69 163 VAL B O 1
ATOM 6455 N N . MET B 1 164 ? 2.205 18.344 -9.258 1 94 164 MET B N 1
ATOM 6456 C CA . MET B 1 164 ? 1.364 17.438 -8.477 1 94 164 MET B CA 1
ATOM 6457 C C . MET B 1 164 ? -0.098 17.859 -8.539 1 94 164 MET B C 1
ATOM 6459 O O . MET B 1 164 ? -0.995 17.016 -8.586 1 94 164 MET B O 1
ATOM 6463 N N . ALA B 1 165 ? -0.324 19.109 -8.523 1 93.5 165 ALA B N 1
ATOM 6464 C CA . ALA B 1 165 ? -1.689 19.625 -8.594 1 93.5 165 ALA B CA 1
ATOM 6465 C C . ALA B 1 165 ? -2.322 19.328 -9.945 1 93.5 165 ALA B C 1
ATOM 6467 O O . ALA B 1 165 ? -3.5 18.969 -10.023 1 93.5 165 ALA B O 1
ATOM 6468 N N . ILE B 1 166 ? -1.522 19.438 -10.977 1 91.06 166 ILE B N 1
ATOM 6469 C CA . ILE B 1 166 ? -2.008 19.188 -12.328 1 91.06 166 ILE B CA 1
ATOM 6470 C C . ILE B 1 166 ? -2.387 17.719 -12.477 1 91.06 166 ILE B C 1
ATOM 6472 O O . ILE B 1 166 ? -3.402 17.391 -13.094 1 91.06 166 ILE B O 1
ATOM 6476 N N . PHE B 1 167 ? -1.662 16.891 -11.781 1 88.81 167 PHE B N 1
ATOM 6477 C CA . PHE B 1 167 ? -1.923 15.461 -11.891 1 88.81 167 PHE B CA 1
ATOM 6478 C C . PHE B 1 167 ? -2.85 14.984 -10.781 1 88.81 167 PHE B C 1
ATOM 6480 O O . PHE B 1 167 ? -3.072 13.789 -10.617 1 88.81 167 PHE B O 1
ATOM 6487 N N . ARG B 1 168 ? -3.344 15.898 -9.969 1 88.06 168 ARG B N 1
ATOM 6488 C CA . ARG B 1 168 ? -4.285 15.625 -8.891 1 88.06 168 ARG B CA 1
ATOM 6489 C C . ARG B 1 168 ? -3.699 14.648 -7.879 1 88.06 168 ARG B C 1
ATOM 6491 O O . ARG B 1 168 ? -4.363 13.695 -7.469 1 88.06 168 ARG B O 1
ATOM 6498 N N . CYS B 1 169 ? -2.445 14.883 -7.617 1 87.69 169 CYS B N 1
ATOM 6499 C CA . CYS B 1 169 ? -1.774 14.055 -6.621 1 87.69 169 CYS B CA 1
ATOM 6500 C C . CYS B 1 169 ? -2.254 14.398 -5.215 1 87.69 169 CYS B C 1
ATOM 6502 O O . CYS B 1 169 ? -1.73 13.875 -4.23 1 87.69 169 CYS B O 1
ATOM 6504 N N . ASP B 1 170 ? -3.246 15.227 -5.129 1 85.5 170 ASP B N 1
ATOM 6505 C CA . ASP B 1 170 ? -3.85 15.492 -3.828 1 85.5 170 ASP B CA 1
ATOM 6506 C C . ASP B 1 170 ? -4.516 14.242 -3.262 1 85.5 170 ASP B C 1
ATOM 6508 O O . ASP B 1 170 ? -4.605 14.078 -2.043 1 85.5 170 ASP B O 1
ATOM 6512 N N . LYS B 1 171 ? -4.832 13.344 -4.094 1 84.38 171 LYS B N 1
ATOM 6513 C CA . LYS B 1 171 ? -5.512 12.117 -3.68 1 84.38 171 LYS B CA 1
ATOM 6514 C C . LYS B 1 171 ? -4.559 11.172 -2.963 1 84.38 171 LYS B C 1
ATOM 6516 O O . LYS B 1 171 ? -4.812 10.766 -1.827 1 84.38 171 LYS B O 1
ATOM 6521 N N . PRO B 1 172 ? -3.418 10.875 -3.592 1 82.62 172 PRO B N 1
ATOM 6522 C CA . PRO B 1 172 ? -2.496 9.984 -2.873 1 82.62 172 PRO B CA 1
ATOM 6523 C C . PRO B 1 172 ? -1.924 10.633 -1.613 1 82.62 172 PRO B C 1
ATOM 6525 O O . PRO B 1 172 ? -1.534 9.93 -0.678 1 82.62 172 PRO B O 1
ATOM 6528 N N . MET B 1 173 ? -1.937 11.945 -1.555 1 84.94 173 MET B N 1
ATOM 6529 C CA . MET B 1 173 ? -1.374 12.625 -0.392 1 84.94 173 MET B CA 1
ATOM 6530 C C . MET B 1 173 ? -2.283 12.469 0.823 1 84.94 173 MET B C 1
ATOM 6532 O O . MET B 1 173 ? -1.851 12.672 1.958 1 84.94 173 MET B O 1
ATOM 6536 N N . LYS B 1 174 ? -3.473 12.023 0.555 1 85.69 174 LYS B N 1
ATOM 6537 C CA . LYS B 1 174 ? -4.434 11.812 1.635 1 85.69 174 LYS B CA 1
ATOM 6538 C C . LYS B 1 174 ? -4.066 10.586 2.465 1 85.69 174 LYS B C 1
ATOM 6540 O O . LYS B 1 174 ? -4.57 10.406 3.578 1 85.69 174 LYS B O 1
ATOM 6545 N N . PHE B 1 175 ? -3.174 9.859 1.995 1 88.12 175 PHE B N 1
ATOM 6546 C CA . PHE B 1 175 ? -2.771 8.672 2.736 1 88.12 175 PHE B CA 1
ATOM 6547 C C . PHE B 1 175 ? -1.858 9.047 3.898 1 88.12 175 PHE B C 1
ATOM 6549 O O . PHE B 1 175 ? -1.62 8.227 4.793 1 88.12 175 PHE B O 1
ATOM 6556 N N . LEU B 1 176 ? -1.414 10.234 3.836 1 87.12 176 LEU B N 1
ATOM 6557 C CA . LEU B 1 176 ? -0.702 10.727 5.012 1 87.12 176 LEU B CA 1
ATOM 6558 C C . LEU B 1 176 ? -1.679 11.242 6.062 1 87.12 176 LEU B C 1
ATOM 6560 O O . LEU B 1 176 ? -1.979 12.438 6.098 1 87.12 176 LEU B O 1
ATOM 6564 N N . GLY B 1 177 ? -2.15 10.367 6.883 1 86.44 177 GLY B N 1
ATOM 6565 C CA . GLY B 1 177 ? -3.174 10.68 7.871 1 86.44 177 GLY B CA 1
ATOM 6566 C C . GLY B 1 177 ? -2.635 11.438 9.07 1 86.44 177 GLY B C 1
ATOM 6567 O O . GLY B 1 177 ? -1.432 11.688 9.164 1 86.44 177 GLY B O 1
ATOM 6568 N N . ALA B 1 178 ? -3.488 11.758 9.969 1 86.81 178 ALA B N 1
ATOM 6569 C CA . ALA B 1 178 ? -3.164 12.562 11.141 1 86.81 178 ALA B CA 1
ATOM 6570 C C . ALA B 1 178 ? -2.127 11.867 12.023 1 86.81 178 ALA B C 1
ATOM 6572 O O . ALA B 1 178 ? -1.168 12.492 12.477 1 86.81 178 ALA B O 1
ATOM 6573 N N . PRO B 1 179 ? -2.236 10.562 12.195 1 90.06 179 PRO B N 1
ATOM 6574 C CA . PRO B 1 179 ? -1.232 9.891 13.031 1 90.06 179 PRO B CA 1
ATOM 6575 C C . PRO B 1 179 ? 0.171 9.969 12.43 1 90.06 179 PRO B C 1
ATOM 6577 O O . PRO B 1 179 ? 1.146 10.164 13.156 1 90.06 179 PRO B O 1
ATOM 6580 N N . ALA B 1 180 ? 0.246 9.797 11.141 1 90.62 180 ALA B N 1
ATOM 6581 C CA . ALA B 1 180 ? 1.549 9.867 10.484 1 90.62 180 ALA B CA 1
ATOM 6582 C C . ALA B 1 180 ? 2.143 11.273 10.594 1 90.62 180 ALA B C 1
ATOM 6584 O O . ALA B 1 180 ? 3.34 11.43 10.859 1 90.62 180 ALA B O 1
ATOM 6585 N N . ILE B 1 181 ? 1.325 12.258 10.398 1 85.19 181 ILE B N 1
ATOM 6586 C CA . ILE B 1 181 ? 1.775 13.641 10.492 1 85.19 181 ILE B CA 1
ATOM 6587 C C . ILE B 1 181 ? 2.23 13.945 11.922 1 85.19 181 ILE B C 1
ATOM 6589 O O . ILE B 1 181 ? 3.252 14.609 12.125 1 85.19 181 ILE B O 1
ATOM 6593 N N . SER B 1 182 ? 1.448 13.469 12.875 1 88.31 182 SER B N 1
ATOM 6594 C CA . SER B 1 182 ? 1.801 13.648 14.281 1 88.31 182 SER B CA 1
ATOM 6595 C C . SER B 1 182 ? 3.148 13.008 14.602 1 88.31 182 SER B C 1
ATOM 6597 O O . SER B 1 182 ? 3.953 13.586 15.336 1 88.31 182 SER B O 1
ATOM 6599 N N . ALA B 1 183 ? 3.381 11.859 14.062 1 92.06 183 ALA B N 1
ATOM 6600 C CA . ALA B 1 183 ? 4.633 11.148 14.297 1 92.06 183 ALA B CA 1
ATOM 6601 C C . ALA B 1 183 ? 5.812 11.898 13.68 1 92.06 183 ALA B C 1
ATOM 6603 O O . ALA B 1 183 ? 6.871 12.016 14.305 1 92.06 183 ALA B O 1
ATOM 6604 N N . ILE B 1 184 ? 5.645 12.359 12.492 1 87.5 184 ILE B N 1
ATOM 6605 C CA . ILE B 1 184 ? 6.691 13.102 11.805 1 87.5 184 ILE B CA 1
ATOM 6606 C C . ILE B 1 184 ? 7 14.383 12.578 1 87.5 184 ILE B C 1
ATOM 6608 O O . ILE B 1 184 ? 8.164 14.75 12.742 1 87.5 184 ILE B O 1
ATOM 6612 N N . THR B 1 185 ? 5.938 15.062 12.992 1 83.88 185 THR B N 1
ATOM 6613 C CA . THR B 1 185 ? 6.098 16.281 13.773 1 83.88 185 THR B CA 1
ATOM 6614 C C . THR B 1 185 ? 6.871 16.016 15.055 1 83.88 185 THR B C 1
ATOM 6616 O O . THR B 1 185 ? 7.805 16.75 15.398 1 83.88 185 THR B O 1
ATOM 6619 N N . PHE B 1 186 ? 6.492 15 15.711 1 88.88 186 PHE B N 1
ATOM 6620 C CA . PHE B 1 186 ? 7.168 14.602 16.938 1 88.88 186 PHE B CA 1
ATOM 6621 C C . PHE B 1 186 ? 8.648 14.344 16.688 1 88.88 186 PHE B C 1
ATOM 6623 O O . PHE B 1 186 ? 9.508 14.883 17.391 1 88.88 186 PHE B O 1
ATOM 6630 N N . SER B 1 187 ? 8.953 13.539 15.758 1 90.38 187 SER B N 1
ATOM 6631 C CA . SER B 1 187 ? 10.336 13.172 15.461 1 90.38 187 SER B CA 1
ATOM 6632 C C . SER B 1 187 ? 11.133 14.367 14.969 1 90.38 187 SER B C 1
ATOM 6634 O O . SER B 1 187 ? 12.305 14.539 15.328 1 90.38 187 SER B O 1
ATOM 6636 N N . ALA B 1 188 ? 10.508 15.172 14.125 1 84.56 188 ALA B N 1
ATOM 6637 C CA . ALA B 1 188 ? 11.172 16.375 13.617 1 84.56 188 ALA B CA 1
ATOM 6638 C C . ALA B 1 188 ? 11.516 17.328 14.75 1 84.56 188 ALA B C 1
ATOM 6640 O O . ALA B 1 188 ? 12.547 18.016 14.711 1 84.56 188 ALA B O 1
ATOM 6641 N N . CYS B 1 189 ? 10.672 17.453 15.727 1 86.38 189 CYS B N 1
ATOM 6642 C CA . CYS B 1 189 ? 10.922 18.312 16.875 1 86.38 189 CYS B CA 1
ATOM 6643 C C . CYS B 1 189 ? 12.172 17.875 17.625 1 86.38 189 CYS B C 1
ATOM 6645 O O . CYS B 1 189 ? 12.922 18.719 18.125 1 86.38 189 CYS B O 1
ATOM 6647 N N . PHE B 1 190 ? 12.445 16.594 17.703 1 87.81 190 PHE B N 1
ATOM 6648 C CA . PHE B 1 190 ? 13.664 16.109 18.328 1 87.81 190 PHE B CA 1
ATOM 6649 C C . PHE B 1 190 ? 14.898 16.578 17.562 1 87.81 190 PHE B C 1
ATOM 6651 O O . PHE B 1 190 ? 15.898 16.969 18.172 1 87.81 190 PHE B O 1
ATOM 6658 N N . PHE B 1 191 ? 14.766 16.516 16.328 1 86 191 PHE B N 1
ATOM 6659 C CA . PHE B 1 191 ? 15.852 17.016 15.492 1 86 191 PHE B CA 1
ATOM 6660 C C . PHE B 1 191 ? 16.094 18.5 15.75 1 86 191 PHE B C 1
ATOM 6662 O O . PHE B 1 191 ? 17.234 18.953 15.836 1 86 191 PHE B O 1
ATOM 6669 N N . GLY B 1 192 ? 14.992 19.219 15.836 1 86.31 192 GLY B N 1
ATOM 6670 C CA . GLY B 1 192 ? 15.078 20.656 16.078 1 86.31 192 GLY B CA 1
ATOM 6671 C C . GLY B 1 192 ? 15.711 21 17.406 1 86.31 192 GLY B C 1
ATOM 6672 O O . GLY B 1 192 ? 16.594 21.859 17.484 1 86.31 192 GLY B O 1
ATOM 6673 N N . VAL B 1 193 ? 15.336 20.281 18.422 1 88.69 193 VAL B N 1
ATOM 6674 C CA . VAL B 1 193 ? 15.859 20.531 19.766 1 88.69 193 VAL B CA 1
ATOM 6675 C C . VAL B 1 193 ? 17.359 20.25 19.797 1 88.69 193 VAL B C 1
ATOM 6677 O O . VAL B 1 193 ? 18.141 21.047 20.312 1 88.69 193 VAL B O 1
ATOM 6680 N N . VAL B 1 194 ? 17.719 19.156 19.219 1 88.25 194 VAL B N 1
ATOM 6681 C CA . VAL B 1 194 ? 19.125 18.766 19.219 1 88.25 194 VAL B CA 1
ATOM 6682 C C . VAL B 1 194 ? 19.953 19.766 18.438 1 88.25 194 VAL B C 1
ATOM 6684 O O . VAL B 1 194 ? 21.078 20.094 18.812 1 88.25 194 VAL B O 1
ATOM 6687 N N . SER B 1 195 ? 19.391 20.281 17.422 1 86.38 195 SER B N 1
ATOM 6688 C CA . SER B 1 195 ? 20.109 21.219 16.562 1 86.38 195 SER B CA 1
ATOM 6689 C C . SER B 1 195 ? 20.312 22.562 17.266 1 86.38 195 SER B C 1
ATOM 6691 O O . SER B 1 195 ? 21.219 23.328 16.906 1 86.38 195 SER B O 1
ATOM 6693 N N . GLN B 1 196 ? 19.469 22.859 18.25 1 88.5 196 GLN B N 1
ATOM 6694 C CA . GLN B 1 196 ? 19.516 24.172 18.891 1 88.5 196 GLN B CA 1
ATOM 6695 C C . GLN B 1 196 ? 20.391 24.141 20.141 1 88.5 196 GLN B C 1
ATOM 6697 O O . GLN B 1 196 ? 20.828 25.188 20.625 1 88.5 196 GLN B O 1
ATOM 6702 N N . ILE B 1 197 ? 20.781 23 20.656 1 90.88 197 ILE B N 1
ATOM 6703 C CA . ILE B 1 197 ? 21.516 22.859 21.906 1 90.88 197 ILE B CA 1
ATOM 6704 C C . ILE B 1 197 ? 22.875 23.547 21.797 1 90.88 197 ILE B C 1
ATOM 6706 O O . ILE B 1 197 ? 23.266 24.312 22.672 1 90.88 197 ILE B O 1
ATOM 6710 N N . PRO B 1 198 ? 23.641 23.359 20.734 1 91 198 PRO B N 1
ATOM 6711 C CA . PRO B 1 198 ? 24.922 24.031 20.625 1 91 198 PRO B CA 1
ATOM 6712 C C . PRO B 1 198 ? 24.797 25.547 20.609 1 91 198 PRO B C 1
ATOM 6714 O O . PRO B 1 198 ? 25.625 26.25 21.203 1 91 198 PRO B O 1
ATOM 6717 N N . LYS B 1 199 ? 23.797 26.062 20.031 1 89.31 199 LYS B N 1
ATOM 6718 C CA . LYS B 1 199 ? 23.578 27.516 19.969 1 89.31 199 LYS B CA 1
ATOM 6719 C C . LYS B 1 199 ? 23.188 28.078 21.328 1 89.31 199 LYS B C 1
ATOM 6721 O O . LYS B 1 199 ? 23.516 29.219 21.641 1 89.31 199 LYS B O 1
ATOM 6726 N N . LEU B 1 200 ? 22.5 27.297 22.062 1 92.19 200 LEU B N 1
ATOM 6727 C CA . LEU B 1 200 ? 22.094 27.703 23.406 1 92.19 200 LEU B CA 1
ATOM 6728 C C . LEU B 1 200 ? 23.297 27.734 24.344 1 92.19 200 LEU B C 1
ATOM 6730 O O . LEU B 1 200 ? 23.328 28.516 25.312 1 92.19 200 LEU B O 1
ATOM 6734 N N . CYS B 1 201 ? 24.25 26.859 24 1 92.12 201 CYS B N 1
ATOM 6735 C CA . CYS B 1 201 ? 25.422 26.75 24.859 1 92.12 201 CYS B CA 1
ATOM 6736 C C . CYS B 1 201 ? 26.578 27.594 24.328 1 92.12 201 CYS B C 1
ATOM 6738 O O . CYS B 1 201 ? 27.562 27.828 25.047 1 92.12 201 CYS B O 1
ATOM 6740 N N . GLY B 1 202 ? 26.469 28.031 23.156 1 89.44 202 GLY B N 1
ATOM 6741 C CA . GLY B 1 202 ? 27.453 28.953 22.578 1 89.44 202 GLY B CA 1
ATOM 6742 C C . GLY B 1 202 ? 28.641 28.234 21.984 1 89.44 202 GLY B C 1
ATOM 6743 O O . GLY B 1 202 ? 29.781 28.703 22.125 1 89.44 202 GLY B O 1
ATOM 6744 N N . PHE B 1 203 ? 28.453 27.031 21.5 1 86.75 203 PHE B N 1
ATOM 6745 C CA . PHE B 1 203 ? 29.547 26.344 20.828 1 86.75 203 PHE B CA 1
ATOM 6746 C C . PHE B 1 203 ? 29.094 25.797 19.469 1 86.75 203 PHE B C 1
ATOM 6748 O O . PHE B 1 203 ? 27.906 25.828 19.156 1 86.75 203 PHE B O 1
ATOM 6755 N N . SER B 1 204 ? 30.031 25.469 18.625 1 82.62 204 SER B N 1
ATOM 6756 C CA . SER B 1 204 ? 29.719 24.953 17.297 1 82.62 204 SER B CA 1
ATOM 6757 C C . SER B 1 204 ? 30.109 23.484 17.172 1 82.62 204 SER B C 1
ATOM 6759 O O . SER B 1 204 ? 31.062 23.031 17.797 1 82.62 204 SER B O 1
ATOM 6761 N N . VAL B 1 205 ? 29.203 22.734 16.578 1 80.69 205 VAL B N 1
ATOM 6762 C CA . VAL B 1 205 ? 29.453 21.312 16.344 1 80.69 205 VAL B CA 1
ATOM 6763 C C . VAL B 1 205 ? 29.641 21.062 14.844 1 80.69 205 VAL B C 1
ATOM 6765 O O . VAL B 1 205 ? 29 21.703 14.016 1 80.69 205 VAL B O 1
ATOM 6768 N N . PRO B 1 206 ? 30.547 20.156 14.523 1 73.88 206 PRO B N 1
ATOM 6769 C CA . PRO B 1 206 ? 30.75 19.844 13.109 1 73.88 206 PRO B CA 1
ATOM 6770 C C . PRO B 1 206 ? 29.547 19.156 12.461 1 73.88 206 PRO B C 1
ATOM 6772 O O . PRO B 1 206 ? 28.828 18.406 13.133 1 73.88 206 PRO B O 1
ATOM 6775 N N . SER B 1 207 ? 29.219 19.594 11.266 1 67.81 207 SER B N 1
ATOM 6776 C CA . SER B 1 207 ? 28.078 19.016 10.547 1 67.81 207 SER B CA 1
ATOM 6777 C C . SER B 1 207 ? 28.438 17.641 9.977 1 67.81 207 SER B C 1
ATOM 6779 O O . SER B 1 207 ? 29.516 17.453 9.414 1 67.81 207 SER B O 1
ATOM 6781 N N . ARG B 1 208 ? 27.703 16.516 10.492 1 65 208 ARG B N 1
ATOM 6782 C CA . ARG B 1 208 ? 27.938 15.18 9.945 1 65 208 ARG B CA 1
ATOM 6783 C C . ARG B 1 208 ? 26.844 14.797 8.961 1 65 208 ARG B C 1
ATOM 6785 O O . ARG B 1 208 ? 25.688 15.219 9.117 1 65 208 ARG B O 1
ATOM 6792 N N . ASN B 1 209 ? 27.188 14.328 7.781 1 60.75 209 ASN B N 1
ATOM 6793 C CA . ASN B 1 209 ? 26.219 13.93 6.773 1 60.75 209 ASN B CA 1
ATOM 6794 C C . ASN B 1 209 ? 25.969 12.422 6.789 1 60.75 209 ASN B C 1
ATOM 6796 O O . ASN B 1 209 ? 26.406 11.711 5.879 1 60.75 209 ASN B O 1
ATOM 6800 N N . GLU B 1 210 ? 25.781 11.914 7.898 1 64.81 210 GLU B N 1
ATOM 6801 C CA . GLU B 1 210 ? 25.516 10.477 7.844 1 64.81 210 GLU B CA 1
ATOM 6802 C C . GLU B 1 210 ? 24.031 10.203 7.582 1 64.81 210 GLU B C 1
ATOM 6804 O O . GLU B 1 210 ? 23.172 10.992 7.973 1 64.81 210 GLU B O 1
ATOM 6809 N N . HIS B 1 211 ? 23.781 9.281 6.715 1 63.97 211 HIS B N 1
ATOM 6810 C CA . HIS B 1 211 ? 22.453 8.93 6.25 1 63.97 211 HIS B CA 1
ATOM 6811 C C . HIS B 1 211 ? 21.656 8.234 7.348 1 63.97 211 HIS B C 1
ATOM 6813 O O . HIS B 1 211 ? 20.469 8.516 7.531 1 63.97 211 HIS B O 1
ATOM 6819 N N . TRP B 1 212 ? 22.312 7.461 8.141 1 77.06 212 TRP B N 1
ATOM 6820 C CA . TRP B 1 212 ? 21.594 6.691 9.141 1 77.06 212 TRP B CA 1
ATOM 6821 C C . TRP B 1 212 ? 22.016 7.074 10.547 1 77.06 212 TRP B C 1
ATOM 6823 O O . TRP B 1 212 ? 23.219 7.27 10.805 1 77.06 212 TRP B O 1
ATOM 6833 N N . PHE B 1 213 ? 21.094 7.387 11.461 1 82.94 213 PHE B N 1
ATOM 6834 C CA . PHE B 1 213 ? 21.297 7.652 12.883 1 82.94 213 PHE B CA 1
ATOM 6835 C C . PHE B 1 213 ? 22 8.984 13.086 1 82.94 213 PHE B C 1
ATOM 6837 O O . PHE B 1 213 ? 22.906 9.094 13.922 1 82.94 213 PHE B O 1
ATOM 6844 N N . SER B 1 214 ? 21.734 9.891 12.227 1 81.75 214 SER B N 1
ATOM 6845 C CA . SER B 1 214 ? 22.328 11.227 12.297 1 81.75 214 SER B CA 1
ATOM 6846 C C . SER B 1 214 ? 22 11.898 13.633 1 81.75 214 SER B C 1
ATOM 6848 O O . SER B 1 214 ? 22.828 12.656 14.156 1 81.75 214 SER B O 1
ATOM 6850 N N . LEU B 1 215 ? 20.875 11.602 14.148 1 86.25 215 LEU B N 1
ATOM 6851 C CA . LEU B 1 215 ? 20.453 12.211 15.406 1 86.25 215 LEU B CA 1
ATOM 6852 C C . LEU B 1 215 ? 21.344 11.727 16.547 1 86.25 215 LEU B C 1
ATOM 6854 O O . LEU B 1 215 ? 21.766 12.523 17.391 1 86.25 215 LEU B O 1
ATOM 6858 N N . VAL B 1 216 ? 21.625 10.461 16.547 1 86.69 216 VAL B N 1
ATOM 6859 C CA . VAL B 1 216 ? 22.438 9.883 17.609 1 86.69 216 VAL B CA 1
ATOM 6860 C C . VAL B 1 216 ? 23.859 10.438 17.547 1 86.69 216 VAL B C 1
ATOM 6862 O O . VAL B 1 216 ? 24.438 10.789 18.578 1 86.69 216 VAL B O 1
ATOM 6865 N N . HIS B 1 217 ? 24.375 10.555 16.422 1 87.12 217 HIS B N 1
ATOM 6866 C CA . HIS B 1 217 ? 25.719 11.102 16.25 1 87.12 217 HIS B CA 1
ATOM 6867 C C . HIS B 1 217 ? 25.766 12.57 16.656 1 87.12 217 HIS B C 1
ATOM 6869 O O . HIS B 1 217 ? 26.766 13.016 17.234 1 87.12 217 HIS B O 1
ATOM 6875 N N . SER B 1 218 ? 24.734 13.305 16.344 1 86.94 218 SER B N 1
ATOM 6876 C CA . SER B 1 218 ? 24.688 14.711 16.734 1 86.94 218 SER B CA 1
ATOM 6877 C C . SER B 1 218 ? 24.672 14.859 18.25 1 86.94 218 SER B C 1
ATOM 6879 O O . SER B 1 218 ? 25.312 15.758 18.797 1 86.94 218 SER B O 1
ATOM 6881 N N . ILE B 1 219 ? 23.984 13.977 18.906 1 89.94 219 ILE B N 1
ATOM 6882 C CA . ILE B 1 219 ? 23.906 14.016 20.359 1 89.94 219 ILE B CA 1
ATOM 6883 C C . ILE B 1 219 ? 25.266 13.68 20.969 1 89.94 219 ILE B C 1
ATOM 6885 O O . ILE B 1 219 ? 25.703 14.32 21.922 1 89.94 219 ILE B O 1
ATOM 6889 N N . LEU B 1 220 ? 25.906 12.727 20.344 1 88.75 220 LEU B N 1
ATOM 6890 C CA . LEU B 1 220 ? 27.234 12.344 20.812 1 88.75 220 LEU B CA 1
ATOM 6891 C C . LEU B 1 220 ? 28.234 13.484 20.609 1 88.75 220 LEU B C 1
ATOM 6893 O O . LEU B 1 220 ? 29.062 13.742 21.469 1 88.75 220 LEU B O 1
ATOM 6897 N N . ASP B 1 221 ? 28.094 14.133 19.531 1 88.56 221 ASP B N 1
ATOM 6898 C CA . ASP B 1 221 ? 28.969 15.266 19.25 1 88.56 221 ASP B CA 1
ATOM 6899 C C . ASP B 1 221 ? 28.734 16.406 20.25 1 88.56 221 ASP B C 1
ATOM 6901 O O . ASP B 1 221 ? 29.672 17.078 20.656 1 88.56 221 ASP B O 1
ATOM 6905 N N . ILE B 1 222 ? 27.578 16.641 20.594 1 90.81 222 ILE B N 1
ATOM 6906 C CA . ILE B 1 222 ? 27.234 17.688 21.562 1 90.81 222 ILE B CA 1
ATOM 6907 C C . ILE B 1 222 ? 27.828 17.344 22.922 1 90.81 222 ILE B C 1
ATOM 6909 O O . ILE B 1 222 ? 28.391 18.219 23.594 1 90.81 222 ILE B O 1
ATOM 6913 N N . PHE B 1 223 ? 27.734 16.094 23.25 1 90.38 223 PHE B N 1
ATOM 6914 C CA . PHE B 1 223 ? 28.281 15.664 24.531 1 90.38 223 PHE B CA 1
ATOM 6915 C C . PHE B 1 223 ? 29.797 15.812 24.547 1 90.38 223 PHE B C 1
ATOM 6917 O O . PHE B 1 223 ? 30.375 16.172 25.578 1 90.38 223 PHE B O 1
ATOM 6924 N N . GLU B 1 224 ? 30.422 15.609 23.469 1 89.81 224 GLU B N 1
ATOM 6925 C CA . GLU B 1 224 ? 31.875 15.68 23.375 1 89.81 224 GLU B CA 1
ATOM 6926 C C . GLU B 1 224 ? 32.344 17.125 23.391 1 89.81 224 GLU B C 1
ATOM 6928 O O . GLU B 1 224 ? 33.469 17.422 23.828 1 89.81 224 GLU B O 1
ATOM 6933 N N . ASN B 1 225 ? 31.547 18.062 22.984 1 89.81 225 ASN B N 1
ATOM 6934 C CA . ASN B 1 225 ? 31.984 19.453 22.875 1 89.81 225 ASN B CA 1
ATOM 6935 C C . ASN B 1 225 ? 31.328 20.328 23.938 1 89.81 225 ASN B C 1
ATOM 6937 O O . ASN B 1 225 ? 31.469 21.547 23.922 1 89.81 225 ASN B O 1
ATOM 6941 N N . CYS B 1 226 ? 30.656 19.75 24.812 1 88 226 CYS B N 1
ATOM 6942 C CA . CYS B 1 226 ? 29.938 20.484 25.859 1 88 226 CYS B CA 1
ATOM 6943 C C . CYS B 1 226 ? 30.891 21.281 26.719 1 88 226 CYS B C 1
ATOM 6945 O O . CYS B 1 226 ? 30.516 22.312 27.281 1 88 226 CYS B O 1
ATOM 6947 N N . HIS B 1 227 ? 32.156 20.969 26.688 1 88.5 227 HIS B N 1
ATOM 6948 C CA . HIS B 1 227 ? 33.156 21.656 27.5 1 88.5 227 HIS B CA 1
ATOM 6949 C C . HIS B 1 227 ? 33.5 23.016 26.906 1 88.5 227 HIS B C 1
ATOM 6951 O O . HIS B 1 227 ? 34.031 23.875 27.609 1 88.5 227 HIS B O 1
ATOM 6957 N N . LYS B 1 228 ? 33.156 23.266 25.703 1 89.25 228 LYS B N 1
ATOM 6958 C CA . LYS B 1 228 ? 33.469 24.516 25.031 1 89.25 228 LYS B CA 1
ATOM 6959 C C . LYS B 1 228 ? 32.344 25.531 25.203 1 89.25 228 LYS B C 1
ATOM 6961 O O . LYS B 1 228 ? 32.312 26.562 24.516 1 89.25 228 LYS B O 1
ATOM 6966 N N . SER B 1 229 ? 31.531 25.359 26.156 1 91.81 229 SER B N 1
ATOM 6967 C CA . SER B 1 229 ? 30.359 26.203 26.344 1 91.81 229 SER B CA 1
ATOM 6968 C C . SER B 1 229 ? 30.766 27.562 26.906 1 91.81 229 SER B C 1
ATOM 6970 O O . SER B 1 229 ? 31.703 27.672 27.703 1 91.81 229 SER B O 1
ATOM 6972 N N . ASN B 1 230 ? 30.109 28.578 26.359 1 92.88 230 ASN B N 1
ATOM 6973 C CA . ASN B 1 230 ? 30.266 29.938 26.875 1 92.88 230 ASN B CA 1
ATOM 6974 C C . ASN B 1 230 ? 29.312 30.203 28.047 1 92.88 230 ASN B C 1
ATOM 6976 O O . ASN B 1 230 ? 28.094 30.172 27.875 1 92.88 230 ASN B O 1
ATOM 6980 N N . THR B 1 231 ? 29.781 30.547 29.156 1 92.38 231 THR B N 1
ATOM 6981 C CA . THR B 1 231 ? 29.016 30.703 30.375 1 92.38 231 THR B CA 1
ATOM 6982 C C . THR B 1 231 ? 28.031 31.859 30.266 1 92.38 231 THR B C 1
ATOM 6984 O O . THR B 1 231 ? 26.906 31.781 30.781 1 92.38 231 THR B O 1
ATOM 6987 N N . ALA B 1 232 ? 28.484 32.875 29.594 1 92.94 232 ALA B N 1
ATOM 6988 C CA . ALA B 1 232 ? 27.594 34 29.406 1 92.94 232 ALA B CA 1
ATOM 6989 C C . ALA B 1 232 ? 26.391 33.625 28.547 1 92.94 232 ALA B C 1
ATOM 6991 O O . ALA B 1 232 ? 25.25 34 28.875 1 92.94 232 ALA B O 1
ATOM 6992 N N . THR B 1 233 ? 26.688 32.938 27.5 1 94.25 233 THR B N 1
ATOM 6993 C CA . THR B 1 233 ? 25.625 32.5 26.609 1 94.25 233 THR B CA 1
ATOM 6994 C C . THR B 1 233 ? 24.656 31.578 27.344 1 94.25 233 THR B C 1
ATOM 6996 O O . THR B 1 233 ? 23.438 31.656 27.156 1 94.25 233 THR B O 1
ATOM 6999 N N . LEU B 1 234 ? 25.156 30.766 28.172 1 94.38 234 LEU B N 1
ATOM 7000 C CA . LEU B 1 234 ? 24.344 29.828 28.938 1 94.38 234 LEU B CA 1
ATOM 7001 C C . LEU B 1 234 ? 23.406 30.562 29.891 1 94.38 234 LEU B C 1
ATOM 7003 O O . LEU B 1 234 ? 22.25 30.188 30.062 1 94.38 234 LEU B O 1
ATOM 7007 N N . CYS B 1 235 ? 23.938 31.547 30.453 1 94.19 235 CYS B N 1
ATOM 7008 C CA . CYS B 1 235 ? 23.156 32.312 31.406 1 94.19 235 CYS B CA 1
ATOM 7009 C C . CYS B 1 235 ? 22.047 33.094 30.703 1 94.19 235 CYS B C 1
ATOM 7011 O O . CYS B 1 235 ? 20.906 33.156 31.188 1 94.19 235 CYS B O 1
ATOM 7013 N N . ILE B 1 236 ? 22.422 33.625 29.625 1 94.5 236 ILE B N 1
ATOM 7014 C CA . ILE B 1 236 ? 21.438 34.375 28.859 1 94.5 236 ILE B CA 1
ATOM 7015 C C . ILE B 1 236 ? 20.344 33.438 28.375 1 94.5 236 ILE B C 1
ATOM 7017 O O . ILE B 1 236 ? 19.156 33.781 28.469 1 94.5 236 ILE B O 1
ATOM 7021 N N . SER B 1 237 ? 20.734 32.312 27.859 1 95.88 237 SER B N 1
ATOM 7022 C CA . SER B 1 237 ? 19.781 31.328 27.375 1 95.88 237 SER B CA 1
ATOM 7023 C C . SER B 1 237 ? 18.875 30.844 28.5 1 95.88 237 SER B C 1
ATOM 7025 O O . SER B 1 237 ? 17.656 30.703 28.328 1 95.88 237 SER B O 1
ATOM 7027 N N . ALA B 1 238 ? 19.422 30.547 29.594 1 95.25 238 ALA B N 1
ATOM 7028 C CA . ALA B 1 238 ? 18.656 30.062 30.734 1 95.25 238 ALA B CA 1
ATOM 7029 C C . ALA B 1 238 ? 17.656 31.109 31.203 1 95.25 238 ALA B C 1
ATOM 7031 O O . ALA B 1 238 ? 16.516 30.797 31.547 1 95.25 238 ALA B O 1
ATOM 7032 N N . SER B 1 239 ? 18.156 32.312 31.25 1 95.06 239 SER B N 1
ATOM 7033 C CA . SER B 1 239 ? 17.281 33.406 31.672 1 95.06 239 SER B CA 1
ATOM 7034 C C . SER B 1 239 ? 16.125 33.594 30.688 1 95.06 239 SER B C 1
ATOM 7036 O O . SER B 1 239 ? 14.984 33.844 31.109 1 95.06 239 SER B O 1
ATOM 7038 N N . ALA B 1 240 ? 16.469 33.469 29.453 1 95.12 240 ALA B N 1
ATOM 7039 C CA . ALA B 1 240 ? 15.43 33.594 28.422 1 95.12 240 ALA B CA 1
ATOM 7040 C C . ALA B 1 240 ? 14.414 32.469 28.547 1 95.12 240 ALA B C 1
ATOM 7042 O O . ALA B 1 240 ? 13.203 32.688 28.453 1 95.12 240 ALA B O 1
ATOM 7043 N N . LEU B 1 241 ? 14.859 31.25 28.766 1 94.69 241 LEU B N 1
ATOM 7044 C CA . LEU B 1 241 ? 13.977 30.094 28.891 1 94.69 241 LEU B CA 1
ATOM 7045 C C . LEU B 1 241 ? 13.078 30.234 30.125 1 94.69 241 LEU B C 1
ATOM 7047 O O . LEU B 1 241 ? 11.891 29.922 30.062 1 94.69 241 LEU B O 1
ATOM 7051 N N . VAL B 1 242 ? 13.664 30.641 31.156 1 94 242 VAL B N 1
ATOM 7052 C CA . VAL B 1 242 ? 12.914 30.828 32.406 1 94 242 VAL B CA 1
ATOM 7053 C C . VAL B 1 242 ? 11.828 31.875 32.188 1 94 242 VAL B C 1
ATOM 7055 O O . VAL B 1 242 ? 10.695 31.719 32.656 1 94 242 VAL B O 1
ATOM 7058 N N . PHE B 1 243 ? 12.195 32.906 31.531 1 93.62 243 PHE B N 1
ATOM 7059 C CA . PHE B 1 243 ? 11.227 33.969 31.266 1 93.62 243 PHE B CA 1
ATOM 7060 C C . PHE B 1 243 ? 10.102 33.469 30.359 1 93.62 243 PHE B C 1
ATOM 7062 O O . PHE B 1 243 ? 8.93 33.719 30.625 1 93.62 243 PHE B O 1
ATOM 7069 N N . LEU B 1 244 ? 10.414 32.844 29.328 1 92.69 244 LEU B N 1
ATOM 7070 C CA . LEU B 1 244 ? 9.43 32.375 28.359 1 92.69 244 LEU B CA 1
ATOM 7071 C C . LEU B 1 244 ? 8.5 31.344 29 1 92.69 244 LEU B C 1
ATOM 7073 O O . LEU B 1 244 ? 7.277 31.438 28.844 1 92.69 244 LEU B O 1
ATOM 7077 N N . ILE B 1 245 ? 9.07 30.391 29.703 1 90.75 245 ILE B N 1
ATOM 7078 C CA . ILE B 1 245 ? 8.273 29.359 30.359 1 90.75 245 ILE B CA 1
ATOM 7079 C C . ILE B 1 245 ? 7.484 29.953 31.516 1 90.75 245 ILE B C 1
ATOM 7081 O O . ILE B 1 245 ? 6.316 29.609 31.719 1 90.75 245 ILE B O 1
ATOM 7085 N N . GLY B 1 246 ? 8.148 30.781 32.25 1 89.56 246 GLY B N 1
ATOM 7086 C CA . GLY B 1 246 ? 7.48 31.453 33.375 1 89.56 246 GLY B CA 1
ATOM 7087 C C . GLY B 1 246 ? 6.301 32.312 32.938 1 89.56 246 GLY B C 1
ATOM 7088 O O . GLY B 1 246 ? 5.258 32.312 33.562 1 89.56 246 GLY B O 1
ATOM 7089 N N . SER B 1 247 ? 6.457 33.031 31.922 1 88.44 247 SER B N 1
ATOM 7090 C CA . SER B 1 247 ? 5.375 33.844 31.391 1 88.44 247 SER B CA 1
ATOM 7091 C C . SER B 1 247 ? 4.195 33 30.938 1 88.44 247 SER B C 1
ATOM 7093 O O . SER B 1 247 ? 3.041 33.406 31.078 1 88.44 247 SER B O 1
ATOM 7095 N N . ARG B 1 248 ? 4.5 31.922 30.422 1 84.25 248 ARG B N 1
ATOM 7096 C CA . ARG B 1 248 ? 3.455 31.016 29.984 1 84.25 248 ARG B CA 1
ATOM 7097 C C . ARG B 1 248 ? 2.641 30.484 31.156 1 84.25 248 ARG B C 1
ATOM 7099 O O . ARG B 1 248 ? 1.417 30.375 31.062 1 84.25 248 ARG B O 1
ATOM 7106 N N . ILE B 1 249 ? 3.264 30.25 32.219 1 83.31 249 ILE B N 1
ATOM 7107 C CA . ILE B 1 249 ? 2.623 29.625 33.375 1 83.31 249 ILE B CA 1
ATOM 7108 C C . ILE B 1 249 ? 1.951 30.688 34.219 1 83.31 249 ILE B C 1
ATOM 7110 O O . ILE B 1 249 ? 0.844 30.484 34.719 1 83.31 249 ILE B O 1
ATOM 7114 N N . PHE B 1 250 ? 2.549 31.781 34.312 1 84 250 PHE B N 1
ATOM 7115 C CA . PHE B 1 250 ? 2.088 32.75 35.312 1 84 250 PHE B CA 1
ATOM 7116 C C . PHE B 1 250 ? 1.349 33.906 34.656 1 84 250 PHE B C 1
ATOM 7118 O O . PHE B 1 250 ? 0.323 34.375 35.156 1 84 250 PHE B O 1
ATOM 7125 N N . ILE B 1 251 ? 1.826 34.344 33.594 1 81.75 251 ILE B N 1
ATOM 7126 C CA . ILE B 1 251 ? 1.314 35.594 33.031 1 81.75 251 ILE B CA 1
ATOM 7127 C C . ILE B 1 251 ? 0.149 35.281 32.094 1 81.75 251 ILE B C 1
ATOM 7129 O O . ILE B 1 251 ? -0.859 36 32.094 1 81.75 251 ILE B O 1
ATOM 7133 N N . GLU B 1 252 ? 0.291 34.312 31.281 1 80.06 252 GLU B N 1
ATOM 7134 C CA . GLU B 1 252 ? -0.705 34 30.266 1 80.06 252 GLU B CA 1
ATOM 7135 C C . GLU B 1 252 ? -2.068 33.719 30.875 1 80.06 252 GLU B C 1
ATOM 7137 O O . GLU B 1 252 ? -3.092 34.188 30.391 1 80.06 252 GLU B O 1
ATOM 7142 N N . PRO B 1 253 ? -2.092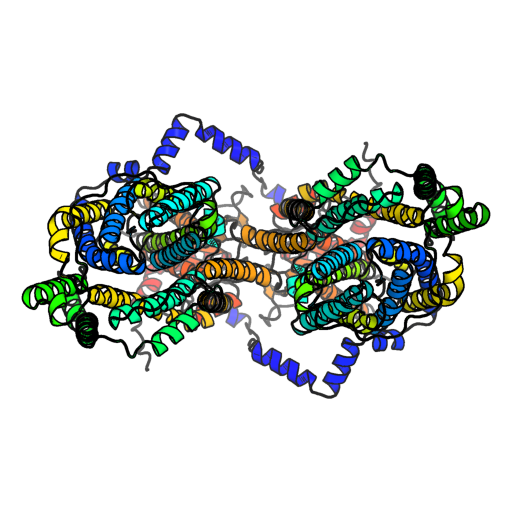 32.875 31.953 1 76.62 253 PRO B N 1
ATOM 7143 C CA . PRO B 1 253 ? -3.404 32.656 32.562 1 76.62 253 PRO B CA 1
ATOM 7144 C C . PRO B 1 253 ? -4.027 33.938 33.125 1 76.62 253 PRO B C 1
ATOM 7146 O O . PRO B 1 253 ? -5.254 34.062 33.094 1 76.62 253 PRO B O 1
ATOM 7149 N N . PHE B 1 254 ? -3.24 34.781 33.531 1 73.62 254 PHE B N 1
ATOM 7150 C CA . PHE B 1 254 ? -3.738 36.031 34.062 1 73.62 254 PHE B CA 1
ATOM 7151 C C . PHE B 1 254 ? -4.297 36.906 32.938 1 73.62 254 PHE B C 1
ATOM 7153 O O . PHE B 1 254 ? -5.293 37.594 33.125 1 73.62 254 PHE B O 1
ATOM 7160 N N . PHE B 1 255 ? -3.65 36.875 31.828 1 71.69 255 PHE B N 1
ATOM 7161 C CA . PHE B 1 255 ? -4.094 37.625 30.656 1 71.69 255 PHE B CA 1
ATOM 7162 C C . PHE B 1 255 ? -5.367 37 30.078 1 71.69 255 PHE B C 1
ATOM 7164 O O . PHE B 1 255 ? -6.238 37.719 29.594 1 71.69 255 PHE B O 1
ATOM 7171 N N . LYS B 1 256 ? -5.535 35.656 30.078 1 70.25 256 LYS B N 1
ATOM 7172 C CA . LYS B 1 256 ? -6.699 34.938 29.578 1 70.25 256 LYS B CA 1
ATOM 7173 C C . LYS B 1 256 ? -7.938 35.219 30.422 1 70.25 256 LYS B C 1
ATOM 7175 O O . LYS B 1 256 ? -9.055 35.219 29.906 1 70.25 256 LYS B O 1
ATOM 7180 N N . ASN B 1 257 ? -7.809 35.406 31.688 1 63.69 257 ASN B N 1
ATOM 7181 C CA . ASN B 1 257 ? -8.922 35.656 32.594 1 63.69 257 ASN B CA 1
ATOM 7182 C C . ASN B 1 257 ? -9.484 37.062 32.406 1 63.69 257 ASN B C 1
ATOM 7184 O O . ASN B 1 257 ? -10.609 37.344 32.812 1 63.69 257 ASN B O 1
ATOM 7188 N N . HIS B 1 258 ? -8.703 37.844 31.828 1 59.38 258 HIS B N 1
ATOM 7189 C CA . HIS B 1 258 ? -9.258 39.156 31.578 1 59.38 258 HIS B CA 1
ATOM 7190 C C . HIS B 1 258 ? -10.07 39.188 30.281 1 59.38 258 HIS B C 1
ATOM 7192 O O . HIS B 1 258 ? -9.594 38.719 29.25 1 59.38 258 HIS B O 1
ATOM 7198 N N . LYS B 1 259 ? -11.414 39.281 30.297 1 55.72 259 LYS B N 1
ATOM 7199 C CA . LYS B 1 259 ? -12.5 39.188 29.312 1 55.72 259 LYS B CA 1
ATOM 7200 C C . LYS B 1 259 ? -12.109 39.875 28 1 55.72 259 LYS B C 1
ATOM 7202 O O . LYS B 1 259 ? -12.422 39.375 26.922 1 55.72 259 LYS B O 1
ATOM 7207 N N . LYS B 1 260 ? -11.539 41.156 28.047 1 57.03 260 LYS B N 1
ATOM 7208 C CA . LYS B 1 260 ? -11.336 41.969 26.859 1 57.03 260 LYS B CA 1
ATOM 7209 C C . LYS B 1 260 ? -10.117 41.5 26.062 1 57.03 260 LYS B C 1
ATOM 7211 O O . LYS B 1 260 ? -10.016 41.75 24.875 1 57.03 260 LYS B O 1
ATOM 7216 N N . LEU B 1 261 ? -9.227 40.688 26.75 1 60 261 LEU B N 1
ATOM 7217 C CA . LEU B 1 261 ? -7.965 40.344 26.109 1 60 261 LEU B CA 1
ATOM 7218 C C . LEU B 1 261 ? -7.875 38.812 25.891 1 60 261 LEU B C 1
ATOM 7220 O O . LEU B 1 261 ? -6.816 38.312 25.516 1 60 261 LEU B O 1
ATOM 7224 N N . GLN B 1 262 ? -8.938 38.188 26.094 1 59.78 262 GLN B N 1
ATOM 7225 C CA . GLN B 1 262 ? -8.969 36.719 26.094 1 59.78 262 GLN B CA 1
ATOM 7226 C C . GLN B 1 262 ? -8.609 36.188 24.719 1 59.78 262 GLN B C 1
ATOM 7228 O O . GLN B 1 262 ? -8.062 35.062 24.609 1 59.78 262 GLN B O 1
ATOM 7233 N N . SER B 1 263 ? -8.734 37.062 23.75 1 66.12 263 SER B N 1
ATOM 7234 C CA . SER B 1 263 ? -8.562 36.531 22.406 1 66.12 263 SER B CA 1
ATOM 7235 C C . SER B 1 263 ? -7.156 36.781 21.875 1 66.12 263 SER B C 1
ATOM 7237 O O . SER B 1 263 ? -6.773 36.25 20.828 1 66.12 263 SER B O 1
ATOM 7239 N N . ILE B 1 264 ? -6.285 37.594 22.688 1 69.5 264 ILE B N 1
ATOM 7240 C CA . ILE B 1 264 ? -4.965 37.938 22.188 1 69.5 264 ILE B CA 1
ATOM 7241 C C . ILE B 1 264 ? -3.887 37.281 23.047 1 69.5 264 ILE B C 1
ATOM 7243 O O . ILE B 1 264 ? -3.838 37.5 24.25 1 69.5 264 ILE B O 1
ATOM 7247 N N . PRO B 1 265 ? -3.082 36.469 22.422 1 76.31 265 PRO B N 1
ATOM 7248 C CA . PRO B 1 265 ? -1.992 35.844 23.188 1 76.31 265 PRO B CA 1
ATOM 7249 C C . PRO B 1 265 ? -0.956 36.875 23.656 1 76.31 265 PRO B C 1
ATOM 7251 O O . PRO B 1 265 ? -0.688 37.844 22.938 1 76.31 265 PRO B O 1
ATOM 7254 N N . PHE B 1 266 ? -0.496 36.812 24.859 1 80.25 266 PHE B N 1
ATOM 7255 C CA . PHE B 1 266 ? 0.581 37.625 25.375 1 80.25 266 PHE B CA 1
ATOM 7256 C C . PHE B 1 266 ? 1.845 37.469 24.547 1 80.25 266 PHE B C 1
ATOM 7258 O O . PHE B 1 266 ? 2.324 36.344 24.344 1 80.25 266 PHE B O 1
ATOM 7265 N N . PRO B 1 267 ? 2.377 38.531 23.938 1 84.62 267 PRO B N 1
ATOM 7266 C CA . PRO B 1 267 ? 3.553 38.438 23.062 1 84.62 267 PRO B CA 1
ATOM 7267 C C . PRO B 1 267 ? 4.848 38.25 23.844 1 84.62 267 PRO B C 1
ATOM 7269 O O . PRO B 1 267 ? 5.742 39.094 23.781 1 84.62 267 PRO B O 1
ATOM 7272 N N . LYS B 1 268 ? 5.02 37.188 24.516 1 87.25 268 LYS B N 1
ATOM 7273 C CA . LYS B 1 268 ? 6.176 36.906 25.359 1 87.25 268 LYS B CA 1
ATOM 7274 C C . LYS B 1 268 ? 7.453 36.812 24.531 1 87.25 268 LYS B C 1
ATOM 7276 O O . LYS B 1 268 ? 8.523 37.25 24.969 1 87.25 268 LYS B O 1
ATOM 7281 N N . GLU B 1 269 ? 7.383 36.281 23.391 1 89.38 269 GLU B N 1
ATOM 7282 C CA . GLU B 1 269 ? 8.562 36.125 22.547 1 89.38 269 GLU B CA 1
ATOM 7283 C C . GLU B 1 269 ? 9.086 37.469 22.078 1 89.38 269 GLU B C 1
ATOM 7285 O O . GLU B 1 269 ? 10.297 37.719 22.062 1 89.38 269 GLU B O 1
ATOM 7290 N N . LEU B 1 270 ? 8.164 38.344 21.719 1 88.31 270 LEU B N 1
ATOM 7291 C CA . LEU B 1 270 ? 8.57 39.688 21.266 1 88.31 270 LEU B CA 1
ATOM 7292 C C . LEU B 1 270 ? 9.203 40.469 22.406 1 88.31 270 LEU B C 1
ATOM 7294 O O . LEU B 1 270 ? 10.203 41.156 22.203 1 88.31 270 LEU B O 1
ATOM 7298 N N . ILE B 1 271 ? 8.664 40.344 23.5 1 90.56 271 ILE B N 1
ATOM 7299 C CA . ILE B 1 271 ? 9.188 41.031 24.672 1 90.56 271 ILE B CA 1
ATOM 7300 C C . ILE B 1 271 ? 10.594 40.5 24.984 1 90.56 271 ILE B C 1
ATOM 7302 O O . ILE B 1 271 ? 11.484 41.312 25.312 1 90.56 271 ILE B O 1
ATOM 7306 N N . THR B 1 272 ? 10.688 39.25 24.922 1 92.44 272 THR B N 1
ATOM 7307 C CA . THR B 1 272 ? 12 38.656 25.172 1 92.44 272 THR B CA 1
ATOM 7308 C C . THR B 1 272 ? 13.039 39.219 24.188 1 92.44 272 THR B C 1
ATOM 7310 O O . THR B 1 272 ? 14.164 39.5 24.578 1 92.44 272 THR B O 1
ATOM 7313 N N . ILE B 1 273 ? 12.711 39.312 22.969 1 91.44 273 ILE B N 1
ATOM 7314 C CA . ILE B 1 273 ? 13.617 39.812 21.953 1 91.44 273 ILE B CA 1
ATOM 7315 C C . ILE B 1 273 ? 13.984 41.281 22.25 1 91.44 273 ILE B C 1
ATOM 7317 O O . ILE B 1 273 ? 15.156 41.656 22.188 1 91.44 273 ILE B O 1
ATOM 7321 N N . VAL B 1 274 ? 13.055 42.094 22.625 1 90.94 274 VAL B N 1
ATOM 7322 C CA . VAL B 1 274 ? 13.273 43.5 22.891 1 90.94 274 VAL B CA 1
ATOM 7323 C C . VAL B 1 274 ? 14.18 43.688 24.109 1 90.94 274 VAL B C 1
ATOM 7325 O O . VAL B 1 274 ? 15.141 44.438 24.062 1 90.94 274 VAL B O 1
ATOM 7328 N N . ILE B 1 275 ? 13.852 42.906 25.078 1 93.25 275 ILE B N 1
ATOM 7329 C CA . ILE B 1 275 ? 14.625 43.031 26.312 1 93.25 275 ILE B CA 1
ATOM 7330 C C . ILE B 1 275 ? 16.062 42.562 26.078 1 93.25 275 ILE B C 1
ATOM 7332 O O . ILE B 1 275 ? 17.016 43.188 26.5 1 93.25 275 ILE B O 1
ATOM 7336 N N . ALA B 1 276 ? 16.141 41.469 25.453 1 93.94 276 ALA B N 1
ATOM 7337 C CA . ALA B 1 276 ? 17.469 40.875 25.219 1 93.94 276 ALA B CA 1
ATOM 7338 C C . ALA B 1 276 ? 18.297 41.781 24.297 1 93.94 276 ALA B C 1
ATOM 7340 O O . ALA B 1 276 ? 19.5 41.938 24.484 1 93.94 276 ALA B O 1
ATOM 7341 N N . THR B 1 277 ? 17.672 42.312 23.297 1 92.38 277 THR B N 1
ATOM 7342 C CA . THR B 1 277 ? 18.375 43.188 22.375 1 92.38 277 THR B CA 1
ATOM 7343 C C . THR B 1 277 ? 18.844 44.469 23.078 1 92.38 277 THR B C 1
ATOM 7345 O O . THR B 1 277 ? 19.984 44.906 22.891 1 92.38 277 THR B O 1
ATOM 7348 N N . SER B 1 278 ? 18 45.031 23.891 1 92.94 278 SER B N 1
ATOM 7349 C CA . SER B 1 278 ? 18.344 46.219 24.641 1 92.94 278 SER B CA 1
ATOM 7350 C C . SER B 1 278 ? 19.484 45.969 25.625 1 92.94 278 SER B C 1
ATOM 7352 O O . SER B 1 278 ? 20.422 46.75 25.734 1 92.94 278 SER B O 1
ATOM 7354 N N . ALA B 1 279 ? 19.359 44.875 26.25 1 93.88 279 ALA B N 1
ATOM 7355 C CA . ALA B 1 279 ? 20.391 44.5 27.203 1 93.88 279 ALA B CA 1
ATOM 7356 C C . ALA B 1 279 ? 21.734 44.281 26.5 1 93.88 279 ALA B C 1
ATOM 7358 O O . ALA B 1 279 ? 22.781 44.656 27 1 93.88 279 ALA B O 1
ATOM 7359 N N . SER B 1 280 ? 21.672 43.594 25.438 1 93.56 280 SER B N 1
ATOM 7360 C CA . SER B 1 280 ? 22.875 43.312 24.672 1 93.56 280 SER B CA 1
ATOM 7361 C C . SER B 1 280 ? 23.5 44.594 24.125 1 93.56 280 SER B C 1
ATOM 7363 O O . SER B 1 280 ? 24.734 44.719 24.047 1 93.56 280 SER B O 1
ATOM 7365 N N . TYR B 1 281 ? 22.625 45.5 23.75 1 89.69 281 TYR B N 1
ATOM 7366 C CA . TYR B 1 281 ? 23.109 46.781 23.219 1 89.69 281 TYR B CA 1
ATOM 7367 C C . TYR B 1 281 ? 23.781 47.594 24.297 1 89.69 281 TYR B C 1
ATOM 7369 O O . TYR B 1 281 ? 24.859 48.156 24.094 1 89.69 281 TYR B O 1
ATOM 7377 N N . PHE B 1 282 ? 23.25 47.656 25.469 1 91.94 282 PHE B N 1
ATOM 7378 C CA . PHE B 1 282 ? 23.734 48.531 26.547 1 91.94 282 PHE B CA 1
ATOM 7379 C C . PHE B 1 282 ? 24.922 47.906 27.25 1 91.94 282 PHE B C 1
ATOM 7381 O O . PHE B 1 282 ? 25.859 48.594 27.656 1 91.94 282 PHE B O 1
ATOM 7388 N N . PHE B 1 283 ? 24.953 46.594 27.328 1 91.69 283 PHE B N 1
ATOM 7389 C CA . PHE B 1 283 ? 26.016 45.938 28.078 1 91.69 283 PHE B CA 1
ATOM 7390 C C . PHE B 1 283 ? 27.062 45.344 27.141 1 91.69 283 PHE B C 1
ATOM 7392 O O . PHE B 1 283 ? 28.047 44.75 27.594 1 91.69 283 PHE B O 1
ATOM 7399 N N . ASP B 1 284 ? 26.922 45.406 25.875 1 88.94 284 ASP B N 1
ATOM 7400 C CA . ASP B 1 284 ? 27.875 44.938 24.859 1 88.94 284 ASP B CA 1
ATOM 7401 C C . ASP B 1 284 ? 28.25 43.469 25.078 1 88.94 284 ASP B C 1
ATOM 7403 O O . ASP B 1 284 ? 29.422 43.156 25.25 1 88.94 284 ASP B O 1
ATOM 7407 N N . PHE B 1 285 ? 27.344 42.688 25 1 89.81 285 PHE B N 1
ATOM 7408 C CA . PHE B 1 285 ? 27.516 41.281 25.266 1 89.81 285 PHE B CA 1
ATOM 7409 C C . PHE B 1 285 ? 28.547 40.656 24.312 1 89.81 285 PHE B C 1
ATOM 7411 O O . PHE B 1 285 ? 29.266 39.719 24.672 1 89.81 285 PHE B O 1
ATOM 7418 N N . GLU B 1 286 ? 28.625 41.094 23.109 1 88.5 286 GLU B N 1
ATOM 7419 C CA . GLU B 1 286 ? 29.5 40.5 22.109 1 88.5 286 GLU B CA 1
ATOM 7420 C C . GLU B 1 286 ? 30.969 40.719 22.453 1 88.5 286 GLU B C 1
ATOM 7422 O O . GLU B 1 286 ? 31.75 39.781 22.5 1 88.5 286 GLU B O 1
ATOM 7427 N N . HIS B 1 287 ? 31.344 41.875 22.75 1 87.62 287 HIS B N 1
ATOM 7428 C CA . HIS B 1 287 ? 32.75 42.219 22.969 1 87.62 287 HIS B CA 1
ATOM 7429 C C . HIS B 1 287 ? 33.188 41.875 24.391 1 87.62 287 HIS B C 1
ATOM 7431 O O . HIS B 1 287 ? 34.312 41.438 24.594 1 87.62 287 HIS B O 1
ATOM 7437 N N . ARG B 1 288 ? 32.312 41.969 25.266 1 88 288 ARG B N 1
ATOM 7438 C CA . ARG B 1 288 ? 32.688 41.75 26.672 1 88 288 ARG B CA 1
ATOM 7439 C C . ARG B 1 288 ? 32.594 40.281 27.062 1 88 288 ARG B C 1
ATOM 7441 O O . ARG B 1 288 ? 33.406 39.812 27.844 1 88 288 ARG B O 1
ATOM 7448 N N . PHE B 1 289 ? 31.672 39.625 26.516 1 89.5 289 PHE B N 1
ATOM 7449 C CA . PHE B 1 289 ? 31.406 38.281 27.031 1 89.5 289 PHE B CA 1
ATOM 7450 C C . PHE B 1 289 ? 31.5 37.25 25.922 1 89.5 289 PHE B C 1
ATOM 7452 O O . PHE B 1 289 ? 31.344 36.062 26.156 1 89.5 289 PHE B O 1
ATOM 7459 N N . GLY B 1 290 ? 31.656 37.625 24.703 1 88.56 290 GLY B N 1
ATOM 7460 C CA . GLY B 1 290 ? 31.828 36.719 23.594 1 88.56 290 GLY B CA 1
ATOM 7461 C C . GLY B 1 290 ? 30.531 36.062 23.141 1 88.56 290 GLY B C 1
ATOM 7462 O O . GLY B 1 290 ? 30.547 34.938 22.641 1 88.56 290 GLY B O 1
ATOM 7463 N N . VAL B 1 291 ? 29.516 36.75 23.406 1 90.38 291 VAL B N 1
ATOM 7464 C CA . VAL B 1 291 ? 28.203 36.25 23.016 1 90.38 291 VAL B CA 1
ATOM 7465 C C . VAL B 1 291 ? 27.969 36.5 21.531 1 90.38 291 VAL B C 1
ATOM 7467 O O . VAL B 1 291 ? 28.234 37.625 21.047 1 90.38 291 VAL B O 1
ATOM 7470 N N . LYS B 1 292 ? 27.562 35.531 20.844 1 89.44 292 LYS B N 1
ATOM 7471 C CA . LYS B 1 292 ? 27.328 35.688 19.406 1 89.44 292 LYS B CA 1
ATOM 7472 C C . LYS B 1 292 ? 26.031 36.438 19.141 1 89.44 292 LYS B C 1
ATOM 7474 O O . LYS B 1 292 ? 24.953 36.062 19.625 1 89.44 292 LYS B O 1
ATOM 7479 N N . THR B 1 293 ? 26.109 37.5 18.406 1 89.69 293 THR B N 1
ATOM 7480 C CA . THR B 1 293 ? 24.953 38.312 18.047 1 89.69 293 THR B CA 1
ATOM 7481 C C . THR B 1 293 ? 24.688 38.219 16.547 1 89.69 293 THR B C 1
ATOM 7483 O O . THR B 1 293 ? 25.422 37.562 15.82 1 89.69 293 THR B O 1
ATOM 7486 N N . LEU B 1 294 ? 23.609 38.844 16.016 1 87 294 LEU B N 1
ATOM 7487 C CA . LEU B 1 294 ? 23.203 38.75 14.617 1 87 294 LEU B CA 1
ATOM 7488 C C . LEU B 1 294 ? 24.094 39.656 13.75 1 87 294 LEU B C 1
ATOM 7490 O O . LEU B 1 294 ? 24.234 39.406 12.555 1 87 294 LEU B O 1
ATOM 7494 N N . HIS B 1 295 ? 24.781 40.625 14.312 1 77.56 295 HIS B N 1
ATOM 7495 C CA . HIS B 1 295 ? 25.734 41.562 13.711 1 77.56 295 HIS B CA 1
ATOM 7496 C C . HIS B 1 295 ? 25.047 42.469 12.703 1 77.56 295 HIS B C 1
ATOM 7498 O O . HIS B 1 295 ? 25 43.688 12.891 1 77.56 295 HIS B O 1
ATOM 7504 N N . THR B 1 296 ? 24.609 41.812 11.469 1 76 296 THR B N 1
ATOM 7505 C CA . THR B 1 296 ? 24 42.688 10.469 1 76 296 THR B CA 1
ATOM 7506 C C . THR B 1 296 ? 22.672 42.094 9.992 1 76 296 THR B C 1
ATOM 7508 O O . THR B 1 296 ? 22.594 40.906 9.672 1 76 296 THR B O 1
ATOM 7511 N N . VAL B 1 297 ? 21.688 42.938 10.164 1 74.5 297 VAL B N 1
ATOM 7512 C CA . VAL B 1 297 ? 20.375 42.656 9.57 1 74.5 297 VAL B CA 1
ATOM 7513 C C . VAL B 1 297 ? 20.062 43.656 8.477 1 74.5 297 VAL B C 1
ATOM 7515 O O . VAL B 1 297 ? 19.906 44.844 8.758 1 74.5 297 VAL B O 1
ATOM 7518 N N . PRO B 1 298 ? 20.156 43.219 7.223 1 77 298 PRO B N 1
ATOM 7519 C CA . PRO B 1 298 ? 19.922 44.188 6.137 1 77 298 PRO B CA 1
ATOM 7520 C C . PRO B 1 298 ? 18.547 44.844 6.207 1 77 298 PRO B C 1
ATOM 7522 O O . PRO B 1 298 ? 17.594 44.219 6.668 1 77 298 PRO B O 1
ATOM 7525 N N . ARG B 1 299 ? 18.562 46.125 5.82 1 78.94 299 ARG B N 1
ATOM 7526 C CA . ARG B 1 299 ? 17.312 46.875 5.758 1 78.94 299 ARG B CA 1
ATOM 7527 C C . ARG B 1 299 ? 16.688 46.781 4.371 1 78.94 299 ARG B C 1
ATOM 7529 O O . ARG B 1 299 ? 17.375 46.875 3.361 1 78.94 299 ARG B O 1
ATOM 7536 N N . GLY B 1 300 ? 15.461 46.438 4.379 1 82.69 300 GLY B N 1
ATOM 7537 C CA . GLY B 1 300 ? 14.734 46.5 3.121 1 82.69 300 GLY B CA 1
ATOM 7538 C C . GLY B 1 300 ? 14.484 45.156 2.508 1 82.69 300 GLY B C 1
ATOM 7539 O O . GLY B 1 300 ? 14.727 44.125 3.143 1 82.69 300 GLY B O 1
ATOM 7540 N N . PHE B 1 301 ? 13.953 45.219 1.277 1 86.75 301 PHE B N 1
ATOM 7541 C CA . PHE B 1 301 ? 13.555 44 0.559 1 86.75 301 PHE B CA 1
ATOM 7542 C C . PHE B 1 301 ? 14.703 43.469 -0.296 1 86.75 301 PHE B C 1
ATOM 7544 O O . PHE B 1 301 ? 15.516 44.25 -0.797 1 86.75 301 PHE B O 1
ATOM 7551 N N . PRO B 1 302 ? 14.781 42.219 -0.33 1 86.5 302 PRO B N 1
ATOM 7552 C CA . PRO B 1 302 ? 15.812 41.656 -1.202 1 86.5 302 PRO B CA 1
ATOM 7553 C C . PRO B 1 302 ? 15.531 41.906 -2.684 1 86.5 302 PRO B C 1
ATOM 7555 O O . PRO B 1 302 ? 14.375 42.031 -3.084 1 86.5 302 PRO B O 1
ATOM 7558 N N . TYR B 1 303 ? 16.516 42 -3.418 1 88.12 303 TYR B N 1
ATOM 7559 C CA . TYR B 1 303 ? 16.375 42.125 -4.867 1 88.12 303 TYR B CA 1
ATOM 7560 C C . TYR B 1 303 ? 15.961 40.812 -5.488 1 88.12 303 TYR B C 1
ATOM 7562 O O . TYR B 1 303 ? 16.422 39.75 -5.062 1 88.12 303 TYR B O 1
ATOM 7570 N N . PRO B 1 304 ? 15.016 40.938 -6.391 1 91.94 304 PRO B N 1
ATOM 7571 C CA . PRO B 1 304 ? 14.625 39.688 -7.066 1 91.94 304 PRO B CA 1
ATOM 7572 C C . PRO B 1 304 ? 15.773 39.062 -7.832 1 91.94 304 PRO B C 1
ATOM 7574 O O . PRO B 1 304 ? 16.609 39.75 -8.414 1 91.94 304 PRO B O 1
ATOM 7577 N N . ASP B 1 305 ? 15.906 37.812 -7.684 1 91.56 305 ASP B N 1
ATOM 7578 C CA . ASP B 1 305 ? 16.938 37.031 -8.375 1 91.56 305 ASP B CA 1
ATOM 7579 C C . ASP B 1 305 ? 16.375 35.75 -8.922 1 91.56 305 ASP B C 1
ATOM 7581 O O . ASP B 1 305 ? 15.391 35.219 -8.383 1 91.56 305 ASP B O 1
ATOM 7585 N N . VAL B 1 306 ? 16.984 35.312 -10.023 1 92.94 306 VAL B N 1
ATOM 7586 C CA . VAL B 1 306 ? 16.516 34.062 -10.625 1 92.94 306 VAL B CA 1
ATOM 7587 C C . VAL B 1 306 ? 17.234 32.875 -9.969 1 92.94 306 VAL B C 1
ATOM 7589 O O . VAL B 1 306 ? 18.453 32.812 -9.945 1 92.94 306 VAL B O 1
ATOM 7592 N N . PRO B 1 307 ? 16.469 32.031 -9.406 1 94.5 307 PRO B N 1
ATOM 7593 C CA . PRO B 1 307 ? 17.078 30.891 -8.742 1 94.5 307 PRO B CA 1
ATOM 7594 C C . PRO B 1 307 ? 17.844 29.984 -9.711 1 94.5 307 PRO B C 1
ATOM 7596 O O . PRO B 1 307 ? 17.438 29.828 -10.867 1 94.5 307 PRO B O 1
ATOM 7599 N N . ARG B 1 308 ? 18.781 29.344 -9.25 1 92.62 308 ARG B N 1
ATOM 7600 C CA . ARG B 1 308 ? 19.641 28.469 -10.039 1 92.62 308 ARG B CA 1
ATOM 7601 C C . ARG B 1 308 ? 18.938 27.172 -10.375 1 92.62 308 ARG B C 1
ATOM 7603 O O . ARG B 1 308 ? 18.281 26.578 -9.523 1 92.62 308 ARG B O 1
ATOM 7610 N N . ILE B 1 309 ? 19.125 26.688 -11.625 1 93.5 309 ILE B N 1
ATOM 7611 C CA . ILE B 1 309 ? 18.453 25.484 -12.102 1 93.5 309 ILE B CA 1
ATOM 7612 C C . ILE B 1 309 ? 19.453 24.328 -12.18 1 93.5 309 ILE B C 1
ATOM 7614 O O . ILE B 1 309 ? 19.062 23.156 -12.141 1 93.5 309 ILE B O 1
ATOM 7618 N N . ASP B 1 310 ? 20.703 24.547 -12.172 1 90.94 310 ASP B N 1
ATOM 7619 C CA . ASP B 1 310 ? 21.75 23.562 -12.406 1 90.94 310 ASP B CA 1
ATOM 7620 C C . ASP B 1 310 ? 21.844 22.578 -11.234 1 90.94 310 ASP B C 1
ATOM 7622 O O . ASP B 1 310 ? 22.344 21.469 -11.398 1 90.94 310 ASP B O 1
ATOM 7626 N N . ILE B 1 311 ? 21.328 23 -10.109 1 93.25 311 ILE B N 1
ATOM 7627 C CA . ILE B 1 311 ? 21.516 22.156 -8.938 1 93.25 311 ILE B CA 1
ATOM 7628 C C . ILE B 1 311 ? 20.266 21.312 -8.711 1 93.25 311 ILE B C 1
ATOM 7630 O O . ILE B 1 311 ? 20.219 20.484 -7.793 1 93.25 311 ILE B O 1
ATOM 7634 N N . TRP B 1 312 ? 19.281 21.312 -9.523 1 94.75 312 TRP B N 1
ATOM 7635 C CA . TRP B 1 312 ? 17.984 20.688 -9.352 1 94.75 312 TRP B CA 1
ATOM 7636 C C . TRP B 1 312 ? 18.125 19.172 -9.211 1 94.75 312 TRP B C 1
ATOM 7638 O O . TRP B 1 312 ? 17.484 18.547 -8.359 1 94.75 312 TRP B O 1
ATOM 7648 N N . PRO B 1 313 ? 19 18.531 -9.992 1 91.94 313 PRO B N 1
ATOM 7649 C CA . PRO B 1 313 ? 19.109 17.078 -9.875 1 91.94 313 PRO B CA 1
ATOM 7650 C C . PRO B 1 313 ? 19.641 16.625 -8.516 1 91.94 313 PRO B C 1
ATOM 7652 O O . PRO B 1 313 ? 19.344 15.523 -8.062 1 91.94 313 PRO B O 1
ATOM 7655 N N . TYR B 1 314 ? 20.344 17.484 -7.91 1 90.19 314 TYR B N 1
ATOM 7656 C CA . TYR B 1 314 ? 20.984 17.109 -6.652 1 90.19 314 TYR B CA 1
ATOM 7657 C C . TYR B 1 314 ? 20.078 17.391 -5.469 1 90.19 314 TYR B C 1
ATOM 7659 O O . TYR B 1 314 ? 20.25 16.812 -4.395 1 90.19 314 TYR B O 1
ATOM 7667 N N . ILE B 1 315 ? 19.094 18.25 -5.664 1 94 315 ILE B N 1
ATOM 7668 C CA . ILE B 1 315 ? 18.25 18.609 -4.527 1 94 315 ILE B CA 1
ATOM 7669 C C . ILE B 1 315 ? 16.812 18.156 -4.773 1 94 315 ILE B C 1
ATOM 7671 O O . ILE B 1 315 ? 15.906 18.484 -4.008 1 94 315 ILE B O 1
ATOM 7675 N N . PHE B 1 316 ? 16.531 17.359 -5.742 1 93.94 316 PHE B N 1
ATOM 7676 C CA . PHE B 1 316 ? 15.195 16.969 -6.148 1 93.94 316 PHE B CA 1
ATOM 7677 C C . PHE B 1 316 ? 14.508 16.156 -5.047 1 93.94 316 PHE B C 1
ATOM 7679 O O . PHE B 1 316 ? 13.336 16.391 -4.746 1 93.94 316 PHE B O 1
ATOM 7686 N N . GLN B 1 317 ? 15.211 15.25 -4.465 1 88.75 317 GLN B N 1
ATOM 7687 C CA . GLN B 1 317 ? 14.625 14.406 -3.428 1 88.75 317 GLN B CA 1
ATOM 7688 C C . GLN B 1 317 ? 14.203 15.234 -2.217 1 88.75 317 GLN B C 1
ATOM 7690 O O . GLN B 1 317 ? 13.156 14.992 -1.624 1 88.75 317 GLN B O 1
ATOM 7695 N N . ASP B 1 318 ? 15.031 16.172 -1.873 1 91.69 318 ASP B N 1
ATOM 7696 C CA . ASP B 1 318 ? 14.703 17.047 -0.756 1 91.69 318 ASP B CA 1
ATOM 7697 C C . ASP B 1 318 ? 13.492 17.922 -1.078 1 91.69 318 ASP B C 1
ATOM 7699 O O . ASP B 1 318 ? 12.594 18.078 -0.243 1 91.69 318 ASP B O 1
ATOM 7703 N N . ALA B 1 319 ? 13.516 18.391 -2.299 1 96.19 319 ALA B N 1
ATOM 7704 C CA . ALA B 1 319 ? 12.406 19.234 -2.723 1 96.19 319 ALA B CA 1
ATOM 7705 C C . ALA B 1 319 ? 11.086 18.469 -2.707 1 96.19 319 ALA B C 1
ATOM 7707 O O . ALA B 1 319 ? 10.055 19 -2.303 1 96.19 319 ALA B O 1
ATOM 7708 N N . LEU B 1 320 ? 11.125 17.266 -3.092 1 93.38 320 LEU B N 1
ATOM 7709 C CA . LEU B 1 320 ? 9.93 16.422 -3.121 1 93.38 320 LEU B CA 1
ATOM 7710 C C . LEU B 1 320 ? 9.398 16.188 -1.712 1 93.38 320 LEU B C 1
ATOM 7712 O O . LEU B 1 320 ? 8.195 16.281 -1.472 1 93.38 320 LEU B O 1
ATOM 7716 N N . SER B 1 321 ? 10.266 15.898 -0.854 1 90 321 SER B N 1
ATOM 7717 C CA . SER B 1 321 ? 9.875 15.617 0.524 1 90 321 SER B CA 1
ATOM 7718 C C . SER B 1 321 ? 9.273 16.859 1.186 1 90 321 SER B C 1
ATOM 7720 O O . SER B 1 321 ? 8.273 16.75 1.898 1 90 321 SER B O 1
ATOM 7722 N N . ILE B 1 322 ? 9.867 18 0.917 1 94.69 322 ILE B N 1
ATOM 7723 C CA . ILE B 1 322 ? 9.359 19.25 1.479 1 94.69 322 ILE B CA 1
ATOM 7724 C C . ILE B 1 322 ? 7.984 19.562 0.899 1 94.69 322 ILE B C 1
ATOM 7726 O O . ILE B 1 322 ? 7.082 19.984 1.622 1 94.69 322 ILE B O 1
ATOM 7730 N N . ALA B 1 323 ? 7.879 19.281 -0.39 1 95.62 323 ALA B N 1
ATOM 7731 C CA . ALA B 1 323 ? 6.609 19.547 -1.063 1 95.62 323 ALA B CA 1
ATOM 7732 C C . ALA B 1 323 ? 5.48 18.734 -0.427 1 95.62 323 ALA B C 1
ATOM 7734 O O . ALA B 1 323 ? 4.398 19.266 -0.173 1 95.62 323 ALA B O 1
ATOM 7735 N N . VAL B 1 324 ? 5.746 17.562 -0.107 1 91.19 324 VAL B N 1
ATOM 7736 C CA . VAL B 1 324 ? 4.73 16.656 0.422 1 91.19 324 VAL B CA 1
ATOM 7737 C C . VAL B 1 324 ? 4.398 17.031 1.861 1 91.19 324 VAL B C 1
ATOM 7739 O O . VAL B 1 324 ? 3.223 17.141 2.227 1 91.19 324 VAL B O 1
ATOM 7742 N N . VAL B 1 325 ? 5.367 17.297 2.623 1 87.81 325 VAL B N 1
ATOM 7743 C CA . VAL B 1 325 ? 5.168 17.609 4.035 1 87.81 325 VAL B CA 1
ATOM 7744 C C . VAL B 1 325 ? 4.438 18.953 4.172 1 87.81 325 VAL B C 1
ATOM 7746 O O . VAL B 1 325 ? 3.502 19.078 4.965 1 87.81 325 VAL B O 1
ATOM 7749 N N . ALA B 1 326 ? 4.938 19.891 3.396 1 93.5 326 ALA B N 1
ATOM 7750 C CA . ALA B 1 326 ? 4.32 21.203 3.443 1 93.5 326 ALA B CA 1
ATOM 7751 C C . ALA B 1 326 ? 2.838 21.141 3.086 1 93.5 326 ALA B C 1
ATOM 7753 O O . ALA B 1 326 ? 2.008 21.781 3.729 1 93.5 326 ALA B O 1
ATOM 7754 N N . TYR B 1 327 ? 2.551 20.328 2.162 1 93.56 327 TYR B N 1
ATOM 7755 C CA . TYR B 1 327 ? 1.158 20.172 1.754 1 93.56 327 TYR B CA 1
ATOM 7756 C C . TYR B 1 327 ? 0.347 19.469 2.828 1 93.56 327 TYR B C 1
ATOM 7758 O O . TYR B 1 327 ? -0.762 19.891 3.162 1 93.56 327 TYR B O 1
ATOM 7766 N N . ALA B 1 328 ? 0.856 18.422 3.287 1 85.75 328 ALA B N 1
ATOM 7767 C CA . ALA B 1 328 ? 0.135 17.609 4.262 1 85.75 328 ALA B CA 1
ATOM 7768 C C . ALA B 1 328 ? -0.209 18.422 5.508 1 85.75 328 ALA B C 1
ATOM 7770 O O . ALA B 1 328 ? -1.332 18.344 6.012 1 85.75 328 ALA B O 1
ATOM 7771 N N . VAL B 1 329 ? 0.68 19.219 5.961 1 85.5 329 VAL B N 1
ATOM 7772 C CA . VAL B 1 329 ? 0.467 20.016 7.16 1 85.5 329 VAL B CA 1
ATOM 7773 C C . VAL B 1 329 ? -0.543 21.125 6.863 1 85.5 329 VAL B C 1
ATOM 7775 O O . VAL B 1 329 ? -1.446 21.391 7.664 1 85.5 329 VAL B O 1
ATOM 7778 N N . THR B 1 330 ? -0.326 21.719 5.73 1 91.62 330 THR B N 1
ATOM 7779 C CA . THR B 1 330 ? -1.236 22.781 5.34 1 91.62 330 THR B CA 1
ATOM 7780 C C . THR B 1 330 ? -2.666 22.266 5.219 1 91.62 330 THR B C 1
ATOM 7782 O O . THR B 1 330 ? -3.607 22.906 5.684 1 91.62 330 THR B O 1
ATOM 7785 N N . MET B 1 331 ? -2.793 21.125 4.684 1 86.88 331 MET B N 1
ATOM 7786 C CA . MET B 1 331 ? -4.117 20.547 4.484 1 86.88 331 MET B CA 1
ATOM 7787 C C . MET B 1 331 ? -4.734 20.125 5.816 1 86.88 331 MET B C 1
ATOM 7789 O O . MET B 1 331 ? -5.938 20.297 6.027 1 86.88 331 MET B O 1
ATOM 7793 N N . ALA B 1 332 ? -3.965 19.594 6.656 1 76.94 332 ALA B N 1
ATOM 7794 C CA . ALA B 1 332 ? -4.449 19.172 7.965 1 76.94 332 ALA B CA 1
ATOM 7795 C C . ALA B 1 332 ? -4.992 20.344 8.766 1 76.94 332 ALA B C 1
ATOM 7797 O O . ALA B 1 332 ? -6.07 20.266 9.352 1 76.94 332 ALA B O 1
ATOM 7798 N N . MET B 1 333 ? -4.328 21.438 8.695 1 81.5 333 MET B N 1
ATOM 7799 C CA . MET B 1 333 ? -4.746 22.641 9.422 1 81.5 333 MET B CA 1
ATOM 7800 C C . MET B 1 333 ? -5.957 23.281 8.75 1 81.5 333 MET B C 1
ATOM 7802 O O . MET B 1 333 ? -6.902 23.688 9.43 1 81.5 333 MET B O 1
ATOM 7806 N N . GLY B 1 334 ? -5.816 23.312 7.473 1 82.31 334 GLY B N 1
ATOM 7807 C CA . GLY B 1 334 ? -6.941 23.875 6.742 1 82.31 334 GLY B CA 1
ATOM 7808 C C . GLY B 1 334 ? -8.242 23.125 6.98 1 82.31 334 GLY B C 1
ATOM 7809 O O . GLY B 1 334 ? -9.289 23.734 7.207 1 82.31 334 GLY B O 1
ATOM 7810 N N . GLN B 1 335 ? -8.141 21.906 6.996 1 76.5 335 GLN B N 1
ATOM 7811 C CA . GLN B 1 335 ? -9.328 21.078 7.168 1 76.5 335 GLN B CA 1
ATOM 7812 C C . GLN B 1 335 ? -9.883 21.203 8.586 1 76.5 335 GLN B C 1
ATOM 7814 O O . GLN B 1 335 ? -11.102 21.188 8.789 1 76.5 335 GLN B O 1
ATOM 7819 N N . GLU B 1 336 ? -9.047 21.281 9.531 1 72 336 GLU B N 1
ATOM 7820 C CA . GLU B 1 336 ? -9.453 21.406 10.93 1 72 336 GLU B CA 1
ATOM 7821 C C . GLU B 1 336 ? -10.305 22.656 11.141 1 72 336 GLU B C 1
ATOM 7823 O O . GLU B 1 336 ? -11.383 22.594 11.742 1 72 336 GLU B O 1
ATOM 7828 N N . PHE B 1 337 ? -9.867 23.703 10.586 1 80.56 337 PHE B N 1
ATOM 7829 C CA . PHE B 1 337 ? -10.57 24.969 10.844 1 80.56 337 PHE B CA 1
ATOM 7830 C C . PHE B 1 337 ? -11.734 25.141 9.875 1 80.56 337 PHE B C 1
ATOM 7832 O O . PHE B 1 337 ? -12.711 25.812 10.195 1 80.56 337 PHE B O 1
ATOM 7839 N N . ALA B 1 338 ? -11.586 24.516 8.695 1 80.44 338 ALA B N 1
ATOM 7840 C CA . ALA B 1 338 ? -12.727 24.516 7.785 1 80.44 338 ALA B CA 1
ATOM 7841 C C . ALA B 1 338 ? -13.914 23.766 8.398 1 80.44 338 ALA B C 1
ATOM 7843 O O . ALA B 1 338 ? -15.062 24.188 8.242 1 80.44 338 ALA B O 1
ATOM 7844 N N . THR B 1 339 ? -13.609 22.828 9.008 1 68.75 339 THR B N 1
ATOM 7845 C CA . THR B 1 339 ? -14.633 22.047 9.688 1 68.75 339 THR B CA 1
ATOM 7846 C C . THR B 1 339 ? -15.242 22.828 10.836 1 68.75 339 THR B C 1
ATOM 7848 O O . THR B 1 339 ? -16.469 22.875 11 1 68.75 339 THR B O 1
ATOM 7851 N N . LYS B 1 340 ? -14.414 23.422 11.609 1 71.94 340 LYS B N 1
ATOM 7852 C CA . LYS B 1 340 ? -14.852 24.219 12.75 1 71.94 340 LYS B CA 1
ATOM 7853 C C . LYS B 1 340 ? -15.773 25.359 12.312 1 71.94 340 LYS B C 1
ATOM 7855 O O . LYS B 1 340 ? -16.75 25.672 13 1 71.94 340 LYS B O 1
ATOM 7860 N N . HIS B 1 341 ? -15.469 25.891 11.242 1 79.56 341 HIS B N 1
ATOM 7861 C CA . HIS B 1 341 ? -16.219 27.047 10.789 1 79.56 341 HIS B CA 1
ATOM 7862 C C . HIS B 1 341 ? -17.188 26.672 9.664 1 79.56 341 HIS B C 1
ATOM 7864 O O . HIS B 1 341 ? -17.75 27.547 9.016 1 79.56 341 HIS B O 1
ATOM 7870 N N . ARG B 1 342 ? -17.234 25.469 9.273 1 73.62 342 ARG B N 1
ATOM 7871 C CA . ARG B 1 342 ? -18.266 24.875 8.422 1 73.62 342 ARG B CA 1
ATOM 7872 C C . ARG B 1 342 ? -18.141 25.375 6.984 1 73.62 342 ARG B C 1
ATOM 7874 O O . ARG B 1 342 ? -19.109 25.828 6.387 1 73.62 342 ARG B O 1
ATOM 7881 N N . TYR B 1 343 ? -17.016 25.344 6.516 1 77.94 343 TYR B N 1
ATOM 7882 C CA . TYR B 1 343 ? -16.812 25.594 5.09 1 77.94 343 TYR B CA 1
ATOM 7883 C C . TYR B 1 343 ? -15.93 24.531 4.465 1 77.94 343 TYR B C 1
ATOM 7885 O O . TYR B 1 343 ? -15.422 23.656 5.164 1 77.94 343 TYR B O 1
ATOM 7893 N N . ARG B 1 344 ? -15.883 24.547 3.166 1 79.94 344 ARG B N 1
ATOM 7894 C CA . ARG B 1 344 ? -15.148 23.5 2.461 1 79.94 344 ARG B CA 1
ATOM 7895 C C . ARG B 1 344 ? -13.867 24.062 1.843 1 79.94 344 ARG B C 1
ATOM 7897 O O . ARG B 1 344 ? -13.828 25.219 1.425 1 79.94 344 ARG B O 1
ATOM 7904 N N . ILE B 1 345 ? -12.891 23.281 1.92 1 85.44 345 ILE B N 1
ATOM 7905 C CA . ILE B 1 345 ? -11.633 23.625 1.279 1 85.44 345 ILE B CA 1
ATOM 7906 C C . ILE B 1 345 ? -11.383 22.703 0.091 1 85.44 345 ILE B C 1
ATOM 7908 O O . ILE B 1 345 ? -11.734 21.516 0.131 1 85.44 345 ILE B O 1
ATOM 7912 N N . ASP B 1 346 ? -10.875 23.234 -0.894 1 87.5 346 ASP B N 1
ATOM 7913 C CA . ASP B 1 346 ? -10.477 22.438 -2.057 1 87.5 346 ASP B CA 1
ATOM 7914 C C . ASP B 1 346 ? -9.023 21.969 -1.936 1 87.5 346 ASP B C 1
ATOM 7916 O O . ASP B 1 346 ? -8.094 22.766 -2.072 1 87.5 346 ASP B O 1
ATOM 7920 N N . SER B 1 347 ? -8.906 20.734 -1.797 1 88.62 347 SER B N 1
ATOM 7921 C CA . SER B 1 347 ? -7.578 20.172 -1.549 1 88.62 347 SER B CA 1
ATOM 7922 C C . SER B 1 347 ? -6.641 20.438 -2.723 1 88.62 347 SER B C 1
ATOM 7924 O O . SER B 1 347 ? -5.457 20.719 -2.529 1 88.62 347 SER B O 1
ATOM 7926 N N . ASN B 1 348 ? -7.137 20.297 -3.949 1 91 348 ASN B N 1
ATOM 7927 C CA . ASN B 1 348 ? -6.289 20.531 -5.113 1 91 348 ASN B CA 1
ATOM 7928 C C . ASN B 1 348 ? -5.902 22 -5.258 1 91 348 ASN B C 1
ATOM 7930 O O . ASN B 1 348 ? -4.809 22.312 -5.723 1 91 348 ASN B O 1
ATOM 7934 N N . GLN B 1 349 ? -6.793 22.859 -4.91 1 92.12 349 GLN B N 1
ATOM 7935 C CA . GLN B 1 349 ? -6.504 24.281 -4.953 1 92.12 349 GLN B CA 1
ATOM 7936 C C . GLN B 1 349 ? -5.434 24.656 -3.934 1 92.12 349 GLN B C 1
ATOM 7938 O O . GLN B 1 349 ? -4.586 25.516 -4.199 1 92.12 349 GLN B O 1
ATOM 7943 N N . GLU B 1 350 ? -5.523 24.062 -2.85 1 93.44 350 GLU B N 1
ATOM 7944 C CA . GLU B 1 350 ? -4.508 24.328 -1.832 1 93.44 350 GLU B CA 1
ATOM 7945 C C . GLU B 1 350 ? -3.127 23.891 -2.301 1 93.44 350 GLU B C 1
ATOM 7947 O O . GLU B 1 350 ? -2.129 24.562 -2.033 1 93.44 350 GLU B O 1
ATOM 7952 N N . LEU B 1 351 ? -3.137 22.719 -2.926 1 94.31 351 LEU B N 1
ATOM 7953 C CA . LEU B 1 351 ? -1.877 22.219 -3.469 1 94.31 351 LEU B CA 1
ATOM 7954 C C . LEU B 1 351 ? -1.326 23.156 -4.527 1 94.31 351 LEU B C 1
ATOM 7956 O O . LEU B 1 351 ? -0.131 23.469 -4.535 1 94.31 351 LEU B O 1
ATOM 7960 N N . LEU B 1 352 ? -2.139 23.656 -5.367 1 94.94 352 LEU B N 1
ATOM 7961 C CA . LEU B 1 352 ? -1.748 24.609 -6.406 1 94.94 352 LEU B CA 1
ATOM 7962 C C . LEU B 1 352 ? -1.316 25.938 -5.801 1 94.94 352 LEU B C 1
ATOM 7964 O O . LEU B 1 352 ? -0.351 26.547 -6.262 1 94.94 352 LEU B O 1
ATOM 7968 N N . ALA B 1 353 ? -2.049 26.344 -4.859 1 95.31 353 ALA B N 1
ATOM 7969 C CA . ALA B 1 353 ? -1.71 27.578 -4.176 1 95.31 353 ALA B CA 1
ATOM 7970 C C . ALA B 1 353 ? -0.309 27.516 -3.574 1 95.31 353 ALA B C 1
ATOM 7972 O O . ALA B 1 353 ? 0.481 28.453 -3.719 1 95.31 353 ALA B O 1
ATOM 7973 N N . LEU B 1 354 ? 0.012 26.438 -2.932 1 96.19 354 LEU B N 1
ATOM 7974 C CA . LEU B 1 354 ? 1.343 26.266 -2.357 1 96.19 354 LEU B CA 1
ATOM 7975 C C . LEU B 1 354 ? 2.41 26.281 -3.447 1 96.19 354 LEU B C 1
ATOM 7977 O O . LEU B 1 354 ? 3.498 26.828 -3.248 1 96.19 354 LEU B O 1
ATOM 7981 N N . GLY B 1 355 ? 2.08 25.625 -4.539 1 96.75 355 GLY B N 1
ATOM 7982 C CA . GLY B 1 355 ? 3.004 25.656 -5.664 1 96.75 355 GLY B CA 1
ATOM 7983 C C . GLY B 1 355 ? 3.285 27.062 -6.16 1 96.75 355 GLY B C 1
ATOM 7984 O O . GLY B 1 355 ? 4.445 27.453 -6.305 1 96.75 355 GLY B O 1
ATOM 7985 N N . PHE B 1 356 ? 2.301 27.844 -6.324 1 96 356 PHE B N 1
ATOM 7986 C CA . PHE B 1 356 ? 2.439 29.203 -6.832 1 96 356 PHE B CA 1
ATOM 7987 C C . PHE B 1 356 ? 3.131 30.094 -5.809 1 96 356 PHE B C 1
ATOM 7989 O O . PHE B 1 356 ? 3.902 30.984 -6.172 1 96 356 PHE B O 1
ATOM 7996 N N . IL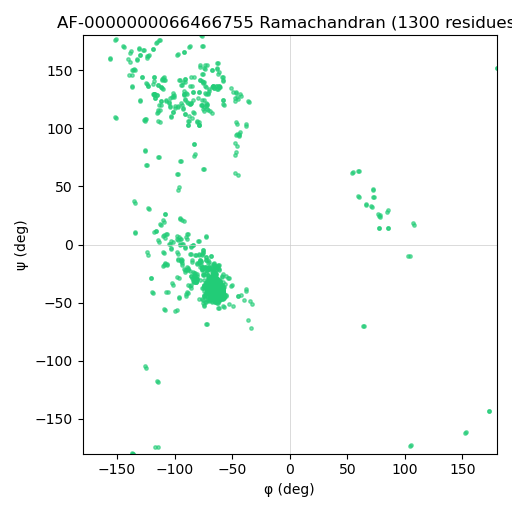E B 1 357 ? 2.816 29.891 -4.59 1 96.25 357 ILE B N 1
ATOM 7997 C CA . ILE B 1 357 ? 3.422 30.656 -3.512 1 96.25 357 ILE B CA 1
ATOM 7998 C C . ILE B 1 357 ? 4.934 30.453 -3.508 1 96.25 357 ILE B C 1
ATOM 8000 O O . ILE B 1 357 ? 5.703 31.406 -3.436 1 96.25 357 ILE B O 1
ATOM 8004 N N . ASN B 1 358 ? 5.301 29.203 -3.607 1 97.31 358 ASN B N 1
ATOM 8005 C CA . ASN B 1 358 ? 6.727 28.891 -3.584 1 97.31 358 ASN B CA 1
ATOM 8006 C C . ASN B 1 358 ? 7.422 29.359 -4.863 1 97.31 358 ASN B C 1
ATOM 8008 O O . ASN B 1 358 ? 8.547 29.859 -4.82 1 97.31 358 ASN B O 1
ATOM 8012 N N . ILE B 1 359 ? 6.758 29.219 -5.988 1 96.75 359 ILE B N 1
ATOM 8013 C CA . ILE B 1 359 ? 7.332 29.672 -7.25 1 96.75 359 ILE B CA 1
ATOM 8014 C C . ILE B 1 359 ? 7.492 31.188 -7.223 1 96.75 359 ILE B C 1
ATOM 8016 O O . ILE B 1 359 ? 8.57 31.719 -7.52 1 96.75 359 ILE B O 1
ATOM 8020 N N . GLY B 1 360 ? 6.523 31.891 -6.879 1 95.56 360 GLY B N 1
ATOM 8021 C CA . GLY B 1 360 ? 6.555 33.344 -6.852 1 95.56 360 GLY B CA 1
ATOM 8022 C C . GLY B 1 360 ? 7.52 33.906 -5.824 1 95.56 360 GLY B C 1
ATOM 8023 O O . GLY B 1 360 ? 8.203 34.906 -6.078 1 95.56 360 GLY B O 1
ATOM 8024 N N . SER B 1 361 ? 7.562 33.312 -4.668 1 95.62 361 SER B N 1
ATOM 8025 C CA . SER B 1 361 ? 8.391 33.812 -3.574 1 95.62 361 SER B CA 1
ATOM 8026 C C . SER B 1 361 ? 9.859 33.469 -3.787 1 95.62 361 SER B C 1
ATOM 8028 O O . SER B 1 361 ? 10.742 34.094 -3.219 1 95.62 361 SER B O 1
ATOM 8030 N N . SER B 1 362 ? 10.07 32.438 -4.617 1 96 362 SER B N 1
ATOM 8031 C CA . SER B 1 362 ? 11.438 31.938 -4.812 1 96 362 SER B CA 1
ATOM 8032 C C . SER B 1 362 ? 12.305 33 -5.484 1 96 362 SER B C 1
ATOM 8034 O O . SER B 1 362 ? 13.539 32.938 -5.414 1 96 362 SER B O 1
ATOM 8036 N N . PHE B 1 363 ? 11.688 33.938 -6.094 1 95.31 363 PHE B N 1
ATOM 8037 C CA . PHE B 1 363 ? 12.445 35 -6.742 1 95.31 363 PHE B CA 1
ATOM 8038 C C . PHE B 1 363 ? 12.977 36 -5.711 1 95.31 363 PHE B C 1
ATOM 8040 O O . PHE B 1 363 ? 13.844 36.812 -6.02 1 95.31 363 PHE B O 1
ATOM 8047 N N . PHE B 1 364 ? 12.398 35.656 -4.535 1 90.75 364 PHE B N 1
ATOM 8048 C CA . PHE B 1 364 ? 12.859 36.438 -3.395 1 90.75 364 PHE B CA 1
ATOM 8049 C C . PHE B 1 364 ? 13.508 35.562 -2.352 1 90.75 364 PHE B C 1
ATOM 8051 O O . PHE B 1 364 ? 13.438 34.312 -2.445 1 90.75 364 PHE B O 1
ATOM 8058 N N . SER B 1 365 ? 14.609 35.938 -1.732 1 92.31 365 SER B N 1
ATOM 8059 C CA . SER B 1 365 ? 15.398 35.188 -0.773 1 92.31 365 SER B CA 1
ATOM 8060 C C . SER B 1 365 ? 14.5 34.5 0.26 1 92.31 365 SER B C 1
ATOM 8062 O O . SER B 1 365 ? 14.594 34.812 1.454 1 92.31 365 SER B O 1
ATOM 8064 N N . VAL B 1 366 ? 13.555 33.562 -0.297 1 94.38 366 VAL B N 1
ATOM 8065 C CA . VAL B 1 366 ? 12.578 32.906 0.564 1 94.38 366 VAL B CA 1
ATOM 8066 C C . VAL B 1 366 ? 12.719 31.391 0.45 1 94.38 366 VAL B C 1
ATOM 8068 O O . VAL B 1 366 ? 12.977 30.875 -0.635 1 94.38 366 VAL B O 1
ATOM 8071 N N . PHE B 1 367 ? 12.68 30.75 1.549 1 94.19 367 PHE B N 1
ATOM 8072 C CA . PHE B 1 367 ? 12.68 29.281 1.563 1 94.19 367 PHE B CA 1
ATOM 8073 C C . PHE B 1 367 ? 11.25 28.75 1.564 1 94.19 367 PHE B C 1
ATOM 8075 O O . PHE B 1 367 ? 10.297 29.516 1.731 1 94.19 367 PHE B O 1
ATOM 8082 N N . PRO B 1 368 ? 11.039 27.469 1.286 1 94.88 368 PRO B N 1
ATOM 8083 C CA . PRO B 1 368 ? 9.688 26.906 1.198 1 94.88 368 PRO B CA 1
ATOM 8084 C C . PRO B 1 368 ? 8.883 27.094 2.48 1 94.88 368 PRO B C 1
ATOM 8086 O O . PRO B 1 368 ? 9.43 26.984 3.58 1 94.88 368 PRO B O 1
ATOM 8089 N N . THR B 1 369 ? 7.633 27.375 2.246 1 93.75 369 THR B N 1
ATOM 8090 C CA . THR B 1 369 ? 6.785 27.719 3.383 1 93.75 369 THR B CA 1
ATOM 8091 C C . THR B 1 369 ? 5.582 26.781 3.467 1 93.75 369 THR B C 1
ATOM 8093 O O . THR B 1 369 ? 5.332 26 2.545 1 93.75 369 THR B O 1
ATOM 8096 N N . SER B 1 370 ? 4.977 26.75 4.59 1 92.38 370 SER B N 1
ATOM 8097 C CA . SER B 1 370 ? 3.771 25.984 4.855 1 92.38 370 SER B CA 1
ATOM 8098 C C . SER B 1 370 ? 2.914 26.641 5.934 1 92.38 370 SER B C 1
ATOM 8100 O O . SER B 1 370 ? 3.277 27.688 6.461 1 92.38 370 SER B O 1
ATOM 8102 N N . ALA B 1 371 ? 1.796 26.047 6.172 1 90.81 371 ALA B N 1
ATOM 8103 C CA . ALA B 1 371 ? 0.945 26.516 7.262 1 90.81 371 ALA B CA 1
ATOM 8104 C C . ALA B 1 371 ? 1.466 26.031 8.609 1 90.81 371 ALA B C 1
ATOM 8106 O O . ALA B 1 371 ? 2.25 25.078 8.68 1 90.81 371 ALA B O 1
ATOM 8107 N N . SER B 1 372 ? 1.129 26.828 9.609 1 86.19 372 SER B N 1
ATOM 8108 C CA . SER B 1 372 ? 1.476 26.484 10.984 1 86.19 372 SER B CA 1
ATOM 8109 C C . SER B 1 372 ? 0.236 26.438 11.867 1 86.19 372 SER B C 1
ATOM 8111 O O . SER B 1 372 ? -0.652 27.281 11.75 1 86.19 372 SER B O 1
ATOM 8113 N N . PHE B 1 373 ? 0.197 25.453 12.711 1 76.38 373 PHE B N 1
ATOM 8114 C CA . PHE B 1 373 ? -0.955 25.281 13.586 1 76.38 373 PHE B CA 1
ATOM 8115 C C . PHE B 1 373 ? -1.054 26.453 14.57 1 76.38 373 PHE B C 1
ATOM 8117 O O . PHE B 1 373 ? -2.131 27.016 14.773 1 76.38 373 PHE B O 1
ATOM 8124 N N . SER B 1 374 ? 0.086 26.781 15.195 1 76.81 374 SER B N 1
ATOM 8125 C CA . SER B 1 374 ? 0.099 27.828 16.219 1 76.81 374 SER B CA 1
ATOM 8126 C C . SER B 1 374 ? -0.34 29.172 15.641 1 76.81 374 SER B C 1
ATOM 8128 O O . SER B 1 374 ? -1.205 29.844 16.219 1 76.81 374 SER B O 1
ATOM 8130 N N . ARG B 1 375 ? 0.184 29.5 14.516 1 87.19 375 ARG B N 1
ATOM 8131 C CA . ARG B 1 375 ? -0.161 30.781 13.906 1 87.19 375 ARG B CA 1
ATOM 8132 C C . ARG B 1 375 ? -1.608 30.781 13.422 1 87.19 375 ARG B C 1
ATOM 8134 O O . ARG B 1 375 ? -2.307 31.797 13.555 1 87.19 375 ARG B O 1
ATOM 8141 N N . THR B 1 376 ? -2.031 29.688 12.875 1 88.5 376 THR B N 1
ATOM 8142 C CA . THR B 1 376 ? -3.406 29.594 12.391 1 88.5 376 THR B CA 1
ATOM 8143 C C . THR B 1 376 ? -4.391 29.688 13.555 1 88.5 376 THR B C 1
ATOM 8145 O O . THR B 1 376 ? -5.441 30.328 13.438 1 88.5 376 THR B O 1
ATOM 8148 N N . LEU B 1 377 ? -4.035 29.078 14.633 1 81.69 377 LEU B N 1
ATOM 8149 C CA . LEU B 1 377 ? -4.867 29.141 15.828 1 81.69 377 LEU B CA 1
ATOM 8150 C C . LEU B 1 377 ? -4.965 30.562 16.359 1 81.69 377 LEU B C 1
ATOM 8152 O O . LEU B 1 377 ? -6.047 31.016 16.734 1 81.69 377 LEU B O 1
ATOM 8156 N N . VAL B 1 378 ? -3.859 31.203 16.422 1 83.94 378 VAL B N 1
ATOM 8157 C CA . VAL B 1 378 ? -3.836 32.594 16.891 1 83.94 378 VAL B CA 1
ATOM 8158 C C . VAL B 1 378 ? -4.664 33.469 15.945 1 83.94 378 VAL B C 1
ATOM 8160 O O . VAL B 1 378 ? -5.414 34.312 16.391 1 83.94 378 VAL B O 1
ATOM 8163 N N . ASN B 1 379 ? -4.492 33.25 14.672 1 90.56 379 ASN B N 1
ATOM 8164 C CA . ASN B 1 379 ? -5.262 33.969 13.672 1 90.56 379 ASN B CA 1
ATOM 8165 C C . ASN B 1 379 ? -6.762 33.781 13.867 1 90.56 379 ASN B C 1
ATOM 8167 O O . ASN B 1 379 ? -7.523 34.75 13.859 1 90.56 379 ASN B O 1
ATOM 8171 N N . GLU B 1 380 ? -7.172 32.594 14.078 1 88.19 380 GLU B N 1
ATOM 8172 C CA . GLU B 1 380 ? -8.578 32.25 14.25 1 88.19 380 GLU B CA 1
ATOM 8173 C C . GLU B 1 380 ? -9.125 32.812 15.57 1 88.19 380 GLU B C 1
ATOM 8175 O O . GLU B 1 380 ? -10.219 33.375 15.609 1 88.19 380 GLU B O 1
ATOM 8180 N N . ARG B 1 381 ? -8.398 32.625 16.594 1 82.69 381 ARG B N 1
ATOM 8181 C CA . ARG B 1 381 ? -8.844 33.062 17.922 1 82.69 381 ARG B CA 1
ATOM 8182 C C . ARG B 1 381 ? -8.945 34.594 18 1 82.69 381 ARG B C 1
ATOM 8184 O O . ARG B 1 381 ? -9.727 35.125 18.781 1 82.69 381 ARG B O 1
ATOM 8191 N N . SER B 1 382 ? -8.133 35.188 17.219 1 88.56 382 SER B N 1
ATOM 8192 C CA . SER B 1 382 ? -8.148 36.656 17.203 1 88.56 382 SER B CA 1
ATOM 8193 C C . SER B 1 382 ? -9.312 37.188 16.375 1 88.56 382 SER B C 1
ATOM 8195 O O . SER B 1 382 ? -9.508 38.375 16.281 1 88.56 382 SER B O 1
ATOM 8197 N N . GLY B 1 383 ? -9.984 36.219 15.68 1 86.5 383 GLY B N 1
ATOM 8198 C CA . GLY B 1 383 ? -11.234 36.594 15.039 1 86.5 383 GLY B CA 1
ATOM 8199 C C . GLY B 1 383 ? -11.125 36.688 13.531 1 86.5 383 GLY B C 1
ATOM 8200 O O . GLY B 1 383 ? -11.961 37.312 12.875 1 86.5 383 GLY B O 1
ATOM 8201 N N . ALA B 1 384 ? -10.18 36.125 12.977 1 91.88 384 ALA B N 1
ATOM 8202 C CA . ALA B 1 384 ? -10.016 36.188 11.523 1 91.88 384 ALA B CA 1
ATOM 8203 C C . ALA B 1 384 ? -11.203 35.562 10.812 1 91.88 384 ALA B C 1
ATOM 8205 O O . ALA B 1 384 ? -11.688 34.5 11.227 1 91.88 384 ALA B O 1
ATOM 8206 N N . LYS B 1 385 ? -11.68 36.219 9.773 1 89.62 385 LYS B N 1
ATOM 8207 C CA . LYS B 1 385 ? -12.828 35.719 9.031 1 89.62 385 LYS B CA 1
ATOM 8208 C C . LYS B 1 385 ? -12.469 35.469 7.57 1 89.62 385 LYS B C 1
ATOM 8210 O O . LYS B 1 385 ? -13.117 34.656 6.898 1 89.62 385 LYS B O 1
ATOM 8215 N N . THR B 1 386 ? -11.547 36.219 7.125 1 91.06 386 THR B N 1
ATOM 8216 C CA . THR B 1 386 ? -11.117 36.094 5.738 1 91.06 386 THR B CA 1
ATOM 8217 C C . THR B 1 386 ? -9.594 36.156 5.633 1 91.06 386 THR B C 1
ATOM 8219 O O . THR B 1 386 ? -8.906 36.344 6.641 1 91.06 386 THR B O 1
ATOM 8222 N N . GLN B 1 387 ? -9.078 36.062 4.402 1 91.19 387 GLN B N 1
ATOM 8223 C CA . GLN B 1 387 ? -7.637 36.062 4.176 1 91.19 387 GLN B CA 1
ATOM 8224 C C . GLN B 1 387 ? -7.082 37.469 4.23 1 91.19 387 GLN B C 1
ATOM 8226 O O . GLN B 1 387 ? -5.875 37.688 4.094 1 91.19 387 GLN B O 1
ATOM 8231 N N . LEU B 1 388 ? -7.926 38.406 4.523 1 92.19 388 LEU B N 1
ATOM 8232 C CA . LEU B 1 388 ? -7.445 39.781 4.723 1 92.19 388 LEU B CA 1
ATOM 8233 C C . LEU B 1 388 ? -6.527 39.844 5.938 1 92.19 388 LEU B C 1
ATOM 8235 O O . LEU B 1 388 ? -5.633 40.688 5.988 1 92.19 388 LEU B O 1
ATOM 8239 N N . SER B 1 389 ? -6.758 39.031 6.871 1 92.56 389 SER B N 1
ATOM 8240 C CA . SER B 1 389 ? -5.859 38.969 8.023 1 92.56 389 SER B CA 1
ATOM 8241 C C . SER B 1 389 ? -4.438 38.625 7.59 1 92.56 389 SER B C 1
ATOM 8243 O O . SER B 1 389 ? -3.471 39.156 8.148 1 92.56 389 SER B O 1
ATOM 8245 N N . GLY B 1 390 ? -4.309 37.75 6.605 1 92.19 390 GLY B N 1
ATOM 8246 C CA . GLY B 1 390 ? -2.998 37.438 6.078 1 92.19 390 GLY B CA 1
ATOM 8247 C C . GLY B 1 390 ? -2.307 38.594 5.402 1 92.19 390 GLY B C 1
ATOM 8248 O O . GLY B 1 390 ? -1.097 38.781 5.555 1 92.19 390 GLY B O 1
ATOM 8249 N N . ILE B 1 391 ? -3.072 39.406 4.727 1 93.94 391 ILE B N 1
ATOM 8250 C CA . ILE B 1 391 ? -2.539 40.562 4.055 1 93.94 391 ILE B CA 1
ATOM 8251 C C . ILE B 1 391 ? -2.082 41.594 5.09 1 93.94 391 ILE B C 1
ATOM 8253 O O . ILE B 1 391 ? -1.013 42.188 4.953 1 93.94 391 ILE B O 1
ATOM 8257 N N . THR B 1 392 ? -2.893 41.781 6.059 1 94.81 392 THR B N 1
ATOM 8258 C CA . THR B 1 392 ? -2.551 42.719 7.125 1 94.81 392 THR B CA 1
ATOM 8259 C C . THR B 1 392 ? -1.279 42.281 7.844 1 94.81 392 THR B C 1
ATOM 8261 O O . THR B 1 392 ? -0.417 43.094 8.148 1 94.81 392 THR B O 1
ATOM 8264 N N . SER B 1 393 ? -1.224 41 8.117 1 94.12 393 SER B N 1
ATOM 8265 C CA . SER B 1 393 ? -0.021 40.469 8.758 1 94.12 393 SER B CA 1
ATOM 8266 C C . SER B 1 393 ? 1.207 40.688 7.879 1 94.12 393 SER B C 1
ATOM 8268 O O . SER B 1 393 ? 2.281 41.031 8.383 1 94.12 393 SER B O 1
ATOM 8270 N N . ALA B 1 394 ? 1.042 40.469 6.602 1 94.12 394 ALA B N 1
ATOM 8271 C CA . ALA B 1 394 ? 2.135 40.688 5.656 1 94.12 394 ALA B CA 1
ATOM 8272 C C . ALA B 1 394 ? 2.568 42.156 5.629 1 94.12 394 ALA B C 1
ATOM 8274 O O . ALA B 1 394 ? 3.764 42.438 5.555 1 94.12 394 ALA B O 1
ATOM 8275 N N . CYS B 1 395 ? 1.679 43.031 5.699 1 94.19 395 CYS B N 1
ATOM 8276 C CA . CYS B 1 395 ? 1.989 44.438 5.719 1 94.19 395 CYS B CA 1
ATOM 8277 C C . CYS B 1 395 ? 2.746 44.812 6.984 1 94.19 395 CYS B C 1
ATOM 8279 O O . CYS B 1 395 ? 3.672 45.625 6.945 1 94.19 395 CYS B O 1
ATOM 8281 N N . PHE B 1 396 ? 2.299 44.25 8.008 1 93.31 396 PHE B N 1
ATOM 8282 C CA . PHE B 1 396 ? 3.016 44.5 9.258 1 93.31 396 PHE B CA 1
ATOM 8283 C C . PHE B 1 396 ? 4.449 44 9.156 1 93.31 396 PHE B C 1
ATOM 8285 O O . PHE B 1 396 ? 5.379 44.656 9.617 1 93.31 396 PHE B O 1
ATOM 8292 N N . MET B 1 397 ? 4.609 42.844 8.586 1 92.94 397 MET B N 1
ATOM 8293 C CA . MET B 1 397 ? 5.941 42.281 8.398 1 92.94 397 MET B CA 1
ATOM 8294 C C . MET B 1 397 ? 6.801 43.188 7.527 1 92.94 397 MET B C 1
ATOM 8296 O O . MET B 1 397 ? 8 43.344 7.758 1 92.94 397 MET B O 1
ATOM 8300 N N . ALA B 1 398 ? 6.188 43.781 6.539 1 92.81 398 ALA B N 1
ATOM 8301 C CA . ALA B 1 398 ? 6.895 44.719 5.68 1 92.81 398 ALA B CA 1
ATOM 8302 C C . ALA B 1 398 ? 7.406 45.906 6.48 1 92.81 398 ALA B C 1
ATOM 8304 O O . ALA B 1 398 ? 8.516 46.406 6.234 1 92.81 398 ALA B O 1
ATOM 8305 N N . LEU B 1 399 ? 6.664 46.281 7.391 1 90.88 399 LEU B N 1
ATOM 8306 C CA . LEU B 1 399 ? 7.062 47.406 8.25 1 90.88 399 LEU B CA 1
ATOM 8307 C C . LEU B 1 399 ? 8.258 47 9.117 1 90.88 399 LEU B C 1
ATOM 8309 O O . LEU B 1 399 ? 9.172 47.812 9.32 1 90.88 399 LEU B O 1
ATOM 8313 N N . VAL B 1 400 ? 8.188 45.844 9.57 1 89.62 400 VAL B N 1
ATOM 8314 C CA . VAL B 1 400 ? 9.281 45.344 10.406 1 89.62 400 VAL B CA 1
ATOM 8315 C C . VAL B 1 400 ? 10.562 45.25 9.586 1 89.62 400 VAL B C 1
ATOM 8317 O O . VAL B 1 400 ? 11.633 45.656 10.039 1 89.62 400 VAL B O 1
ATOM 8320 N N . ILE B 1 401 ? 10.492 44.781 8.414 1 90.38 401 ILE B N 1
ATOM 8321 C CA . ILE B 1 401 ? 11.633 44.562 7.531 1 90.38 401 ILE B CA 1
ATOM 8322 C C . ILE B 1 401 ? 12.258 45.938 7.195 1 90.38 401 ILE B C 1
ATOM 8324 O O . ILE B 1 401 ? 13.484 46.062 7.133 1 90.38 401 ILE B O 1
ATOM 8328 N N . THR B 1 402 ? 11.492 46.969 7.02 1 89.56 402 THR B N 1
ATOM 8329 C CA . THR B 1 402 ? 11.992 48.25 6.527 1 89.56 402 THR B CA 1
ATOM 8330 C C . THR B 1 402 ? 12.422 49.156 7.688 1 89.56 402 THR B C 1
ATOM 8332 O O . THR B 1 402 ? 13.289 50 7.523 1 89.56 402 THR B O 1
ATOM 8335 N N . THR B 1 403 ? 11.914 48.969 8.906 1 87.81 403 THR B N 1
ATOM 8336 C CA . THR B 1 403 ? 12.164 49.938 9.969 1 87.81 403 THR B CA 1
ATOM 8337 C C . THR B 1 403 ? 12.922 49.281 11.125 1 87.81 403 THR B C 1
ATOM 8339 O O . THR B 1 403 ? 13.852 49.875 11.68 1 87.81 403 THR B O 1
ATOM 8342 N N . ILE B 1 404 ? 12.617 48.125 11.523 1 83.38 404 ILE B N 1
ATOM 8343 C CA . ILE B 1 404 ? 13.086 47.531 12.773 1 83.38 404 ILE B CA 1
ATOM 8344 C C . ILE B 1 404 ? 14.344 46.719 12.516 1 83.38 404 ILE B C 1
ATOM 8346 O O . ILE B 1 404 ? 15.148 46.5 13.422 1 83.38 404 ILE B O 1
ATOM 8350 N N . GLY B 1 405 ? 14.68 46.344 11.367 1 77.12 405 GLY B N 1
ATOM 8351 C CA . GLY B 1 405 ? 15.766 45.469 10.992 1 77.12 405 GLY B CA 1
ATOM 8352 C C . GLY B 1 405 ? 17.094 45.844 11.625 1 77.12 405 GLY B C 1
ATOM 8353 O O . GLY B 1 405 ? 17.688 45.062 12.352 1 77.12 405 GLY B O 1
ATOM 8354 N N . PRO B 1 406 ? 17.531 47.031 11.5 1 78.88 406 PRO B N 1
ATOM 8355 C CA . PRO B 1 406 ? 18.844 47.438 11.992 1 78.88 406 PRO B CA 1
ATOM 8356 C C . PRO B 1 406 ? 18.953 47.406 13.516 1 78.88 406 PRO B C 1
ATOM 8358 O O . PRO B 1 406 ? 20.031 47.219 14.062 1 78.88 406 PRO B O 1
ATOM 8361 N N . TYR B 1 407 ? 17.875 47.469 14.148 1 83.12 407 TYR B N 1
ATOM 8362 C CA . TYR B 1 407 ? 17.891 47.5 15.602 1 83.12 407 TYR B CA 1
ATOM 8363 C C . TYR B 1 407 ? 18.031 46.125 16.188 1 83.12 407 TYR B C 1
ATOM 8365 O O . TYR B 1 407 ? 18.297 45.969 17.375 1 83.12 407 TYR B O 1
ATOM 8373 N N . LEU B 1 408 ? 17.938 45.156 15.375 1 86.06 408 LEU B N 1
ATOM 8374 C CA . LEU B 1 408 ? 18 43.75 15.852 1 86.06 408 LEU B CA 1
ATOM 8375 C C . LEU B 1 408 ? 19.406 43.219 15.703 1 86.06 408 LEU B C 1
ATOM 8377 O O . LEU B 1 408 ? 19.656 42.031 16.016 1 86.06 408 LEU B O 1
ATOM 8381 N N . ALA B 1 409 ? 20.344 43.969 15.352 1 85.44 409 ALA B N 1
ATOM 8382 C CA . ALA B 1 409 ? 21.719 43.531 15.109 1 85.44 409 ALA B CA 1
ATOM 8383 C C . ALA B 1 409 ? 22.375 43.031 16.406 1 85.44 409 ALA B C 1
ATOM 8385 O O . ALA B 1 409 ? 23.203 42.125 16.375 1 85.44 409 ALA B O 1
ATOM 8386 N N . SER B 1 410 ? 21.953 43.625 17.531 1 89.25 410 SER B N 1
ATOM 8387 C CA . SER B 1 410 ? 22.594 43.312 18.797 1 89.25 410 SER B CA 1
ATOM 8388 C C . SER B 1 410 ? 21.891 42.125 19.484 1 89.25 410 SER B C 1
ATOM 8390 O O . SER B 1 410 ? 22.281 41.719 20.578 1 89.25 410 SER B O 1
ATOM 8392 N N . LEU B 1 411 ? 21.016 41.562 18.828 1 91.88 411 LEU B N 1
ATOM 8393 C CA . LEU B 1 411 ? 20.266 40.438 19.406 1 91.88 411 LEU B CA 1
ATOM 8394 C C . LEU B 1 411 ? 21.125 39.188 19.5 1 91.88 411 LEU B C 1
ATOM 8396 O O . LEU B 1 411 ? 21.688 38.75 18.484 1 91.88 411 LEU B O 1
ATOM 8400 N N . PRO B 1 412 ? 21.297 38.719 20.703 1 92.44 412 PRO B N 1
ATOM 8401 C CA . PRO B 1 412 ? 22.031 37.438 20.828 1 92.44 412 PRO B CA 1
ATOM 8402 C C . PRO B 1 412 ? 21.328 36.281 20.109 1 92.44 412 PRO B C 1
ATOM 8404 O O . PRO B 1 412 ? 20.125 36.094 20.281 1 92.44 412 PRO B O 1
ATOM 8407 N N . SER B 1 413 ? 22.047 35.5 19.422 1 91.19 413 SER B N 1
ATOM 8408 C CA . SER B 1 413 ? 21.5 34.406 18.641 1 91.19 413 SER B CA 1
ATOM 8409 C C . SER B 1 413 ? 20.875 33.344 19.562 1 91.19 413 SER B C 1
ATOM 8411 O O . SER B 1 413 ? 19.938 32.656 19.156 1 91.19 413 SER B O 1
ATOM 8413 N N . CYS B 1 414 ? 21.312 33.219 20.734 1 93.62 414 CYS B N 1
ATOM 8414 C CA . CYS B 1 414 ? 20.828 32.219 21.672 1 93.62 414 CYS B CA 1
ATOM 8415 C C . CYS B 1 414 ? 19.375 32.469 22.062 1 93.62 414 CYS B C 1
ATOM 8417 O O . CYS B 1 414 ? 18.656 31.562 22.453 1 93.62 414 CYS B O 1
ATOM 8419 N N . ILE B 1 415 ? 18.984 33.719 21.953 1 93.81 415 ILE B N 1
ATOM 8420 C CA . ILE B 1 415 ? 17.625 34.094 22.297 1 93.81 415 ILE B CA 1
ATOM 8421 C C . ILE B 1 415 ? 16.656 33.469 21.281 1 93.81 415 ILE B C 1
ATOM 8423 O O . ILE B 1 415 ? 15.609 32.938 21.656 1 93.81 415 ILE B O 1
ATOM 8427 N N . LEU B 1 416 ? 17 33.5 20.078 1 90.19 416 LEU B N 1
ATOM 8428 C CA . LEU B 1 416 ? 16.172 32.906 19.016 1 90.19 416 LEU B CA 1
ATOM 8429 C C . LEU B 1 416 ? 16.109 31.391 19.188 1 90.19 416 LEU B C 1
ATOM 8431 O O . LEU B 1 416 ? 15.055 30.781 18.984 1 90.19 416 LEU B O 1
ATOM 8435 N N . SER B 1 417 ? 17.188 30.812 19.562 1 91.94 417 SER B N 1
ATOM 8436 C CA . SER B 1 417 ? 17.203 29.375 19.828 1 91.94 417 SER B CA 1
ATOM 8437 C C . SER B 1 417 ? 16.312 29.016 21 1 91.94 417 SER B C 1
ATOM 8439 O O . SER B 1 417 ? 15.641 27.984 20.984 1 91.94 417 SER B O 1
ATOM 8441 N N . ALA B 1 418 ? 16.344 29.828 21.984 1 93.06 418 ALA B N 1
ATOM 8442 C CA . ALA B 1 418 ? 15.5 29.609 23.141 1 93.06 418 ALA B CA 1
ATOM 8443 C C . ALA B 1 418 ? 14.023 29.656 22.766 1 93.06 418 ALA B C 1
ATOM 8445 O O . ALA B 1 418 ? 13.227 28.844 23.25 1 93.06 418 ALA B O 1
ATOM 8446 N N . ILE B 1 419 ? 13.734 30.531 21.953 1 89.44 419 ILE B N 1
ATOM 8447 C CA . ILE B 1 419 ? 12.359 30.656 21.484 1 89.44 419 ILE B CA 1
ATOM 8448 C C . ILE B 1 419 ? 11.953 29.391 20.719 1 89.44 419 ILE B C 1
ATOM 8450 O O . ILE B 1 419 ? 10.867 28.859 20.938 1 89.44 419 ILE B O 1
ATOM 8454 N N . VAL B 1 420 ? 12.797 28.875 19.938 1 87.25 420 VAL B N 1
ATOM 8455 C CA . VAL B 1 420 ? 12.539 27.672 19.141 1 87.25 420 VAL B CA 1
ATOM 8456 C C . VAL B 1 420 ? 12.258 26.5 20.078 1 87.25 420 VAL B C 1
ATOM 8458 O O . VAL B 1 420 ? 11.312 25.734 19.859 1 87.25 420 VAL B O 1
ATOM 8461 N N . ILE B 1 421 ? 13.023 26.375 21.078 1 89.12 421 ILE B N 1
ATOM 8462 C CA . ILE B 1 421 ? 12.906 25.25 22 1 89.12 421 ILE B CA 1
ATOM 8463 C C . ILE B 1 421 ? 11.539 25.281 22.672 1 89.12 421 ILE B C 1
ATOM 8465 O O . ILE B 1 421 ? 10.898 24.234 22.828 1 89.12 421 ILE B O 1
ATOM 8469 N N . VAL B 1 422 ? 11.117 26.438 23.047 1 86.75 422 VAL B N 1
ATOM 8470 C CA . VAL B 1 422 ? 9.844 26.562 23.75 1 86.75 422 VAL B CA 1
ATOM 8471 C C . VAL B 1 422 ? 8.695 26.219 22.812 1 86.75 422 VAL B C 1
ATOM 8473 O O . VAL B 1 422 ? 7.727 25.562 23.203 1 86.75 422 VAL B O 1
ATOM 8476 N N . VAL B 1 423 ? 8.805 26.641 21.641 1 78.44 423 VAL B N 1
ATOM 8477 C CA . VAL B 1 423 ? 7.762 26.359 20.656 1 78.44 423 VAL B CA 1
ATOM 8478 C C . VAL B 1 423 ? 7.73 24.875 20.344 1 78.44 423 VAL B C 1
ATOM 8480 O O . VAL B 1 423 ? 6.652 24.281 20.219 1 78.44 423 VAL B O 1
ATOM 8483 N N . LEU B 1 424 ? 8.867 24.234 20.25 1 82.44 424 LEU B N 1
ATOM 8484 C CA . LEU B 1 424 ? 8.961 22.828 19.891 1 82.44 424 LEU B CA 1
ATOM 8485 C C . LEU B 1 424 ? 8.453 21.953 21.047 1 82.44 424 LEU B C 1
ATOM 8487 O O . LEU B 1 424 ? 7.996 20.828 20.812 1 82.44 424 LEU B O 1
ATOM 8491 N N . GLU B 1 425 ? 8.562 22.484 22.234 1 83.12 425 GLU B N 1
ATOM 8492 C CA . GLU B 1 425 ? 8.109 21.719 23.406 1 83.12 425 GLU B CA 1
ATOM 8493 C C . GLU B 1 425 ? 6.625 21.391 23.297 1 83.12 425 GLU B C 1
ATOM 8495 O O . GLU B 1 425 ? 6.211 20.281 23.641 1 83.12 425 GLU B O 1
ATOM 8500 N N . SER B 1 426 ? 5.852 22.281 22.812 1 77.5 426 SER B N 1
ATOM 8501 C CA . SER B 1 426 ? 4.418 22.047 22.688 1 77.5 426 SER B CA 1
ATOM 8502 C C . SER B 1 426 ? 4.117 20.969 21.656 1 77.5 426 SER B C 1
ATOM 8504 O O . SER B 1 426 ? 3.139 20.234 21.781 1 77.5 426 SER B O 1
ATOM 8506 N N . MET B 1 427 ? 4.98 20.859 20.734 1 78.06 427 MET B N 1
ATOM 8507 C CA . MET B 1 427 ? 4.773 19.891 19.672 1 78.06 427 MET B CA 1
ATOM 8508 C C . MET B 1 427 ? 5.219 18.5 20.109 1 78.06 427 MET B C 1
ATOM 8510 O O . MET B 1 427 ? 4.684 17.484 19.641 1 78.06 427 MET B O 1
ATOM 8514 N N . LEU B 1 428 ? 6.109 18.438 21.047 1 82.44 428 LEU B N 1
ATOM 8515 C CA . LEU B 1 428 ? 6.578 17.156 21.578 1 82.44 428 LEU B CA 1
ATOM 8516 C C . LEU B 1 428 ? 5.484 16.484 22.391 1 82.44 428 LEU B C 1
ATOM 8518 O O . LEU B 1 428 ? 5.473 15.258 22.531 1 82.44 428 LEU B O 1
ATOM 8522 N N . ARG B 1 429 ? 4.504 17.266 22.812 1 78.88 429 ARG B N 1
ATOM 8523 C CA . ARG B 1 429 ? 3.398 16.719 23.594 1 78.88 429 ARG B CA 1
ATOM 8524 C C . ARG B 1 429 ? 2.428 15.945 22.719 1 78.88 429 ARG B C 1
ATOM 8526 O O . ARG B 1 429 ? 1.546 15.25 23.219 1 78.88 429 ARG B O 1
ATOM 8533 N N . LYS B 1 430 ? 2.65 15.953 21.469 1 77.94 430 LYS B N 1
ATOM 8534 C CA . LYS B 1 430 ? 1.793 15.219 20.547 1 77.94 430 LYS B CA 1
ATOM 8535 C C . LYS B 1 430 ? 1.904 13.711 20.766 1 77.94 430 LYS B C 1
ATOM 8537 O O . LYS B 1 430 ? 1.035 12.953 20.344 1 77.94 430 LYS B O 1
ATOM 8542 N N . CYS B 1 431 ? 2.943 13.25 21.469 1 83.56 431 CYS B N 1
ATOM 8543 C CA . CYS B 1 431 ? 3.1 11.836 21.766 1 83.56 431 CYS B CA 1
ATOM 8544 C C . CYS B 1 431 ? 2.025 11.359 22.734 1 83.56 431 CYS B C 1
ATOM 8546 O O . CYS B 1 431 ? 1.794 10.156 22.875 1 83.56 431 CYS B O 1
ATOM 8548 N N . THR B 1 432 ? 1.235 12.336 23.328 1 86.12 432 THR B N 1
ATOM 8549 C CA . THR B 1 432 ? 0.204 11.984 24.312 1 86.12 432 THR B CA 1
ATOM 8550 C C . THR B 1 432 ? -1.014 11.383 23.609 1 86.12 432 THR B C 1
ATOM 8552 O O . THR B 1 432 ? -1.916 10.859 24.266 1 86.12 432 THR B O 1
ATOM 8555 N N . VAL B 1 433 ? -1 11.414 22.359 1 87.81 433 VAL B N 1
ATOM 8556 C CA . VAL B 1 433 ? -2.129 10.875 21.609 1 87.81 433 VAL B CA 1
ATOM 8557 C C . VAL B 1 433 ? -2.035 9.352 21.562 1 87.81 433 VAL B C 1
ATOM 8559 O O . VAL B 1 433 ? -3.027 8.664 21.297 1 87.81 433 VAL B O 1
ATOM 8562 N N . LEU B 1 434 ? -0.86 8.773 21.891 1 91.75 434 LEU B N 1
ATOM 8563 C CA . LEU B 1 434 ? -0.557 7.359 21.688 1 91.75 434 LEU B CA 1
ATOM 8564 C C . LEU B 1 434 ? -1.506 6.477 22.484 1 91.75 434 LEU B C 1
ATOM 8566 O O . LEU B 1 434 ? -2.053 5.504 21.953 1 91.75 434 LEU B O 1
ATOM 8570 N N . PRO B 1 435 ? -1.784 6.887 23.781 1 90.62 435 PRO B N 1
ATOM 8571 C CA . PRO B 1 435 ? -2.729 6.039 24.5 1 90.62 435 PRO B CA 1
ATOM 8572 C C . PRO B 1 435 ? -4.137 6.074 23.922 1 90.62 435 PRO B C 1
ATOM 8574 O O . PRO B 1 435 ? -4.84 5.062 23.922 1 90.62 435 PRO B O 1
ATOM 8577 N N . GLY B 1 436 ? -4.508 7.172 23.438 1 89.06 436 GLY B N 1
ATOM 8578 C CA . GLY B 1 436 ? -5.797 7.277 22.781 1 89.06 436 GLY B CA 1
ATOM 8579 C C . GLY B 1 436 ? -5.871 6.473 21.5 1 89.06 436 GLY B C 1
ATOM 8580 O O . GLY B 1 436 ? -6.891 5.832 21.219 1 89.06 436 GLY B O 1
ATOM 8581 N N . LEU B 1 437 ? -4.789 6.492 20.766 1 91.62 437 LEU B N 1
ATOM 8582 C CA . LEU B 1 437 ? -4.738 5.727 19.531 1 91.62 437 LEU B CA 1
ATOM 8583 C C . LEU B 1 437 ? -4.793 4.23 19.812 1 91.62 437 LEU B C 1
ATOM 8585 O O . LEU B 1 437 ? -5.441 3.479 19.078 1 91.62 437 LEU B O 1
ATOM 8589 N N . TRP B 1 438 ? -4.129 3.84 20.891 1 90 438 TRP B N 1
ATOM 8590 C CA . TRP B 1 438 ? -4.109 2.426 21.25 1 90 438 TRP B CA 1
ATOM 8591 C C . TRP B 1 438 ? -5.512 1.937 21.609 1 90 438 TRP B C 1
ATOM 8593 O O . TRP B 1 438 ? -5.871 0.795 21.297 1 90 438 TRP B O 1
ATOM 8603 N N . ARG B 1 439 ? -6.289 2.842 22.141 1 86.81 439 ARG B N 1
ATOM 8604 C CA . ARG B 1 439 ? -7.645 2.484 22.531 1 86.81 439 ARG B CA 1
ATOM 8605 C C . ARG B 1 439 ? -8.594 2.494 21.344 1 86.81 439 ARG B C 1
ATOM 8607 O O . ARG B 1 439 ? -9.492 1.66 21.25 1 86.81 439 ARG B O 1
ATOM 8614 N N . CYS B 1 440 ? -8.305 3.336 20.469 1 87 440 CYS B N 1
ATOM 8615 C CA . CYS B 1 440 ? -9.258 3.551 19.391 1 87 440 CYS B CA 1
ATOM 8616 C C . CYS B 1 440 ? -8.891 2.721 18.156 1 87 440 CYS B C 1
ATOM 8618 O O . CYS B 1 440 ? -9.766 2.172 17.484 1 87 440 CYS B O 1
ATOM 8620 N N . SER B 1 441 ? -7.637 2.748 17.828 1 90.81 441 SER B N 1
ATOM 8621 C CA . SER B 1 441 ? -7.199 2.061 16.609 1 90.81 441 SER B CA 1
ATOM 8622 C C . SER B 1 441 ? -5.75 1.597 16.734 1 90.81 441 SER B C 1
ATOM 8624 O O . SER B 1 441 ? -4.824 2.395 16.578 1 90.81 441 SER B O 1
ATOM 8626 N N . LYS B 1 442 ? -5.539 0.385 16.828 1 90.25 442 LYS B N 1
ATOM 8627 C CA . LYS B 1 442 ? -4.199 -0.181 16.984 1 90.25 442 LYS B CA 1
ATOM 8628 C C . LYS B 1 442 ? -3.383 0.005 15.703 1 90.25 442 LYS B C 1
ATOM 8630 O O . LYS B 1 442 ? -2.158 0.147 15.766 1 90.25 442 LYS B O 1
ATOM 8635 N N . HIS B 1 443 ? -4.051 -0.026 14.625 1 91.62 443 HIS B N 1
ATOM 8636 C CA . HIS B 1 443 ? -3.354 0.201 13.367 1 91.62 443 HIS B CA 1
ATOM 8637 C C . HIS B 1 443 ? -2.764 1.605 13.312 1 91.62 443 HIS B C 1
ATOM 8639 O O . HIS B 1 443 ? -1.626 1.788 12.867 1 91.62 443 HIS B O 1
ATOM 8645 N N . ASP B 1 444 ? -3.562 2.59 13.773 1 93.44 444 ASP B N 1
ATOM 8646 C CA . ASP B 1 444 ? -3.066 3.963 13.789 1 93.44 444 ASP B CA 1
ATOM 8647 C C . ASP B 1 444 ? -1.911 4.113 14.781 1 93.44 444 ASP B C 1
ATOM 8649 O O . ASP B 1 444 ? -0.999 4.914 14.555 1 93.44 444 ASP B O 1
ATOM 8653 N N . PHE B 1 445 ? -1.988 3.359 15.836 1 94.56 445 PHE B N 1
ATOM 8654 C CA . PHE B 1 445 ? -0.905 3.348 16.812 1 94.56 445 PHE B CA 1
ATOM 8655 C C . PHE B 1 445 ? 0.401 2.898 16.172 1 94.56 445 PHE B C 1
ATOM 8657 O O . PHE B 1 445 ? 1.441 3.531 16.359 1 94.56 445 PHE B O 1
ATOM 8664 N N . TRP B 1 446 ? 0.331 1.924 15.406 1 93.12 446 TRP B N 1
ATOM 8665 C CA . TRP B 1 446 ? 1.533 1.393 14.773 1 93.12 446 TRP B CA 1
ATOM 8666 C C . TRP B 1 446 ? 2.01 2.311 13.648 1 93.12 446 TRP B C 1
ATOM 8668 O O . TRP B 1 446 ? 3.213 2.43 13.406 1 93.12 446 TRP B O 1
ATOM 8678 N N . ILE B 1 447 ? 1.086 2.932 12.93 1 94.75 447 ILE B N 1
ATOM 8679 C CA . ILE B 1 447 ? 1.482 3.924 11.938 1 94.75 447 ILE B CA 1
ATOM 8680 C C . ILE B 1 447 ? 2.309 5.02 12.609 1 94.75 447 ILE B C 1
ATOM 8682 O O . ILE B 1 447 ? 3.365 5.406 12.102 1 94.75 447 ILE B O 1
ATOM 8686 N N . TRP B 1 448 ? 1.831 5.418 13.789 1 94.5 448 TRP B N 1
ATOM 8687 C CA . TRP B 1 448 ? 2.516 6.473 14.531 1 94.5 448 TRP B CA 1
ATOM 8688 C C . TRP B 1 448 ? 3.904 6.016 14.969 1 94.5 448 TRP B C 1
ATOM 8690 O O . TRP B 1 448 ? 4.895 6.711 14.734 1 94.5 448 TRP B O 1
ATOM 8700 N N . ILE B 1 449 ? 4.066 4.836 15.469 1 95.88 449 ILE B N 1
ATOM 8701 C CA . ILE B 1 449 ? 5.312 4.332 16.047 1 95.88 449 ILE B CA 1
ATOM 8702 C C . ILE B 1 449 ? 6.328 4.09 14.93 1 95.88 449 ILE B C 1
ATOM 8704 O O . ILE B 1 449 ? 7.48 4.516 15.023 1 95.88 449 ILE B O 1
ATOM 8708 N N . ILE B 1 450 ? 5.914 3.432 13.898 1 95.62 450 ILE B N 1
ATOM 8709 C CA . ILE B 1 450 ? 6.82 3.084 12.805 1 95.62 450 ILE B CA 1
ATOM 8710 C C . ILE B 1 450 ? 7.312 4.355 12.117 1 95.62 450 ILE B C 1
ATOM 8712 O O . ILE B 1 450 ? 8.508 4.496 11.836 1 95.62 450 ILE B O 1
ATOM 8716 N N . THR B 1 451 ? 6.402 5.254 11.875 1 93.81 451 THR B N 1
ATOM 8717 C CA . THR B 1 451 ? 6.773 6.516 11.242 1 93.81 451 THR B CA 1
ATOM 8718 C C . THR B 1 451 ? 7.754 7.289 12.117 1 93.81 451 THR B C 1
ATOM 8720 O O . THR B 1 451 ? 8.758 7.816 11.617 1 93.81 451 THR B O 1
ATOM 8723 N N . ALA B 1 452 ? 7.512 7.309 13.398 1 94.62 452 ALA B N 1
ATOM 8724 C CA . ALA B 1 452 ? 8.375 8.031 14.328 1 94.62 452 ALA B CA 1
ATOM 8725 C C . ALA B 1 452 ? 9.758 7.391 14.398 1 94.62 452 ALA B C 1
ATOM 8727 O O . ALA B 1 452 ? 10.773 8.086 14.328 1 94.62 452 ALA B O 1
ATOM 8728 N N . VAL B 1 453 ? 9.805 6.109 14.461 1 95.19 453 VAL B N 1
ATOM 8729 C CA . VAL B 1 453 ? 11.062 5.383 14.617 1 95.19 453 VAL B CA 1
ATOM 8730 C C . VAL B 1 453 ? 11.898 5.531 13.344 1 95.19 453 VAL B C 1
ATOM 8732 O O . VAL B 1 453 ? 13.109 5.758 13.422 1 95.19 453 VAL B O 1
ATOM 8735 N N . VAL B 1 454 ? 11.266 5.402 12.227 1 93.75 454 VAL B N 1
ATOM 8736 C CA . VAL B 1 454 ? 11.992 5.527 10.969 1 93.75 454 VAL B CA 1
ATOM 8737 C C . VAL B 1 454 ? 12.5 6.961 10.805 1 93.75 454 VAL B C 1
ATOM 8739 O O . VAL B 1 454 ? 13.625 7.176 10.344 1 93.75 454 VAL B O 1
ATOM 8742 N N . THR B 1 455 ? 11.688 7.91 11.148 1 90.62 455 THR B N 1
ATOM 8743 C CA . THR B 1 455 ? 12.102 9.305 11.055 1 90.62 455 THR B CA 1
ATOM 8744 C C . THR B 1 455 ? 13.273 9.586 11.984 1 90.62 455 THR B C 1
ATOM 8746 O O . THR B 1 455 ? 14.258 10.211 11.586 1 90.62 455 THR B O 1
ATOM 8749 N N . LEU B 1 456 ? 13.266 9.07 13.188 1 92 456 LEU B N 1
ATOM 8750 C CA . LEU B 1 456 ? 14.305 9.305 14.18 1 92 456 LEU B CA 1
ATOM 8751 C C . LEU B 1 456 ? 15.594 8.594 13.789 1 92 456 LEU B C 1
ATOM 8753 O O . LEU B 1 456 ? 16.688 9.07 14.102 1 92 456 LEU B O 1
ATOM 8757 N N . SER B 1 457 ? 15.438 7.484 13.102 1 92.06 457 SER B N 1
ATOM 8758 C CA . SER B 1 457 ? 16.609 6.68 12.758 1 92.06 457 SER B CA 1
ATOM 8759 C C . SER B 1 457 ? 17.219 7.141 11.445 1 92.06 457 SER B C 1
ATOM 8761 O O . SER B 1 457 ? 18.391 6.848 11.164 1 92.06 457 SER B O 1
ATOM 8763 N N . SER B 1 458 ? 16.5 7.777 10.664 1 88.94 458 SER B N 1
ATOM 8764 C CA . SER B 1 458 ? 17 8.211 9.367 1 88.94 458 SER B CA 1
ATOM 8765 C C . SER B 1 458 ? 16.828 9.719 9.188 1 88.94 458 SER B C 1
ATOM 8767 O O . SER B 1 458 ? 17.547 10.516 9.789 1 88.94 458 SER B O 1
ATOM 8769 N N . ASP B 1 459 ? 15.852 10.141 8.359 1 85.44 459 ASP B N 1
ATOM 8770 C CA . ASP B 1 459 ? 15.547 11.547 8.094 1 85.44 459 ASP B CA 1
ATOM 8771 C C . ASP B 1 459 ? 14.047 11.758 7.926 1 85.44 459 ASP B C 1
ATOM 8773 O O . ASP B 1 459 ? 13.281 10.797 7.844 1 85.44 459 ASP B O 1
ATOM 8777 N N . ILE B 1 460 ? 13.727 12.992 7.895 1 84.94 460 ILE B N 1
ATOM 8778 C CA . ILE B 1 460 ? 12.32 13.375 7.816 1 84.94 460 ILE B CA 1
ATOM 8779 C C . ILE B 1 460 ? 11.734 12.906 6.488 1 84.94 460 ILE B C 1
ATOM 8781 O O . ILE B 1 460 ? 10.602 12.422 6.445 1 84.94 460 ILE B O 1
ATOM 8785 N N . ALA B 1 461 ? 12.539 13.023 5.434 1 84.12 461 ALA B N 1
ATOM 8786 C CA . ALA B 1 461 ? 12.062 12.609 4.113 1 84.12 461 ALA B CA 1
ATOM 8787 C C . ALA B 1 461 ? 11.703 11.125 4.102 1 84.12 461 ALA B C 1
ATOM 8789 O O . ALA B 1 461 ? 10.648 10.742 3.588 1 84.12 461 ALA B O 1
ATOM 8790 N N . GLN B 1 462 ? 12.555 10.312 4.695 1 88.25 462 GLN B N 1
ATOM 8791 C CA . GLN B 1 462 ? 12.289 8.875 4.781 1 88.25 462 GLN B CA 1
ATOM 8792 C C . GLN B 1 462 ? 11.109 8.594 5.711 1 88.25 462 GLN B C 1
ATOM 8794 O O . GLN B 1 462 ? 10.359 7.641 5.492 1 88.25 462 GLN B O 1
ATOM 8799 N N . GLY B 1 463 ? 11.008 9.422 6.695 1 89.25 463 GLY B N 1
ATOM 8800 C CA . GLY B 1 463 ? 9.867 9.281 7.586 1 89.25 463 GLY B CA 1
ATOM 8801 C C . GLY B 1 463 ? 8.531 9.484 6.891 1 89.25 463 GLY B C 1
ATOM 8802 O O . GLY B 1 463 ? 7.582 8.742 7.125 1 89.25 463 GLY B O 1
ATOM 8803 N N . VAL B 1 464 ? 8.492 10.43 6.043 1 87.06 464 VAL B N 1
ATOM 8804 C CA . VAL B 1 464 ? 7.277 10.711 5.285 1 87.06 464 VAL B CA 1
ATOM 8805 C C . VAL B 1 464 ? 6.938 9.523 4.391 1 87.06 464 VAL B C 1
ATOM 8807 O O . VAL B 1 464 ? 5.793 9.062 4.363 1 87.06 464 VAL B O 1
ATOM 8810 N N . ALA B 1 465 ? 7.906 9.062 3.723 1 88.56 465 ALA B N 1
ATOM 8811 C CA . ALA B 1 465 ? 7.703 7.898 2.861 1 88.56 465 ALA B CA 1
ATOM 8812 C C . ALA B 1 465 ? 7.211 6.695 3.666 1 88.56 465 ALA B C 1
ATOM 8814 O O . ALA B 1 465 ? 6.285 6 3.248 1 88.56 465 ALA B O 1
ATOM 8815 N N . ALA B 1 466 ? 7.809 6.539 4.789 1 92.25 466 ALA B N 1
ATOM 8816 C CA . ALA B 1 466 ? 7.43 5.426 5.656 1 92.25 466 ALA B CA 1
ATOM 8817 C C . ALA B 1 466 ? 5.996 5.586 6.16 1 92.25 466 ALA B C 1
ATOM 8819 O O . ALA B 1 466 ? 5.262 4.602 6.277 1 92.25 466 ALA B O 1
ATOM 8820 N N . GLY B 1 467 ? 5.711 6.781 6.5 1 92.5 467 GLY B N 1
ATOM 8821 C CA . GLY B 1 467 ? 4.352 7.031 6.949 1 92.5 467 GLY B CA 1
ATOM 8822 C C . GLY B 1 467 ? 3.307 6.695 5.898 1 92.5 467 GLY B C 1
ATOM 8823 O O . GLY B 1 467 ? 2.318 6.02 6.191 1 92.5 467 GLY B O 1
ATOM 8824 N N . ILE B 1 468 ? 3.512 7.09 4.684 1 90.12 468 ILE B N 1
ATOM 8825 C CA . ILE B 1 468 ? 2.588 6.824 3.586 1 90.12 468 ILE B CA 1
ATOM 8826 C C . ILE B 1 468 ? 2.521 5.324 3.318 1 90.12 468 ILE B C 1
ATOM 8828 O O . ILE B 1 468 ? 1.434 4.754 3.209 1 90.12 468 ILE B O 1
ATOM 8832 N N . PHE B 1 469 ? 3.664 4.711 3.312 1 90.94 469 PHE B N 1
ATOM 8833 C CA . PHE B 1 469 ? 3.732 3.285 3.008 1 90.94 469 PHE B CA 1
ATOM 8834 C C . PHE B 1 469 ? 3.037 2.467 4.09 1 90.94 469 PHE B C 1
ATOM 8836 O O . PHE B 1 469 ? 2.303 1.525 3.785 1 90.94 469 PHE B O 1
ATOM 8843 N N . THR B 1 470 ? 3.303 2.811 5.293 1 92.94 470 THR B N 1
ATOM 8844 C CA . THR B 1 470 ? 2.689 2.07 6.391 1 92.94 470 THR B CA 1
ATOM 8845 C C . THR B 1 470 ? 1.174 2.236 6.375 1 92.94 470 THR B C 1
ATOM 8847 O O . THR B 1 470 ? 0.437 1.288 6.656 1 92.94 470 THR B O 1
ATOM 8850 N N . ALA B 1 471 ? 0.76 3.418 6.09 1 93.12 471 ALA B N 1
ATOM 8851 C CA . ALA B 1 471 ? -0.677 3.668 6.008 1 93.12 471 ALA B CA 1
ATOM 8852 C C . ALA B 1 471 ? -1.319 2.82 4.91 1 93.12 471 ALA B C 1
ATOM 8854 O O . ALA B 1 471 ? -2.34 2.166 5.141 1 93.12 471 ALA B O 1
ATOM 8855 N N . ILE B 1 472 ? -0.738 2.824 3.768 1 92 472 ILE B N 1
ATOM 8856 C CA . ILE B 1 472 ? -1.247 2.055 2.639 1 92 472 ILE B CA 1
ATOM 8857 C C . ILE B 1 472 ? -1.213 0.565 2.971 1 92 472 ILE B C 1
ATOM 8859 O O . ILE B 1 472 ? -2.16 -0.166 2.674 1 92 472 ILE B O 1
ATOM 8863 N N . PHE B 1 473 ? -0.162 0.166 3.602 1 91.25 473 PHE B N 1
ATOM 8864 C CA . PHE B 1 473 ? 0.014 -1.236 3.961 1 91.25 473 PHE B CA 1
ATOM 8865 C C . PHE B 1 473 ? -1.052 -1.679 4.957 1 91.25 473 PHE B C 1
ATOM 8867 O O . PHE B 1 473 ? -1.52 -2.818 4.906 1 91.25 473 PHE B O 1
ATOM 8874 N N . THR B 1 474 ? -1.397 -0.805 5.836 1 90.56 474 THR B N 1
ATOM 8875 C CA . THR B 1 474 ? -2.426 -1.134 6.816 1 90.56 474 THR B CA 1
ATOM 8876 C C . THR B 1 474 ? -3.771 -1.364 6.133 1 90.56 474 THR B C 1
ATOM 8878 O O . THR B 1 474 ? -4.531 -2.246 6.535 1 90.56 474 THR B O 1
ATOM 8881 N N . ILE B 1 475 ? -4.078 -0.615 5.152 1 90.38 475 ILE B N 1
ATOM 8882 C CA . ILE B 1 475 ? -5.312 -0.803 4.395 1 90.38 475 ILE B CA 1
ATOM 8883 C C . ILE B 1 475 ? -5.297 -2.168 3.713 1 90.38 475 ILE B C 1
ATOM 8885 O O . ILE B 1 475 ? -6.293 -2.896 3.742 1 90.38 475 ILE B O 1
ATOM 8889 N N . ALA B 1 476 ? -4.164 -2.479 3.213 1 90.12 476 ALA B N 1
ATOM 8890 C CA . ALA B 1 476 ? -4.023 -3.736 2.484 1 90.12 476 ALA B CA 1
ATOM 8891 C C . ALA B 1 476 ? -4.156 -4.934 3.424 1 90.12 476 ALA B C 1
ATOM 8893 O O . ALA B 1 476 ? -4.812 -5.922 3.092 1 90.12 476 ALA B O 1
ATOM 8894 N N . ILE B 1 477 ? -3.576 -4.863 4.559 1 87.25 477 ILE B N 1
ATOM 8895 C CA . ILE B 1 477 ? -3.586 -5.988 5.488 1 87.25 477 ILE B CA 1
ATOM 8896 C C . ILE B 1 477 ? -5 -6.203 6.023 1 87.25 477 ILE B C 1
ATOM 8898 O O . ILE B 1 477 ? -5.414 -7.34 6.266 1 87.25 477 ILE B O 1
ATOM 8902 N N . GLN B 1 478 ? -5.711 -5.137 6.188 1 87 478 GLN B N 1
ATOM 8903 C CA . GLN B 1 478 ? -7.086 -5.254 6.668 1 87 478 GLN B CA 1
ATOM 8904 C C . GLN B 1 478 ? -7.984 -5.895 5.613 1 87 478 GLN B C 1
ATOM 8906 O O . GLN B 1 478 ? -8.969 -6.555 5.945 1 87 478 GLN B O 1
ATOM 8911 N N . SER B 1 479 ? -7.66 -5.688 4.441 1 86.5 479 SER B N 1
ATOM 8912 C CA . SER B 1 479 ? -8.43 -6.297 3.359 1 86.5 479 SER B CA 1
ATOM 8913 C C . SER B 1 479 ? -8.188 -7.801 3.291 1 86.5 479 SER B C 1
ATOM 8915 O O . SER B 1 479 ? -8.992 -8.539 2.723 1 86.5 479 SER B O 1
ATOM 8917 N N . GLN B 1 480 ? -7.094 -8.266 3.85 1 85.81 480 GLN B N 1
ATOM 8918 C CA . GLN B 1 480 ? -6.746 -9.68 3.836 1 85.81 480 GLN B CA 1
ATOM 8919 C C . GLN B 1 480 ? -7.504 -10.445 4.918 1 85.81 480 GLN B C 1
ATOM 8921 O O . GLN B 1 480 ? -7.625 -11.672 4.852 1 85.81 480 GLN B O 1
ATOM 8926 N N . GLN B 1 481 ? -8.07 -9.695 5.883 1 82.88 481 GLN B N 1
ATOM 8927 C CA . GLN B 1 481 ? -8.703 -10.352 7.023 1 82.88 481 GLN B CA 1
ATOM 8928 C C . GLN B 1 481 ? -10.203 -10.109 7.039 1 82.88 481 GLN B C 1
ATOM 8930 O O . GLN B 1 481 ? -10.727 -9.453 7.941 1 82.88 481 GLN B O 1
ATOM 8935 N N . PRO B 1 482 ? -10.836 -10.844 6.117 1 85.94 482 PRO B N 1
ATOM 8936 C CA . PRO B 1 482 ? -12.297 -10.68 6.102 1 85.94 482 PRO B CA 1
ATOM 8937 C C . PRO B 1 482 ? -12.977 -11.406 7.258 1 85.94 482 PRO B C 1
ATOM 8939 O O . PRO B 1 482 ? -12.453 -12.406 7.766 1 85.94 482 PRO B O 1
ATOM 8942 N N . THR B 1 483 ? -14.023 -10.859 7.723 1 87.44 483 THR B N 1
ATOM 8943 C CA . THR B 1 483 ? -14.867 -11.539 8.695 1 87.44 483 THR B CA 1
ATOM 8944 C C . THR B 1 483 ? -15.93 -12.375 7.996 1 87.44 483 THR B C 1
ATOM 8946 O O . THR B 1 483 ? -16.656 -11.875 7.133 1 87.44 483 THR B O 1
ATOM 8949 N N . ILE B 1 484 ? -15.906 -13.625 8.305 1 91.19 484 ILE B N 1
ATOM 8950 C CA . ILE B 1 484 ? -16.891 -14.539 7.742 1 91.19 484 ILE B CA 1
ATOM 8951 C C . ILE B 1 484 ? -17.828 -15.031 8.844 1 91.19 484 ILE B C 1
ATOM 8953 O O . ILE B 1 484 ? -17.375 -15.523 9.883 1 91.19 484 ILE B O 1
ATOM 8957 N N . LYS B 1 485 ? -19.125 -14.812 8.648 1 91.88 485 LYS B N 1
ATOM 8958 C CA . LYS B 1 485 ? -20.109 -15.18 9.672 1 91.88 485 LYS B CA 1
ATOM 8959 C C . LYS B 1 485 ? -21.219 -16.031 9.07 1 91.88 485 LYS B C 1
ATOM 8961 O O . LYS B 1 485 ? -21.609 -15.844 7.914 1 91.88 485 LYS B O 1
ATOM 8966 N N . LEU B 1 486 ? -21.656 -16.938 9.852 1 93.38 486 LEU B N 1
ATOM 8967 C CA . LEU B 1 486 ? -22.844 -17.703 9.531 1 93.38 486 LEU B CA 1
ATOM 8968 C C . LEU B 1 486 ? -24.094 -17.047 10.109 1 93.38 486 LEU B C 1
ATOM 8970 O O . LEU B 1 486 ? -24.141 -16.719 11.297 1 93.38 486 LEU B O 1
ATOM 8974 N N . LEU B 1 487 ? -25.016 -16.797 9.203 1 94.38 487 LEU B N 1
ATOM 8975 C CA . LEU B 1 487 ? -26.188 -16.047 9.617 1 94.38 487 LEU B CA 1
ATOM 8976 C C . LEU B 1 487 ? -27.344 -16.969 9.977 1 94.38 487 LEU B C 1
ATOM 8978 O O . LEU B 1 487 ? -27.469 -18.062 9.391 1 94.38 487 LEU B O 1
ATOM 8982 N N . GLY B 1 488 ? -28.047 -16.578 11 1 93.19 488 GLY B N 1
ATOM 8983 C CA . GLY B 1 488 ? -29.312 -17.203 11.375 1 93.19 488 GLY B CA 1
ATOM 8984 C C . GLY B 1 488 ? -30.484 -16.234 11.336 1 93.19 488 GLY B C 1
ATOM 8985 O O . GLY B 1 488 ? -30.297 -15.031 11.148 1 93.19 488 GLY B O 1
ATOM 8986 N N . GLN B 1 489 ? -31.656 -16.766 11.43 1 93.06 489 GLN B N 1
ATOM 8987 C CA . GLN B 1 489 ? -32.844 -15.922 11.328 1 93.06 489 GLN B CA 1
ATOM 8988 C C . GLN B 1 489 ? -33.438 -15.625 12.703 1 93.06 489 GLN B C 1
ATOM 8990 O O . GLN B 1 489 ? -33.594 -16.531 13.523 1 93.06 489 GLN B O 1
ATOM 8995 N N . ILE B 1 490 ? -33.656 -14.391 12.984 1 87.88 490 ILE B N 1
ATOM 8996 C CA . ILE B 1 490 ? -34.281 -13.969 14.227 1 87.88 490 ILE B CA 1
ATOM 8997 C C . ILE B 1 490 ? -35.75 -13.688 13.977 1 87.88 490 ILE B C 1
ATOM 8999 O O . ILE B 1 490 ? -36.625 -14.203 14.695 1 87.88 490 ILE B O 1
ATOM 9003 N N . ARG B 1 491 ? -36 -12.758 13.023 1 82.25 491 ARG B N 1
ATOM 9004 C CA . ARG B 1 491 ? -37.312 -12.398 12.516 1 82.25 491 ARG B CA 1
ATOM 9005 C C . ARG B 1 491 ? -37.344 -12.492 10.992 1 82.25 491 ARG B C 1
ATOM 9007 O O . ARG B 1 491 ? -36.344 -12.703 10.352 1 82.25 491 ARG B O 1
ATOM 9014 N N . PRO B 1 492 ? -38.562 -12.438 10.492 1 81.06 492 PRO B N 1
ATOM 9015 C CA . PRO B 1 492 ? -38.625 -12.438 9.023 1 81.06 492 PRO B CA 1
ATOM 9016 C C . PRO B 1 492 ? -37.844 -11.281 8.406 1 81.06 492 PRO B C 1
ATOM 9018 O O . PRO B 1 492 ? -37.969 -10.133 8.836 1 81.06 492 PRO B O 1
ATOM 9021 N N . ASN B 1 493 ? -36.969 -11.57 7.566 1 84 493 ASN B N 1
ATOM 9022 C CA . ASN B 1 493 ? -36.156 -10.602 6.844 1 84 493 ASN B CA 1
ATOM 9023 C C . ASN B 1 493 ? -35.031 -10.039 7.723 1 84 493 ASN B C 1
ATOM 9025 O O . ASN B 1 493 ? -34.562 -8.93 7.48 1 84 493 ASN B O 1
ATOM 9029 N N . ASP B 1 494 ? -34.844 -10.742 8.828 1 88.12 494 ASP B N 1
ATOM 9030 C CA . ASP B 1 494 ? -33.781 -10.305 9.742 1 88.12 494 ASP B CA 1
ATOM 9031 C C . ASP B 1 494 ? -32.812 -11.438 10.031 1 88.12 494 ASP B C 1
ATOM 9033 O O . ASP B 1 494 ? -33.125 -12.391 10.742 1 88.12 494 ASP B O 1
ATOM 9037 N N . PHE B 1 495 ? -31.703 -11.281 9.469 1 91.62 495 PHE B N 1
ATOM 9038 C CA . PHE B 1 495 ? -30.672 -12.312 9.578 1 91.62 495 PHE B CA 1
ATOM 9039 C C . PHE B 1 495 ? -29.438 -11.773 10.297 1 91.62 495 PHE B C 1
ATOM 9041 O O . PHE B 1 495 ? -28.906 -10.727 9.93 1 91.62 495 PHE B O 1
ATOM 9048 N N . ARG B 1 496 ? -29.031 -12.477 11.336 1 90.88 496 ARG B N 1
ATOM 9049 C CA . ARG B 1 496 ? -27.906 -12.039 12.156 1 90.88 496 ARG B CA 1
ATOM 9050 C C . ARG B 1 496 ? -26.922 -13.18 12.406 1 90.88 496 ARG B C 1
ATOM 9052 O O . ARG B 1 496 ? -27.281 -14.352 12.25 1 90.88 496 ARG B O 1
ATOM 9059 N N . PRO B 1 497 ? -25.719 -12.836 12.75 1 89.88 497 PRO B N 1
ATOM 9060 C CA . PRO B 1 497 ? -24.734 -13.883 13.031 1 89.88 497 PRO B CA 1
ATOM 9061 C C . PRO B 1 497 ? -25.109 -14.758 14.219 1 89.88 497 PRO B C 1
ATOM 9063 O O . PRO B 1 497 ? -25.438 -14.242 15.289 1 89.88 497 PRO B O 1
ATOM 9066 N N . MET B 1 498 ? -24.969 -15.953 13.977 1 89.31 498 MET B N 1
ATOM 9067 C CA . MET B 1 498 ? -25.375 -16.922 14.992 1 89.31 498 MET B CA 1
ATOM 9068 C C . MET B 1 498 ? -24.422 -16.906 16.188 1 89.31 498 MET B C 1
ATOM 9070 O O . MET B 1 498 ? -24.828 -17.219 17.312 1 89.31 498 MET B O 1
ATOM 9074 N N . ASN B 1 499 ? -23.25 -16.516 15.945 1 85.38 499 ASN B N 1
ATOM 9075 C CA . ASN B 1 499 ? -22.25 -16.484 17.016 1 85.38 499 ASN B CA 1
ATOM 9076 C C . ASN B 1 499 ? -22.484 -15.312 17.969 1 85.38 499 ASN B C 1
ATOM 9078 O O . ASN B 1 499 ? -22.031 -15.328 19.109 1 85.38 499 ASN B O 1
ATOM 9082 N N . HIS B 1 500 ? -23.219 -14.32 17.531 1 86 500 HIS B N 1
ATOM 9083 C CA . HIS B 1 500 ? -23.453 -13.133 18.359 1 86 500 HIS B CA 1
ATOM 9084 C C . HIS B 1 500 ? -24.844 -13.164 18.984 1 86 500 HIS B C 1
ATOM 9086 O O . HIS B 1 500 ? -25.047 -12.648 20.078 1 86 500 HIS B O 1
ATOM 9092 N N . TYR B 1 501 ? -25.719 -13.711 18.281 1 88.5 501 TYR B N 1
ATOM 9093 C CA . TYR B 1 501 ? -27.109 -13.781 18.75 1 88.5 501 TYR B CA 1
ATOM 9094 C C . TYR B 1 501 ? -27.531 -15.219 18.984 1 88.5 501 TYR B C 1
ATOM 9096 O O . TYR B 1 501 ? -27.766 -15.961 18.031 1 88.5 501 TYR B O 1
ATOM 9104 N N . SER B 1 502 ? -27.766 -15.562 20.125 1 85.12 502 SER B N 1
ATOM 9105 C CA . SER B 1 502 ? -28.078 -16.953 20.484 1 85.12 502 SER B CA 1
ATOM 9106 C C . SER B 1 502 ? -29.469 -17.328 20.016 1 85.12 502 SER B C 1
ATOM 9108 O O . SER B 1 502 ? -29.766 -18.516 19.812 1 85.12 502 SER B O 1
ATOM 9110 N N . LEU B 1 503 ? -30.281 -16.344 19.781 1 85.12 503 LEU B N 1
ATOM 9111 C CA . LEU B 1 503 ? -31.656 -16.641 19.406 1 85.12 503 LEU B CA 1
ATOM 9112 C C . LEU B 1 503 ? -31.812 -16.703 17.891 1 85.12 503 LEU B C 1
ATOM 9114 O O . LEU B 1 503 ? -32.906 -17 17.375 1 85.12 503 LEU B O 1
ATOM 9118 N N . ALA B 1 504 ? -30.734 -16.5 17.266 1 89.62 504 ALA B N 1
ATOM 9119 C CA . ALA B 1 504 ? -30.766 -16.672 15.812 1 89.62 504 ALA B CA 1
ATOM 9120 C C . ALA B 1 504 ? -30.875 -18.156 15.438 1 89.62 504 ALA B C 1
ATOM 9122 O O . ALA B 1 504 ? -29.984 -18.953 15.773 1 89.62 504 ALA B O 1
ATOM 9123 N N . LYS B 1 505 ? -31.906 -18.453 14.734 1 90 505 LYS B N 1
ATOM 9124 C CA . LYS B 1 505 ? -32.156 -19.844 14.391 1 90 505 LYS B CA 1
ATOM 9125 C C . LYS B 1 505 ? -31.547 -20.203 13.047 1 90 505 LYS B C 1
ATOM 9127 O O . LYS B 1 505 ? -31.562 -19.406 12.109 1 90 505 LYS B O 1
ATOM 9132 N N . GLU B 1 506 ? -31.031 -21.344 13.047 1 89.56 506 GLU B N 1
ATOM 9133 C CA . GLU B 1 506 ? -30.438 -21.828 11.805 1 89.56 506 GLU B CA 1
ATOM 9134 C C . GLU B 1 506 ? -31.5 -22.031 10.727 1 89.56 506 GLU B C 1
ATOM 9136 O O . GLU B 1 506 ? -32.594 -22.484 11 1 89.56 506 GLU B O 1
ATOM 9141 N N . THR B 1 507 ? -31.188 -21.578 9.578 1 90.88 507 THR B N 1
ATOM 9142 C CA . THR B 1 507 ? -32.094 -21.703 8.453 1 90.88 507 THR B CA 1
ATOM 9143 C C . THR B 1 507 ? -31.906 -23.047 7.746 1 90.88 507 THR B C 1
ATOM 9145 O O . THR B 1 507 ? -30.969 -23.781 8.047 1 90.88 507 THR B O 1
ATOM 9148 N N . SER B 1 508 ? -32.844 -23.312 6.816 1 87.19 508 SER B N 1
ATOM 9149 C CA . SER B 1 508 ? -32.781 -24.562 6.062 1 87.19 508 SER B CA 1
ATOM 9150 C C . SER B 1 508 ? -31.5 -24.656 5.242 1 87.19 508 SER B C 1
ATOM 9152 O O . SER B 1 508 ? -30.984 -25.734 5.004 1 87.19 508 SER B O 1
ATOM 9154 N N . PHE B 1 509 ? -31.188 -23.531 4.801 1 91.75 509 PHE B N 1
ATOM 9155 C CA . PHE B 1 509 ? -29.953 -23.438 4.016 1 91.75 509 PHE B CA 1
ATOM 9156 C C . PHE B 1 509 ? -28.953 -22.516 4.684 1 91.75 509 PHE B C 1
ATOM 9158 O O . PHE B 1 509 ? -29.328 -21.5 5.285 1 91.75 509 PHE B O 1
ATOM 9165 N N . ARG B 1 510 ? -27.703 -22.891 4.559 1 93.19 510 ARG B N 1
ATOM 9166 C CA . ARG B 1 510 ? -26.656 -22.109 5.195 1 93.19 510 ARG B CA 1
ATOM 9167 C C . ARG B 1 510 ? -26.484 -20.766 4.508 1 93.19 510 ARG B C 1
ATOM 9169 O O . ARG B 1 510 ? -26.484 -20.688 3.277 1 93.19 510 ARG B O 1
ATOM 9176 N N . ILE B 1 511 ? -26.406 -19.719 5.305 1 95.31 511 ILE B N 1
ATOM 9177 C CA . ILE B 1 511 ? -26.203 -18.359 4.82 1 95.31 511 ILE B CA 1
ATOM 9178 C C . ILE B 1 511 ? -24.844 -17.844 5.289 1 95.31 511 ILE B C 1
ATOM 9180 O O . ILE B 1 511 ? -24.594 -17.75 6.492 1 95.31 511 ILE B O 1
ATOM 9184 N N . ILE B 1 512 ? -23.984 -17.594 4.336 1 95.38 512 ILE B N 1
ATOM 9185 C CA . ILE B 1 512 ? -22.625 -17.141 4.637 1 95.38 512 ILE B CA 1
ATOM 9186 C C . ILE B 1 512 ? -22.484 -15.664 4.285 1 95.38 512 ILE B C 1
ATOM 9188 O O . ILE B 1 512 ? -22.828 -15.25 3.176 1 95.38 512 ILE B O 1
ATOM 9192 N N . ARG B 1 513 ? -22.109 -14.906 5.199 1 93.94 513 ARG B N 1
ATOM 9193 C CA . ARG B 1 513 ? -21.812 -13.5 4.949 1 93.94 513 ARG B CA 1
ATOM 9194 C C . ARG B 1 513 ? -20.312 -13.25 4.914 1 93.94 513 ARG B C 1
ATOM 9196 O O . ARG B 1 513 ? -19.594 -13.562 5.875 1 93.94 513 ARG B O 1
ATOM 9203 N N . PHE B 1 514 ? -19.828 -12.82 3.834 1 92.06 514 PHE B N 1
ATOM 9204 C CA . PHE B 1 514 ? -18.422 -12.469 3.643 1 92.06 514 PHE B CA 1
ATOM 9205 C C . PHE B 1 514 ? -18.234 -10.961 3.67 1 92.06 514 PHE B C 1
ATOM 9207 O O . PHE B 1 514 ? -18.594 -10.266 2.715 1 92.06 514 PHE B O 1
ATOM 9214 N N . ASP B 1 515 ? -17.562 -10.445 4.777 1 90.5 515 ASP B N 1
ATOM 9215 C CA . ASP B 1 515 ? -17.469 -9 4.992 1 90.5 515 ASP B CA 1
ATOM 9216 C C . ASP B 1 515 ? -16.172 -8.445 4.43 1 90.5 515 ASP B C 1
ATOM 9218 O O . ASP B 1 515 ? -15.281 -8.039 5.188 1 90.5 515 ASP B O 1
ATOM 9222 N N . ALA B 1 516 ? -16.016 -8.367 3.207 1 89.69 516 ALA B N 1
ATOM 9223 C CA . ALA B 1 516 ? -14.891 -7.773 2.488 1 89.69 516 ALA B CA 1
ATOM 9224 C C . ALA B 1 516 ? -15.086 -7.891 0.979 1 89.69 516 ALA B C 1
ATOM 9226 O O . ALA B 1 516 ? -15.812 -8.766 0.505 1 89.69 516 ALA B O 1
ATOM 9227 N N . PRO B 1 517 ? -14.5 -6.941 0.302 1 90.31 517 PRO B N 1
ATOM 9228 C CA . PRO B 1 517 ? -14.484 -7.168 -1.145 1 90.31 517 PRO B CA 1
ATOM 9229 C C . PRO B 1 517 ? -13.695 -8.406 -1.542 1 90.31 517 PRO B C 1
ATOM 9231 O O . PRO B 1 517 ? -12.656 -8.703 -0.938 1 90.31 517 PRO B O 1
ATOM 9234 N N . LEU B 1 518 ? -14.203 -9.148 -2.408 1 92.69 518 LEU B N 1
ATOM 9235 C CA . LEU B 1 518 ? -13.539 -10.367 -2.848 1 92.69 518 LEU B CA 1
ATOM 9236 C 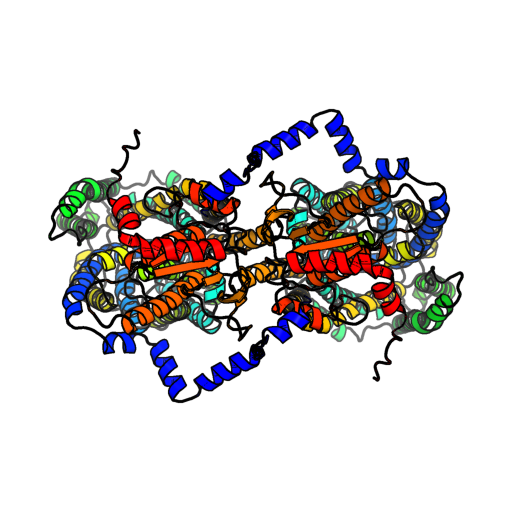C . LEU B 1 518 ? -12.422 -10.055 -3.84 1 92.69 518 LEU B C 1
ATOM 9238 O O . LEU B 1 518 ? -12.695 -9.766 -5.008 1 92.69 518 LEU B O 1
ATOM 9242 N N . ILE B 1 519 ? -11.219 -10.109 -3.357 1 92.56 519 ILE B N 1
ATOM 9243 C CA . ILE B 1 519 ? -10.07 -9.734 -4.176 1 92.56 519 ILE B CA 1
ATOM 9244 C C . ILE B 1 519 ? -8.945 -10.742 -3.98 1 92.56 519 ILE B C 1
ATOM 9246 O O . ILE B 1 519 ? -9.086 -11.703 -3.217 1 92.56 519 ILE B O 1
ATOM 9250 N N . PHE B 1 520 ? -7.883 -10.555 -4.621 1 88.38 520 PHE B N 1
ATOM 9251 C CA . PHE B 1 520 ? -6.758 -11.477 -4.641 1 88.38 520 PHE B CA 1
ATOM 9252 C C . PHE B 1 520 ? -6.219 -11.703 -3.232 1 88.38 520 PHE B C 1
ATOM 9254 O O . PHE B 1 520 ? -5.719 -12.789 -2.92 1 88.38 520 PHE B O 1
ATOM 9261 N N . ALA B 1 521 ? -6.402 -10.727 -2.357 1 87.44 521 ALA B N 1
ATOM 9262 C CA . ALA B 1 521 ? -5.809 -10.766 -1.024 1 87.44 521 ALA B CA 1
ATOM 9263 C C . ALA B 1 521 ? -6.562 -11.727 -0.116 1 87.44 521 ALA B C 1
ATOM 9265 O O . ALA B 1 521 ? -6.016 -12.211 0.881 1 87.44 521 ALA B O 1
ATOM 9266 N N . ASN B 1 522 ? -7.824 -12.062 -0.435 1 91 522 ASN B N 1
ATOM 9267 C CA . ASN B 1 522 ? -8.609 -12.852 0.512 1 91 522 ASN B CA 1
ATOM 9268 C C . ASN B 1 522 ? -9.344 -13.992 -0.181 1 91 522 ASN B C 1
ATOM 9270 O O . ASN B 1 522 ? -10.211 -14.633 0.417 1 91 522 ASN B O 1
ATOM 9274 N N . VAL B 1 523 ? -9.078 -14.281 -1.407 1 89.19 523 VAL B N 1
ATOM 9275 C CA . VAL B 1 523 ? -9.766 -15.297 -2.199 1 89.19 523 VAL B CA 1
ATOM 9276 C C . VAL B 1 523 ? -9.578 -16.672 -1.555 1 89.19 523 VAL B C 1
ATOM 9278 O O . VAL B 1 523 ? -10.508 -17.469 -1.511 1 89.19 523 VAL B O 1
ATOM 9281 N N . GLU B 1 524 ? -8.422 -16.953 -1.08 1 84.25 524 GLU B N 1
ATOM 9282 C CA . GLU B 1 524 ? -8.141 -18.25 -0.483 1 84.25 524 GLU B CA 1
ATOM 9283 C C . GLU B 1 524 ? -8.992 -18.484 0.766 1 84.25 524 GLU B C 1
ATOM 9285 O O . GLU B 1 524 ? -9.531 -19.578 0.968 1 84.25 524 GLU B O 1
ATOM 9290 N N . LYS B 1 525 ? -9.086 -17.469 1.525 1 86.94 525 LYS B N 1
ATOM 9291 C CA . LYS B 1 525 ? -9.898 -17.562 2.734 1 86.94 525 LYS B CA 1
ATOM 9292 C C . LYS B 1 525 ? -11.375 -17.75 2.391 1 86.94 525 LYS B C 1
ATOM 9294 O O . LYS B 1 525 ? -12.086 -18.5 3.072 1 86.94 525 LYS B O 1
ATOM 9299 N N . PHE B 1 526 ? -11.781 -17.125 1.379 1 91.44 526 PHE B N 1
ATOM 9300 C CA . PHE B 1 526 ? -13.156 -17.25 0.899 1 91.44 526 PHE B CA 1
ATOM 9301 C C . PHE B 1 526 ? -13.438 -18.688 0.463 1 91.44 526 PHE B C 1
ATOM 9303 O O . PHE B 1 526 ? -14.422 -19.281 0.896 1 91.44 526 PHE B O 1
ATOM 9310 N N . LEU B 1 527 ? -12.578 -19.203 -0.335 1 88.44 527 LEU B N 1
ATOM 9311 C CA . LEU B 1 527 ? -12.75 -20.562 -0.852 1 88.44 527 LEU B CA 1
ATOM 9312 C C . LEU B 1 527 ? -12.727 -21.578 0.281 1 88.44 527 LEU B C 1
ATOM 9314 O O . LEU B 1 527 ? -13.578 -22.469 0.339 1 88.44 527 LEU B O 1
ATOM 9318 N N . ASP B 1 528 ? -11.844 -21.312 1.163 1 85.06 528 ASP B N 1
ATOM 9319 C CA . ASP B 1 528 ? -11.703 -22.234 2.283 1 85.06 528 ASP B CA 1
ATOM 9320 C C . ASP B 1 528 ? -12.953 -22.234 3.156 1 85.06 528 ASP B C 1
ATOM 9322 O O . ASP B 1 528 ? -13.414 -23.297 3.596 1 85.06 528 ASP B O 1
ATOM 9326 N N . ASN B 1 529 ? -13.523 -21.141 3.363 1 88.38 529 ASN B N 1
ATOM 9327 C CA . ASN B 1 529 ? -14.688 -21.031 4.23 1 88.38 529 ASN B CA 1
ATOM 9328 C C . ASN B 1 529 ? -15.938 -21.625 3.582 1 88.38 529 ASN B C 1
ATOM 9330 O O . ASN B 1 529 ? -16.75 -22.266 4.258 1 88.38 529 ASN B O 1
ATOM 9334 N N . VAL B 1 530 ? -16.094 -21.359 2.346 1 90 530 VAL B N 1
ATOM 9335 C CA . VAL B 1 530 ? -17.25 -21.922 1.643 1 90 530 VAL B CA 1
ATOM 9336 C C . VAL B 1 530 ? -17.125 -23.438 1.608 1 90 530 VAL B C 1
ATOM 9338 O O . VAL B 1 530 ? -18.109 -24.156 1.827 1 90 530 VAL B O 1
ATOM 9341 N N . ARG B 1 531 ? -15.93 -23.953 1.425 1 86.25 531 ARG B N 1
ATOM 9342 C CA . ARG B 1 531 ? -15.695 -25.391 1.395 1 86.25 531 ARG B CA 1
ATOM 9343 C C . ARG B 1 531 ? -15.977 -26.016 2.756 1 86.25 531 ARG B C 1
ATOM 9345 O O . ARG B 1 531 ? -16.547 -27.109 2.84 1 86.25 531 ARG B O 1
ATOM 9352 N N . ASP B 1 532 ? -15.57 -25.281 3.764 1 86.12 532 ASP B N 1
ATOM 9353 C CA . ASP B 1 532 ? -15.836 -25.766 5.117 1 86.12 532 ASP B CA 1
ATOM 9354 C C . ASP B 1 532 ? -17.344 -25.844 5.383 1 86.12 532 ASP B C 1
ATOM 9356 O O . ASP B 1 532 ? -17.812 -26.797 6.008 1 86.12 532 ASP B O 1
ATOM 9360 N N . SER B 1 533 ? -18.047 -24.875 4.895 1 86.06 533 SER B N 1
ATOM 9361 C CA . SER B 1 533 ? -19.5 -24.859 5.07 1 86.06 533 SER B CA 1
ATOM 9362 C C . SER B 1 533 ? -20.172 -25.969 4.273 1 86.06 533 SER B C 1
ATOM 9364 O O . SER B 1 533 ? -21.188 -26.516 4.695 1 86.06 533 SER B O 1
ATOM 9366 N N . THR B 1 534 ? -19.641 -26.281 3.168 1 85.25 534 THR B N 1
ATOM 9367 C CA . THR B 1 534 ? -20.141 -27.359 2.312 1 85.25 534 THR B CA 1
ATOM 9368 C C . THR B 1 534 ? -19.953 -28.719 2.971 1 85.25 534 THR B C 1
ATOM 9370 O O . THR B 1 534 ? -20.828 -29.578 2.895 1 85.25 534 THR B O 1
ATOM 9373 N N . SER B 1 535 ? -18.766 -28.859 3.543 1 80.56 535 SER B N 1
ATOM 9374 C CA . SER B 1 535 ? -18.484 -30.125 4.211 1 80.56 535 SER B CA 1
ATOM 9375 C C . SER B 1 535 ? -19.469 -30.375 5.359 1 80.56 535 SER B C 1
ATOM 9377 O O . SER B 1 535 ? -19.906 -31.5 5.574 1 80.56 535 SER B O 1
ATOM 9379 N N . ALA B 1 536 ? -19.875 -29.312 5.949 1 75.25 536 ALA B N 1
ATOM 9380 C CA . ALA B 1 536 ? -20.844 -29.422 7.039 1 75.25 536 ALA B CA 1
ATOM 9381 C C . ALA B 1 536 ? -22.234 -29.766 6.512 1 75.25 536 ALA B C 1
ATOM 9383 O O . ALA B 1 536 ? -22.953 -30.547 7.133 1 75.25 536 ALA B O 1
ATOM 9384 N N . THR B 1 537 ? -22.547 -29.219 5.391 1 75.62 537 THR B N 1
ATOM 9385 C CA . THR B 1 537 ? -23.844 -29.453 4.762 1 75.62 537 THR B CA 1
ATOM 9386 C C . THR B 1 537 ? -23.922 -30.891 4.242 1 75.62 537 THR B C 1
ATOM 9388 O O . THR B 1 537 ? -24.969 -31.531 4.379 1 75.62 537 THR B O 1
ATOM 9391 N N . THR B 1 538 ? -22.891 -31.375 3.654 1 73.31 538 THR B N 1
ATOM 9392 C CA . THR B 1 538 ? -22.859 -32.719 3.115 1 73.31 538 THR B CA 1
ATOM 9393 C C . THR B 1 538 ? -22.922 -33.75 4.242 1 73.31 538 THR B C 1
ATOM 9395 O O . THR B 1 538 ? -23.578 -34.781 4.113 1 73.31 538 THR B O 1
ATOM 9398 N N . LYS B 1 539 ? -22.266 -33.5 5.301 1 73.88 539 LYS B N 1
ATOM 9399 C CA . LYS B 1 539 ? -22.297 -34.406 6.449 1 73.88 539 LYS B CA 1
ATOM 9400 C C . LYS B 1 539 ? -23.719 -34.5 7.016 1 73.88 539 LYS B C 1
ATOM 9402 O O . LYS B 1 539 ? -24.172 -35.594 7.383 1 73.88 539 LYS B O 1
ATOM 9407 N N . LYS B 1 540 ? -24.438 -33.406 6.961 1 65.12 540 LYS B N 1
ATOM 9408 C CA . LYS B 1 540 ? -25.812 -33.375 7.477 1 65.12 540 LYS B CA 1
ATOM 9409 C C . LYS B 1 540 ? -26.766 -34.125 6.562 1 65.12 540 LYS B C 1
ATOM 9411 O O . LYS B 1 540 ? -27.688 -34.812 7.039 1 65.12 540 LYS B O 1
ATOM 9416 N N . ARG B 1 541 ? -26.453 -34 5.324 1 68.69 541 ARG B N 1
ATOM 9417 C CA . ARG B 1 541 ? -27.25 -34.719 4.32 1 68.69 541 ARG B CA 1
ATOM 9418 C C . ARG B 1 541 ? -27.078 -36.219 4.418 1 68.69 541 ARG B C 1
ATOM 9420 O O . ARG B 1 541 ? -28.031 -36.969 4.297 1 68.69 541 ARG B O 1
ATOM 9427 N N . SER B 1 542 ? -25.828 -36.594 4.539 1 63.69 542 SER B N 1
ATOM 9428 C CA . SER B 1 542 ? -25.516 -38 4.621 1 63.69 542 SER B CA 1
ATOM 9429 C C . SER B 1 542 ? -26.078 -38.625 5.895 1 63.69 542 SER B C 1
ATOM 9431 O O . SER B 1 542 ? -26.469 -39.781 5.902 1 63.69 542 SER B O 1
ATOM 9433 N N . ALA B 1 543 ? -26.172 -37.938 6.973 1 62.97 543 ALA B N 1
ATOM 9434 C CA . ALA B 1 543 ? -26.703 -38.438 8.242 1 62.97 543 ALA B CA 1
ATOM 9435 C C . ALA B 1 543 ? -28.219 -38.594 8.172 1 62.97 543 ALA B C 1
ATOM 9437 O O . ALA B 1 543 ? -28.781 -39.469 8.859 1 62.97 543 ALA B O 1
ATOM 9438 N N . SER B 1 544 ? -28.844 -37.656 7.484 1 56.69 544 SER B N 1
ATOM 9439 C CA . SER B 1 544 ? -30.297 -37.688 7.406 1 56.69 544 SER B CA 1
ATOM 9440 C C . SER B 1 544 ? -30.781 -38.719 6.406 1 56.69 544 SER B C 1
ATOM 9442 O O . SER B 1 544 ? -31.969 -39.031 6.355 1 56.69 544 SER B O 1
ATOM 9444 N N . CYS B 1 545 ? -30 -38.969 5.367 1 48.59 545 CYS B N 1
ATOM 9445 C CA . CYS B 1 545 ? -30.484 -39.875 4.328 1 48.59 545 CYS B CA 1
ATOM 9446 C C . CYS B 1 545 ? -30.266 -41.344 4.727 1 48.59 545 CYS B C 1
ATOM 9448 O O . CYS B 1 545 ? -29.125 -41.812 4.777 1 48.59 545 CYS B O 1
ATOM 9450 N N . ASP B 1 546 ? -31.047 -41.969 5.586 1 44.25 546 ASP B N 1
ATOM 9451 C CA . ASP B 1 546 ? -31.078 -43.406 5.734 1 44.25 546 ASP B CA 1
ATOM 9452 C C . ASP B 1 546 ? -30.906 -44.125 4.387 1 44.25 546 ASP B C 1
ATOM 9454 O O . ASP B 1 546 ? -30.531 -45.281 4.332 1 44.25 546 ASP B O 1
ATOM 9458 N N . SER B 1 547 ? -31.938 -44.031 3.217 1 42.06 547 SER B N 1
ATOM 9459 C CA . SER B 1 547 ? -32.031 -44.781 1.976 1 42.06 547 SER B CA 1
ATOM 9460 C C . SER B 1 547 ? -31.141 -44.188 0.893 1 42.06 547 SER B C 1
ATOM 9462 O O . SER B 1 547 ? -30.953 -42.969 0.836 1 42.06 547 SER B O 1
ATOM 9464 N N . GLN B 1 548 ? -30.156 -44.969 0.216 1 42.5 548 GLN B N 1
ATOM 9465 C CA . GLN B 1 548 ? -29.125 -44.844 -0.806 1 42.5 548 GLN B CA 1
ATOM 9466 C C . GLN B 1 548 ? -29.531 -43.844 -1.896 1 42.5 548 GLN B C 1
ATOM 9468 O O . GLN B 1 548 ? -28.688 -43.375 -2.65 1 42.5 548 GLN B O 1
ATOM 9473 N N . GLU B 1 549 ? -30.766 -43.844 -2.535 1 44.78 549 GLU B N 1
ATOM 9474 C CA . GLU B 1 549 ? -31.172 -43.469 -3.883 1 44.78 549 GLU B CA 1
ATOM 9475 C C . GLU B 1 549 ? -31.125 -41.938 -4.062 1 44.78 549 GLU B C 1
ATOM 9477 O O . GLU B 1 549 ? -30.828 -41.438 -5.152 1 44.78 549 GLU B O 1
ATOM 9482 N N . ASP B 1 550 ? -31.922 -40.906 -3.484 1 48.16 550 ASP B N 1
ATOM 9483 C CA . ASP B 1 550 ? -32.312 -39.625 -3.992 1 48.16 550 ASP B CA 1
ATOM 9484 C C . ASP B 1 550 ? -31.406 -38.5 -3.471 1 48.16 550 ASP B C 1
ATOM 9486 O O . ASP B 1 550 ? -31.609 -37.969 -2.379 1 48.16 550 ASP B O 1
ATOM 9490 N N . ILE B 1 551 ? -30.234 -38.531 -3.732 1 54.19 551 ILE B N 1
ATOM 9491 C CA . ILE B 1 551 ? -29.297 -37.5 -3.33 1 54.19 551 ILE B CA 1
ATOM 9492 C C . ILE B 1 551 ? -29.906 -36.125 -3.572 1 54.19 551 ILE B C 1
ATOM 9494 O O . ILE B 1 551 ? -30.141 -35.719 -4.719 1 54.19 551 ILE B O 1
ATOM 9498 N N . GLU B 1 552 ? -30.609 -35.312 -2.633 1 66.25 552 GLU B N 1
ATOM 9499 C CA . GLU B 1 552 ? -31.391 -34.094 -2.621 1 66.25 552 GLU B CA 1
ATOM 9500 C C . GLU B 1 552 ? -30.5 -32.844 -2.77 1 66.25 552 GLU B C 1
ATOM 9502 O O . GLU B 1 552 ? -29.375 -32.844 -2.256 1 66.25 552 GLU B O 1
ATOM 9507 N N . TRP B 1 553 ? -30.656 -32.062 -3.781 1 79.06 553 TRP B N 1
ATOM 9508 C CA . TRP B 1 553 ? -30.031 -30.75 -4 1 79.06 553 TRP B CA 1
ATOM 9509 C C . TRP B 1 553 ? -30.125 -29.891 -2.75 1 79.06 553 TRP B C 1
ATOM 9511 O O . TRP B 1 553 ? -31.094 -29.984 -1.989 1 79.06 553 TRP B O 1
ATOM 9521 N N . SER B 1 554 ? -29.062 -29.328 -2.344 1 88.31 554 SER B N 1
ATOM 9522 C CA . SER B 1 554 ? -29.047 -28.312 -1.286 1 88.31 554 SER B CA 1
ATOM 9523 C C . SER B 1 554 ? -28.578 -26.969 -1.815 1 88.31 554 SER B C 1
ATOM 9525 O O . SER B 1 554 ? -28.344 -26.812 -3.018 1 88.31 554 SER B O 1
ATOM 9527 N N . ALA B 1 555 ? -28.641 -25.969 -1.011 1 91.5 555 ALA B N 1
ATOM 9528 C CA . ALA B 1 555 ? -28.234 -24.625 -1.449 1 91.5 555 ALA B CA 1
ATOM 9529 C C . ALA B 1 555 ? -27.406 -23.922 -0.376 1 91.5 555 ALA B C 1
ATOM 9531 O O . ALA B 1 555 ? -27.516 -24.25 0.811 1 91.5 555 ALA B O 1
ATOM 9532 N N . ILE B 1 556 ? -26.5 -23.172 -0.802 1 94.06 556 ILE B N 1
ATOM 9533 C CA . ILE B 1 556 ? -25.766 -22.234 0.046 1 94.06 556 ILE B CA 1
ATOM 9534 C C . ILE B 1 556 ? -26.016 -20.797 -0.417 1 94.06 556 ILE B C 1
ATOM 9536 O O . ILE B 1 556 ? -25.938 -20.516 -1.611 1 94.06 556 ILE B O 1
ATOM 9540 N N . ILE B 1 557 ? -26.375 -19.938 0.503 1 95.38 557 ILE B N 1
ATOM 9541 C CA . ILE B 1 557 ? -26.688 -18.547 0.184 1 95.38 557 ILE B CA 1
ATOM 9542 C C . ILE B 1 557 ? -25.531 -17.656 0.624 1 95.38 557 ILE B C 1
ATOM 9544 O O . ILE B 1 557 ? -25.109 -17.703 1.782 1 95.38 557 ILE B O 1
ATOM 9548 N N . LEU B 1 558 ? -25 -16.953 -0.323 1 95.81 558 LEU B N 1
ATOM 9549 C CA . LEU B 1 558 ? -23.938 -15.992 -0.047 1 95.81 558 LEU B CA 1
ATOM 9550 C C . LEU B 1 558 ? -24.484 -14.57 0.034 1 95.81 558 LEU B C 1
ATOM 9552 O O . LEU B 1 558 ? -25.062 -14.07 -0.929 1 95.81 558 LEU B O 1
ATOM 9556 N N . ASP B 1 559 ? -24.344 -13.953 1.199 1 95.19 559 ASP B N 1
ATOM 9557 C CA . ASP B 1 559 ? -24.703 -12.547 1.354 1 95.19 559 ASP B CA 1
ATOM 9558 C C . ASP B 1 559 ? -23.578 -11.625 0.906 1 95.19 559 ASP B C 1
ATOM 9560 O O . ASP B 1 559 ? -22.547 -11.516 1.584 1 95.19 559 ASP B O 1
ATOM 9564 N N . CYS B 1 560 ? -23.812 -10.875 -0.18 1 93.62 560 CYS B N 1
ATOM 9565 C CA . CYS B 1 560 ? -22.766 -10.086 -0.81 1 93.62 560 CYS B CA 1
ATOM 9566 C C . CYS B 1 560 ? -22.984 -8.602 -0.569 1 93.62 560 CYS B C 1
ATOM 9568 O O . CYS B 1 560 ? -22.547 -7.766 -1.362 1 93.62 560 CYS B O 1
ATOM 9570 N N . HIS B 1 561 ? -23.641 -8.227 0.488 1 89.31 561 HIS B N 1
ATOM 9571 C CA . HIS B 1 561 ? -24 -6.824 0.693 1 89.31 561 HIS B CA 1
ATOM 9572 C C . HIS B 1 561 ? -22.75 -5.965 0.92 1 89.31 561 HIS B C 1
ATOM 9574 O O . HIS B 1 561 ? -22.766 -4.762 0.646 1 89.31 561 HIS B O 1
ATOM 9580 N N . THR B 1 562 ? -21.641 -6.586 1.395 1 89.06 562 THR B N 1
ATOM 9581 C CA . THR B 1 562 ? -20.453 -5.812 1.704 1 89.06 562 THR B CA 1
ATOM 9582 C C . THR B 1 562 ? -19.484 -5.824 0.527 1 89.06 562 THR B C 1
ATOM 9584 O O . THR B 1 562 ? -18.406 -5.223 0.595 1 89.06 562 THR B O 1
ATOM 9587 N N . TRP B 1 563 ? -19.859 -6.516 -0.562 1 91 563 TRP B N 1
ATOM 9588 C CA . TRP B 1 563 ? -18.984 -6.574 -1.728 1 91 563 TRP B CA 1
ATOM 9589 C C . TRP B 1 563 ? -19.094 -5.293 -2.545 1 91 563 TRP B C 1
ATOM 9591 O O . TRP B 1 563 ? -20.062 -5.082 -3.271 1 91 563 TRP B O 1
ATOM 9601 N N . ILE B 1 564 ? -18.078 -4.488 -2.422 1 88.12 564 ILE B N 1
ATOM 9602 C CA . ILE B 1 564 ? -18.141 -3.188 -3.08 1 88.12 564 ILE B CA 1
ATOM 9603 C C . ILE B 1 564 ? -17.391 -3.252 -4.41 1 88.12 564 ILE B C 1
ATOM 9605 O O . ILE B 1 564 ? -17.734 -2.535 -5.355 1 88.12 564 ILE B O 1
ATOM 9609 N N . TYR B 1 565 ? -16.438 -4.066 -4.531 1 88.56 565 TYR B N 1
ATOM 9610 C CA . TYR B 1 565 ? -15.688 -4.297 -5.758 1 88.56 565 TYR B CA 1
ATOM 9611 C C . TYR B 1 565 ? -15.039 -5.68 -5.746 1 88.56 565 TYR B C 1
ATOM 9613 O O . TYR B 1 565 ? -15 -6.344 -4.711 1 88.56 565 TYR B O 1
ATOM 9621 N N . THR B 1 566 ? -14.703 -6.156 -6.902 1 91.94 566 THR B N 1
ATOM 9622 C CA . THR B 1 566 ? -14.023 -7.438 -7.055 1 91.94 566 THR B CA 1
ATOM 9623 C C . THR B 1 566 ? -12.938 -7.348 -8.117 1 91.94 566 THR B C 1
ATOM 9625 O O . THR B 1 566 ? -12.844 -6.355 -8.844 1 91.94 566 THR B O 1
ATOM 9628 N N . ASP B 1 567 ? -12.023 -8.18 -8.039 1 92.19 567 ASP B N 1
ATOM 9629 C CA . ASP B 1 567 ? -10.977 -8.219 -9.055 1 92.19 567 ASP B CA 1
ATOM 9630 C C . ASP B 1 567 ? -11.039 -9.523 -9.852 1 92.19 567 ASP B C 1
ATOM 9632 O O . ASP B 1 567 ? -12.008 -10.281 -9.742 1 92.19 567 ASP B O 1
ATOM 9636 N N . SER B 1 568 ? -10.07 -9.742 -10.727 1 91.88 568 SER B N 1
ATOM 9637 C CA . SER B 1 568 ? -10.078 -10.898 -11.617 1 91.88 568 SER B CA 1
ATOM 9638 C C . SER B 1 568 ? -9.984 -12.203 -10.82 1 91.88 568 SER B C 1
ATOM 9640 O O . SER B 1 568 ? -10.648 -13.18 -11.148 1 91.88 568 SER B O 1
ATOM 9642 N N . MET B 1 569 ? -9.18 -12.203 -9.812 1 89.19 569 MET B N 1
ATOM 9643 C CA . MET B 1 569 ? -9.031 -13.406 -9.008 1 89.19 569 MET B CA 1
ATOM 9644 C C . MET B 1 569 ? -10.305 -13.695 -8.219 1 89.19 569 MET B C 1
ATOM 9646 O O . MET B 1 569 ? -10.641 -14.859 -7.98 1 89.19 569 MET B O 1
ATOM 9650 N N . GLY B 1 570 ? -10.953 -12.578 -7.789 1 92.56 570 GLY B N 1
ATOM 9651 C CA . GLY B 1 570 ? -12.242 -12.766 -7.152 1 92.56 570 GLY B CA 1
ATOM 9652 C C . GLY B 1 570 ? -13.281 -13.391 -8.07 1 92.56 570 GLY B C 1
ATOM 9653 O O . GLY B 1 570 ? -14.016 -14.289 -7.66 1 92.56 570 GLY B O 1
ATOM 9654 N N . ILE B 1 571 ? -13.344 -12.945 -9.234 1 92.31 571 ILE B N 1
ATOM 9655 C CA . ILE B 1 571 ? -14.273 -13.469 -10.227 1 92.31 571 ILE B CA 1
ATOM 9656 C C . ILE B 1 571 ? -13.961 -14.938 -10.5 1 92.31 571 ILE B C 1
ATOM 9658 O O . ILE B 1 571 ? -14.867 -15.773 -10.555 1 92.31 571 ILE B O 1
ATOM 9662 N N . ALA B 1 572 ? -12.727 -15.211 -10.648 1 88.19 572 ALA B N 1
ATOM 9663 C CA . ALA B 1 572 ? -12.297 -16.594 -10.891 1 88.19 572 ALA B CA 1
ATOM 9664 C C . ALA B 1 572 ? -12.664 -17.484 -9.711 1 88.19 572 ALA B C 1
ATOM 9666 O O . ALA B 1 572 ? -13.023 -18.656 -9.898 1 88.19 572 ALA B O 1
ATOM 9667 N N . ALA B 1 573 ? -12.57 -16.969 -8.531 1 90.06 573 ALA B N 1
ATOM 9668 C CA . ALA B 1 573 ? -12.906 -17.734 -7.332 1 90.06 573 ALA B CA 1
ATOM 9669 C C . ALA B 1 573 ? -14.398 -18.062 -7.297 1 90.06 573 ALA B C 1
ATOM 9671 O O . ALA B 1 573 ? -14.781 -19.172 -6.914 1 90.06 573 ALA B O 1
ATOM 9672 N N . VAL B 1 574 ? -15.211 -17.094 -7.66 1 92.62 574 VAL B N 1
ATOM 9673 C CA . VAL B 1 574 ? -16.656 -17.312 -7.699 1 92.62 574 VAL B CA 1
ATOM 9674 C C . VAL B 1 574 ? -17 -18.375 -8.734 1 92.62 574 VAL B C 1
ATOM 9676 O O . VAL B 1 574 ? -17.812 -19.266 -8.484 1 92.62 574 VAL B O 1
ATOM 9679 N N . LYS B 1 575 ? -16.391 -18.266 -9.867 1 89.75 575 LYS B N 1
ATOM 9680 C CA . LYS B 1 575 ? -16.594 -19.266 -10.914 1 89.75 575 LYS B CA 1
ATOM 9681 C C . LYS B 1 575 ? -16.188 -20.656 -10.438 1 89.75 575 LYS B C 1
ATOM 9683 O O . LYS B 1 575 ? -16.922 -21.625 -10.625 1 89.75 575 LYS B O 1
ATOM 9688 N N . GLN B 1 576 ? -15.109 -20.703 -9.836 1 86.94 576 GLN B N 1
ATOM 9689 C CA . GLN B 1 576 ? -14.562 -21.969 -9.352 1 86.94 576 GLN B CA 1
ATOM 9690 C C . GLN B 1 576 ? -15.469 -22.609 -8.305 1 86.94 576 GLN B C 1
ATOM 9692 O O . GLN B 1 576 ? -15.766 -23.797 -8.375 1 86.94 576 GLN B O 1
ATOM 9697 N N . ILE B 1 577 ? -15.867 -21.844 -7.371 1 90 577 ILE B N 1
ATOM 9698 C CA . ILE B 1 577 ? -16.688 -22.375 -6.281 1 90 577 ILE B CA 1
ATOM 9699 C C . ILE B 1 577 ? -18.047 -22.812 -6.82 1 90 577 ILE B C 1
ATOM 9701 O O . ILE B 1 577 ? -18.625 -23.797 -6.363 1 90 577 ILE B O 1
ATOM 9705 N N . ASN B 1 578 ? -18.578 -22.031 -7.715 1 91 578 ASN B N 1
ATOM 9706 C CA . ASN B 1 578 ? -19.844 -22.406 -8.336 1 91 578 ASN B CA 1
ATOM 9707 C C . ASN B 1 578 ? -19.75 -23.75 -9.039 1 91 578 ASN B C 1
ATOM 9709 O O . ASN B 1 578 ? -20.656 -24.578 -8.914 1 91 578 ASN B O 1
ATOM 9713 N N . GLU B 1 579 ? -18.703 -23.984 -9.758 1 86.5 579 GLU B N 1
ATOM 9714 C CA . GLU B 1 579 ? -18.5 -25.25 -10.469 1 86.5 579 GLU B CA 1
ATOM 9715 C C . GLU B 1 579 ? -18.297 -26.406 -9.492 1 86.5 579 GLU B C 1
ATOM 9717 O O . GLU B 1 579 ? -18.844 -27.484 -9.688 1 86.5 579 GLU B O 1
ATOM 9722 N N . GLU B 1 580 ? -17.594 -26.172 -8.461 1 85.12 580 GLU B N 1
ATOM 9723 C CA . GLU B 1 580 ? -17.328 -27.203 -7.453 1 85.12 580 GLU B CA 1
ATOM 9724 C C . GLU B 1 580 ? -18.625 -27.609 -6.746 1 85.12 580 GLU B C 1
ATOM 9726 O O . GLU B 1 580 ? -18.859 -28.797 -6.527 1 85.12 580 GLU B O 1
ATOM 9731 N N . LEU B 1 581 ? -19.359 -26.641 -6.41 1 88.25 581 LEU B N 1
ATOM 9732 C CA . LEU B 1 581 ? -20.594 -26.906 -5.684 1 88.25 581 LEU B CA 1
ATOM 9733 C C . LEU B 1 581 ? -21.609 -27.609 -6.578 1 88.25 581 LEU B C 1
ATOM 9735 O O . LEU B 1 581 ? -22.344 -28.484 -6.125 1 88.25 581 LEU B O 1
ATOM 9739 N N . ARG B 1 582 ? -21.609 -27.219 -7.773 1 85.19 582 ARG B N 1
ATOM 9740 C CA . ARG B 1 582 ? -22.516 -27.844 -8.719 1 85.19 582 ARG B CA 1
ATOM 9741 C C . ARG B 1 582 ? -22.203 -29.328 -8.891 1 85.19 582 ARG B C 1
ATOM 9743 O O . ARG B 1 582 ? -23.109 -30.141 -9.07 1 85.19 582 ARG B O 1
ATOM 9750 N N . GLN B 1 583 ? -21 -29.688 -8.812 1 82.75 583 GLN B N 1
ATOM 9751 C CA . GLN B 1 583 ? -20.562 -31.062 -8.953 1 82.75 583 GLN B CA 1
ATOM 9752 C C . GLN B 1 583 ? -21.062 -31.922 -7.805 1 82.75 583 GLN B C 1
ATOM 9754 O O . GLN B 1 583 ? -21.281 -33.125 -7.973 1 82.75 583 GLN B O 1
ATOM 9759 N N . ILE B 1 584 ? -21.297 -31.344 -6.68 1 82.62 584 ILE B N 1
ATOM 9760 C CA . ILE B 1 584 ? -21.781 -32.094 -5.527 1 82.62 584 ILE B CA 1
ATOM 9761 C C . ILE B 1 584 ? -23.266 -31.781 -5.285 1 82.62 584 ILE B C 1
ATOM 9763 O O . ILE B 1 584 ? -23.766 -31.953 -4.172 1 82.62 584 ILE B O 1
ATOM 9767 N N . ARG B 1 585 ? -23.922 -31.078 -6.188 1 85.12 585 ARG B N 1
ATOM 9768 C CA . ARG B 1 585 ? -25.359 -30.812 -6.211 1 85.12 585 ARG B CA 1
ATOM 9769 C C . ARG B 1 585 ? -25.75 -29.812 -5.129 1 85.12 585 ARG B C 1
ATOM 9771 O O . ARG B 1 585 ? -26.703 -30.031 -4.391 1 85.12 585 ARG B O 1
ATOM 9778 N N . ILE B 1 586 ? -24.969 -28.844 -4.949 1 89.5 586 ILE B N 1
ATOM 9779 C CA . ILE B 1 586 ? -25.281 -27.703 -4.102 1 89.5 586 ILE B CA 1
ATOM 9780 C C . ILE B 1 586 ? -25.375 -26.438 -4.949 1 89.5 586 ILE B C 1
ATOM 9782 O O . ILE B 1 586 ? -24.484 -26.156 -5.746 1 89.5 586 ILE B O 1
ATOM 9786 N N . LEU B 1 587 ? -26.438 -25.734 -4.805 1 89.75 587 LEU B N 1
ATOM 9787 C CA . LEU B 1 587 ? -26.641 -24.5 -5.547 1 89.75 587 LEU B CA 1
ATOM 9788 C C . LEU B 1 587 ? -26.078 -23.312 -4.77 1 89.75 587 LEU B C 1
ATOM 9790 O O . LEU B 1 587 ? -26.328 -23.172 -3.572 1 89.75 587 LEU B O 1
ATOM 9794 N N . LEU B 1 588 ? -25.312 -22.594 -5.504 1 93 588 LEU B N 1
ATOM 9795 C CA . LEU B 1 588 ? -24.812 -21.344 -4.922 1 93 588 LEU B CA 1
ATOM 9796 C C . LEU B 1 588 ? -25.734 -20.172 -5.27 1 93 588 LEU B C 1
ATOM 9798 O O . LEU B 1 588 ? -25.969 -19.891 -6.445 1 93 588 LEU B O 1
ATOM 9802 N N . LEU B 1 589 ? -26.328 -19.578 -4.316 1 94.19 589 LEU B N 1
ATOM 9803 C CA . LEU B 1 589 ? -27.234 -18.453 -4.516 1 94.19 589 LEU B CA 1
ATOM 9804 C C . LEU B 1 589 ? -26.625 -17.156 -3.992 1 94.19 589 LEU B C 1
ATOM 9806 O O . LEU B 1 589 ? -26.031 -17.141 -2.91 1 94.19 589 LEU B O 1
ATOM 9810 N N . PHE B 1 590 ? -26.719 -16.125 -4.773 1 94.88 590 PHE B N 1
ATOM 9811 C CA . PHE B 1 590 ? -26.188 -14.82 -4.395 1 94.88 590 PHE B CA 1
ATOM 9812 C C . PHE B 1 590 ? -27.312 -13.883 -3.945 1 94.88 590 PHE B C 1
ATOM 9814 O O . PHE B 1 590 ? -28.312 -13.719 -4.648 1 94.88 590 PHE B O 1
ATOM 9821 N N . ALA B 1 591 ? -27.125 -13.352 -2.781 1 94.88 591 ALA B N 1
ATOM 9822 C CA . ALA B 1 591 ? -28.062 -12.344 -2.275 1 94.88 591 ALA B CA 1
ATOM 9823 C C . ALA B 1 591 ? -27.391 -10.984 -2.135 1 94.88 591 ALA B C 1
ATOM 9825 O O . ALA B 1 591 ? -26.219 -10.906 -1.719 1 94.88 591 ALA B O 1
ATOM 9826 N N . ASN B 1 592 ? -28.031 -9.883 -2.523 1 92.38 592 ASN B N 1
ATOM 9827 C CA . ASN B 1 592 ? -27.578 -8.508 -2.34 1 92.38 592 ASN B CA 1
ATOM 9828 C C . ASN B 1 592 ? -26.328 -8.211 -3.16 1 92.38 592 ASN B C 1
ATOM 9830 O O . ASN B 1 592 ? -25.406 -7.543 -2.684 1 92.38 592 ASN B O 1
ATOM 9834 N N . LEU B 1 593 ? -26.281 -8.852 -4.332 1 91.38 593 LEU B N 1
ATOM 9835 C CA . LEU B 1 593 ? -25.156 -8.555 -5.227 1 91.38 593 LEU B CA 1
ATOM 9836 C C . LEU B 1 593 ? -25.375 -7.211 -5.922 1 91.38 593 LEU B C 1
ATOM 9838 O O . LEU B 1 593 ? -26.375 -7.008 -6.602 1 91.38 593 LEU B O 1
ATOM 9842 N N . LYS B 1 594 ? -24.5 -6.352 -5.711 1 89.62 594 LYS B N 1
ATOM 9843 C CA . LYS B 1 594 ? -24.625 -4.996 -6.234 1 89.62 594 LYS B CA 1
ATOM 9844 C C . LYS B 1 594 ? -24.641 -4.996 -7.762 1 89.62 594 LYS B C 1
ATOM 9846 O O . LYS B 1 594 ? -24.062 -5.879 -8.391 1 89.62 594 LYS B O 1
ATOM 9851 N N . SER B 1 595 ? -25.219 -3.951 -8.344 1 87.56 595 SER B N 1
ATOM 9852 C CA . SER B 1 595 ? -25.375 -3.855 -9.789 1 87.56 595 SER B CA 1
ATOM 9853 C C . SER B 1 595 ? -24.031 -3.738 -10.5 1 87.56 595 SER B C 1
ATOM 9855 O O . SER B 1 595 ? -23.844 -4.285 -11.586 1 87.56 595 SER B O 1
ATOM 9857 N N . SER B 1 596 ? -23.156 -3.045 -9.883 1 87.25 596 SER B N 1
ATOM 9858 C CA . SER B 1 596 ? -21.844 -2.877 -10.484 1 87.25 596 SER B CA 1
ATOM 9859 C C . SER B 1 596 ? -21.109 -4.211 -10.609 1 87.25 596 SER B C 1
ATOM 9861 O O . SER B 1 596 ? -20.438 -4.465 -11.609 1 87.25 596 SER B O 1
ATOM 9863 N N . LEU B 1 597 ? -21.281 -5.094 -9.68 1 90.5 597 LEU B N 1
ATOM 9864 C CA . LEU B 1 597 ? -20.625 -6.398 -9.695 1 90.5 597 LEU B CA 1
ATOM 9865 C C . LEU B 1 597 ? -21.297 -7.328 -10.695 1 90.5 597 LEU B C 1
ATOM 9867 O O . LEU B 1 597 ? -20.625 -8.125 -11.359 1 90.5 597 LEU B O 1
ATOM 9871 N N . ARG B 1 598 ? -22.625 -7.207 -10.766 1 88.88 598 ARG B N 1
ATOM 9872 C CA . ARG B 1 598 ? -23.344 -8.023 -11.742 1 88.88 598 ARG B CA 1
ATOM 9873 C C . ARG B 1 598 ? -22.906 -7.699 -13.164 1 88.88 598 ARG B C 1
ATOM 9875 O O . ARG B 1 598 ? -22.75 -8.602 -13.992 1 88.88 598 ARG B O 1
ATOM 9882 N N . ARG B 1 599 ? -22.703 -6.449 -13.367 1 86.69 599 ARG B N 1
ATOM 9883 C CA . ARG B 1 599 ? -22.203 -6.023 -14.672 1 86.69 599 ARG B CA 1
ATOM 9884 C C . ARG B 1 599 ? -20.797 -6.543 -14.93 1 86.69 599 ARG B C 1
ATOM 9886 O O . ARG B 1 599 ? -20.484 -6.988 -16.031 1 86.69 599 ARG B O 1
ATOM 9893 N N . GLN B 1 600 ? -20.016 -6.445 -13.953 1 89.12 600 GLN B N 1
ATOM 9894 C CA . GLN B 1 600 ? -18.656 -6.926 -14.062 1 89.12 600 GLN B CA 1
ATOM 9895 C C . GLN B 1 600 ? -18.609 -8.422 -14.344 1 89.12 600 GLN B C 1
ATOM 9897 O O . GLN B 1 600 ? -17.828 -8.883 -15.18 1 89.12 600 GLN B O 1
ATOM 9902 N N . TYR B 1 601 ? -19.438 -9.156 -13.648 1 90.44 601 TYR B N 1
ATOM 9903 C CA . TYR B 1 601 ? -19.5 -10.602 -13.844 1 90.44 601 TYR B CA 1
ATOM 9904 C C . TYR B 1 601 ? -20 -10.938 -15.25 1 90.44 601 TYR B C 1
ATOM 9906 O O . TYR B 1 601 ? -19.531 -11.891 -15.867 1 90.44 601 TYR B O 1
ATOM 9914 N N . GLY B 1 602 ? -20.969 -10.125 -15.695 1 87.94 602 GLY B N 1
ATOM 9915 C CA . GLY B 1 602 ? -21.438 -10.281 -17.062 1 87.94 602 GLY B CA 1
ATOM 9916 C C . GLY B 1 602 ? -20.359 -10.031 -18.094 1 87.94 602 GLY B C 1
ATOM 9917 O O . GLY B 1 602 ? -20.203 -10.812 -19.047 1 87.94 602 GLY B O 1
ATOM 9918 N N . ASN B 1 603 ? -19.594 -9.008 -17.875 1 86.88 603 ASN B N 1
ATOM 9919 C CA . ASN B 1 603 ? -18.5 -8.656 -18.781 1 86.88 603 ASN B CA 1
ATOM 9920 C C . ASN B 1 603 ? -17.406 -9.711 -18.766 1 86.88 603 ASN B C 1
ATOM 9922 O O . ASN B 1 603 ? -16.688 -9.875 -19.766 1 86.88 603 ASN B O 1
ATOM 9926 N N . ALA B 1 604 ? -17.328 -10.414 -17.672 1 88.44 604 ALA B N 1
ATOM 9927 C CA . ALA B 1 604 ? -16.312 -11.461 -17.531 1 88.44 604 ALA B CA 1
ATOM 9928 C C . ALA B 1 604 ? -16.797 -12.781 -18.125 1 88.44 604 ALA B C 1
ATOM 9930 O O . ALA B 1 604 ? -16.047 -13.75 -18.203 1 88.44 604 ALA B O 1
ATOM 9931 N N . GLY B 1 605 ? -18.062 -12.844 -18.5 1 85.06 605 GLY B N 1
ATOM 9932 C CA . GLY B 1 605 ? -18.625 -14.055 -19.062 1 85.06 605 GLY B CA 1
ATOM 9933 C C . GLY B 1 605 ? -19.109 -15.039 -18.016 1 85.06 605 GLY B C 1
ATOM 9934 O O . GLY B 1 605 ? -19.328 -16.219 -18.312 1 85.06 605 GLY B O 1
ATOM 9935 N N . LEU B 1 606 ? -19.219 -14.555 -16.812 1 86.94 606 LEU B N 1
ATOM 9936 C CA . LEU B 1 606 ? -19.609 -15.445 -15.727 1 86.94 606 LEU B CA 1
ATOM 9937 C C . LEU B 1 606 ? -21.125 -15.609 -15.688 1 86.94 606 LEU B C 1
ATOM 9939 O O . LEU B 1 606 ? -21.641 -16.547 -15.078 1 86.94 606 LEU B O 1
ATOM 9943 N N . ILE B 1 607 ? -21.797 -14.492 -16.203 1 84.19 607 ILE B N 1
ATOM 9944 C CA . ILE B 1 607 ? -23.25 -14.562 -16.219 1 84.19 607 ILE B CA 1
ATOM 9945 C C . ILE B 1 607 ? -23.734 -15 -17.594 1 84.19 607 ILE B C 1
ATOM 9947 O O . ILE B 1 607 ? -23.328 -14.438 -18.609 1 84.19 607 ILE B O 1
ATOM 9951 N N . GLY B 1 608 ? -24.391 -16.047 -17.703 1 71.06 608 GLY B N 1
ATOM 9952 C CA . GLY B 1 608 ? -24.906 -16.547 -18.969 1 71.06 608 GLY B CA 1
ATOM 9953 C C . GLY B 1 608 ? -25.062 -18.047 -19 1 71.06 608 GLY B C 1
ATOM 9954 O O . GLY B 1 608 ? -25.062 -18.703 -17.953 1 71.06 608 GLY B O 1
ATOM 9955 N N . GLU B 1 609 ? -25.156 -18.547 -20.203 1 60.09 609 GLU B N 1
ATOM 9956 C CA . GLU B 1 609 ? -25.438 -19.969 -20.391 1 60.09 609 GLU B CA 1
ATOM 9957 C C . GLU B 1 609 ? -24.266 -20.828 -19.953 1 60.09 609 GLU B C 1
ATOM 9959 O O . GLU B 1 609 ? -23.141 -20.625 -20.391 1 60.09 609 GLU B O 1
ATOM 9964 N N . GLY B 1 610 ? -24.391 -21.703 -18.859 1 58.5 610 GLY B N 1
ATOM 9965 C CA . GLY B 1 610 ? -23.438 -22.688 -18.391 1 58.5 610 GLY B CA 1
ATOM 9966 C C . GLY B 1 610 ? -22.672 -22.234 -17.156 1 58.5 610 GLY B C 1
ATOM 9967 O O . GLY B 1 610 ? -21.938 -23.016 -16.547 1 58.5 610 GLY B O 1
ATOM 9968 N N . ASN B 1 611 ? -22.797 -20.922 -16.766 1 78.75 611 ASN B N 1
ATOM 9969 C CA . ASN B 1 611 ? -22.109 -20.453 -15.57 1 78.75 611 ASN B CA 1
ATOM 9970 C C . ASN B 1 611 ? -23.094 -20.047 -14.484 1 78.75 611 ASN B C 1
ATOM 9972 O O . ASN B 1 611 ? -23.922 -20.844 -14.047 1 78.75 611 ASN B O 1
ATOM 9976 N N . ILE B 1 612 ? -23.109 -18.828 -14.062 1 82.88 612 ILE B N 1
ATOM 9977 C CA . ILE B 1 612 ? -24.047 -18.328 -13.055 1 82.88 612 ILE B CA 1
ATOM 9978 C C . ILE B 1 612 ? -25.344 -17.859 -13.734 1 82.88 612 ILE B C 1
ATOM 9980 O O . ILE B 1 612 ? -25.312 -16.953 -14.578 1 82.88 612 ILE B O 1
ATOM 9984 N N . GLY B 1 613 ? -26.391 -18.656 -13.57 1 78.25 613 GLY B N 1
ATOM 9985 C CA . GLY B 1 613 ? -27.656 -18.375 -14.211 1 78.25 613 GLY B CA 1
ATOM 9986 C C . GLY B 1 613 ? -28.422 -17.25 -13.539 1 78.25 613 GLY B C 1
ATOM 9987 O O . GLY B 1 613 ? -28.047 -16.797 -12.453 1 78.25 613 GLY B O 1
ATOM 9988 N N . ARG B 1 614 ? -29.438 -16.844 -14.172 1 75.94 614 ARG B N 1
ATOM 9989 C CA . ARG B 1 614 ? -30.328 -15.789 -13.672 1 75.94 614 ARG B CA 1
ATOM 9990 C C . ARG B 1 614 ? -31.047 -16.234 -12.406 1 75.94 614 ARG B C 1
ATOM 9992 O O . ARG B 1 614 ? -31.469 -15.406 -11.594 1 75.94 614 ARG B O 1
ATOM 9999 N N . ASN B 1 615 ? -31.078 -17.516 -12.203 1 80.56 615 ASN B N 1
ATOM 10000 C CA . ASN B 1 615 ? -31.797 -18.078 -11.062 1 80.56 615 ASN B CA 1
ATOM 10001 C C . ASN B 1 615 ? -30.906 -18.188 -9.836 1 80.56 615 ASN B C 1
ATOM 10003 O O . ASN B 1 615 ? -31.312 -18.75 -8.812 1 80.56 615 ASN B O 1
ATOM 10007 N N . GLN B 1 616 ? -29.797 -17.625 -9.938 1 89.88 616 GLN B N 1
ATOM 10008 C CA . GLN B 1 616 ? -28.906 -17.734 -8.789 1 89.88 616 GLN B CA 1
ATOM 10009 C C . GLN B 1 616 ? -28.672 -16.375 -8.141 1 89.88 616 GLN B C 1
ATOM 10011 O O . GLN B 1 616 ? -27.938 -16.266 -7.148 1 89.88 616 GLN B O 1
ATOM 10016 N N . MET B 1 617 ? -29.328 -15.305 -8.617 1 91.94 617 MET B N 1
ATOM 10017 C CA . MET B 1 617 ? -29.156 -13.969 -8.078 1 91.94 617 MET B CA 1
ATOM 10018 C C . MET B 1 617 ? -30.469 -13.43 -7.512 1 91.94 617 MET B C 1
ATOM 10020 O O . MET B 1 617 ? -31.484 -13.406 -8.211 1 91.94 617 MET B O 1
ATOM 10024 N N . TYR B 1 618 ? -30.422 -12.93 -6.289 1 92.44 618 TYR B N 1
ATOM 10025 C CA . TYR B 1 618 ? -31.625 -12.477 -5.602 1 92.44 618 TYR B CA 1
ATOM 10026 C C . TYR B 1 618 ? -31.391 -11.133 -4.926 1 92.44 618 TYR B C 1
ATOM 10028 O O . TYR B 1 618 ? -30.266 -10.828 -4.508 1 92.44 618 TYR B O 1
ATOM 10036 N N . PRO B 1 619 ? -32.375 -10.352 -4.781 1 89.75 619 PRO B N 1
ATOM 10037 C CA . PRO B 1 619 ? -32.219 -9.016 -4.199 1 89.75 619 PRO B CA 1
ATOM 10038 C C . PRO B 1 619 ? -31.969 -9.055 -2.689 1 89.75 619 PRO B C 1
ATOM 10040 O O . PRO B 1 619 ? -31.344 -8.148 -2.135 1 89.75 619 PRO B O 1
ATOM 10043 N N . SER B 1 620 ? -32.594 -10.07 -2.014 1 90.88 620 SER B N 1
ATOM 10044 C CA . SER B 1 620 ? -32.438 -10.164 -0.563 1 90.88 620 SER B CA 1
ATOM 10045 C C . SER B 1 620 ? -32.219 -11.602 -0.118 1 90.88 620 SER B C 1
ATOM 10047 O O . SER B 1 620 ? -32.375 -12.539 -0.903 1 90.88 620 SER B O 1
ATOM 10049 N N . ILE B 1 621 ? -31.797 -11.727 1.128 1 93.12 621 ILE B N 1
ATOM 10050 C CA . ILE B 1 621 ? -31.562 -13.047 1.697 1 93.12 621 ILE B CA 1
ATOM 10051 C C . ILE B 1 621 ? -32.875 -13.828 1.766 1 93.12 621 ILE B C 1
ATOM 10053 O O . ILE B 1 621 ? -32.906 -15.031 1.48 1 93.12 621 ILE B O 1
ATOM 10057 N N . GLN B 1 622 ? -33.938 -13.102 2.09 1 90.5 622 GLN B N 1
ATOM 10058 C CA . GLN B 1 622 ? -35.25 -13.75 2.195 1 90.5 622 GLN B CA 1
ATOM 10059 C C . GLN B 1 622 ? -35.688 -14.281 0.844 1 90.5 622 GLN B C 1
ATOM 10061 O O . GLN B 1 622 ? -36.219 -15.398 0.757 1 90.5 622 GLN B O 1
ATOM 10066 N N . ASP B 1 623 ? -35.5 -13.5 -0.178 1 90.12 623 ASP B N 1
ATOM 10067 C CA . ASP B 1 623 ? -35.844 -13.938 -1.526 1 90.12 623 ASP B CA 1
ATOM 10068 C C . ASP B 1 623 ? -35.062 -15.18 -1.925 1 90.12 623 ASP B C 1
ATOM 10070 O O . ASP B 1 623 ? -35.594 -16.078 -2.576 1 90.12 623 ASP B O 1
ATOM 10074 N N . ALA B 1 624 ? -33.812 -15.188 -1.549 1 92.44 624 ALA B N 1
ATOM 10075 C CA . ALA B 1 624 ? -32.969 -16.328 -1.864 1 92.44 624 ALA B CA 1
ATOM 10076 C C . ALA B 1 624 ? -33.406 -17.578 -1.123 1 92.44 624 ALA B C 1
ATOM 10078 O O . ALA B 1 624 ? -33.438 -18.672 -1.692 1 92.44 624 ALA B O 1
ATOM 10079 N N . LEU B 1 625 ? -33.75 -17.406 0.146 1 91.94 625 LEU B N 1
ATOM 10080 C CA . LEU B 1 625 ? -34.219 -18.516 0.971 1 91.94 625 LEU B CA 1
ATOM 10081 C C . LEU B 1 625 ? -35.5 -19.109 0.417 1 91.94 625 LEU B C 1
ATOM 10083 O O . LEU B 1 625 ? -35.625 -20.344 0.311 1 91.94 625 LEU B O 1
ATOM 10087 N N . ASP B 1 626 ? -36.406 -18.219 0.071 1 89.44 626 ASP B N 1
ATOM 10088 C CA . ASP B 1 626 ? -37.688 -18.672 -0.461 1 89.44 626 ASP B CA 1
ATOM 10089 C C . ASP B 1 626 ? -37.531 -19.375 -1.798 1 89.44 626 ASP B C 1
ATOM 10091 O O . ASP B 1 626 ? -38.156 -20.406 -2.043 1 89.44 626 ASP B O 1
ATOM 10095 N N . SER B 1 627 ? -36.688 -18.859 -2.576 1 88.75 627 SER B N 1
ATOM 10096 C CA . SER B 1 627 ? -36.469 -19.438 -3.893 1 88.75 627 SER B CA 1
ATOM 10097 C C . SER B 1 627 ? -35.719 -20.766 -3.785 1 88.75 627 SER B C 1
ATOM 10099 O O . SER B 1 627 ? -35.938 -21.656 -4.605 1 88.75 627 SER B O 1
ATOM 10101 N N . ALA B 1 628 ? -34.812 -20.812 -2.836 1 89.75 628 ALA B N 1
ATOM 10102 C CA . ALA B 1 628 ? -34.094 -22.062 -2.625 1 89.75 628 ALA B CA 1
ATOM 10103 C C . ALA B 1 628 ? -35.031 -23.203 -2.311 1 89.75 628 ALA B C 1
ATOM 10105 O O . ALA B 1 628 ? -34.844 -24.328 -2.801 1 89.75 628 ALA B O 1
ATOM 10106 N N . HIS B 1 629 ? -36.062 -22.953 -1.525 1 87.06 629 HIS B N 1
ATOM 10107 C CA . HIS B 1 629 ? -37.031 -23.969 -1.195 1 87.06 629 HIS B CA 1
ATOM 10108 C C . HIS B 1 629 ? -37.812 -24.422 -2.438 1 87.06 629 HIS B C 1
ATOM 10110 O O . HIS B 1 629 ? -38.062 -25.609 -2.613 1 87.06 629 HIS B O 1
ATOM 10116 N N . GLU B 1 630 ? -38.031 -23.438 -3.248 1 84.31 630 GLU B N 1
ATOM 10117 C CA . GLU B 1 630 ? -38.75 -23.734 -4.469 1 84.31 630 GLU B CA 1
ATOM 10118 C C . GLU B 1 630 ? -37.906 -24.516 -5.461 1 84.31 630 GLU B C 1
ATOM 10120 O O . GLU B 1 630 ? -38.406 -25.438 -6.117 1 84.31 630 GLU B O 1
ATOM 10125 N N . LEU B 1 631 ? -36.688 -24.156 -5.586 1 82.25 631 LEU B N 1
ATOM 10126 C CA . LEU B 1 631 ? -35.781 -24.781 -6.535 1 82.25 631 LEU B CA 1
ATOM 10127 C C . LEU B 1 631 ? -35.5 -26.219 -6.148 1 82.25 631 LEU B C 1
ATOM 10129 O O . LEU B 1 631 ? -35.406 -27.094 -7.016 1 82.25 631 LEU B O 1
ATOM 10133 N N . ILE B 1 632 ? -35.344 -26.438 -4.895 1 79.81 632 ILE B N 1
ATOM 10134 C CA . ILE B 1 632 ? -35 -27.766 -4.418 1 79.81 632 ILE B CA 1
ATOM 10135 C C . ILE B 1 632 ? -36.219 -28.672 -4.504 1 79.81 632 ILE B C 1
ATOM 10137 O O . ILE B 1 632 ? -36.094 -29.859 -4.828 1 79.81 632 ILE B O 1
ATOM 10141 N N . LYS B 1 633 ? -37.312 -28.031 -4.227 1 74.69 633 LYS B N 1
ATOM 10142 C CA . LYS B 1 633 ? -38.562 -28.812 -4.324 1 74.69 633 LYS B CA 1
ATOM 10143 C C . LYS B 1 633 ? -38.812 -29.219 -5.77 1 74.69 633 LYS B C 1
ATOM 10145 O O . LYS B 1 633 ? -39.281 -30.344 -6.023 1 74.69 633 LYS B O 1
ATOM 10150 N N . ASN B 1 634 ? -38.531 -28.297 -6.676 1 68 634 ASN B N 1
ATOM 10151 C CA . ASN B 1 634 ? -38.812 -28.578 -8.086 1 68 634 ASN B CA 1
ATOM 10152 C C . ASN B 1 634 ? -37.562 -29.109 -8.805 1 68 634 ASN B C 1
ATOM 10154 O O . ASN B 1 634 ? -37.375 -28.859 -9.992 1 68 634 ASN B O 1
ATOM 10158 N N . HIS B 1 635 ? -36.625 -29.641 -8.234 1 61.78 635 HIS B N 1
ATOM 10159 C CA . HIS B 1 635 ? -35.281 -29.984 -8.711 1 61.78 635 HIS B CA 1
ATOM 10160 C C . HIS B 1 635 ? -35.375 -30.766 -10.023 1 61.78 635 HIS B C 1
ATOM 10162 O O . HIS B 1 635 ? -34.469 -30.641 -10.867 1 61.78 635 HIS B O 1
ATOM 10168 N N . LYS B 1 636 ? -36.344 -31.609 -10.25 1 52.72 636 LYS B N 1
ATOM 10169 C CA . LYS B 1 636 ? -36.438 -32.312 -11.523 1 52.72 636 LYS B CA 1
ATOM 10170 C C . LYS B 1 636 ? -36.531 -31.344 -12.688 1 52.72 636 LYS B C 1
ATOM 10172 O O . LYS B 1 636 ? -35.969 -31.578 -13.758 1 52.72 636 LYS B O 1
ATOM 10177 N N . MET B 1 637 ? -37.188 -30.297 -12.57 1 46.34 637 MET B N 1
ATOM 10178 C CA . MET B 1 637 ? -37.438 -29.375 -13.68 1 46.34 637 MET B CA 1
ATOM 10179 C C . MET B 1 637 ? -36.219 -28.5 -13.953 1 46.34 637 MET B C 1
ATOM 10181 O O . MET B 1 637 ? -35.938 -28.203 -15.109 1 46.34 637 MET B O 1
ATOM 10185 N N . PHE B 1 638 ? -35.625 -27.938 -12.969 1 49.28 638 PHE B N 1
ATOM 10186 C CA . PHE B 1 638 ? -34.594 -26.938 -13.148 1 49.28 638 PHE B CA 1
ATOM 10187 C C . PHE B 1 638 ? -33.312 -27.547 -13.711 1 49.28 638 PHE B C 1
ATOM 10189 O O . PHE B 1 638 ? -32.688 -26.984 -14.617 1 49.28 638 PHE B O 1
ATOM 10196 N N . PHE B 1 639 ? -32.938 -28.688 -13.219 1 51.91 639 PHE B N 1
ATOM 10197 C CA . PHE B 1 639 ? -31.625 -29.219 -13.633 1 51.91 639 PHE B CA 1
ATOM 10198 C C . PHE B 1 639 ? -31.781 -30.109 -14.859 1 51.91 639 PHE B C 1
ATOM 10200 O O . PHE B 1 639 ? -30.828 -30.312 -15.617 1 51.91 639 PHE B O 1
ATOM 10207 N N . ASP B 1 640 ? -32.969 -30.656 -15.133 1 47.88 640 ASP B N 1
ATOM 10208 C CA . ASP B 1 640 ? -33.219 -31.375 -16.375 1 47.88 640 ASP B CA 1
ATOM 10209 C C . ASP B 1 640 ? -33.281 -30.406 -17.562 1 47.88 640 ASP B C 1
ATOM 10211 O O . ASP B 1 640 ? -32.969 -30.781 -18.688 1 47.88 640 ASP B O 1
ATOM 10215 N N . CYS B 1 641 ? -33.75 -29.219 -17.391 1 41.69 641 CYS B N 1
ATOM 10216 C CA . CYS B 1 641 ? -33.875 -28.266 -18.484 1 41.69 641 CYS B CA 1
ATOM 10217 C C . CYS B 1 641 ? -32.469 -27.75 -18.875 1 41.69 641 CYS B C 1
ATOM 10219 O O . CYS B 1 641 ? -32.281 -27.281 -20 1 41.69 641 CYS B O 1
ATOM 10221 N N . GLU B 1 642 ? -31.594 -27.547 -18.062 1 43.53 642 GLU B N 1
ATOM 10222 C CA . GLU B 1 642 ? -30.297 -27.031 -18.453 1 43.53 642 GLU B CA 1
ATOM 10223 C C . GLU B 1 642 ? -29.531 -28.062 -19.297 1 43.53 642 GLU B C 1
ATOM 10225 O O . GLU B 1 642 ? -28.609 -27.719 -20.031 1 43.53 642 GLU B O 1
ATOM 10230 N N . LYS B 1 643 ? -29.719 -29.359 -19.375 1 43.69 643 LYS B N 1
ATOM 10231 C CA . LYS B 1 643 ? -29.156 -30.359 -20.281 1 43.69 643 LYS B CA 1
ATOM 10232 C C . LYS B 1 643 ? -29.719 -30.203 -21.688 1 43.69 643 LYS B C 1
ATOM 10234 O O . LYS B 1 643 ? -29.094 -30.609 -22.672 1 43.69 643 LYS B O 1
ATOM 10239 N N . SER B 1 644 ? -30.969 -29.859 -21.891 1 39.12 644 SER B N 1
ATOM 10240 C CA . SER B 1 644 ? -31.578 -29.906 -23.219 1 39.12 644 SER B CA 1
ATOM 10241 C C . SER B 1 644 ? -31.297 -28.641 -24 1 39.12 644 SER B C 1
ATOM 10243 O O . SER B 1 644 ? -31.75 -28.484 -25.141 1 39.12 644 SER B O 1
ATOM 10245 N N . MET B 1 645 ? -30.844 -27.578 -23.516 1 35.69 645 MET B N 1
ATOM 10246 C CA . MET B 1 645 ? -30.656 -26.516 -24.484 1 35.69 645 MET B CA 1
ATOM 10247 C C . MET B 1 645 ? -29.359 -26.703 -25.266 1 35.69 645 MET B C 1
ATOM 10249 O O . MET B 1 645 ? -28.297 -26.828 -24.656 1 35.69 645 MET B O 1
ATOM 10253 N N . PRO B 1 646 ? -29.469 -27.109 -26.531 1 35.66 646 PRO B N 1
ATOM 10254 C CA . PRO B 1 646 ? -28.297 -27.25 -27.406 1 35.66 646 PRO B CA 1
ATOM 10255 C C . PRO B 1 646 ? -27.422 -26 -27.422 1 35.66 646 PRO B C 1
ATOM 10257 O O . PRO B 1 646 ? -27.906 -24.891 -27.172 1 35.66 646 PRO B O 1
ATOM 10260 N N . PRO B 1 647 ? -26.109 -26.172 -27.312 1 34.88 647 PRO B N 1
ATOM 10261 C CA . PRO B 1 647 ? -25.234 -25.016 -27.5 1 34.88 647 PRO B CA 1
ATOM 10262 C C . PRO B 1 647 ? -25.641 -24.156 -28.703 1 34.88 647 PRO B C 1
ATOM 10264 O O . PRO B 1 647 ? -25.828 -24.672 -29.812 1 34.88 647 PRO B O 1
ATOM 10267 N N . GLU B 1 648 ? -26.406 -23.141 -28.547 1 30.3 648 GLU B N 1
ATOM 10268 C CA . GLU B 1 648 ? -26.641 -22.297 -29.703 1 30.3 648 GLU B CA 1
ATOM 10269 C C . GLU B 1 648 ? -25.344 -21.953 -30.422 1 30.3 648 GLU B C 1
ATOM 10271 O O . GLU B 1 648 ? -24.328 -21.672 -29.766 1 30.3 648 GLU B O 1
ATOM 10276 N N . LYS B 1 649 ? -25.297 -22.281 -31.672 1 33.44 649 LYS B N 1
ATOM 10277 C CA . LYS B 1 649 ? -24.266 -21.953 -32.656 1 33.44 649 LYS B CA 1
ATOM 10278 C C . LYS B 1 649 ? -23.875 -20.484 -32.594 1 33.44 649 LYS B C 1
ATOM 10280 O O . LYS B 1 649 ? -24.703 -19.609 -32.875 1 33.44 649 LYS B O 1
ATOM 10285 N N . ILE B 1 650 ? -23.047 -20.062 -31.656 1 24.73 650 ILE B N 1
ATOM 10286 C CA . ILE B 1 650 ? -22.469 -18.75 -31.938 1 24.73 650 ILE B CA 1
ATOM 10287 C C . ILE B 1 650 ? -21.984 -18.688 -33.375 1 24.73 650 ILE B C 1
ATOM 10289 O O . ILE B 1 650 ? -21.125 -19.484 -33.781 1 24.73 650 ILE B O 1
ATOM 10293 N N . VAL B 1 651 ? -22.766 -18.203 -34.25 1 24.88 651 VAL B N 1
ATOM 10294 C CA . VAL B 1 651 ? -22.266 -17.703 -35.5 1 24.88 651 VAL B CA 1
ATOM 10295 C C . VAL B 1 651 ? -21.031 -16.844 -35.281 1 24.88 651 VAL B C 1
ATOM 10297 O O . VAL B 1 651 ? -21.047 -15.961 -34.406 1 24.88 651 VAL B O 1
ATOM 10300 N N . PRO B 1 652 ? -19.875 -17.203 -36 1 22.97 652 PRO B N 1
ATOM 10301 C CA . PRO B 1 652 ? -18.734 -16.281 -36 1 22.97 652 PRO B CA 1
ATOM 10302 C C . PRO B 1 652 ? -19.109 -14.852 -36.375 1 22.97 652 PRO B C 1
ATOM 10304 O O . PRO B 1 652 ? -20.047 -14.641 -37.156 1 22.97 652 PRO B O 1
#

pLDDT: mean 84.9, std 12.3, range [22.59, 97.69]

Sequence (1304 aa):
MKQEEYDQMYSFNREGNETWVKKKINNYCTFLSKDGIRKIILRRVPVIDWIGSYQINNFASDFIAGLTMGVYNVPQAMSYSILAGLPPVYGLYASFFPPFLYSIFGSAKHSSIGVFSITCLMVDKCVKKMLKFRNENPEKFTSVQAIEIVTSLCILTGIIQAVMAIFRCDKPMKFLGAPAISAITFSACFFGVVSQIPKLCGFSVPSRNEHWFSLVHSILDIFENCHKSNTATLCISASALVFLIGSRIFIEPFFKNHKKLQSIPFPKELITIVIATSASYFFDFEHRFGVKTLHTVPRGFPYPDVPRIDIWPYIFQDALSIAVVAYAVTMAMGQEFATKHRYRIDSNQELLALGFINIGSSFFSVFPTSASFSRTLVNERSGAKTQLSGITSACFMALVITTIGPYLASLPSCILSAIVIVVLESMLRKCTVLPGLWRCSKHDFWIWIITAVVTLSSDIAQGVAAGIFTAIFTIAIQSQQPTIKLLGQIRPNDFRPMNHYSLAKETSFRIIRFDAPLIFANVEKFLDNVRDSTSATTKKRSASCDSQEDIEWSAIILDCHTWIYTDSMGIAAVKQINEELRQIRILLLFANLKSSLRRQYGNAGLIGEGNIGRNQMYPSIQDALDSAHELIKNHKMFFDCEKSMPPEKIVPMKQEEYDQMYSFNREGNETWVKKKINNYCTFLSKDGIRKIILRRVPVIDWIGSYQINNFASDFIAGLTMGVYNVPQAMSYSILAGLPPVYGLYASFFPPFLYSIFGSAKHSSIGVFSITCLMVDKCVKKMLKFRNENPEKFTSVQAIEIVTSLCILTGIIQAVMAIFRCDKPMKFLGAPAISAITFSACFFGVVSQIPKLCGFSVPSRNEHWFSLVHSILDIFENCHKSNTATLCISASALVFLIGSRIFIEPFFKNHKKLQSIPFPKELITIVIATSASYFFDFEHRFGVKTLHTVPRGFPYPDVPRIDIWPYIFQDALSIAVVAYAVTMAMGQEFATKHRYRIDSNQELLALGFINIGSSFFSVFPTSASFSRTLVNERSGAKTQLSGITSACFMALVITTIGPYLASLPSCILSAIVIVVLESMLRKCTVLPGLWRCSKHDFWIWIITAVVTLSSDIAQGVAAGIFTAIFTIAIQSQQPTIKLLGQIRPNDFRPMNHYSLAKETSFRIIRFDAPLIFANVEKFLDNVRDSTSATTKKRSASCDSQEDIEWSAIILDCHTWIYTDSMGIAAVKQINEELRQIRILLLFANLKSSLRRQYGNAGLIGEGNIGRNQMYPSIQDALDSAHELIKNHKMFFDCEKSMPPEKIVP

InterPro domains:
  IPR001902 SLC26A/SulP transporter [PTHR11814] (23-629)
  IPR001902 SLC26A/SulP transporter [TIGR00815] (46-624)
  IPR002645 STAS domain [PF01740] (506-624)
  IPR002645 STAS domain [PS50801] (499-628)
  IPR011547 SLC26A/SulP transporter domain [PF00916] (59-451)
  IPR036513 STAS domain superfamily [G3DSA:3.30.750.24] (481-631)
  IPR036513 STAS domain superfamily [SSF52091] (501-628)